Protein 9L0Q (pdb70)

Solvent-accessible surface area: 32154 Å² total; per-residue (Å²): 126,48,11,84,110,96,14,32,6,0,0,0,1,0,2,6,0,3,6,4,5,21,123,86,46,49,15,12,117,0,12,2,14,65,5,12,80,81,115,65,41,5,67,75,86,19,53,2,63,139,4,0,36,1,18,122,85,24,119,73,2,0,54,17,0,126,96,0,37,5,44,0,1,0,4,1,0,0,2,0,1,0,14,30,93,1,62,57,167,77,21,110,121,0,1,60,9,0,38,72,3,0,37,35,0,80,155,28,126,2,58,3,3,0,0,0,2,3,13,0,8,0,23,77,0,31,123,98,34,6,11,58,45,87,74,2,19,104,13,0,72,54,2,0,35,34,0,2,135,53,0,8,138,36,0,104,37,0,0,0,1,1,14,1,0,7,12,0,0,22,0,17,32,39,18,73,18,3,60,28,49,161,62,60,36,120,16,0,0,57,0,0,6,3,0,0,38,0,0,0,10,0,0,80,11,0,81,155,32,2,98,126,3,67,0,0,0,0,0,10,12,27,0,0,2,4,88,46,107,84,184,154,20,25,76,16,0,73,85,33,5,12,16,4,27,71,46,136,72,37,0,0,66,3,1,0,0,0,0,4,0,2,40,98,22,54,8,25,100,86,1,66,121,72,0,48,158,60,51,18,154,39,51,139,79,8,7,133,20,0,34,31,103,20,44,2,1,0,1,0,0,31,33,1,50,100,1,22,47,62,113,122,42,86,58,63,112,62,182,72,61,36,6,46,41,12,1,9,42,40,83,19,25,17,27,22,0,0,0,9,0,0,43,3,3,9,86,69,11,121,33,27,0,11,0,1,7,0,1,1,0,2,3,3,5,46,16,41,70,114,120,0,43,2,30,17,0,39,8,4,0,3,22,0,0,14,16,0,3,74,0,13,88,90,62,43,64,5,79,0,0,0,0,10,0,1,1,0,3,0,22,14,73,61,0,12,12,35,3,5,0,0,1,10,0,51,28,117,87,8,132,21,19,18,0,45,0,0,109,45,0,71,38,0,30,116,106,39,0,67,54,5,102,69,188,83,70,19,74,173,93,14,31,5,0,0,0,1,0,2,6,0,3,6,4,3,16,116,70,55,42,18,12,120,0,13,2,13,64,4,13,80,82,114,64,41,5,69,75,86,18,50,1,47,123,2,0,46,2,19,118,83,20,122,74,2,0,57,18,0,116,94,0,32,5,41,0,0,0,4,2,0,0,1,0,1,0,18,33,93,2,68,63,70,53,14,111,107,0,2,62,10,0,38,73,2,0,58,32,0,77,161,32,116,3,57,7,4,0,0,0,1,3,12,0,9,0,21,74,0,30,118,100,34,6,12,56,44,86,83,1,21,106,18,0,59,56,1,0,37,49,0,1,134,53,0,9,144,46,2,130,32,0,0,0,1,1,13,1,0,6,12,0,0,22,0,17,31,36,18,75,19,4,60,28,50,159,65,60,37,119,16,0,0,56,0,1,6,3,0,0,42,0,0,0,9,0,1,101,20,0,84,83,33,2,97,124,2,65,0,0,0,0,0,9,12,29,0,0,3,4,88,47,101,84,159,68,24,16,77,28,0,71,79,34,4,13,18,3,27,68,47,133,71,37,2,0,65,2,1,0,0,0,0,3,0,2,40,99,21,54,8,23,98,82,0,65,108,74,0,145,162,54,52,17,172,40,54,143,117,15,9,102,24,0,32,22,104,20,49,3,1,0,0,0,0,29,33,1,47,102,1,18,52,59,114,122,42,84,60,61,110,63,184,73,130,35,5,48,39,12,2,9,39,39,84,21,23,16,33,21,0,0,1,9,0,0,37,2,2,8,82,69,10,120,34,26,0,9,0,1,8,0,1,2,0,2,3,3,4,43,17,30,62,104,118,0,43,3,30,16,0,38,7,4,0,7,39,0,0,47,32,0,7,81,0,10,106,88,64,46,64,1,81,0,0,0,0,8,0,2,1,0,3,0,22,13,73,64,0,12,12,36,3,5,0,0,1,11,0,56,24,152,86,8,125,18,27,18,0,47,0,0,108,42,0,64,109,0,26,116,66,37,0,91,41,0,127,116

Foldseek 3Di:
DLFDPLAAEEAEDECLWAAACCPHLQQAAFLQQVQLVPPPQFAVSFGSNCWLNCLPCVLVVLVLCLVLVHQEYEYEQQCSLQVVLLDDDGRVVSLVSVVVNLVSCVVSNYAYAYEHDEQRHRVNCVVVVALLDLCNLVSLLVSLLVCLQSCLVRHAHYEYYAAVLCNLLCDACVLNAGVRYRDDLLSSQSSLLSVLLSRLSSVVSSCVSRVNHFYEHEHEAAQEDFPDPDPQSLVQSLCVQQDQDAPVDSRSRHPQQRVCLQQVQDRDPVCCVRCVVSHDDDDSVSSVSSNDDGQAYEYAYEHHFYWDADPVRDIDTDDDDPPADAAPVRHGQHLLSLQSVLVSVCVVRVHQYEHAEYWGWHPWDLDPVSATEDVVGLVSVLSNSSSNSVNVVVPRRYRYYHYYACEATQPGSHGRSTGTHQWYADSPVSDTHGHPSSNVVSVCVVVVNPPRDDVD/DFDPQAAEAAEDECLWAQACCPHLQQAAFQQQVQLVPPPQFAVSFGSNPWLNCLPVVLVVLVLCLVLVHQEYEYEQQCSLQVVLLDDDGRVSSLVSVVVNLVSCVVSNYAYAYEHDEQRHRVNCVVVVALLDLCNLVSLLVSLLVCLQSCLVRHAHYEYYAAVLCNLLCDACVLNAGVRYRDDLLSSQSSLLSSLLSRLSSVVSSCVSRVNHFYEHEHEAAQEDFPDPDPQSLVQSLCVQQDQDAPVDSRSRHPQSRVCLQQVQDRDPVCCVRCVVNHDDDDSVSSVSSNDDGQAYEYAYEHHFYWDADPVRHIDTDDDDVPADAAPVRHGQHLLSLQSVLVSCCVVRVHQYEHAEYWGWHPWDLDPVSATEDVVRVVSVLSNVVSNVVNNVVPRRYRYYHYYAQWQTQPGSHGRSTITHQWYADSVVSDTHGHPSSNVSSVCVVVVNPVSPD

Sequence (909 aa):
MKFNENFVWGVATSSYQIEGAYNEDGRGKDIWGDYCSIPGIIFDNHNGDKACEHYYRYKEDVAIMKEMGIKAYRFSIAWARIFPEGIGKINQKGVDFYHNLIDELIKNDIVPYVTLFHWDLPLELAEKGGWLNDDSVEWFKDYAEFFGKEYGHKIKYIMTFNEPQCTIGLGLQQGIHAPGVKLSPKAVLKSTHNLLKAHGAAVKVLRKVAPNTQLGIAPTCGVALPISENKKDIEIARKRYFDILDLNDAYVWSVSLFLDPIVLGDYPTKYYELYKEHLPKITQEDLKLISQPLDFLAQNIYNGYRVSEDENGNYVYPKRKAGYDHTDMGWPITPSALYWGPRFICERYNLPFYITENGLACHDVVSLDNKVHDPNRIDFLNKYLLDYSRASCEGYDIRGYFQWSLMDNFEWREGYSKRFGMVYVDFETQKRTIKDSGYWYKKVIEENGENLLEHHKFNENFVWGVATSSYQIEGAYNEDGRGKDIWGDYCSIPGIIFDNHNGDKACEHYYRYKEDVAIMKEMGIKAYRFSIAWARIFPEGIGKINQKGVDFYHNLIDELIKNDIVPYVTLFHWDLPLELAEKGGWLNDDSVEWFKDYAEFFGKEYGHKIKYIMTFNEPQCTIGLGLQQGIHAPGVKLSPKAVLKSTHNLLKAHGAAVKVLRKVAPNTQLGIAPTCGVALPISENKKDIEIARKRYFDILDLNDAYVWSVSLFLDPIVLGDYPTKYYELYKEHLPKITQEDLKLISQPLDFLAQNIYNGYRVSEDENGNYVYPKRKAGYDHTDMGWPITPSALYWGPRFICERYNLPFYITENGLACHDVVSLDNKVHDPNRIDFLNKYLLDYSRASCEGYDIRGYFQWSLMDNFEWREGYSKRFGMVYVDFETQKRTIKDSGYWYKKVIEENGENLLE

Structure (mmCIF, N/CA/C/O backbone):
data_9L0Q
#
_entry.id   9L0Q
#
_cell.length_a   94.121
_cell.length_b   83.886
_cell.length_c   145.551
_cell.angle_alpha   90.000
_cell.angle_beta   90.420
_cell.angle_gamma   90.000
#
_symmetry.space_group_name_H-M   'I 1 2 1'
#
loop_
_entity.id
_entity.type
_entity.pdbx_description
1 polymer 'Beta-glucosidase Ks5A7'
2 water water
#
loop_
_atom_site.group_PDB
_atom_site.id
_atom_site.type_symbol
_atom_site.label_atom_id
_atom_site.label_alt_id
_atom_site.label_comp_id
_atom_site.label_asym_id
_atom_site.label_entity_id
_atom_site.label_seq_id
_atom_site.pdbx_PDB_ins_code
_atom_site.Cartn_x
_atom_site.Cartn_y
_atom_site.Cartn_z
_atom_site.occupancy
_atom_site.B_iso_or_equiv
_atom_site.auth_seq_id
_atom_site.auth_comp_id
_atom_site.auth_asym_id
_atom_site.auth_atom_id
_atom_site.pdbx_PDB_model_num
ATOM 1 N N . MET A 1 1 ? -19.66802 -61.92914 -44.99569 1.000 22.84737 1 MET A N 1
ATOM 2 C CA . MET A 1 1 ? -18.88506 -60.69726 -45.04851 1.000 25.93126 1 MET A CA 1
ATOM 3 C C . MET A 1 1 ? -18.16660 -60.45496 -43.72259 1.000 29.90565 1 MET A C 1
ATOM 4 O O . MET A 1 1 ? -17.68509 -61.39724 -43.09274 1.000 32.77732 1 MET A O 1
ATOM 6 N N . LYS A 1 2 ? -18.08876 -59.19086 -43.30352 1.000 20.24705 2 LYS A N 1
ATOM 7 C CA . LYS A 1 2 ? -17.53652 -58.84287 -41.99808 1.000 23.89756 2 LYS A CA 1
ATOM 8 C C . LYS A 1 2 ? -18.60680 -58.65998 -40.93265 1.000 25.12504 2 LYS A C 1
ATOM 9 O O . LYS A 1 2 ? -18.38943 -59.02403 -39.77311 1.000 26.54818 2 LYS A O 1
ATOM 15 N N . PHE A 1 3 ? -19.75810 -58.10322 -41.29972 1.000 19.10250 3 PHE A N 1
ATOM 16 C CA . PHE A 1 3 ? -20.86199 -57.91426 -40.37308 1.000 21.96519 3 PHE A CA 1
ATOM 17 C C . PHE A 1 3 ? -22.16253 -58.26322 -41.08006 1.000 23.97935 3 PHE A C 1
ATOM 18 O O . PHE A 1 3 ? -22.22528 -58.32694 -42.30991 1.000 26.02284 3 PHE A O 1
ATOM 26 N N . ASN A 1 4 ? -23.20393 -58.49641 -40.28726 1.000 25.91417 4 ASN A N 1
ATOM 27 C CA . ASN A 1 4 ? -24.49776 -58.84549 -40.84776 1.000 22.73186 4 ASN A CA 1
ATOM 28 C C . ASN A 1 4 ? -25.16919 -57.61188 -41.44914 1.000 35.14458 4 ASN A C 1
ATOM 29 O O . ASN A 1 4 ? -24.76952 -56.46838 -41.20998 1.000 33.21356 4 ASN A O 1
ATOM 34 N N . GLU A 1 5 ? -26.21232 -57.86225 -42.24489 1.000 32.02371 5 GLU A N 1
ATOM 35 C CA . GLU A 1 5 ? -26.89818 -56.77861 -42.94131 1.000 28.36899 5 GLU A CA 1
ATOM 36 C C . GLU A 1 5 ? -27.59955 -55.83346 -41.97398 1.000 29.62770 5 GLU A C 1
ATOM 37 O O . GLU A 1 5 ? -27.74141 -54.64144 -42.26874 1.000 27.91789 5 GLU A O 1
ATOM 39 N N . ASN A 1 6 ? -28.03259 -56.33568 -40.82080 1.000 34.22157 6 ASN A N 1
ATOM 40 C CA . ASN A 1 6 ? -28.77122 -55.54187 -39.84887 1.000 35.88197 6 ASN A CA 1
ATOM 41 C C . ASN A 1 6 ? -27.86610 -54.80992 -38.86553 1.000 31.05044 6 ASN A C 1
ATOM 42 O O . ASN A 1 6 ? -28.37145 -54.20940 -37.91174 1.000 31.21609 6 ASN A O 1
ATOM 47 N N . PHE A 1 7 ? -26.55028 -54.85844 -39.06650 1.000 23.00360 7 PHE A N 1
ATOM 48 C CA . PHE A 1 7 ? -25.61467 -54.27043 -38.11502 1.000 25.14088 7 PHE A CA 1
ATOM 49 C C . PHE A 1 7 ? -25.85048 -52.77127 -37.98618 1.000 22.81752 7 PHE A C 1
ATOM 50 O O . PHE A 1 7 ? -25.83429 -52.04091 -38.98161 1.000 24.89172 7 PHE A O 1
ATOM 58 N N . VAL A 1 8 ? -26.06899 -52.31837 -36.75585 1.000 25.49660 8 VAL A N 1
ATOM 59 C CA . VAL A 1 8 ? -26.38366 -50.92272 -36.47459 1.000 25.56103 8 VAL A CA 1
ATOM 60 C C . VAL A 1 8 ? -25.08675 -50.18427 -36.15602 1.000 20.60158 8 VAL A C 1
ATOM 61 O O . VAL A 1 8 ? -24.44174 -50.45161 -35.14041 1.000 26.19154 8 VAL A O 1
ATOM 65 N N . TRP A 1 9 ? -24.70589 -49.24986 -37.02383 1.000 25.94033 9 TRP A N 1
ATOM 66 C CA . TRP A 1 9 ? -23.54913 -48.39354 -36.78949 1.000 24.67649 9 TRP A CA 1
ATOM 67 C C . TRP A 1 9 ? -24.01252 -47.08894 -36.15476 1.000 22.30281 9 TRP A C 1
ATOM 68 O O . TRP A 1 9 ? -24.95639 -46.45801 -36.64217 1.000 20.50977 9 TRP A O 1
ATOM 79 N N . GLY A 1 10 ? -23.35009 -46.68377 -35.07197 1.000 21.27534 10 GLY A N 1
ATOM 80 C CA . GLY A 1 10 ? -23.80346 -45.52291 -34.33755 1.000 20.20281 10 GLY A CA 1
ATOM 81 C C . GLY A 1 10 ? -22.68803 -44.79232 -33.62077 1.000 21.14791 10 GLY A C 1
ATOM 82 O O . GLY A 1 10 ? -21.52282 -45.19501 -33.64632 1.000 17.27064 10 GLY A O 1
ATOM 83 N N . VAL A 1 11 ? -23.07292 -43.68443 -32.98438 1.000 15.52121 11 VAL A N 1
ATOM 84 C CA . VAL A 1 11 ? -22.20111 -42.88913 -32.13238 1.000 12.99375 11 VAL A CA 1
ATOM 85 C C . VAL A 1 11 ? -22.95172 -42.59733 -30.84132 1.000 17.24781 11 VAL A C 1
ATOM 86 O O . VAL A 1 11 ? -24.17882 -42.70075 -30.77170 1.000 14.05538 11 VAL A O 1
ATOM 90 N N . ALA A 1 12 ? -22.19745 -42.22381 -29.81008 1.000 17.21722 12 ALA A N 1
ATOM 91 C CA . ALA A 1 12 ? -22.74666 -42.09427 -28.46850 1.000 17.77514 12 ALA A CA 1
ATOM 92 C C . ALA A 1 12 ? -22.28998 -40.79664 -27.82022 1.000 18.63385 12 ALA A C 1
ATOM 93 O O . ALA A 1 12 ? -21.16054 -40.35136 -28.02799 1.000 11.91924 12 ALA A O 1
ATOM 95 N N . THR A 1 13 ? -23.18555 -40.18832 -27.04483 1.000 16.23934 13 THR A N 1
ATOM 96 C CA . THR A 1 13 ? -22.88228 -39.02604 -26.22233 1.000 11.96900 13 THR A CA 1
ATOM 97 C C . THR A 1 13 ? -23.59333 -39.20057 -24.88770 1.000 16.07950 13 THR A C 1
ATOM 98 O O . THR A 1 13 ? -24.29738 -40.18959 -24.66295 1.000 17.55649 13 THR A O 1
ATOM 102 N N . SER A 1 14 ? -23.40925 -38.23177 -23.99346 1.000 11.44422 14 SER A N 1
ATOM 103 C CA . SER A 1 14 ? -24.19506 -38.15971 -22.77131 1.000 12.25702 14 SER A CA 1
ATOM 104 C C . SER A 1 14 ? -24.58310 -36.70991 -22.51870 1.000 16.19371 14 SER A C 1
ATOM 105 O O . SER A 1 14 ? -23.95218 -35.77926 -23.02633 1.000 14.68003 14 SER A O 1
ATOM 108 N N . SER A 1 15 ? -25.62626 -36.53166 -21.70553 1.000 13.20570 15 SER A N 1
ATOM 109 C CA . SER A 1 15 ? -26.23823 -35.21656 -21.54069 1.000 12.77274 15 SER A CA 1
ATOM 110 C C . SER A 1 15 ? -25.26487 -34.21902 -20.92191 1.000 18.92705 15 SER A C 1
ATOM 111 O O . SER A 1 15 ? -24.96913 -33.17287 -21.51015 1.000 13.88522 15 SER A O 1
ATOM 114 N N . TYR A 1 16 ? -24.75682 -34.52452 -19.72544 1.000 16.59908 16 TYR A N 1
ATOM 115 C CA . TYR A 1 16 ? -23.90934 -33.56168 -19.02927 1.000 13.89346 16 TYR A CA 1
ATOM 116 C C . TYR A 1 16 ? -22.63621 -33.25427 -19.80754 1.000 11.27783 16 TYR A C 1
ATOM 117 O O . TYR A 1 16 ? -22.08430 -32.15521 -19.68263 1.000 13.29112 16 TYR A O 1
ATOM 126 N N . GLN A 1 17 ? -22.15610 -34.19901 -20.61459 1.000 10.02899 17 GLN A N 1
ATOM 127 C CA . GLN A 1 17 ? -20.88450 -34.00999 -21.30015 1.000 12.21417 17 GLN A CA 1
ATOM 128 C C . GLN A 1 17 ? -20.98214 -33.10476 -22.52616 1.000 13.76575 17 GLN A C 1
ATOM 129 O O . GLN A 1 17 ? -19.97012 -32.51114 -22.91277 1.000 14.21486 17 GLN A O 1
ATOM 135 N N . ILE A 1 18 ? -22.15729 -32.97182 -23.14591 1.000 10.18993 18 ILE A N 1
ATOM 136 C CA . ILE A 1 18 ? -22.24777 -32.21703 -24.39495 1.000 16.23791 18 ILE A CA 1
ATOM 137 C C . ILE A 1 18 ? -23.24893 -31.06773 -24.31638 1.000 17.16426 18 ILE A C 1
ATOM 138 O O . ILE A 1 18 ? -23.07602 -30.04369 -24.98729 1.000 16.86450 18 ILE A O 1
ATOM 143 N N . GLU A 1 19 ? -24.29844 -31.22071 -23.50350 1.000 19.20922 19 GLU A N 1
ATOM 144 C CA . GLU A 1 19 ? -25.46247 -30.34371 -23.62762 1.000 18.55154 19 GLU A CA 1
ATOM 145 C C . GLU A 1 19 ? -25.14226 -28.90845 -23.22686 1.000 21.65413 19 GLU A C 1
ATOM 146 O O . GLU A 1 19 ? -25.50133 -27.96197 -23.93757 1.000 18.45250 19 GLU A O 1
ATOM 152 N N . GLY A 1 20 ? -24.48087 -28.72325 -22.08966 1.000 19.38929 20 GLY A N 1
ATOM 153 C CA . GLY A 1 20 ? -24.37491 -27.37309 -21.58281 1.000 11.98186 20 GLY A CA 1
ATOM 154 C C . GLY A 1 20 ? -25.72094 -26.90315 -21.05032 1.000 16.57687 20 GLY A C 1
ATOM 155 O O . GLY A 1 20 ? -26.59339 -27.69864 -20.68576 1.000 18.57104 20 GLY A O 1
ATOM 156 N N . ALA A 1 21 ? -25.88476 -25.57921 -21.02705 1.000 11.19856 21 ALA A N 1
ATOM 157 C CA . ALA A 1 21 ? -27.09327 -24.93826 -20.50630 1.000 14.52702 21 ALA A CA 1
ATOM 158 C C . ALA A 1 21 ? -27.46072 -25.50133 -19.13457 1.000 17.46615 21 ALA A C 1
ATOM 159 O O . ALA A 1 21 ? -28.59727 -25.90480 -18.87923 1.000 15.13471 21 ALA A O 1
ATOM 161 N N . TYR A 1 22 ? -26.46663 -25.53075 -18.24398 1.000 16.82228 22 TYR A N 1
ATOM 162 C CA . TYR A 1 22 ? -26.63987 -26.18066 -16.94841 1.000 13.20304 22 TYR A CA 1
ATOM 163 C C . TYR A 1 22 ? -27.60164 -25.40790 -16.05030 1.000 13.04036 22 TYR A C 1
ATOM 164 O O . TYR A 1 22 ? -28.43105 -26.01086 -15.35948 1.000 15.22327 22 TYR A O 1
ATOM 173 N N . ASN A 1 23 ? -27.51198 -24.07926 -16.04447 1.000 15.83405 23 ASN A N 1
ATOM 174 C CA . ASN A 1 23 ? -28.35955 -23.23042 -15.21186 1.000 19.50836 23 ASN A CA 1
ATOM 175 C C . ASN A 1 23 ? -29.30823 -22.39110 -16.06488 1.000 27.46975 23 ASN A C 1
ATOM 176 O O . ASN A 1 23 ? -29.51081 -21.20024 -15.81824 1.000 25.84103 23 ASN A O 1
ATOM 181 N N . GLU A 1 24 ? -29.89284 -23.01288 -17.08812 1.000 22.49987 24 GLU A N 1
ATOM 182 C CA . GLU A 1 24 ? -30.75799 -22.32900 -18.03792 1.000 26.19742 24 GLU A CA 1
ATOM 183 C C . GLU A 1 24 ? -32.00499 -23.15351 -18.32271 1.000 21.31528 24 GLU A C 1
ATOM 184 O O . GLU A 1 24 ? -31.98500 -24.38557 -18.25785 1.000 20.14891 24 GLU A O 1
ATOM 190 N N . ASP A 1 25 ? -33.08930 -22.44595 -18.64985 1.000 15.15969 25 ASP A N 1
ATOM 191 C CA . ASP A 1 25 ? -34.36397 -23.05586 -19.03702 1.000 20.59377 25 ASP A CA 1
ATOM 192 C C . ASP A 1 25 ? -34.86912 -24.03358 -17.97727 1.000 18.02392 25 ASP A C 1
ATOM 193 O O . ASP A 1 25 ? -35.39273 -25.10674 -18.28511 1.000 17.81030 25 ASP A O 1
ATOM 198 N N . GLY A 1 26 ? -34.70364 -23.65640 -16.71139 1.000 17.42760 26 GLY A N 1
ATOM 199 C CA . GLY A 1 26 ? -35.26736 -24.40024 -15.60845 1.000 15.69160 26 GLY A CA 1
ATOM 200 C C . GLY A 1 26 ? -34.54256 -25.67378 -15.23715 1.000 20.43095 26 GLY A C 1
ATOM 201 O O . GLY A 1 26 ? -35.01209 -26.39040 -14.34390 1.000 24.47491 26 GLY A O 1
ATOM 202 N N . ARG A 1 27 ? -33.42302 -25.98653 -15.88554 1.000 19.04150 27 ARG A N 1
ATOM 203 C CA . ARG A 1 27 ? -32.70512 -27.21304 -15.56569 1.000 24.81823 27 ARG A CA 1
ATOM 204 C C . ARG A 1 27 ? -32.20210 -27.17766 -14.12862 1.000 19.03242 27 ARG A C 1
ATOM 205 O O . ARG A 1 27 ? -31.50689 -26.24224 -13.72067 1.000 19.58533 27 ARG A O 1
ATOM 213 N N . GLY A 1 28 ? -32.56977 -28.19471 -13.35926 1.000 14.23108 28 GLY A N 1
ATOM 214 C CA . GLY A 1 28 ? -32.07229 -28.32341 -12.00794 1.000 16.93501 28 GLY A CA 1
ATOM 215 C C . GLY A 1 28 ? -30.61393 -28.73900 -11.96913 1.000 20.45600 28 GLY A C 1
ATOM 216 O O . GLY A 1 28 ? -30.01217 -29.14457 -12.96531 1.000 19.88772 28 GLY A O 1
ATOM 217 N N . LYS A 1 29 ? -30.03566 -28.63131 -10.77696 1.000 15.80704 29 LYS A N 1
ATOM 218 C CA . LYS A 1 29 ? -28.65579 -29.03653 -10.57216 1.000 13.80593 29 LYS A CA 1
ATOM 219 C C . LYS A 1 29 ? -28.55131 -30.55758 -10.50566 1.000 17.19537 29 LYS A C 1
ATOM 220 O O . LYS A 1 29 ? -29.52074 -31.26185 -10.21238 1.000 15.02282 29 LYS A O 1
ATOM 226 N N . ASP A 1 30 ? -27.35395 -31.06520 -10.78610 1.000 15.95167 30 ASP A N 1
ATOM 227 C CA . ASP A 1 30 ? -27.08016 -32.48796 -10.65273 1.000 13.30533 30 ASP A CA 1
ATOM 228 C C . ASP A 1 30 ? -25.82433 -32.67614 -9.80801 1.000 13.23608 30 ASP A C 1
ATOM 229 O O . ASP A 1 30 ? -25.18379 -31.71066 -9.38158 1.000 12.15274 30 ASP A O 1
ATOM 234 N N . ILE A 1 31 ? -25.47437 -33.94113 -9.55969 1.000 14.00494 31 ILE A N 1
ATOM 235 C CA . ILE A 1 31 ? -24.36385 -34.23615 -8.66380 1.000 14.64698 31 ILE A CA 1
ATOM 236 C C . ILE A 1 31 ? -23.02482 -33.85697 -9.27418 1.000 11.27375 31 ILE A C 1
ATOM 237 O O . ILE A 1 31 ? -22.06324 -33.61542 -8.53728 1.000 12.95496 31 ILE A O 1
ATOM 242 N N . TRP A 1 32 ? -22.93130 -33.78749 -10.60254 1.000 11.08195 32 TRP A N 1
ATOM 243 C CA . TRP A 1 32 ? -21.65013 -33.47144 -11.22239 1.000 12.76853 32 TRP A CA 1
ATOM 244 C C . TRP A 1 32 ? -21.38276 -31.97259 -11.22911 1.000 12.65040 32 TRP A C 1
ATOM 245 O O . TRP A 1 32 ? -20.26347 -31.54383 -10.92887 1.000 11.95519 32 TRP A O 1
ATOM 256 N N . GLY A 1 33 ? -22.38851 -31.16276 -11.56785 1.000 14.77930 33 GLY A N 1
ATOM 257 C CA . GLY A 1 33 ? -22.24201 -29.72436 -11.41152 1.000 11.63852 33 GLY A CA 1
ATOM 258 C C . GLY A 1 33 ? -21.88868 -29.33721 -9.98854 1.000 12.54608 33 GLY A C 1
ATOM 259 O O . GLY A 1 33 ? -21.09093 -28.42471 -9.76032 1.000 11.32632 33 GLY A O 1
ATOM 260 N N . ASP A 1 34 ? -22.47313 -30.03436 -9.01215 1.000 11.80846 34 ASP A N 1
ATOM 261 C CA . ASP A 1 34 ? -22.11286 -29.81400 -7.61654 1.000 11.55389 34 ASP A CA 1
ATOM 262 C C . ASP A 1 34 ? -20.69859 -30.30596 -7.33289 1.000 11.58172 34 ASP A C 1
ATOM 263 O O . ASP A 1 34 ? -19.93033 -29.63985 -6.62928 1.000 9.56182 34 ASP A O 1
ATOM 268 N N . TYR A 1 35 ? -20.34503 -31.47341 -7.87660 1.000 11.95204 35 TYR A N 1
ATOM 269 C CA . TYR A 1 35 ? -18.99561 -32.01295 -7.73416 1.000 9.85688 35 TYR A CA 1
ATOM 270 C C . TYR A 1 35 ? -17.94934 -31.05545 -8.29397 1.000 14.01528 35 TYR A C 1
ATOM 271 O O . TYR A 1 35 ? -16.89321 -30.84984 -7.68274 1.000 12.96703 35 TYR A O 1
ATOM 280 N N . CYS A 1 36 ? -18.22790 -30.45460 -9.45414 1.000 9.54717 36 CYS A N 1
ATOM 281 C CA . CYS A 1 36 ? -17.26628 -29.55816 -10.08468 1.000 8.17958 36 CYS A CA 1
ATOM 282 C C . CYS A 1 36 ? -17.05743 -28.27534 -9.29072 1.000 12.45107 36 CYS A C 1
ATOM 283 O O . CYS A 1 36 ? -16.03041 -27.61193 -9.47081 1.000 10.68452 36 CYS A O 1
ATOM 286 N N . SER A 1 37 ? -18.00010 -27.91042 -8.41857 1.000 10.75826 37 SER A N 1
ATOM 287 C CA . SER A 1 37 ? -17.84545 -26.69983 -7.62133 1.000 12.47477 37 SER A CA 1
ATOM 288 C C . SER A 1 37 ? -16.77342 -26.83896 -6.54879 1.000 15.70714 37 SER A C 1
ATOM 289 O O . SER A 1 37 ? -16.36713 -25.82594 -5.97020 1.000 16.85928 37 SER A O 1
ATOM 292 N N . ILE A 1 38 ? -16.31771 -28.05449 -6.26332 1.000 13.03473 38 ILE A N 1
ATOM 293 C CA . ILE A 1 38 ? -15.21966 -28.26572 -5.32462 1.000 17.72241 38 ILE A CA 1
ATOM 294 C C . ILE A 1 38 ? -13.91289 -27.94968 -6.04184 1.000 15.59334 38 ILE A C 1
ATOM 295 O O . ILE A 1 38 ? -13.58168 -28.60688 -7.03979 1.000 12.51046 38 ILE A O 1
ATOM 300 N N . PRO A 1 39 ? -13.15302 -26.95444 -5.58573 1.000 19.75929 39 PRO A N 1
ATOM 301 C CA . PRO A 1 39 ? -11.91179 -26.59639 -6.28314 1.000 11.67598 39 PRO A CA 1
ATOM 302 C C . PRO A 1 39 ? -10.90906 -27.74000 -6.27020 1.000 10.38241 39 PRO A C 1
ATOM 303 O O . PRO A 1 39 ? -10.74593 -28.43934 -5.26811 1.000 12.52861 39 PRO A O 1
ATOM 307 N N . GLY A 1 40 ? -10.23901 -27.92727 -7.40674 1.000 15.43160 40 GLY A N 1
ATOM 308 C CA . GLY A 1 40 ? -9.21087 -28.93679 -7.54406 1.000 10.71525 40 GLY A CA 1
ATOM 309 C C . GLY A 1 40 ? -9.70358 -30.32747 -7.87411 1.000 14.32347 40 GLY A C 1
ATOM 310 O O . GLY A 1 40 ? -8.87607 -31.22418 -8.08278 1.000 19.08063 40 GLY A O 1
ATOM 311 N N . ILE A 1 41 ? -11.01715 -30.53942 -7.94067 1.000 13.08240 41 ILE A N 1
ATOM 312 C CA . ILE A 1 41 ? -11.54245 -31.86439 -8.25110 1.000 10.33490 41 ILE A CA 1
ATOM 313 C C . ILE A 1 41 ? -11.39334 -32.17102 -9.73609 1.000 13.34443 41 ILE A C 1
ATOM 314 O O . ILE A 1 41 ? -10.92011 -33.24756 -10.11882 1.000 14.78024 41 ILE A O 1
ATOM 319 N N . ILE A 1 42 ? -11.78915 -31.23235 -10.59244 1.000 10.77876 42 ILE A N 1
ATOM 320 C CA . ILE A 1 42 ? -11.72858 -31.40755 -12.03778 1.000 9.09379 42 ILE A CA 1
ATOM 321 C C . ILE A 1 42 ? -10.44600 -30.77539 -12.55490 1.000 12.33339 42 ILE A C 1
ATOM 322 O O . ILE A 1 42 ? -9.96529 -29.76745 -12.02056 1.000 10.57599 42 ILE A O 1
ATOM 327 N N . PHE A 1 43 ? -9.87388 -31.39178 -13.58987 1.000 12.14503 43 PHE A N 1
ATOM 328 C CA . PHE A 1 43 ? -8.74013 -30.82064 -14.30803 1.000 9.54202 43 PHE A CA 1
ATOM 329 C C . PHE A 1 43 ? -8.99604 -29.36043 -14.65378 1.000 8.62657 43 PHE A C 1
ATOM 330 O O . PHE A 1 43 ? -9.95224 -29.04032 -15.36617 1.000 9.98128 43 PHE A O 1
ATOM 338 N N . ASP A 1 44 ? -8.13502 -28.47806 -14.13957 1.000 11.55912 44 ASP A N 1
ATOM 339 C CA . ASP A 1 44 ? -8.20369 -27.03695 -14.39926 1.000 12.78486 44 ASP A CA 1
ATOM 340 C C . ASP A 1 44 ? -9.56410 -26.44671 -14.03529 1.000 12.05178 44 ASP A C 1
ATOM 341 O O . ASP A 1 44 ? -9.97007 -25.42046 -14.58772 1.000 13.70267 44 ASP A O 1
ATOM 346 N N . ASN A 1 45 ? -10.27247 -27.09332 -13.10513 1.000 13.10588 45 ASN A N 1
ATOM 347 C CA . ASN A 1 45 ? -11.58315 -26.63625 -12.63656 1.000 8.83874 45 ASN A CA 1
ATOM 348 C C . ASN A 1 45 ? -12.56402 -26.45551 -13.79299 1.000 11.41770 45 ASN A C 1
ATOM 349 O O . ASN A 1 45 ? -13.36643 -25.51996 -13.80937 1.000 11.44200 45 ASN A O 1
ATOM 354 N N . HIS A 1 46 ? -12.49247 -27.35047 -14.77470 1.000 10.43439 46 HIS A N 1
ATOM 355 C CA . HIS A 1 46 ? -13.49283 -27.37559 -15.82938 1.000 10.65847 46 HIS A CA 1
ATOM 356 C C . HIS A 1 46 ? -14.82928 -27.87241 -15.28312 1.000 11.79841 46 HIS A C 1
ATOM 357 O O . HIS A 1 46 ? -14.90666 -28.49538 -14.22040 1.000 12.66194 46 HIS A O 1
ATOM 364 N N . ASN A 1 47 ? -15.89362 -27.58486 -16.02732 1.000 9.45165 47 ASN A N 1
ATOM 365 C CA . ASN A 1 47 ? -17.22291 -28.06735 -15.68244 1.000 16.36274 47 ASN A CA 1
ATOM 366 C C . ASN A 1 47 ? -18.04461 -28.19096 -16.95962 1.000 12.74315 47 ASN A C 1
ATOM 367 O O . ASN A 1 47 ? -17.55884 -27.93181 -18.06391 1.000 10.25146 47 ASN A O 1
ATOM 372 N N . GLY A 1 48 ? -19.30255 -28.59067 -16.79814 1.000 13.30661 48 GLY A N 1
ATOM 373 C CA . GLY A 1 48 ? -20.18332 -28.80297 -17.92962 1.000 14.43843 48 GLY A CA 1
ATOM 374 C C . GLY A 1 48 ? -21.23220 -27.72267 -18.10870 1.000 19.97547 48 GLY A C 1
ATOM 375 O O . GLY A 1 48 ? -22.27641 -27.97356 -18.71976 1.000 18.91637 48 GLY A O 1
ATOM 376 N N . ASP A 1 49 ? -20.97354 -26.52338 -17.57448 1.000 13.82464 49 ASP A N 1
ATOM 377 C CA . ASP A 1 49 ? -21.91327 -25.41575 -17.72961 1.000 18.14915 49 ASP A CA 1
ATOM 378 C C . ASP A 1 49 ? -22.23633 -25.17261 -19.20016 1.000 16.82240 49 ASP A C 1
ATOM 379 O O . ASP A 1 49 ? -23.40630 -25.05646 -19.57990 1.000 19.63777 49 ASP A O 1
ATOM 384 N N . LYS A 1 50 ? -21.20909 -25.10561 -20.04516 1.000 18.42659 50 LYS A N 1
ATOM 385 C CA . LYS A 1 50 ? -21.38334 -24.93071 -21.48353 1.000 15.20986 50 LYS A CA 1
ATOM 386 C C . LYS A 1 50 ? -21.07868 -26.18160 -22.28831 1.000 16.28252 50 LYS A C 1
ATOM 387 O O . LYS A 1 50 ? -21.79953 -26.47451 -23.24459 1.000 20.39153 50 LYS A O 1
ATOM 393 N N . ALA A 1 51 ? -20.03051 -26.92536 -21.92608 1.000 11.41551 51 ALA A N 1
ATOM 394 C CA . ALA A 1 51 ? -19.64615 -28.13775 -22.64186 1.000 10.29827 51 ALA A CA 1
ATOM 395 C C . ALA A 1 51 ? -19.52844 -27.88236 -24.13851 1.000 18.97419 51 ALA A C 1
ATOM 396 O O . ALA A 1 51 ? -18.68824 -27.08919 -24.57508 1.000 20.32559 51 ALA A O 1
ATOM 398 N N . CYS A 1 52 ? -20.37476 -28.54080 -24.92948 1.000 16.08016 52 CYS A N 1
ATOM 399 C CA . CYS A 1 52 ? -20.42933 -28.32131 -26.36785 1.000 15.99644 52 CYS A CA 1
ATOM 400 C C . CYS A 1 52 ? -21.65916 -27.52355 -26.77690 1.000 19.19377 52 CYS A C 1
ATOM 401 O O . CYS A 1 52 ? -21.92248 -27.38056 -27.97632 1.000 24.16661 52 CYS A O 1
ATOM 404 N N . GLU A 1 53 ? -22.40836 -26.99249 -25.80625 1.000 15.22832 53 GLU A N 1
ATOM 405 C CA . GLU A 1 53 ? -23.61396 -26.20392 -26.06741 1.000 16.82163 53 GLU A CA 1
ATOM 406 C C . GLU A 1 53 ? -24.57896 -26.94979 -26.98547 1.000 19.37145 53 GLU A C 1
ATOM 407 O O . GLU A 1 53 ? -25.31080 -26.34286 -27.77038 1.000 16.87353 53 GLU A O 1
ATOM 413 N N . HIS A 1 54 ? -24.57772 -28.28254 -26.88253 1.000 19.48482 54 HIS A N 1
ATOM 414 C CA . HIS A 1 54 ? -25.44026 -29.10956 -27.72028 1.000 17.60165 54 HIS A CA 1
ATOM 415 C C . HIS A 1 54 ? -26.91377 -28.77915 -27.51780 1.000 16.70958 54 HIS A C 1
ATOM 416 O O . HIS A 1 54 ? -27.71878 -28.95294 -28.43899 1.000 14.02600 54 HIS A O 1
ATOM 423 N N . TYR A 1 55 ? -27.28329 -28.29813 -26.32706 1.000 14.86768 55 TYR A N 1
ATOM 424 C CA . TYR A 1 55 ? -28.66519 -27.90002 -26.07531 1.000 15.28195 55 TYR A CA 1
ATOM 425 C C . TYR A 1 55 ? -29.13631 -26.83667 -27.05932 1.000 17.30264 55 TYR A C 1
ATOM 426 O O . TYR A 1 55 ? -30.32224 -26.79620 -27.40789 1.000 15.42122 55 TYR A O 1
ATOM 435 N N . TYR A 1 56 ? -28.22886 -25.97801 -27.52235 1.000 15.98572 56 TYR A N 1
ATOM 436 C CA . TYR A 1 56 ? -28.55919 -24.94642 -28.49733 1.000 18.65706 56 TYR A CA 1
ATOM 437 C C . TYR A 1 56 ? -28.17118 -25.31570 -29.91989 1.000 20.42840 56 TYR A C 1
ATOM 438 O O . TYR A 1 56 ? -28.80329 -24.83478 -30.86544 1.000 23.22890 56 TYR A O 1
ATOM 447 N N . ARG A 1 57 ? -27.15157 -26.15607 -30.09654 1.000 17.48263 57 ARG A N 1
ATOM 448 C CA . ARG A 1 57 ? -26.59897 -26.45229 -31.41124 1.000 16.28210 57 ARG A CA 1
ATOM 449 C C . ARG A 1 57 ? -26.91916 -27.87106 -31.86961 1.000 15.24811 57 ARG A C 1
ATOM 450 O O . ARG A 1 57 ? -26.24882 -28.39413 -32.76565 1.000 20.18736 57 ARG A O 1
ATOM 458 N N . TYR A 1 58 ? -27.94052 -28.49839 -31.27878 1.000 13.93063 58 TYR A N 1
ATOM 459 C CA . TYR A 1 58 ? -28.25381 -29.88608 -31.60531 1.000 18.20049 58 TYR A CA 1
ATOM 460 C C . TYR A 1 58 ? -28.61258 -30.06505 -33.07565 1.000 16.28374 58 TYR A C 1
ATOM 461 O O . TYR A 1 58 ? -28.37111 -31.13626 -33.64226 1.000 22.17881 58 TYR A O 1
ATOM 470 N N . LYS A 1 59 ? -29.18331 -29.03969 -33.71117 1.000 16.12275 59 LYS A N 1
ATOM 471 C CA . LYS A 1 59 ? -29.52136 -29.15517 -35.12677 1.000 21.36382 59 LYS A CA 1
ATOM 472 C C . LYS A 1 59 ? -28.26962 -29.30446 -35.98403 1.000 22.67784 59 LYS A C 1
ATOM 473 O O . LYS A 1 59 ? -28.25236 -30.09827 -36.93293 1.000 22.69615 59 LYS A O 1
ATOM 479 N N . GLU A 1 60 ? -27.21344 -28.54850 -35.66767 1.000 17.68372 60 GLU A N 1
ATOM 480 C CA . GLU A 1 60 ? -25.94781 -28.71225 -36.37756 1.000 19.85077 60 GLU A CA 1
ATOM 481 C C . GLU A 1 60 ? -25.34417 -30.08751 -36.12639 1.000 22.72878 60 GLU A C 1
ATOM 482 O O . GLU A 1 60 ? -24.76651 -30.69648 -37.03482 1.000 21.15669 60 GLU A O 1
ATOM 488 N N . ASP A 1 61 ? -25.46740 -30.59271 -34.89777 1.000 21.38061 61 ASP A N 1
ATOM 489 C CA . ASP A 1 61 ? -24.88702 -31.88987 -34.56933 1.000 19.24297 61 ASP A CA 1
ATOM 490 C C . ASP A 1 61 ? -25.59423 -33.01478 -35.31412 1.000 18.58837 61 ASP A C 1
ATOM 491 O O . ASP A 1 61 ? -24.95461 -33.98526 -35.73588 1.000 24.19533 61 ASP A O 1
ATOM 496 N N . VAL A 1 62 ? -26.91299 -32.90462 -35.48411 1.000 17.27373 62 VAL A N 1
ATOM 497 C CA . VAL A 1 62 ? -27.63926 -33.89379 -36.27343 1.000 21.93119 62 VAL A CA 1
ATOM 498 C C . VAL A 1 62 ? -27.21873 -33.82209 -37.73692 1.000 24.39785 62 VAL A C 1
ATOM 499 O O . VAL A 1 62 ? -27.03506 -34.85370 -38.39497 1.000 26.52590 62 VAL A O 1
ATOM 503 N N . ALA A 1 63 ? -27.04854 -32.60765 -38.26792 1.000 20.79414 63 ALA A N 1
ATOM 504 C CA . ALA A 1 63 ? -26.60772 -32.46209 -39.65212 1.000 21.24873 63 ALA A CA 1
ATOM 505 C C . ALA A 1 63 ? -25.19982 -33.00989 -39.84239 1.000 21.50188 63 ALA A C 1
ATOM 506 O O . ALA A 1 63 ? -24.87940 -33.56981 -40.89754 1.000 23.25148 63 ALA A O 1
ATOM 508 N N . ILE A 1 64 ? -24.34257 -32.85056 -38.83253 1.000 21.74870 64 ILE A N 1
ATOM 509 C CA . ILE A 1 64 ? -23.00523 -33.43118 -38.89485 1.000 21.36072 64 ILE A CA 1
ATOM 510 C C . ILE A 1 64 ? -23.09443 -34.95051 -38.92349 1.000 23.86014 64 ILE A C 1
ATOM 511 O O . ILE A 1 64 ? -22.33202 -35.62239 -39.63059 1.000 25.27689 64 ILE A O 1
ATOM 516 N N . MET A 1 65 ? -24.03812 -35.51664 -38.16860 1.000 16.70026 65 MET A N 1
ATOM 517 C CA . MET A 1 65 ? -24.22594 -36.96061 -38.19575 1.000 22.83113 65 MET A CA 1
ATOM 518 C C . MET A 1 65 ? -24.80219 -37.41277 -39.53072 1.000 26.55407 65 MET A C 1
ATOM 519 O O . MET A 1 65 ? -24.47083 -38.50224 -40.01125 1.000 32.62180 65 MET A O 1
ATOM 524 N N . LYS A 1 66 ? -25.65707 -36.58970 -40.14391 1.000 27.22105 66 LYS A N 1
ATOM 525 C CA . LYS A 1 66 ? -26.18572 -36.91862 -41.46310 1.000 24.57413 66 LYS A CA 1
ATOM 526 C C . LYS A 1 66 ? -25.09122 -36.87321 -42.52079 1.000 25.17441 66 LYS A C 1
ATOM 527 O O . LYS A 1 66 ? -25.09116 -37.68069 -43.45758 1.000 29.56169 66 LYS A O 1
ATOM 533 N N . GLU A 1 67 ? -24.14021 -35.94641 -42.38026 1.000 23.80355 67 GLU A N 1
ATOM 534 C CA . GLU A 1 67 ? -23.03100 -35.87417 -43.32264 1.000 25.99468 67 GLU A CA 1
ATOM 535 C C . GLU A 1 67 ? -22.12075 -37.09319 -43.24353 1.000 28.70592 67 GLU A C 1
ATOM 536 O O . GLU A 1 67 ? -21.42030 -37.38948 -44.21677 1.000 33.14215 67 GLU A O 1
ATOM 542 N N . MET A 1 68 ? -22.11466 -37.80778 -42.11955 1.000 28.06934 68 MET A N 1
ATOM 543 C CA . MET A 1 68 ? -21.31231 -39.01446 -41.97637 1.000 30.37299 68 MET A CA 1
ATOM 544 C C . MET A 1 68 ? -22.11919 -40.28995 -42.18900 1.000 23.84381 68 MET A C 1
ATOM 545 O O . MET A 1 68 ? -21.58846 -41.38526 -41.98273 1.000 30.78963 68 MET A O 1
ATOM 550 N N . GLY A 1 69 ? -23.38313 -40.17614 -42.59307 1.000 25.05684 69 GLY A N 1
ATOM 551 C CA . GLY A 1 69 ? -24.19916 -41.35254 -42.81985 1.000 27.67307 69 GLY A CA 1
ATOM 552 C C . GLY A 1 69 ? -24.54279 -42.12949 -41.57257 1.000 31.34206 69 GLY A C 1
ATOM 553 O O . GLY A 1 69 ? -24.88600 -43.31061 -41.66310 1.000 33.57578 69 GLY A O 1
ATOM 554 N N . ILE A 1 70 ? -24.45759 -41.49715 -40.40368 1.000 21.45165 70 ILE A N 1
ATOM 555 C CA . ILE A 1 70 ? -24.71458 -42.18882 -39.14852 1.000 24.56815 70 ILE A CA 1
ATOM 556 C C . ILE A 1 70 ? -26.19946 -42.50771 -39.04160 1.000 26.35426 70 ILE A C 1
ATOM 557 O O . ILE A 1 70 ? -27.05447 -41.62138 -39.17011 1.000 24.69827 70 ILE A O 1
ATOM 562 N N . LYS A 1 71 ? -26.51267 -43.78312 -38.80884 1.000 25.95791 71 LYS A N 1
ATOM 563 C CA . LYS A 1 71 ? -27.88703 -44.26408 -38.79435 1.000 29.24791 71 LYS A CA 1
ATOM 564 C C . LYS A 1 71 ? -28.46574 -44.40715 -37.39360 1.000 29.20131 71 LYS A C 1
ATOM 565 O O . LYS A 1 71 ? -29.68258 -44.57677 -37.26009 1.000 23.51880 71 LYS A O 1
ATOM 567 N N . ALA A 1 72 ? -27.63815 -44.34116 -36.35371 1.000 28.59464 72 ALA A N 1
ATOM 568 C CA . ALA A 1 72 ? -28.12837 -44.44623 -34.98807 1.000 23.34774 72 ALA A CA 1
ATOM 569 C C . ALA A 1 72 ? -27.29345 -43.54965 -34.08947 1.000 20.17602 72 ALA A C 1
ATOM 570 O O . ALA A 1 72 ? -26.08298 -43.41928 -34.28139 1.000 23.23568 72 ALA A O 1
ATOM 572 N N . TYR A 1 73 ? -27.94901 -42.93600 -33.10959 1.000 19.80722 73 TYR A N 1
ATOM 573 C CA . TYR A 1 73 ? -27.30754 -41.98943 -32.20755 1.000 22.10066 73 TYR A CA 1
ATOM 574 C C . TYR A 1 73 ? -27.70270 -42.33240 -30.78164 1.000 24.08215 73 TYR A C 1
ATOM 575 O O . TYR A 1 73 ? -28.88343 -42.25007 -30.42631 1.000 23.64758 73 TYR A O 1
ATOM 584 N N . ARG A 1 74 ? -26.72450 -42.72618 -29.97176 1.000 19.93774 74 ARG A N 1
ATOM 585 C CA . ARG A 1 74 ? -26.96758 -43.01837 -28.56737 1.000 18.92285 74 ARG A CA 1
ATOM 586 C C . ARG A 1 74 ? -26.71092 -41.76468 -27.74285 1.000 15.32605 74 ARG A C 1
ATOM 587 O O . ARG A 1 74 ? -25.63799 -41.16018 -27.83341 1.000 10.71032 74 ARG A O 1
ATOM 595 N N . PHE A 1 75 ? -27.70452 -41.36939 -26.95389 1.000 12.96051 75 PHE A N 1
ATOM 596 C CA . PHE A 1 75 ? -27.59320 -40.18354 -26.12076 1.000 13.21087 75 PHE A CA 1
ATOM 597 C C . PHE A 1 75 ? -28.35948 -40.43179 -24.83160 1.000 15.13692 75 PHE A C 1
ATOM 598 O O . PHE A 1 75 ? -29.07929 -41.42401 -24.69297 1.000 13.35183 75 PHE A O 1
ATOM 606 N N . SER A 1 76 ? -28.19316 -39.51790 -23.88171 1.000 13.99860 76 SER A N 1
ATOM 607 C CA . SER A 1 76 ? -28.77937 -39.66257 -22.56128 1.000 13.02921 76 SER A CA 1
ATOM 608 C C . SER A 1 76 ? -29.65318 -38.46038 -22.23223 1.000 13.85463 76 SER A C 1
ATOM 609 O O . SER A 1 76 ? -29.50788 -37.37754 -22.80644 1.000 14.01839 76 SER A O 1
ATOM 612 N N . ILE A 1 77 ? -30.56665 -38.66957 -21.28993 1.000 12.80693 77 ILE A N 1
ATOM 613 C CA . ILE A 1 77 ? -31.54314 -37.66440 -20.89469 1.000 16.10608 77 ILE A CA 1
ATOM 614 C C . ILE A 1 77 ? -31.10337 -37.05617 -19.57276 1.000 19.59305 77 ILE A C 1
ATOM 615 O O . ILE A 1 77 ? -30.88707 -37.77770 -18.59061 1.000 17.91425 77 ILE A O 1
ATOM 620 N N . ALA A 1 78 ? -30.97168 -35.73233 -19.54273 1.000 18.23789 78 ALA A N 1
ATOM 621 C CA . ALA A 1 78 ? -30.69689 -35.02251 -18.29697 1.000 10.89487 78 ALA A CA 1
ATOM 622 C C . ALA A 1 78 ? -31.93287 -35.11682 -17.41445 1.000 14.30673 78 ALA A C 1
ATOM 623 O O . ALA A 1 78 ? -32.92963 -34.42744 -17.63991 1.000 18.45083 78 ALA A O 1
ATOM 625 N N . TRP A 1 79 ? -31.86561 -35.98751 -16.40561 1.000 18.55543 79 TRP A N 1
ATOM 626 C CA . TRP A 1 79 ? -32.98430 -36.17221 -15.48730 1.000 15.85573 79 TRP A CA 1
ATOM 627 C C . TRP A 1 79 ? -33.36986 -34.85466 -14.82335 1.000 19.87907 79 TRP A C 1
ATOM 628 O O . TRP A 1 79 ? -34.55900 -34.55434 -14.66382 1.000 15.65087 79 TRP A O 1
ATOM 639 N N . ALA A 1 80 ? -32.37844 -34.03787 -14.46325 1.000 17.52968 80 ALA A N 1
ATOM 640 C CA . ALA A 1 80 ? -32.65279 -32.75418 -13.83127 1.000 16.27643 80 ALA A CA 1
ATOM 641 C C . ALA A 1 80 ? -33.18898 -31.71206 -14.80427 1.000 15.04841 80 ALA A C 1
ATOM 642 O O . ALA A 1 80 ? -33.64043 -30.65328 -14.35753 1.000 18.59223 80 ALA A O 1
ATOM 644 N N . ARG A 1 81 ? -33.15244 -31.97254 -16.11079 1.000 20.90945 81 ARG A N 1
ATOM 645 C CA . ARG A 1 81 ? -33.74506 -31.04799 -17.06868 1.000 25.76423 81 ARG A CA 1
ATOM 646 C C . ARG A 1 81 ? -35.23341 -31.28875 -17.27083 1.000 22.89111 81 ARG A C 1
ATOM 647 O O . ARG A 1 81 ? -35.95375 -30.35747 -17.64896 1.000 25.49996 81 ARG A O 1
ATOM 655 N N . ILE A 1 82 ? -35.70577 -32.50749 -17.02662 1.000 23.28983 82 ILE A N 1
ATOM 656 C CA . ILE A 1 82 ? -37.13366 -32.79929 -17.07565 1.000 21.72686 82 ILE A CA 1
ATOM 657 C C . ILE A 1 82 ? -37.76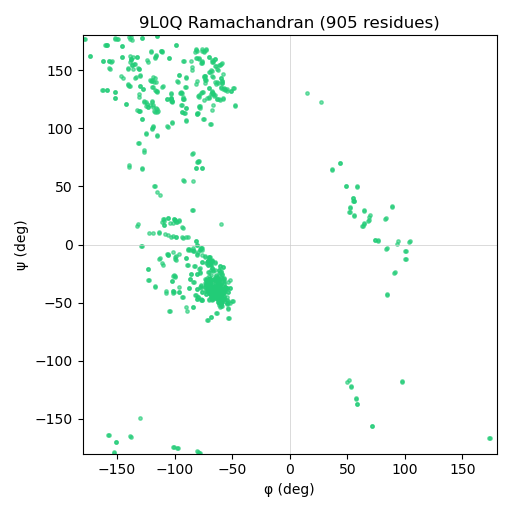145 -32.67620 -15.69400 1.000 24.97899 82 ILE A C 1
ATOM 658 O O . ILE A 1 82 ? -38.82706 -32.07414 -15.53929 1.000 21.75572 82 ILE A O 1
ATOM 663 N N . PHE A 1 83 ? -37.10374 -33.22794 -14.67359 1.000 20.48586 83 PHE A N 1
ATOM 664 C CA . PHE A 1 83 ? -37.50492 -33.06658 -13.27754 1.000 20.81272 83 PHE A CA 1
ATOM 665 C C . PHE A 1 83 ? -36.39700 -32.29406 -12.57495 1.000 24.60676 83 PHE A C 1
ATOM 666 O O . PHE A 1 83 ? -35.41847 -32.89258 -12.09808 1.000 26.20080 83 PHE A O 1
ATOM 674 N N . PRO A 1 84 ? -36.50372 -30.96568 -12.48704 1.000 21.88630 84 PRO A N 1
ATOM 675 C CA . PRO A 1 84 ? -35.44107 -30.18688 -11.82884 1.000 21.44395 84 PRO A CA 1
ATOM 676 C C . PRO A 1 84 ? -35.23584 -30.56033 -10.37557 1.000 23.89698 84 PRO A C 1
ATOM 677 O O . PRO A 1 84 ? -34.17296 -30.26522 -9.81459 1.000 26.20168 84 PRO A O 1
ATOM 681 N N . GLU A 1 85 ? -36.21164 -31.21981 -9.75787 1.000 25.76251 85 GLU A N 1
ATOM 682 C CA . GLU A 1 85 ? -36.12858 -31.65857 -8.37445 1.000 21.49382 85 GLU A CA 1
ATOM 683 C C . GLU A 1 85 ? -36.08924 -33.17374 -8.26013 1.000 20.06895 85 GLU A C 1
ATOM 684 O O . GLU A 1 85 ? -36.23868 -33.71027 -7.15723 1.000 18.74963 85 GLU A O 1
ATOM 690 N N . GLY A 1 86 ? -35.91567 -33.87266 -9.37914 1.000 15.92127 86 GLY A N 1
ATOM 691 C CA . GLY A 1 86 ? -35.87316 -35.32007 -9.39176 1.000 20.40077 86 GLY A CA 1
ATOM 692 C C . GLY A 1 86 ? -37.25448 -35.93506 -9.44454 1.000 18.18052 86 GLY A C 1
ATOM 693 O O . GLY A 1 86 ? -37.49875 -36.88606 -10.19402 1.000 19.16042 86 GLY A O 1
ATOM 694 N N . ILE A 1 87 ? -38.16975 -35.38539 -8.64657 1.000 19.82843 87 ILE A N 1
ATOM 695 C CA . ILE A 1 87 ? -39.55214 -35.83249 -8.58809 1.000 22.38905 87 ILE A CA 1
ATOM 696 C C . ILE A 1 87 ? -40.45619 -34.60828 -8.58637 1.000 26.58481 87 ILE A C 1
ATOM 697 O O . ILE A 1 87 ? -40.05924 -33.51250 -8.18584 1.000 24.70779 87 ILE A O 1
ATOM 702 N N . GLY A 1 88 ? -41.68695 -34.80963 -9.04677 1.000 26.58748 88 GLY A N 1
ATOM 703 C CA . GLY A 1 88 ? -42.69206 -33.77036 -8.95554 1.000 26.97833 88 GLY A CA 1
ATOM 704 C C . GLY A 1 88 ? -42.88710 -32.94450 -10.20903 1.000 27.83701 88 GLY A C 1
ATOM 705 O O . GLY A 1 88 ? -43.25636 -33.47652 -11.26023 1.000 33.50409 88 GLY A O 1
ATOM 706 N N . LYS A 1 89 ? -42.63244 -31.64142 -10.10922 1.000 23.24759 89 LYS A N 1
ATOM 707 C CA . LYS A 1 89 ? -42.95559 -30.72522 -11.19540 1.000 29.39825 89 LYS A CA 1
ATOM 708 C C . LYS A 1 89 ? -42.07997 -30.99035 -12.41372 1.000 27.37955 89 LYS A C 1
ATOM 709 O O . LYS A 1 89 ? -40.85882 -31.13319 -12.29976 1.000 26.59218 89 LYS A O 1
ATOM 715 N N . ILE A 1 90 ? -42.71671 -31.07214 -13.57818 1.000 21.99658 90 ILE A N 1
ATOM 716 C CA . ILE A 1 90 ? -42.01483 -31.23317 -14.84455 1.000 18.24184 90 ILE A CA 1
ATOM 717 C C . ILE A 1 90 ? -41.58421 -29.86798 -15.36894 1.000 27.80328 90 ILE A C 1
ATOM 718 O O . ILE A 1 90 ? -42.22926 -28.84476 -15.11227 1.000 28.92381 90 ILE A O 1
ATOM 723 N N . ASN A 1 91 ? -40.48034 -29.85069 -16.11455 1.000 27.06096 91 ASN A N 1
ATOM 724 C CA . ASN A 1 91 ? -39.92448 -28.63850 -16.71055 1.000 20.94087 91 ASN A CA 1
ATOM 725 C C . ASN A 1 91 ? -40.21903 -28.70323 -18.20517 1.000 22.20648 91 ASN A C 1
ATOM 726 O O . ASN A 1 91 ? -39.54342 -29.42069 -18.94969 1.000 20.77890 91 ASN A O 1
ATOM 731 N N . GLN A 1 92 ? -41.24056 -27.95694 -18.63472 1.000 25.30967 92 GLN A N 1
ATOM 732 C CA . GLN A 1 92 ? -41.75310 -28.10939 -19.99231 1.000 21.23895 92 GLN A CA 1
ATOM 733 C C . GLN A 1 92 ? -40.68897 -27.79687 -21.04133 1.000 23.46581 92 GLN A C 1
ATOM 734 O O . GLN A 1 92 ? -40.61135 -28.48175 -22.06667 1.000 22.45749 92 GLN A O 1
ATOM 740 N N . LYS A 1 93 ? -39.86218 -26.76833 -20.81846 1.000 22.36973 93 LYS A N 1
ATOM 741 C CA . LYS A 1 93 ? -38.77981 -26.50642 -21.76802 1.000 28.41538 93 LYS A CA 1
ATOM 742 C C . LYS A 1 93 ? -37.83679 -27.70344 -21.87977 1.000 25.15621 93 LYS A C 1
ATOM 743 O O . LYS A 1 93 ? -37.27556 -27.96106 -22.95179 1.000 22.37042 93 LYS A O 1
ATOM 749 N N . GLY A 1 94 ? -37.62601 -28.43158 -20.78200 1.000 17.38453 94 GLY A N 1
ATOM 750 C CA . GLY A 1 94 ? -36.79317 -29.62287 -20.86180 1.000 21.43839 94 GLY A CA 1
ATOM 751 C C . GLY A 1 94 ? -37.43283 -30.70664 -21.71096 1.000 17.51006 94 GLY A C 1
ATOM 752 O O . GLY A 1 94 ? -36.77987 -31.31268 -22.56594 1.000 16.88357 94 GLY A O 1
ATOM 753 N N . VAL A 1 95 ? -38.72154 -30.96834 -21.47951 1.000 22.87869 95 VAL A N 1
ATOM 754 C CA . VAL A 1 95 ? -39.45886 -31.91855 -22.30843 1.000 16.78952 95 VAL A CA 1
ATOM 755 C C . VAL A 1 95 ? -39.47033 -31.46315 -23.76145 1.000 21.25178 95 VAL A C 1
ATOM 756 O O . VAL A 1 95 ? -39.34401 -32.27743 -24.68542 1.000 19.40581 95 VAL A O 1
ATOM 760 N N . ASP A 1 96 ? -39.61174 -30.15363 -23.98619 1.000 17.30577 96 ASP A N 1
ATOM 761 C CA . ASP A 1 96 ? -39.64585 -29.63376 -25.34920 1.000 24.35766 96 ASP A CA 1
ATOM 762 C C . ASP A 1 96 ? -38.32316 -29.87204 -26.06506 1.000 25.87643 96 ASP A C 1
ATOM 763 O O . ASP A 1 96 ? -38.30624 -30.20292 -27.25691 1.000 26.37326 96 ASP A O 1
ATOM 768 N N . PHE A 1 97 ? -37.20272 -29.69865 -25.35690 1.000 21.83528 97 PHE A N 1
ATOM 769 C CA . PHE A 1 97 ? -35.89791 -29.88889 -25.98178 1.000 14.31195 97 PHE A CA 1
ATOM 770 C C . PHE A 1 97 ? -35.72092 -31.31611 -26.48139 1.000 17.13955 97 PHE A C 1
ATOM 771 O O . PHE A 1 97 ? -35.23316 -31.53480 -27.59618 1.000 21.10206 97 PHE A O 1
ATOM 779 N N . TYR A 1 98 ? -36.10546 -32.30327 -25.67067 1.000 14.86325 98 TYR A N 1
ATOM 780 C CA . TYR A 1 98 ? -35.89696 -33.68781 -26.07501 1.000 18.14213 98 TYR A CA 1
ATOM 781 C C . TYR A 1 98 ? -36.86626 -34.10379 -27.17258 1.000 21.60184 98 TYR A C 1
ATOM 782 O O . TYR A 1 98 ? -36.50189 -34.90468 -28.04029 1.000 20.75069 98 TYR A O 1
ATOM 791 N N . HIS A 1 99 ? -38.09066 -33.56988 -27.16327 1.000 19.20463 99 HIS A N 1
ATOM 792 C CA . HIS A 1 99 ? -38.95247 -33.69164 -28.33529 1.000 19.93600 99 HIS A CA 1
ATOM 793 C C . HIS A 1 99 ? -38.24976 -33.15681 -29.57806 1.000 22.05775 99 HIS A C 1
ATOM 794 O O . HIS A 1 99 ? -38.17290 -33.83818 -30.60653 1.000 21.42289 99 HIS A O 1
ATOM 801 N N . ASN A 1 100 ? -37.70975 -31.93752 -29.48863 1.000 16.82543 100 ASN A N 1
ATOM 802 C CA . ASN A 1 100 ? -37.05959 -31.32258 -30.64268 1.000 20.89453 100 ASN A CA 1
ATOM 803 C C . ASN A 1 100 ? -35.83615 -32.11538 -31.08510 1.000 22.23913 100 ASN A C 1
ATOM 804 O O . ASN A 1 100 ? -35.60009 -32.28487 -32.28730 1.000 26.52687 100 ASN A O 1
ATOM 809 N N . LEU A 1 101 ? -35.04352 -32.60796 -30.13101 1.000 22.83993 101 LEU A N 1
ATOM 810 C CA . LEU A 1 101 ? -33.86592 -33.39254 -30.48734 1.000 19.83513 101 LEU A CA 1
ATOM 811 C C . LEU A 1 101 ? -34.26316 -34.73189 -31.09701 1.000 20.12204 101 LEU A C 1
ATOM 812 O O . LEU A 1 101 ? -33.70602 -35.14850 -32.11915 1.000 20.49455 101 LEU A O 1
ATOM 817 N N . ILE A 1 102 ? -35.23037 -35.42028 -30.48412 1.000 18.98317 102 ILE A N 1
ATOM 818 C CA . ILE A 1 102 ? -35.67293 -36.70870 -31.01219 1.000 20.70152 102 ILE A CA 1
ATOM 819 C C . ILE A 1 102 ? -36.29006 -36.53072 -32.39455 1.000 25.75202 102 ILE A C 1
ATOM 820 O O . ILE A 1 102 ? -35.96838 -37.26543 -33.33621 1.000 21.96050 102 ILE A O 1
ATOM 825 N N . ASP A 1 103 ? -37.18081 -35.54367 -32.53888 1.000 26.74249 103 ASP A N 1
ATOM 826 C CA . ASP A 1 103 ? -37.79177 -35.28485 -33.84040 1.000 27.02691 103 ASP A CA 1
ATOM 827 C C . ASP A 1 103 ? -36.73860 -34.94447 -34.88647 1.000 21.68112 103 ASP A C 1
ATOM 828 O O . ASP A 1 103 ? -36.85087 -35.35540 -36.04742 1.000 28.95278 103 ASP A O 1
ATOM 833 N N . GLU A 1 104 ? -35.69959 -34.20505 -34.49212 1.000 25.01879 104 GLU A N 1
ATOM 834 C CA . GLU A 1 104 ? -34.63971 -33.87168 -35.43714 1.000 25.24606 104 GLU A CA 1
ATOM 835 C C . GLU A 1 104 ? -33.89627 -35.12155 -35.89349 1.000 26.69505 104 GLU A C 1
ATOM 836 O O . GLU A 1 104 ? -33.50855 -35.22571 -37.06294 1.000 31.54273 104 GLU A O 1
ATOM 842 N N . LEU A 1 105 ? -33.67756 -36.07614 -34.98352 1.000 26.11999 105 LEU A N 1
ATOM 843 C CA . LEU A 1 105 ? -33.01652 -37.32130 -35.36517 1.000 26.27387 105 LEU A CA 1
ATOM 844 C C . LEU A 1 105 ? -33.90992 -38.16117 -36.26814 1.000 29.22155 105 LEU A C 1
ATOM 845 O O . LEU A 1 105 ? -33.44339 -38.71994 -37.26855 1.000 26.01643 105 LEU A O 1
ATOM 850 N N . ILE A 1 106 ? -35.19950 -38.25127 -35.93221 1.000 31.60136 106 ILE A N 1
ATOM 851 C CA . ILE A 1 106 ? -36.13974 -39.01363 -36.74755 1.000 27.73613 106 ILE A CA 1
ATOM 852 C C . ILE A 1 106 ? -36.24157 -38.40475 -38.13642 1.000 37.12297 106 ILE A C 1
ATOM 853 O O . ILE A 1 106 ? -36.29777 -39.11952 -39.14488 1.000 33.76921 106 ILE A O 1
ATOM 858 N N . LYS A 1 107 ? -36.27236 -37.07185 -38.20923 1.000 28.84718 107 LYS A N 1
ATOM 859 C CA . LYS A 1 107 ? -36.40694 -36.38741 -39.48853 1.000 31.90125 107 LYS A CA 1
ATOM 860 C C . LYS A 1 107 ? -35.17392 -36.54580 -40.36841 1.000 27.88315 107 LYS A C 1
ATOM 861 O O . LYS A 1 107 ? -35.27015 -36.34763 -41.58376 1.000 28.74357 107 LYS A O 1
ATOM 867 N N . ASN A 1 108 ? -34.01657 -36.85397 -39.78221 1.000 29.04045 108 ASN A N 1
ATOM 868 C CA . ASN A 1 108 ? -32.78055 -37.05306 -40.52593 1.000 26.79790 108 ASN A CA 1
ATOM 869 C C . ASN A 1 108 ? -32.41547 -38.52848 -40.65586 1.000 26.33448 108 ASN A C 1
ATOM 870 O O . ASN A 1 108 ? -31.25605 -38.84917 -40.93910 1.000 29.02785 108 ASN A O 1
ATOM 875 N N . ASP A 1 109 ? -33.38512 -39.42456 -40.45366 1.000 30.29860 109 ASP A N 1
ATOM 876 C CA . ASP A 1 109 ? -33.18896 -40.86763 -40.59334 1.000 33.50608 109 ASP A CA 1
ATOM 877 C C . ASP A 1 109 ? -32.09385 -41.37569 -39.65651 1.000 28.16299 109 ASP A C 1
ATOM 878 O O . ASP A 1 109 ? -31.17365 -42.08466 -40.06743 1.000 21.67331 109 ASP A O 1
ATOM 883 N N . ILE A 1 110 ? -32.19978 -41.00392 -38.38310 1.000 33.24815 110 ILE A N 1
ATOM 884 C CA . ILE A 1 110 ? -31.27747 -41.44993 -37.34370 1.000 28.95723 110 ILE A CA 1
ATOM 885 C C . ILE A 1 110 ? -32.08943 -42.09489 -36.22927 1.000 26.06688 110 ILE A C 1
ATOM 886 O O . ILE A 1 110 ? -32.97674 -41.45475 -35.65101 1.000 27.90074 110 ILE A O 1
ATOM 891 N N . VAL A 1 111 ? -31.78705 -43.35459 -35.92980 1.000 20.11668 111 VAL A N 1
ATOM 892 C CA . VAL A 1 111 ? -32.49885 -44.10622 -34.89913 1.000 18.07771 111 VAL A CA 1
ATOM 893 C C . VAL A 1 111 ? -31.99712 -43.67379 -33.52616 1.000 19.75338 111 VAL A C 1
ATOM 894 O O . VAL A 1 111 ? -30.80376 -43.82296 -33.22607 1.000 22.21671 111 VAL A O 1
ATOM 898 N N . PRO A 1 112 ? -32.85929 -43.12870 -32.66751 1.000 20.49480 112 PRO A N 1
ATOM 899 C CA . PRO A 1 112 ? -32.42359 -42.74473 -31.31647 1.000 17.04037 112 PRO A CA 1
ATOM 900 C C . PRO A 1 112 ? -32.27205 -43.96206 -30.41126 1.000 24.11342 112 PRO A C 1
ATOM 901 O O . PRO A 1 112 ? -33.15879 -44.81698 -30.34323 1.000 27.60471 112 PRO A O 1
ATOM 905 N N . TYR A 1 113 ? -31.13571 -44.03621 -29.71783 1.000 25.36442 113 TYR A N 1
ATOM 906 C CA . TYR A 1 113 ? -30.92009 -44.98607 -28.62865 1.000 17.84272 113 TYR A CA 1
ATOM 907 C C . TYR A 1 113 ? -30.75175 -44.17487 -27.35162 1.000 15.21332 113 TYR A C 1
ATOM 908 O O . TYR A 1 113 ? -29.76941 -43.44073 -27.20497 1.000 17.93255 113 TYR A O 1
ATOM 917 N N . VAL A 1 114 ? -31.69565 -44.31157 -26.42583 1.000 16.45684 114 VAL A N 1
ATOM 918 C CA . VAL A 1 114 ? -31.81058 -43.40887 -25.28547 1.000 20.96816 114 VAL A CA 1
ATOM 919 C C . VAL A 1 114 ? -31.26314 -44.08175 -24.03423 1.000 23.05716 114 VAL A C 1
ATOM 920 O O . VAL A 1 114 ? -31.61909 -45.22583 -23.72474 1.000 24.41931 114 VAL A O 1
ATOM 924 N N . THR A 1 115 ? -30.39514 -43.36946 -23.31776 1.000 23.28818 115 THR A N 1
ATOM 925 C CA . THR A 1 115 ? -29.95494 -43.75592 -21.98289 1.000 16.23964 115 THR A CA 1
ATOM 926 C C . THR A 1 115 ? -30.70849 -42.90343 -20.96803 1.000 17.24786 115 THR A C 1
ATOM 927 O O . THR A 1 115 ? -30.65335 -41.67080 -21.02658 1.000 19.64491 115 THR A O 1
ATOM 931 N N . LEU A 1 116 ? -31.41490 -43.55509 -20.04333 1.000 14.93645 116 LEU A N 1
ATOM 932 C CA . LEU A 1 116 ? -32.20447 -42.80234 -19.07349 1.000 15.26106 116 LEU A CA 1
ATOM 933 C C . LEU A 1 116 ? -31.31978 -42.11659 -18.03786 1.000 21.39261 116 LEU A C 1
ATOM 934 O O . LEU A 1 116 ? -31.55323 -40.95225 -17.69246 1.000 23.51806 116 LEU A O 1
ATOM 939 N N . PHE A 1 117 ? -30.29927 -42.80992 -17.53348 1.000 14.76745 117 PHE A N 1
ATOM 940 C CA . PHE A 1 117 ? -29.45218 -42.28055 -16.46623 1.000 15.72906 117 PHE A CA 1
ATOM 941 C C . PHE A 1 117 ? -27.98832 -42.40170 -16.86572 1.000 13.90515 117 PHE A C 1
ATOM 942 O O . PHE A 1 117 ? -27.42956 -43.50356 -16.86319 1.000 14.59325 117 PHE A O 1
ATOM 950 N N . HIS A 1 118 ? -27.36419 -41.26744 -17.18378 1.000 14.57111 118 HIS A N 1
ATOM 951 C CA . HIS A 1 118 ? -25.93664 -41.23735 -17.46984 1.000 12.52802 118 HIS A CA 1
ATOM 952 C C . HIS A 1 118 ? -25.21274 -40.36371 -16.45037 1.000 12.72191 118 HIS A C 1
ATOM 953 O O . HIS A 1 118 ? -24.49849 -39.42650 -16.82301 1.000 10.97501 118 HIS A O 1
ATOM 960 N N . TRP A 1 119 ? -25.47300 -40.62950 -15.16520 1.000 11.66476 119 TRP A N 1
ATOM 961 C CA . TRP A 1 119 ? -24.69581 -40.18265 -14.00726 1.000 14.51497 119 TRP A CA 1
ATOM 962 C C . TRP A 1 119 ? -25.16059 -38.85058 -13.42703 1.000 14.66683 119 TRP A C 1
ATOM 963 O O . TRP A 1 119 ? -24.92929 -38.58841 -12.24174 1.000 16.74462 119 TRP A O 1
ATOM 974 N N . ASP A 1 120 ? -25.81273 -38.00065 -14.22387 1.000 16.68802 120 ASP A N 1
ATOM 975 C CA . ASP A 1 120 ? -26.20399 -36.67321 -13.74047 1.000 13.23309 120 ASP A CA 1
ATOM 976 C C . ASP A 1 120 ? -27.46984 -36.78785 -12.88695 1.000 14.30362 120 ASP A C 1
ATOM 977 O O . ASP A 1 120 ? -28.56871 -36.37424 -13.26353 1.000 23.10828 120 ASP A O 1
ATOM 982 N N . LEU A 1 121 ? -27.28540 -37.36182 -11.70261 1.000 15.08544 121 LEU A N 1
ATOM 983 C CA . LEU A 1 121 ? -28.37495 -37.49510 -10.73895 1.000 18.56139 121 LEU A CA 1
ATOM 984 C C . LEU A 1 121 ? -28.82436 -36.12275 -10.24834 1.000 14.80446 121 LEU A C 1
ATOM 985 O O . LEU A 1 121 ? -27.98641 -35.32170 -9.82278 1.000 13.35569 121 LEU A O 1
ATOM 990 N N . PRO A 1 122 ? -30.11933 -35.81095 -10.30248 1.000 20.16624 122 PRO A N 1
ATOM 991 C CA . PRO A 1 122 ? -30.60588 -34.53828 -9.75037 1.000 13.55813 122 PRO A CA 1
ATOM 992 C C . PRO A 1 122 ? -30.12770 -34.31301 -8.32212 1.000 13.32646 122 PRO A C 1
ATOM 993 O O . PRO A 1 122 ? -30.22675 -35.19462 -7.46447 1.000 11.24323 122 PRO A O 1
ATOM 997 N N . LEU A 1 123 ? -29.60109 -33.11112 -8.07234 1.000 14.65244 123 LEU A N 1
ATOM 998 C CA . LEU A 1 123 ? -28.97708 -32.82181 -6.78510 1.000 18.20797 123 LEU A CA 1
ATOM 999 C C . LEU A 1 123 ? -29.96921 -32.92658 -5.63386 1.000 19.23870 123 LEU A C 1
ATOM 1000 O O . LEU A 1 123 ? -29.58731 -33.31377 -4.52269 1.000 18.42576 123 LEU A O 1
ATOM 1005 N N . GLU A 1 124 ? -31.23966 -32.58785 -5.87513 1.000 16.10704 124 GLU A N 1
ATOM 1006 C CA . GLU A 1 124 ? -32.24511 -32.68932 -4.82147 1.000 18.45383 124 GLU A CA 1
ATOM 1007 C C . GLU A 1 124 ? -32.38233 -34.12312 -4.32682 1.000 15.92229 124 GLU A C 1
ATOM 1008 O O . GLU A 1 124 ? -32.56618 -34.35905 -3.12697 1.000 16.66774 124 GLU A O 1
ATOM 1014 N N . LEU A 1 125 ? -32.29066 -35.09532 -5.23670 1.000 13.32841 125 LEU A N 1
ATOM 1015 C CA . LEU A 1 125 ? -32.34924 -36.49379 -4.82551 1.000 18.33150 125 LEU A CA 1
ATOM 1016 C C . LEU A 1 125 ? -31.06031 -36.91287 -4.13154 1.000 16.94179 125 LEU A C 1
ATOM 1017 O O . LEU A 1 125 ? -31.08922 -37.70004 -3.17826 1.000 15.51946 125 LEU A O 1
ATOM 1022 N N . ALA A 1 126 ? -29.92006 -36.39890 -4.60086 1.000 16.89850 126 ALA A N 1
ATOM 1023 C CA . ALA A 1 126 ? -28.64598 -36.69469 -3.95430 1.000 12.76801 126 ALA A CA 1
ATOM 1024 C C . ALA A 1 126 ? -28.63607 -36.22466 -2.50683 1.000 15.65835 126 ALA A C 1
ATOM 1025 O O . ALA A 1 126 ? -28.10858 -36.91457 -1.62675 1.000 12.23689 126 ALA A O 1
ATOM 1027 N N . GLU A 1 127 ? -29.20740 -35.05102 -2.23871 1.000 13.81519 127 GLU A N 1
ATOM 1028 C CA . GLU A 1 127 ? -29.26471 -34.54444 -0.87399 1.000 14.94633 127 GLU A CA 1
ATOM 1029 C C . GLU A 1 127 ? -30.35969 -35.20909 -0.05359 1.000 15.71159 127 GLU A C 1
ATOM 1030 O O . GLU A 1 127 ? -30.46271 -34.94286 1.14894 1.000 15.92253 127 GLU A O 1
ATOM 1036 N N . LYS A 1 128 ? -31.16476 -36.07246 -0.67193 1.000 16.63543 128 LYS A N 1
ATOM 1037 C CA . LYS A 1 128 ? -32.03602 -36.99462 0.03931 1.000 16.72313 128 LYS A CA 1
ATOM 1038 C C . LYS A 1 128 ? -31.41880 -38.38163 0.15012 1.000 16.38687 128 LYS A C 1
ATOM 1039 O O . LYS A 1 128 ? -32.13528 -39.35957 0.38722 1.000 17.40084 128 LYS A O 1
ATOM 1045 N N . GLY A 1 129 ? -30.10430 -38.48387 -0.02246 1.000 13.85806 129 GLY A N 1
ATOM 1046 C CA . GLY A 1 129 ? -29.39174 -39.73381 0.11144 1.000 16.58442 129 GLY A CA 1
ATOM 1047 C C . GLY A 1 129 ? -29.06609 -40.41932 -1.19645 1.000 14.20825 129 GLY A C 1
ATOM 1048 O O . GLY A 1 129 ? -28.25220 -41.35131 -1.19927 1.000 14.21050 129 GLY A O 1
ATOM 1049 N N . GLY A 1 130 ? -29.65752 -39.97711 -2.30378 1.000 17.37956 130 GLY A N 1
ATOM 1050 C CA . GLY A 1 130 ? -29.40994 -40.63408 -3.57416 1.000 10.63681 130 GLY A CA 1
ATOM 1051 C C . GLY A 1 130 ? -29.79193 -42.09721 -3.51554 1.000 10.31036 130 GLY A C 1
ATOM 1052 O O . GLY A 1 130 ? -30.82624 -42.47581 -2.95546 1.000 13.93055 130 GLY A O 1
ATOM 1053 N N . TRP A 1 131 ? -28.93161 -42.94184 -4.08417 1.000 11.18359 131 TRP A N 1
ATOM 1054 C CA . TRP A 1 131 ? -29.19705 -44.37420 -4.13218 1.000 14.85485 131 TRP A CA 1
ATOM 1055 C C . TRP A 1 131 ? -29.16991 -45.03458 -2.75879 1.000 12.15839 131 TRP A C 1
ATOM 1056 O O . TRP A 1 131 ? -29.61199 -46.18145 -2.63805 1.000 14.55784 131 TRP A O 1
ATOM 1067 N N . LEU A 1 132 ? -28.65500 -44.35390 -1.73118 1.000 16.73033 132 LEU A N 1
ATOM 1068 C CA . LEU A 1 132 ? -28.78731 -44.86168 -0.36895 1.000 13.74073 132 LEU A CA 1
ATOM 1069 C C . LEU A 1 132 ? -30.24287 -44.88216 0.08538 1.000 16.04309 132 LEU A C 1
ATOM 1070 O O . LEU A 1 132 ? -30.62399 -45.72421 0.90675 1.000 10.30973 132 LEU A O 1
ATOM 1075 N N . ASN A 1 133 ? -31.06014 -43.96127 -0.42130 1.000 15.56189 133 ASN A N 1
ATOM 1076 C CA . ASN A 1 133 ? -32.45823 -43.87025 -0.02328 1.000 15.85545 133 ASN A CA 1
ATOM 1077 C C . ASN A 1 133 ? -33.28058 -44.92138 -0.75810 1.000 16.65033 133 ASN A C 1
ATOM 1078 O O . ASN A 1 133 ? -33.23254 -45.00908 -1.98919 1.000 11.80370 133 ASN A O 1
ATOM 1083 N N . ASP A 1 134 ? -34.03960 -45.71699 0.00350 1.000 13.02402 134 ASP A N 1
ATOM 1084 C CA . ASP A 1 134 ? -34.88864 -46.73930 -0.60225 1.000 15.44713 134 ASP A CA 1
ATOM 1085 C C . ASP A 1 134 ? -35.90075 -46.13564 -1.56771 1.000 20.68742 134 ASP A C 1
ATOM 1086 O O . ASP A 1 134 ? -36.35916 -46.81932 -2.49056 1.000 20.33520 134 ASP A O 1
ATOM 1091 N N . ASP A 1 135 ? -36.26323 -44.86360 -1.37304 1.000 15.27523 135 ASP A N 1
ATOM 1092 C CA . ASP A 1 135 ? -37.19175 -44.19892 -2.28023 1.000 15.92210 135 ASP A CA 1
ATOM 1093 C C . ASP A 1 135 ? -36.60588 -43.98606 -3.67111 1.000 19.86342 135 ASP A C 1
ATOM 1094 O O . ASP A 1 135 ? -37.35858 -43.66255 -4.59635 1.000 19.54830 135 ASP A O 1
ATOM 1099 N N . SER A 1 136 ? -35.28397 -44.13048 -3.83301 1.000 21.16048 136 SER A N 1
ATOM 1100 C CA . SER A 1 136 ? -34.66577 -43.99851 -5.15157 1.000 20.02051 136 SER A CA 1
ATOM 1101 C C . SER A 1 136 ? -35.31902 -44.90706 -6.18424 1.000 17.63736 136 SER A C 1
ATOM 1102 O O . SER A 1 136 ? -35.37054 -44.56048 -7.37034 1.000 17.16168 136 SER A O 1
ATOM 1105 N N . VAL A 1 137 ? -35.80043 -46.07966 -5.76065 1.000 16.28491 137 VAL A N 1
ATOM 1106 C CA . VAL A 1 137 ? -36.46966 -46.98785 -6.68775 1.000 19.23310 137 VAL A CA 1
ATOM 1107 C C . VAL A 1 137 ? -37.72707 -46.33723 -7.24636 1.000 16.18054 137 VAL A C 1
ATOM 1108 O O . VAL A 1 137 ? -38.02058 -46.44413 -8.44265 1.000 18.04678 137 VAL A O 1
ATOM 1112 N N . GLU A 1 138 ? -38.48087 -45.64012 -6.39125 1.000 17.10696 138 GLU A N 1
ATOM 1113 C CA . GLU A 1 138 ? -39.66444 -44.92448 -6.85635 1.000 21.07063 138 GLU A CA 1
ATOM 1114 C C . GLU A 1 138 ? -39.28222 -43.72312 -7.70931 1.000 20.61351 138 GLU A C 1
ATOM 1115 O O . GLU A 1 138 ? -39.92899 -43.44841 -8.72712 1.000 23.66292 138 GLU A O 1
ATOM 1121 N N . TRP A 1 139 ? -38.24965 -42.98326 -7.29196 1.000 19.50262 139 TRP A N 1
ATOM 1122 C CA . TRP A 1 139 ? -37.81096 -41.80791 -8.03956 1.000 15.18231 139 TRP A CA 1
ATOM 1123 C C . TRP A 1 139 ? -37.48859 -42.16358 -9.48353 1.000 15.41223 139 TRP A C 1
ATOM 1124 O O . TRP A 1 139 ? -37.95490 -41.50361 -10.41915 1.000 20.70892 139 TRP A O 1
ATOM 1135 N N . PHE A 1 140 ? -36.68466 -43.20768 -9.68401 1.000 17.93770 140 PHE A N 1
ATOM 1136 C CA . PHE A 1 140 ? -36.30372 -43.58718 -11.03803 1.000 20.04880 140 PHE A CA 1
ATOM 1137 C C . PHE A 1 140 ? -37.47704 -44.19923 -11.79104 1.000 20.42482 140 PHE A C 1
ATOM 1138 O O . PHE A 1 140 ? -37.59848 -44.00943 -13.00661 1.000 17.35350 140 PHE A O 1
ATOM 1146 N N . LYS A 1 141 ? -38.34748 -44.92583 -11.08557 1.000 23.22773 141 LYS A N 1
ATOM 1147 C CA . LYS A 1 141 ? -39.52938 -45.50835 -11.71358 1.000 25.07672 141 LYS A CA 1
ATOM 1148 C C . LYS A 1 141 ? -40.41445 -44.43203 -12.33112 1.000 26.61143 141 LYS A C 1
ATOM 1149 O O . LYS A 1 141 ? -40.77289 -44.50918 -13.51219 1.000 19.39959 141 LYS A O 1
ATOM 1155 N N . ASP A 1 142 ? -40.77844 -43.41728 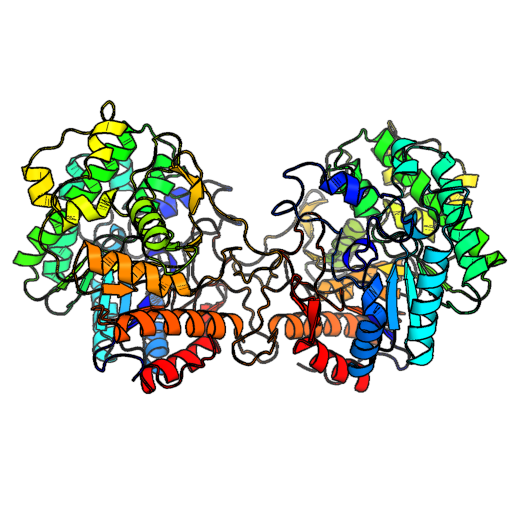-11.54222 1.000 20.44433 142 ASP A N 1
ATOM 1156 C CA . ASP A 1 142 ? -41.61426 -42.33816 -12.05941 1.000 21.31104 142 ASP A CA 1
ATOM 1157 C C . ASP A 1 142 ? -40.91110 -41.58154 -13.17833 1.000 21.89643 142 ASP A C 1
ATOM 1158 O O . ASP A 1 142 ? -41.55103 -41.14888 -14.14452 1.000 26.28638 142 ASP A O 1
ATOM 1163 N N . TYR A 1 143 ? -39.59294 -41.41041 -13.06210 1.000 18.92346 143 TYR A N 1
ATOM 1164 C CA . TYR A 1 143 ? -38.82339 -40.76368 -14.12003 1.000 17.45606 143 TYR A CA 1
ATOM 1165 C C . TYR A 1 143 ? -38.88149 -41.57035 -15.41262 1.000 18.51820 143 TYR A C 1
ATOM 1166 O O . TYR A 1 143 ? -39.09576 -41.01476 -16.49656 1.000 19.74860 143 TYR A O 1
ATOM 1175 N N . ALA A 1 144 ? -38.70371 -42.89020 -15.31457 1.000 16.86988 144 ALA A N 1
ATOM 1176 C CA . ALA A 1 144 ? -38.82235 -43.74193 -16.49413 1.000 22.17242 144 ALA A CA 1
ATOM 1177 C C . ALA A 1 144 ? -40.25032 -43.76337 -17.02522 1.000 18.84866 144 ALA A C 1
ATOM 1178 O O . ALA A 1 144 ? -40.46375 -43.74010 -18.24313 1.000 19.60086 144 ALA A O 1
ATOM 1180 N N . GLU A 1 145 ? -41.23950 -43.81540 -16.12787 1.000 21.69264 145 GLU A N 1
ATOM 1181 C CA . GLU A 1 145 ? -42.63199 -43.88516 -16.56035 1.000 22.33008 145 GLU A CA 1
ATOM 1182 C C . GLU A 1 145 ? -43.02008 -42.66605 -17.38573 1.000 26.10197 145 GLU A C 1
ATOM 1183 O O . GLU A 1 145 ? -43.70426 -42.79329 -18.40868 1.000 26.04205 145 GLU A O 1
ATOM 1189 N N . PHE A 1 146 ? -42.59418 -41.47447 -16.95989 1.000 23.52653 146 PHE A N 1
ATOM 1190 C CA . PHE A 1 146 ? -42.90922 -40.27260 -17.72412 1.000 23.09566 146 PHE A CA 1
ATOM 1191 C C . PHE A 1 146 ? -42.25886 -40.30993 -19.10017 1.000 24.52978 146 PHE A C 1
ATOM 1192 O O . PHE A 1 146 ? -42.89472 -39.97869 -20.10758 1.000 27.49194 146 PHE A O 1
ATOM 1200 N N . PHE A 1 147 ? -40.98055 -40.69257 -19.16135 1.000 17.14999 147 PHE A N 1
ATOM 1201 C CA . PHE A 1 147 ? -40.28638 -40.69935 -20.44439 1.000 18.49182 147 PHE A CA 1
ATOM 1202 C C . PHE A 1 147 ? -40.92727 -41.68782 -21.40982 1.000 21.74285 147 PHE A C 1
ATOM 1203 O O . PHE A 1 147 ? -41.01423 -41.42296 -22.61540 1.000 25.66560 147 PHE A O 1
ATOM 1211 N N . GLY A 1 148 ? -41.37213 -42.83764 -20.90070 1.000 16.44470 148 GLY A N 1
ATOM 1212 C CA . GLY A 1 148 ? -42.08922 -43.77758 -21.74663 1.000 22.61635 148 GLY A CA 1
ATOM 1213 C C . GLY A 1 148 ? -43.42469 -43.22940 -22.21317 1.000 21.34744 148 GLY A C 1
ATOM 1214 O O . GLY A 1 148 ? -43.78811 -43.35584 -23.38543 1.000 26.01583 148 GLY A O 1
ATOM 1215 N N . LYS A 1 149 ? -44.18134 -42.62625 -21.29411 1.000 22.16705 149 LYS A N 1
ATOM 1216 C CA . LYS A 1 149 ? -45.45109 -42.01172 -21.66550 1.000 22.31495 149 LYS A CA 1
ATOM 1217 C C . LYS A 1 149 ? -45.25102 -40.89386 -22.68163 1.000 25.79776 149 LYS A C 1
ATOM 1218 O O . LYS A 1 149 ? -46.03392 -40.75726 -23.62946 1.000 26.05717 149 LYS A O 1
ATOM 1224 N N . GLU A 1 150 ? -44.19862 -40.09150 -22.50686 1.000 26.88724 150 GLU A N 1
ATOM 1225 C CA . GLU A 1 150 ? -44.03257 -38.88385 -23.30663 1.000 17.76787 150 GLU A CA 1
ATOM 1226 C C . GLU A 1 150 ? -43.37584 -39.15680 -24.65398 1.000 22.21475 150 GLU A C 1
ATOM 1227 O O . GLU A 1 150 ? -43.68695 -38.47131 -25.63483 1.000 28.63962 150 GLU A O 1
ATOM 1233 N N . TYR A 1 151 ? -42.47553 -40.14052 -24.73233 1.000 17.72728 151 TYR A N 1
ATOM 1234 C CA . TYR A 1 151 ? -41.72792 -40.38313 -25.95841 1.000 23.56893 151 TYR A CA 1
ATOM 1235 C C . TYR A 1 151 ? -41.76980 -41.82700 -26.43949 1.000 22.94095 151 TYR A C 1
ATOM 1236 O O . TYR A 1 151 ? -41.17174 -42.12514 -27.47954 1.000 24.12486 151 TYR A O 1
ATOM 1245 N N . GLY A 1 152 ? -42.44270 -42.72836 -25.71799 1.000 17.64354 152 GLY A N 1
ATOM 1246 C CA . GLY A 1 152 ? -42.40712 -44.13908 -26.07544 1.000 25.43189 152 GLY A CA 1
ATOM 1247 C C . GLY A 1 152 ? -42.86521 -44.43053 -27.49134 1.000 29.80507 152 GLY A C 1
ATOM 1248 O O . GLY A 1 152 ? -42.41549 -45.40249 -28.10433 1.000 26.95903 152 GLY A O 1
ATOM 1249 N N . HIS A 1 153 ? -43.75909 -43.60094 -28.03236 1.000 23.38249 153 HIS A N 1
ATOM 1250 C CA . HIS A 1 153 ? -44.28963 -43.84551 -29.36763 1.000 27.79053 153 HIS A CA 1
ATOM 1251 C C . HIS A 1 153 ? -43.26583 -43.61198 -30.47266 1.000 30.83850 153 HIS A C 1
ATOM 1252 O O . HIS A 1 153 ? -43.50231 -44.04385 -31.60589 1.000 33.55582 153 HIS A O 1
ATOM 1259 N N . LYS A 1 154 ? -42.13950 -42.95135 -30.18181 1.000 29.62840 154 LYS A N 1
ATOM 1260 C CA . LYS A 1 154 ? -41.12394 -42.69635 -31.19807 1.000 31.83845 154 LYS A CA 1
ATOM 1261 C C . LYS A 1 154 ? -39.72113 -43.04938 -30.71423 1.000 30.52297 154 LYS A C 1
ATOM 1262 O O . LYS A 1 154 ? -38.73713 -42.63035 -31.33315 1.000 28.17017 154 LYS A O 1
ATOM 1268 N N . ILE A 1 155 ? -39.60600 -43.81255 -29.62960 1.000 28.45579 155 ILE A N 1
ATOM 1269 C CA . ILE A 1 155 ? -38.32398 -44.31237 -29.14388 1.000 22.21407 155 ILE A CA 1
ATOM 1270 C C . ILE A 1 155 ? -38.41413 -45.82626 -29.08322 1.000 27.22119 155 ILE A C 1
ATOM 1271 O O . ILE A 1 155 ? -39.24909 -46.38098 -28.35584 1.000 22.84279 155 ILE A O 1
ATOM 1276 N N . LYS A 1 156 ? -37.56506 -46.48958 -29.85918 1.000 21.21236 156 LYS A N 1
ATOM 1277 C CA . LYS A 1 156 ? -37.59230 -47.93716 -29.97606 1.000 28.55912 156 LYS A CA 1
ATOM 1278 C C . LYS A 1 156 ? -36.51960 -48.63747 -29.15609 1.000 30.22893 156 LYS A C 1
ATOM 1279 O O . LYS A 1 156 ? -36.53744 -49.86928 -29.06499 1.000 29.35272 156 LYS A O 1
ATOM 1285 N N . TYR A 1 157 ? -35.60816 -47.88571 -28.54593 1.000 25.51170 157 TYR A N 1
ATOM 1286 C CA . TYR A 1 157 ? -34.51520 -48.44705 -27.76271 1.000 25.03966 157 TYR A CA 1
ATOM 1287 C C . TYR A 1 157 ? -34.28179 -47.55643 -26.55567 1.000 23.57029 157 TYR A C 1
ATOM 1288 O O . TYR A 1 157 ? -33.99223 -46.36623 -26.70846 1.000 28.85351 157 TYR A O 1
ATOM 1297 N N . ILE A 1 158 ? -34.41622 -48.13055 -25.36474 1.000 23.75470 158 ILE A N 1
ATOM 1298 C CA . ILE A 1 158 ? -34.11138 -47.45066 -24.11544 1.000 19.80938 158 ILE A CA 1
ATOM 1299 C C . ILE A 1 158 ? -33.23101 -48.37752 -23.29339 1.000 24.96841 158 ILE A C 1
ATOM 1300 O O . ILE A 1 158 ? -33.58966 -49.53846 -23.06736 1.000 22.50484 158 ILE A O 1
ATOM 1305 N N . MET A 1 159 ? -32.08618 -47.86985 -22.84920 1.000 22.18242 159 MET A N 1
ATOM 1306 C CA . MET A 1 159 ? -31.25834 -48.54436 -21.86070 1.000 14.96676 159 MET A CA 1
ATOM 1307 C C . MET A 1 159 ? -31.31756 -47.73473 -20.57352 1.000 15.14245 159 MET A C 1
ATOM 1308 O O . MET A 1 159 ? -31.22070 -46.50316 -20.60483 1.000 18.23717 159 MET A O 1
ATOM 1313 N N . THR A 1 160 ? -31.48667 -48.42766 -19.44650 1.000 15.72413 160 THR A N 1
ATOM 1314 C CA . THR A 1 160 ? -31.76165 -47.74530 -18.18510 1.000 17.48733 160 THR A CA 1
ATOM 1315 C C . THR A 1 160 ? -30.53933 -46.99016 -17.67287 1.000 17.04534 160 THR A C 1
ATOM 1316 O O . THR A 1 160 ? -30.54932 -45.75695 -17.58596 1.000 13.76265 160 THR A O 1
ATOM 1320 N N . PHE A 1 161 ? -29.47495 -47.71087 -17.32768 1.000 15.62383 161 PHE A N 1
ATOM 1321 C CA . PHE A 1 161 ? -28.31091 -47.12229 -16.68034 1.000 17.34139 161 PHE A CA 1
ATOM 1322 C C . PHE A 1 161 ? -27.07670 -47.26819 -17.55656 1.000 13.06320 161 PHE A C 1
ATOM 1323 O O . PHE A 1 161 ? -26.89895 -48.28393 -18.23772 1.000 11.76221 161 PHE A O 1
ATOM 1331 N N . ASN A 1 162 ? -26.22562 -46.24619 -17.53007 1.000 12.60144 162 ASN A N 1
ATOM 1332 C CA . ASN A 1 162 ? -24.90672 -46.30828 -18.14412 1.000 13.29110 162 ASN A CA 1
ATOM 1333 C C . ASN A 1 162 ? -23.86305 -46.51926 -17.05569 1.000 14.65335 162 ASN A C 1
ATOM 1334 O O . ASN A 1 162 ? -23.77356 -45.72192 -16.11496 1.000 11.53182 162 ASN A O 1
ATOM 1339 N N . GLU A 1 163 ? -23.07916 -47.58807 -17.19469 1.000 9.16023 163 GLU A N 1
ATOM 1340 C CA . GLU A 1 163 ? -21.93722 -47.91084 -16.34663 1.000 11.59357 163 GLU A CA 1
ATOM 1341 C C . GLU A 1 163 ? -22.22363 -47.70784 -14.86267 1.000 12.72122 163 GLU A C 1
ATOM 1342 O O . GLU A 1 163 ? -21.67351 -46.78188 -14.25054 1.000 12.60299 163 GLU A O 1
ATOM 1348 N N . PRO A 1 164 ? -23.06418 -48.54243 -14.24476 1.000 11.01342 164 PRO A N 1
ATOM 1349 C CA . PRO A 1 164 ? -23.24602 -48.43973 -12.78760 1.000 11.76516 164 PRO A CA 1
ATOM 1350 C C . PRO A 1 164 ? -21.96494 -48.68160 -12.01043 1.000 10.18513 164 PRO A C 1
ATOM 1351 O O . PRO A 1 164 ? -21.86658 -48.24665 -10.85659 1.000 12.21417 164 PRO A O 1
ATOM 1355 N N . GLN A 1 165 ? -20.98537 -49.36605 -12.60767 1.000 7.58944 165 GLN A N 1
ATOM 1356 C CA . GLN A 1 165 ? -19.66946 -49.49783 -11.99117 1.000 8.35514 165 GLN A CA 1
ATOM 1357 C C . GLN A 1 165 ? -19.07389 -48.13760 -11.63998 1.000 12.62443 165 GLN A C 1
ATOM 1358 O O . GLN A 1 165 ? -18.40605 -47.99236 -10.61011 1.000 11.56707 165 GLN A O 1
ATOM 1364 N N . CYS A 1 166 ? -19.29918 -47.12783 -12.48582 1.000 10.87414 166 CYS A N 1
ATOM 1365 C CA . CYS A 1 166 ? -18.76834 -45.79545 -12.20830 1.000 9.00450 166 CYS A CA 1
ATOM 1366 C C . CYS A 1 166 ? -19.63176 -45.04587 -11.19991 1.000 10.21467 166 CYS A C 1
ATOM 1367 O O . CYS A 1 166 ? -19.10865 -44.41546 -10.27445 1.000 10.27684 166 CYS A O 1
ATOM 1370 N N . THR A 1 167 ? -20.95554 -45.08976 -11.37455 1.000 9.01654 167 THR A N 1
ATOM 1371 C CA . THR A 1 167 ? -21.85379 -44.41154 -10.44359 1.000 8.67834 167 THR A CA 1
ATOM 1372 C C . THR A 1 167 ? -21.68749 -44.95269 -9.02858 1.000 11.35636 167 THR A C 1
ATOM 1373 O O . THR A 1 167 ? -21.57431 -44.18556 -8.06534 1.000 9.50771 167 THR A O 1
ATOM 1377 N N . ILE A 1 168 ? -21.66574 -46.27755 -8.88502 1.000 8.67398 168 ILE A N 1
ATOM 1378 C CA . ILE A 1 168 ? -21.57361 -46.88134 -7.56060 1.000 9.06443 168 ILE A CA 1
ATOM 1379 C C . ILE A 1 168 ? -20.12313 -46.96005 -7.10243 1.000 11.48469 168 ILE A C 1
ATOM 1380 O O . ILE A 1 168 ? -19.77240 -46.49251 -6.01275 1.000 10.60135 168 ILE A O 1
ATOM 1385 N N . GLY A 1 169 ? -19.26262 -47.55883 -7.92314 1.000 9.63446 169 GLY A N 1
ATOM 1386 C CA . GLY A 1 169 ? -17.88577 -47.79693 -7.53973 1.000 11.56008 169 GLY A CA 1
ATOM 1387 C C . GLY A 1 169 ? -17.05134 -46.54225 -7.41943 1.000 8.95230 169 GLY A C 1
ATOM 1388 O O . GLY A 1 169 ? -16.56379 -46.21904 -6.33286 1.000 11.17414 169 GLY A O 1
ATOM 1389 N N . LEU A 1 170 ? -16.88276 -45.82158 -8.52942 1.000 7.79231 170 LEU A N 1
ATOM 1390 C CA . LEU A 1 170 ? -16.09126 -44.59814 -8.49147 1.000 9.52090 170 LEU A CA 1
ATOM 1391 C C . LEU A 1 170 ? -16.78841 -43.50456 -7.69593 1.000 10.79347 170 LEU A C 1
ATOM 1392 O O . LEU A 1 170 ? -16.11996 -42.66757 -7.07898 1.000 13.57208 170 LEU A O 1
ATOM 1397 N N . GLY A 1 171 ? -18.11843 -43.50385 -7.68215 1.000 11.59469 171 GLY A N 1
ATOM 1398 C CA . GLY A 1 171 ? -18.86552 -42.44563 -7.03368 1.000 11.10366 171 GLY A CA 1
ATOM 1399 C C . GLY A 1 171 ? -18.98622 -42.58516 -5.53036 1.000 12.61285 171 GLY A C 1
ATOM 1400 O O . GLY A 1 171 ? -18.92670 -41.58700 -4.80475 1.000 8.81994 171 GLY A O 1
ATOM 1401 N N . LEU A 1 172 ? -19.15202 -43.81727 -5.04415 1.000 13.01308 172 LEU A N 1
ATOM 1402 C CA . LEU A 1 172 ? -19.44155 -44.04951 -3.63719 1.000 11.12763 172 LEU A CA 1
ATOM 1403 C C . LEU A 1 172 ? -18.44580 -44.95295 -2.92589 1.000 10.61541 172 LEU A C 1
ATOM 1404 O O . LEU A 1 172 ? -18.36362 -44.89122 -1.69417 1.000 9.88610 172 LEU A O 1
ATOM 1409 N N . GLN A 1 173 ? -17.69449 -45.78245 -3.64737 1.000 12.13962 173 GLN A N 1
ATOM 1410 C CA . GLN A 1 173 ? -16.72949 -46.68184 -3.02540 1.000 10.87017 173 GLN A CA 1
ATOM 1411 C C . GLN A 1 173 ? -15.29324 -46.18716 -3.13037 1.000 12.08066 173 GLN A C 1
ATOM 1412 O O . GLN A 1 173 ? -14.52979 -46.31706 -2.16889 1.000 10.57297 173 GLN A O 1
ATOM 1418 N N . GLN A 1 174 ? -14.90450 -45.62029 -4.27351 1.000 12.79149 174 GLN A N 1
ATOM 1419 C CA . GLN A 1 174 ? -13.52594 -45.21549 -4.50533 1.000 14.04898 174 GLN A CA 1
ATOM 1420 C C . GLN A 1 174 ? -13.30883 -43.71024 -4.45412 1.000 12.37706 174 GLN A C 1
ATOM 1421 O O . GLN A 1 174 ? -12.15421 -43.27191 -4.48518 1.000 17.18250 174 GLN A O 1
ATOM 1427 N N . GLY A 1 175 ? -14.37191 -42.91229 -4.38378 1.000 12.00512 175 GLY A N 1
ATOM 1428 C CA . GLY A 1 175 ? -14.21568 -41.46939 -4.30010 1.000 8.76896 175 GLY A CA 1
ATOM 1429 C C . GLY A 1 175 ? -13.58490 -40.83376 -5.51803 1.000 11.99854 175 GLY A C 1
ATOM 1430 O O . GLY A 1 175 ? -12.93015 -39.79310 -5.39508 1.000 14.84010 175 GLY A O 1
ATOM 1431 N N . ILE A 1 176 ? -13.76744 -41.42737 -6.69776 1.000 10.77198 176 ILE A N 1
ATOM 1432 C CA . ILE A 1 176 ? -13.12151 -40.94147 -7.91249 1.000 10.22674 176 ILE A CA 1
ATOM 1433 C C . ILE A 1 176 ? -14.12102 -40.15362 -8.75355 1.000 12.57243 176 ILE A C 1
ATOM 1434 O O . ILE A 1 176 ? -13.74919 -39.19767 -9.44220 1.000 12.51812 176 ILE A O 1
ATOM 1439 N N . HIS A 1 177 ? -15.39662 -40.52596 -8.68729 1.000 11.65838 177 HIS A N 1
ATOM 1440 C CA . HIS A 1 177 ? -16.45088 -39.83514 -9.41586 1.000 12.02298 177 HIS A CA 1
ATOM 1441 C C . HIS A 1 177 ? -17.43393 -39.20085 -8.43965 1.000 12.86366 177 HIS A C 1
ATOM 1442 O O . HIS A 1 177 ? -17.47376 -39.54815 -7.25677 1.000 10.50557 177 HIS A O 1
ATOM 1449 N N . ALA A 1 178 ? -18.21102 -38.24733 -8.95392 1.000 11.80744 178 ALA A N 1
ATOM 1450 C CA . ALA A 1 178 ? -19.24454 -37.58389 -8.17059 1.000 12.99603 178 ALA A CA 1
ATOM 1451 C C . ALA A 1 178 ? -20.11547 -38.61528 -7.45185 1.000 10.37162 178 ALA A C 1
ATOM 1452 O O . ALA A 1 178 ? -20.53753 -39.60097 -8.07223 1.000 10.65400 178 ALA A O 1
ATOM 1454 N N . PRO A 1 179 ? -20.42215 -38.41798 -6.16259 1.000 11.20408 179 PRO A N 1
ATOM 1455 C CA . PRO A 1 179 ? -20.07471 -37.26299 -5.31860 1.000 9.06725 179 PRO A CA 1
ATOM 1456 C C . PRO A 1 179 ? -18.65410 -37.29912 -4.75291 1.000 9.77980 179 PRO A C 1
ATOM 1457 O O . PRO A 1 179 ? -18.26385 -36.38257 -4.03532 1.000 10.27512 179 PRO A O 1
ATOM 1461 N N . GLY A 1 180 ? -17.86122 -38.33085 -5.03303 1.000 8.17111 180 GLY A N 1
ATOM 1462 C CA . GLY A 1 180 ? -16.47466 -38.34150 -4.61128 1.000 9.13765 180 GLY A CA 1
ATOM 1463 C C . GLY A 1 180 ? -16.20983 -38.92279 -3.24319 1.000 12.86598 180 GLY A C 1
ATOM 1464 O O . GLY A 1 180 ? -15.28190 -38.47157 -2.56168 1.000 11.66918 180 GLY A O 1
ATOM 1465 N N . VAL A 1 181 ? -16.98554 -39.91747 -2.81703 1.000 10.43031 181 VAL A N 1
ATOM 1466 C CA . VAL A 1 181 ? -16.93001 -40.40859 -1.44861 1.000 14.55835 181 VAL A CA 1
ATOM 1467 C C . VAL A 1 181 ? -16.48163 -41.86651 -1.43877 1.000 16.06611 181 VAL A C 1
ATOM 1468 O O . VAL A 1 181 ? -16.53683 -42.57365 -2.44912 1.000 9.11524 181 VAL A O 1
ATOM 1472 N N . LYS A 1 182 ? -16.01927 -42.30575 -0.26813 1.000 17.15460 182 LYS A N 1
ATOM 1473 C CA . LYS A 1 182 ? -15.61405 -43.68942 -0.01909 1.000 15.06611 182 LYS A CA 1
ATOM 1474 C C . LYS A 1 182 ? -16.40965 -44.18458 1.18505 1.000 15.29908 182 LYS A C 1
ATOM 1475 O O . LYS A 1 182 ? -16.00830 -43.96676 2.33237 1.000 12.91345 182 LYS A O 1
ATOM 1481 N N . LEU A 1 183 ? -17.52774 -44.85567 0.92708 1.000 11.08038 183 LEU A N 1
ATOM 1482 C CA . LEU A 1 183 ? -18.46785 -45.23644 1.97085 1.000 11.07941 183 LEU A CA 1
ATOM 1483 C C . LEU A 1 183 ? -18.27248 -46.68820 2.40185 1.000 13.25611 183 LEU A C 1
ATOM 1484 O O . LEU A 1 183 ? -17.51112 -47.45406 1.80637 1.000 11.51436 183 LEU A O 1
ATOM 1489 N N . SER A 1 184 ? -18.98040 -47.05290 3.47312 1.000 11.80451 184 SER A N 1
ATOM 1490 C CA . SER A 1 184 ? -18.93023 -48.40226 4.00673 1.000 13.37848 184 SER A CA 1
ATOM 1491 C C . SER A 1 184 ? -19.39060 -49.41567 2.96045 1.000 16.82295 184 SER A C 1
ATOM 1492 O O . SER A 1 184 ? -20.13401 -49.07727 2.03581 1.000 14.56950 184 SER A O 1
ATOM 1495 N N . PRO A 1 185 ? -18.94508 -50.67010 3.08612 1.000 15.50787 185 PRO A N 1
ATOM 1496 C CA . PRO A 1 185 ? -19.49371 -51.72102 2.21224 1.000 14.83354 185 PRO A CA 1
ATOM 1497 C C . PRO A 1 185 ? -21.00601 -51.83560 2.29443 1.000 15.11957 185 PRO A C 1
ATOM 1498 O O . PRO A 1 185 ? -21.65757 -52.09419 1.27497 1.000 14.48695 185 PRO A O 1
ATOM 1502 N N . LYS A 1 186 ? -21.58559 -51.64724 3.48322 1.000 14.58651 186 LYS A N 1
ATOM 1503 C CA . LYS A 1 186 ? -23.04027 -51.65159 3.60832 1.000 16.39314 186 LYS A CA 1
ATOM 1504 C C . LYS A 1 186 ? -23.66836 -50.57473 2.73225 1.000 14.88273 186 LYS A C 1
ATOM 1505 O O . LYS A 1 186 ? -24.61444 -50.84132 1.98179 1.000 13.97356 186 LYS A O 1
ATOM 1511 N N . ALA A 1 187 ? -23.15271 -49.34517 2.81980 1.000 10.54756 187 ALA A N 1
ATOM 1512 C CA . ALA A 1 187 ? -23.68193 -48.25517 2.00671 1.000 12.33709 187 ALA A CA 1
ATOM 1513 C C . ALA A 1 187 ? -23.56148 -48.56038 0.51948 1.000 13.15372 187 ALA A C 1
ATOM 1514 O O . ALA A 1 187 ? -24.49780 -48.31663 -0.24989 1.000 17.88510 187 ALA A O 1
ATOM 1516 N N . VAL A 1 188 ? -22.41683 -49.09825 0.09800 1.000 12.75122 188 VAL A N 1
ATOM 1517 C CA . VAL A 1 188 ? -22.19296 -49.36657 -1.31851 1.000 12.43154 188 VAL A CA 1
ATOM 1518 C C . VAL A 1 188 ? -23.10649 -50.48440 -1.81127 1.000 17.06223 188 VAL A C 1
ATOM 1519 O O . VAL A 1 188 ? -23.63799 -50.42345 -2.92729 1.000 15.16080 188 VAL A O 1
ATOM 1523 N N . LEU A 1 189 ? -23.31429 -51.51617 -0.99047 1.000 14.97482 189 LEU A N 1
ATOM 1524 C CA . LEU A 1 189 ? -24.14046 -52.63771 -1.42288 1.000 15.89866 189 LEU A CA 1
ATOM 1525 C C . LEU A 1 189 ? -25.62533 -52.29786 -1.36085 1.000 17.37725 189 LEU A C 1
ATOM 1526 O O . LEU A 1 189 ? -26.40097 -52.75359 -2.20835 1.000 17.72414 189 LEU A O 1
ATOM 1531 N N . LYS A 1 190 ? -26.04393 -51.50669 -0.36879 1.000 18.26539 190 LYS A N 1
ATOM 1532 C CA . LYS A 1 190 ? -27.40984 -50.99283 -0.38010 1.000 16.86621 190 LYS A CA 1
ATOM 1533 C C . LYS A 1 190 ? -27.63955 -50.11158 -1.59792 1.000 18.05057 190 LYS A C 1
ATOM 1534 O O . LYS A 1 190 ? -28.67623 -50.20995 -2.26521 1.000 15.26476 190 LYS A O 1
ATOM 1540 N N . SER A 1 191 ? -26.66535 -49.25689 -1.90959 1.000 20.87457 191 SER A N 1
ATOM 1541 C CA . SER A 1 191 ? -26.74507 -48.41605 -3.09671 1.000 15.63406 191 SER A CA 1
ATOM 1542 C C . SER A 1 191 ? -26.80107 -49.26182 -4.36531 1.000 15.51544 191 SER A C 1
ATOM 1543 O O . SER A 1 191 ? -27.63910 -49.02652 -5.24314 1.000 12.82614 191 SER A O 1
ATOM 1546 N N . THR A 1 192 ? -25.88990 -50.23219 -4.49211 1.000 17.66203 192 THR A N 1
ATOM 1547 C CA . THR A 1 192 ? -25.95616 -51.19765 -5.58860 1.000 10.15420 192 THR A CA 1
ATOM 1548 C C . THR A 1 192 ? -27.34309 -51.82105 -5.70154 1.000 16.97312 192 THR A C 1
ATOM 1549 O O . THR A 1 192 ? -27.92026 -51.89136 -6.79300 1.000 14.28970 192 THR A O 1
ATOM 1553 N N . HIS A 1 193 ? -27.88996 -52.28688 -4.57434 1.000 14.60059 193 HIS A N 1
ATOM 1554 C CA . HIS A 1 193 ? -29.18249 -52.96502 -4.59613 1.000 16.04139 193 HIS A CA 1
ATOM 1555 C C . HIS A 1 193 ? -30.30075 -52.01832 -5.01772 1.000 16.60254 193 HIS A C 1
ATOM 1556 O O . HIS A 1 193 ? -31.18325 -52.40093 -5.79451 1.000 13.72631 193 HIS A O 1
ATOM 1563 N N . ASN A 1 194 ? -30.28492 -50.78013 -4.51513 1.000 16.39501 194 ASN A N 1
ATOM 1564 C CA . ASN A 1 194 ? -31.32230 -49.82426 -4.88863 1.000 11.12132 194 ASN A CA 1
ATOM 1565 C C . ASN A 1 194 ? -31.23519 -49.44042 -6.35977 1.000 17.83597 194 ASN A C 1
ATOM 1566 O O . ASN A 1 194 ? -32.26822 -49.20330 -6.99589 1.000 14.75240 194 ASN A O 1
ATOM 1571 N N . LEU A 1 195 ? -30.02347 -49.37185 -6.91739 1.000 12.97127 195 LEU A N 1
ATOM 1572 C CA . LEU A 1 195 ? -29.89213 -49.10325 -8.34549 1.000 11.32283 195 LEU A CA 1
ATOM 1573 C C . LEU A 1 195 ? -30.45552 -50.25310 -9.17278 1.000 14.40928 195 LEU A C 1
ATOM 1574 O O . LEU A 1 195 ? -31.16289 -50.02510 -10.16121 1.000 11.71802 195 LEU A O 1
ATOM 1579 N N . LEU A 1 196 ? -30.15090 -51.49492 -8.78413 1.000 14.84764 196 LEU A N 1
ATOM 1580 C CA . LEU A 1 196 ? -30.67784 -52.64961 -9.50444 1.000 14.31154 196 LEU A CA 1
ATOM 1581 C C . LEU A 1 196 ? -32.19768 -52.71065 -9.41009 1.000 15.62136 196 LEU A C 1
ATOM 1582 O O . LEU A 1 196 ? -32.87692 -53.01953 -10.39632 1.000 10.06190 196 LEU A O 1
ATOM 1587 N N . LYS A 1 197 ? -32.74837 -52.43280 -8.22569 1.000 12.33118 197 LYS A N 1
ATOM 1588 C CA . LYS A 1 197 ? -34.19849 -52.35530 -8.08585 1.000 13.02584 197 LYS A CA 1
ATOM 1589 C C . LYS A 1 197 ? -34.77378 -51.23223 -8.93840 1.000 17.74061 197 LYS A C 1
ATOM 1590 O O . LYS A 1 197 ? -35.82127 -51.40061 -9.57508 1.000 16.81037 197 LYS A O 1
ATOM 1596 N N . ALA A 1 198 ? -34.10345 -50.07593 -8.95990 1.000 17.72730 198 ALA A N 1
ATOM 1597 C CA . ALA A 1 198 ? -34.55126 -48.97258 -9.80376 1.000 16.09563 198 ALA A CA 1
ATOM 1598 C C . ALA A 1 198 ? -34.55090 -49.36949 -11.27377 1.000 16.55462 198 ALA A C 1
ATOM 1599 O O . ALA A 1 198 ? -35.44549 -48.97578 -12.03164 1.000 22.10488 198 ALA A O 1
ATOM 1601 N N . HIS A 1 199 ? -33.54940 -50.14384 -11.69641 1.000 14.05060 199 HIS A N 1
ATOM 1602 C CA . HIS A 1 199 ? -33.52926 -50.64853 -13.06501 1.000 15.01452 199 HIS A CA 1
ATOM 1603 C C . HIS A 1 199 ? -34.74451 -51.52286 -13.34051 1.000 17.41104 199 HIS A C 1
ATOM 1604 O O . HIS A 1 199 ? -35.43349 -51.35070 -14.35234 1.000 16.97976 199 HIS A O 1
ATOM 1611 N N . GLY A 1 200 ? -35.02467 -52.46776 -12.44152 1.000 18.60574 200 GLY A N 1
ATOM 1612 C CA . GLY A 1 200 ? -36.14413 -53.36852 -12.65431 1.000 20.67406 200 GLY A CA 1
ATOM 1613 C C . GLY A 1 200 ? -37.48359 -52.66085 -12.60896 1.000 24.75166 200 GLY A C 1
ATOM 1614 O O . GLY A 1 200 ? -38.36476 -52.92908 -13.43154 1.000 24.64986 200 GLY A O 1
ATOM 1615 N N . ALA A 1 201 ? -37.66119 -51.75660 -11.64237 1.000 20.05610 201 ALA A N 1
ATOM 1616 C CA . ALA A 1 201 ? -38.88399 -50.96249 -11.59095 1.000 22.70752 201 ALA A CA 1
ATOM 1617 C C . ALA A 1 201 ? -39.08653 -50.18121 -12.88334 1.000 24.68395 201 ALA A C 1
ATOM 1618 O O . ALA A 1 201 ? -40.21224 -50.07596 -13.38505 1.000 33.43294 201 ALA A O 1
ATOM 1620 N N . ALA A 1 202 ? -38.00386 -49.63446 -13.44211 1.000 20.85320 202 ALA A N 1
ATOM 1621 C CA . ALA A 1 202 ? -38.11025 -48.87952 -14.68586 1.000 19.38829 202 ALA A CA 1
ATOM 1622 C C . ALA A 1 202 ? -38.49521 -49.78021 -15.85231 1.000 25.36986 202 ALA A C 1
ATOM 1623 O O . ALA A 1 202 ? -39.34889 -49.41392 -16.66867 1.000 22.92883 202 ALA A O 1
ATOM 1625 N N . VAL A 1 203 ? -37.86693 -50.95514 -15.95286 1.000 25.44050 203 VAL A N 1
ATOM 1626 C CA . VAL A 1 203 ? -38.19181 -51.89229 -17.02662 1.000 24.39771 203 VAL A CA 1
ATOM 1627 C C . VAL A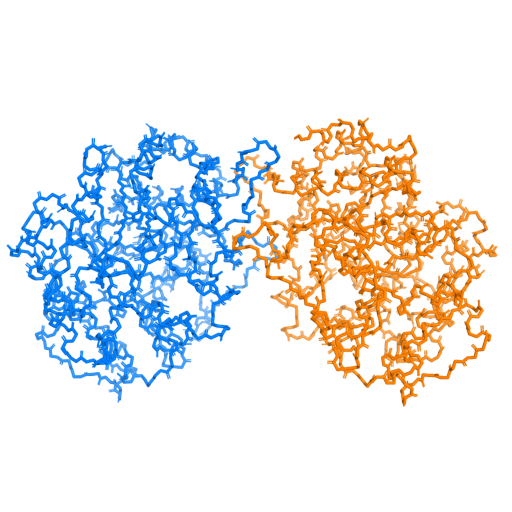 1 203 ? -39.66001 -52.29415 -16.95560 1.000 25.02212 203 VAL A C 1
ATOM 1628 O O . VAL A 1 203 ? -40.36346 -52.32695 -17.97293 1.000 22.98968 203 VAL A O 1
ATOM 1632 N N . LYS A 1 204 ? -40.14165 -52.60921 -15.75062 1.000 20.20796 204 LYS A N 1
ATOM 1633 C CA . LYS A 1 204 ? -41.51800 -53.06978 -15.59133 1.000 23.32479 204 LYS A CA 1
ATOM 1634 C C . LYS A 1 204 ? -42.51488 -52.02195 -16.07456 1.000 29.15445 204 LYS A C 1
ATOM 1635 O O . LYS A 1 204 ? -43.42041 -52.32799 -16.85935 1.000 31.85897 204 LYS A O 1
ATOM 1641 N N . VAL A 1 205 ? -42.36933 -50.77789 -15.60974 1.000 25.64914 205 VAL A N 1
ATOM 1642 C CA . VAL A 1 205 ? -43.31837 -49.73616 -15.99294 1.000 23.17480 205 VAL A CA 1
ATOM 1643 C C . VAL A 1 205 ? -43.17050 -49.37021 -17.46723 1.000 26.40625 205 VAL A C 1
ATOM 1644 O O . VAL A 1 205 ? -44.15449 -49.00066 -18.12035 1.000 32.79100 205 VAL A O 1
ATOM 1648 N N . LEU A 1 206 ? -41.95624 -49.46003 -18.02029 1.000 22.60596 206 LEU A N 1
ATOM 1649 C CA . LEU A 1 206 ? -41.76447 -49.13850 -19.43078 1.000 26.06544 206 LEU A CA 1
ATOM 1650 C C . LEU A 1 206 ? -42.41950 -50.15529 -20.35705 1.000 27.69871 206 LEU A C 1
ATOM 1651 O O . LEU A 1 206 ? -42.62734 -49.85418 -21.53635 1.000 28.92595 206 LEU A O 1
ATOM 1656 N N . ARG A 1 207 ? -42.75079 -51.34621 -19.85787 1.000 18.56988 207 ARG A N 1
ATOM 1657 C CA . ARG A 1 207 ? -43.45472 -52.31656 -20.68665 1.000 32.50156 207 ARG A CA 1
ATOM 1658 C C . ARG A 1 207 ? -44.94622 -52.01903 -20.75349 1.000 32.01251 207 ARG A C 1
ATOM 1659 O O . ARG A 1 207 ? -45.61167 -52.41269 -21.71754 1.000 31.33778 207 ARG A O 1
ATOM 1667 N N . LYS A 1 208 ? -45.48355 -51.33735 -19.74214 1.000 24.34168 208 LYS A N 1
ATOM 1668 C CA . LYS A 1 208 ? -46.86722 -50.88155 -19.78869 1.000 32.36452 208 LYS A CA 1
ATOM 1669 C C . LYS A 1 208 ? -47.00302 -49.60094 -20.60693 1.000 35.34751 208 LYS A C 1
ATOM 1670 O O . LYS A 1 208 ? -47.89630 -49.48955 -21.45425 1.000 40.33513 208 LYS A O 1
ATOM 1676 N N . VAL A 1 209 ? -46.12377 -48.62434 -20.36862 1.000 31.94108 209 VAL A N 1
ATOM 1677 C CA . VAL A 1 209 ? -46.26728 -47.31230 -20.99345 1.000 26.93384 209 VAL A CA 1
ATOM 1678 C C . VAL A 1 209 ? -45.57459 -47.20037 -22.34976 1.000 22.75335 209 VAL A C 1
ATOM 1679 O O . VAL A 1 209 ? -45.88597 -46.27794 -23.11692 1.000 34.68006 209 VAL A O 1
ATOM 1683 N N . ALA A 1 210 ? -44.64662 -48.10128 -22.66772 1.000 28.28793 210 ALA A N 1
ATOM 1684 C CA . ALA A 1 210 ? -43.93144 -48.08334 -23.94600 1.000 28.55174 210 ALA A CA 1
ATOM 1685 C C . ALA A 1 210 ? -43.77934 -49.51455 -24.44795 1.000 33.14238 210 ALA A C 1
ATOM 1686 O O . ALA A 1 210 ? -42.67154 -50.05537 -24.51275 1.000 30.79392 210 ALA A O 1
ATOM 1688 N N . PRO A 1 211 ? -44.89255 -50.15199 -24.82997 1.000 34.10870 211 PRO A N 1
ATOM 1689 C CA . PRO A 1 211 ? -44.85573 -51.59960 -25.10528 1.000 32.10645 211 PRO A CA 1
ATOM 1690 C C . PRO A 1 211 ? -44.10151 -51.98221 -26.36799 1.000 30.51528 211 PRO A C 1
ATOM 1691 O O . PRO A 1 211 ? -43.83290 -53.17563 -26.55937 1.000 37.12624 211 PRO A O 1
ATOM 1695 N N . ASN A 1 212 ? -43.74823 -51.02876 -27.22989 1.000 27.02874 212 ASN A N 1
ATOM 1696 C CA . ASN A 1 212 ? -42.97824 -51.32108 -28.43216 1.000 25.24566 212 ASN A CA 1
ATOM 1697 C C . ASN A 1 212 ? -41.55192 -50.78971 -28.35423 1.000 30.64388 212 ASN A C 1
ATOM 1698 O O . ASN A 1 212 ? -40.87904 -50.67801 -29.38363 1.000 32.79764 212 ASN A O 1
ATOM 1703 N N . THR A 1 213 ? -41.07526 -50.46549 -27.15754 1.000 26.05414 213 THR A N 1
ATOM 1704 C CA . THR A 1 213 ? -39.71259 -49.99305 -26.95989 1.000 25.38984 213 THR A CA 1
ATOM 1705 C C . THR A 1 213 ? -38.86792 -51.12805 -26.39287 1.000 20.32824 213 THR A C 1
ATOM 1706 O O . THR A 1 213 ? -39.23920 -51.73389 -25.38301 1.000 24.79349 213 THR A O 1
ATOM 1710 N N . GLN A 1 214 ? -37.74669 -51.42848 -27.04620 1.000 19.27298 214 GLN A N 1
ATOM 1711 C CA . GLN A 1 214 ? -36.85614 -52.46866 -26.54497 1.000 27.07593 214 GLN A CA 1
ATOM 1712 C C . GLN A 1 214 ? -35.98530 -51.92534 -25.42138 1.000 25.88383 214 GLN A C 1
ATOM 1713 O O . GLN A 1 214 ? -35.52309 -50.78020 -25.46329 1.000 26.39882 214 GLN A O 1
ATOM 1719 N N . LEU A 1 215 ? -35.77445 -52.75900 -24.40867 1.000 15.99075 215 LEU A N 1
ATOM 1720 C CA . LEU A 1 215 ? -35.17981 -52.34284 -23.15024 1.000 21.38162 215 LEU A CA 1
ATOM 1721 C C . LEU A 1 215 ? -33.88720 -53.10485 -22.89196 1.000 22.60526 215 LEU A C 1
ATOM 1722 O O . LEU A 1 215 ? -33.79239 -54.30660 -23.16603 1.000 17.92954 215 LEU A O 1
ATOM 1727 N N . GLY A 1 216 ? -32.90216 -52.39601 -22.36264 1.000 20.10945 216 GLY A N 1
ATOM 1728 C CA . GLY A 1 216 ? -31.62770 -52.98503 -22.03034 1.000 21.37538 216 GLY A CA 1
ATOM 1729 C C . GLY A 1 216 ? -30.89442 -52.17102 -20.98678 1.000 20.97884 216 GLY A C 1
ATOM 1730 O O . GLY A 1 216 ? -31.47811 -51.32441 -20.30855 1.000 20.74623 216 GLY A O 1
ATOM 1731 N N . ILE A 1 217 ? -29.59456 -52.44144 -20.86669 1.000 15.33578 217 ILE A N 1
ATOM 1732 C CA . ILE A 1 217 ? -28.73374 -51.73408 -19.92548 1.000 15.68583 217 ILE A CA 1
ATOM 1733 C C . ILE A 1 217 ? -27.30769 -51.84209 -20.44443 1.000 12.56831 217 ILE A C 1
ATOM 1734 O O . ILE A 1 217 ? -26.95451 -52.80720 -21.12674 1.000 18.52221 217 ILE A O 1
ATOM 1739 N N . ALA A 1 218 ? -26.48567 -50.83984 -20.12958 1.000 13.55054 218 ALA A N 1
ATOM 1740 C CA . ALA A 1 218 ? -25.12284 -50.73942 -20.65693 1.000 17.98046 218 ALA A CA 1
ATOM 1741 C C . ALA A 1 218 ? -24.11759 -50.58227 -19.52187 1.000 14.75497 218 ALA A C 1
ATOM 1742 O O . ALA A 1 218 ? -23.64974 -49.47043 -19.23905 1.000 15.40283 218 ALA A O 1
ATOM 1744 N N . PRO A 1 219 ? -23.75085 -51.67352 -18.86060 1.000 12.92968 219 PRO A N 1
ATOM 1745 C CA . PRO A 1 219 ? -22.68414 -51.62488 -17.85587 1.000 14.42492 219 PRO A CA 1
ATOM 1746 C C . PRO A 1 219 ? -21.31609 -51.61141 -18.53274 1.000 14.31493 219 PRO A C 1
ATOM 1747 O O . PRO A 1 219 ? -21.19760 -51.62317 -19.75661 1.000 10.71184 219 PRO A O 1
ATOM 1751 N N . THR A 1 220 ? -20.27014 -51.58888 -17.70890 1.000 10.41954 220 THR A N 1
ATOM 1752 C CA . THR A 1 220 ? -18.91198 -51.59731 -18.23052 1.000 12.87357 220 THR A CA 1
ATOM 1753 C C . THR A 1 220 ? -18.00966 -52.37838 -17.28870 1.000 13.54460 220 THR A C 1
ATOM 1754 O O . THR A 1 220 ? -18.34096 -52.60674 -16.12236 1.000 14.23899 220 THR A O 1
ATOM 1758 N N . CYS A 1 221 ? -16.86619 -52.79641 -17.82482 1.000 11.62780 221 CYS A N 1
ATOM 1759 C CA . CYS A 1 221 ? -15.78100 -53.39464 -17.05863 1.000 9.64581 221 CYS A CA 1
ATOM 1760 C C . CYS A 1 221 ? -14.59975 -53.59393 -17.99358 1.000 12.64931 221 CYS A C 1
ATOM 1761 O O . CYS A 1 221 ? -14.74874 -53.58494 -19.21899 1.000 10.95362 221 CYS A O 1
ATOM 1764 N N . GLY A 1 222 ? -13.42464 -53.77582 -17.39992 1.000 13.27043 222 GLY A N 1
ATOM 1765 C CA . GLY A 1 222 ? -12.31332 -54.32742 -18.14466 1.000 9.14950 222 GLY A CA 1
ATOM 1766 C C . GLY A 1 222 ? -12.56923 -55.77726 -18.51048 1.000 10.69926 222 GLY A C 1
ATOM 1767 O O . GLY A 1 222 ? -13.20199 -56.52988 -17.76949 1.000 12.75513 222 GLY A O 1
ATOM 1768 N N . VAL A 1 223 ? -12.08492 -56.17227 -19.68129 1.000 8.49203 223 VAL A N 1
ATOM 1769 C CA . VAL A 1 223 ? -12.31095 -57.52123 -20.18694 1.000 13.29159 223 VAL A CA 1
ATOM 1770 C C . VAL A 1 223 ? -11.13049 -58.39920 -19.79325 1.000 13.64508 223 VAL A C 1
ATOM 1771 O O . VAL A 1 223 ? -9.98752 -58.12642 -20.17300 1.000 10.27092 223 VAL A O 1
ATOM 1775 N N . ALA A 1 224 ? -11.40406 -59.45211 -19.02807 1.000 15.44630 224 ALA A N 1
ATOM 1776 C CA . ALA A 1 224 ? -10.38446 -60.45530 -18.76141 1.000 15.67713 224 ALA A CA 1
ATOM 1777 C C . ALA A 1 224 ? -10.05107 -61.19333 -20.05191 1.000 18.42945 224 ALA A C 1
ATOM 1778 O O . ALA A 1 224 ? -10.94628 -61.67204 -20.75519 1.000 18.48347 224 ALA A O 1
ATOM 1780 N N . LEU A 1 225 ? -8.76146 -61.29294 -20.35957 1.000 14.28114 225 LEU A N 1
ATOM 1781 C CA . LEU A 1 225 ? -8.30694 -61.86807 -21.61080 1.000 15.54506 225 LEU A CA 1
ATOM 1782 C C . LEU A 1 225 ? -7.49467 -63.12678 -21.34156 1.000 19.70641 225 LEU A C 1
ATOM 1783 O O . LEU A 1 225 ? -6.59676 -63.10863 -20.48744 1.000 22.30593 225 LEU A O 1
ATOM 1788 N N . PRO A 1 226 ? -7.76626 -64.22609 -22.03812 1.000 21.49949 226 PRO A N 1
ATOM 1789 C CA . PRO A 1 226 ? -6.96020 -65.43377 -21.84060 1.000 19.11862 226 PRO A CA 1
ATOM 1790 C C . PRO A 1 226 ? -5.58282 -65.28615 -22.46490 1.000 21.97369 226 PRO A C 1
ATOM 1791 O O . PRO A 1 226 ? -5.40842 -64.64677 -23.50553 1.000 28.91401 226 PRO A O 1
ATOM 1795 N N . ILE A 1 227 ? -4.59088 -65.88900 -21.80507 1.000 17.98926 227 ILE A N 1
ATOM 1796 C CA . ILE A 1 227 ? -3.22680 -65.87411 -22.32096 1.000 18.40393 227 ILE A CA 1
ATOM 1797 C C . ILE A 1 227 ? -3.05614 -66.77032 -23.53625 1.000 15.91544 227 ILE A C 1
ATOM 1798 O O . ILE A 1 227 ? -2.05313 -66.65293 -24.24885 1.000 18.74611 227 ILE A O 1
ATOM 1803 N N . SER A 1 228 ? -4.01257 -67.65782 -23.78922 1.000 17.10447 228 SER A N 1
ATOM 1804 C CA . SER A 1 228 ? -4.02212 -68.49456 -24.98059 1.000 20.98859 228 SER A CA 1
ATOM 1805 C C . SER A 1 228 ? -5.44710 -68.98618 -25.18056 1.000 17.76159 228 SER A C 1
ATOM 1806 O O . SER A 1 228 ? -6.31168 -68.80592 -24.32012 1.000 21.27629 228 SER A O 1
ATOM 1809 N N . GLU A 1 229 ? -5.68375 -69.62395 -26.32427 1.000 17.18428 229 GLU A N 1
ATOM 1810 C CA . GLU A 1 229 ? -7.02854 -70.04187 -26.69066 1.000 23.41260 229 GLU A CA 1
ATOM 1811 C C . GLU A 1 229 ? -7.27841 -71.52068 -26.42182 1.000 21.93609 229 GLU A C 1
ATOM 1812 O O . GLU A 1 229 ? -8.18596 -72.11034 -27.01981 1.000 27.31529 229 GLU A O 1
ATOM 1818 N N . ASN A 1 230 ? -6.50189 -72.12995 -25.52981 1.000 20.96840 230 ASN A N 1
ATOM 1819 C CA . ASN A 1 230 ? -6.82963 -73.47081 -25.07420 1.000 27.72616 230 ASN A CA 1
ATOM 1820 C C . ASN A 1 230 ? -7.88534 -73.40699 -23.96760 1.000 29.13462 230 ASN A C 1
ATOM 1821 O O . ASN A 1 230 ? -8.15760 -72.35137 -23.38906 1.000 29.46349 230 ASN A O 1
ATOM 1826 N N . LYS A 1 231 ? -8.47715 -74.56714 -23.67108 1.000 29.32491 231 LYS A N 1
ATOM 1827 C CA . LYS A 1 231 ? -9.67497 -74.60670 -22.83594 1.000 30.60782 231 LYS A CA 1
ATOM 1828 C C . LYS A 1 231 ? -9.42148 -74.08021 -21.42832 1.000 29.33693 231 LYS A C 1
ATOM 1829 O O . LYS A 1 231 ? -10.30237 -73.44269 -20.84054 1.000 28.90804 231 LYS A O 1
ATOM 1835 N N . LYS A 1 232 ? -8.22952 -74.31210 -20.87911 1.000 28.16540 232 LYS A N 1
ATOM 1836 C CA . LYS A 1 232 ? -7.98161 -73.95115 -19.48755 1.000 26.30603 232 LYS A CA 1
ATOM 1837 C C . LYS A 1 232 ? -7.76824 -72.45245 -19.31643 1.000 24.95154 232 LYS A C 1
ATOM 1838 O O . LYS A 1 232 ? -8.27753 -71.85676 -18.36074 1.000 22.44904 232 LYS A O 1
ATOM 1844 N N . ASP A 1 233 ? -7.03322 -71.82576 -20.23516 1.000 22.28900 233 ASP A N 1
ATOM 1845 C CA . ASP A 1 233 ? -6.77513 -70.39477 -20.12136 1.000 18.23547 233 ASP A CA 1
ATOM 1846 C C . ASP A 1 233 ? -8.03651 -69.58107 -20.39009 1.000 21.76045 233 ASP A C 1
ATOM 1847 O O . ASP A 1 233 ? -8.25655 -68.54166 -19.75705 1.000 19.54796 233 ASP A O 1
ATOM 1852 N N . ILE A 1 234 ? -8.87376 -70.03541 -21.32643 1.000 22.05310 234 ILE A N 1
ATOM 1853 C CA . ILE A 1 234 ? -10.15165 -69.36954 -21.57253 1.000 20.15571 234 ILE A CA 1
ATOM 1854 C C . ILE A 1 234 ? -11.01700 -69.39807 -20.31956 1.000 17.74311 234 ILE A C 1
ATOM 1855 O O . ILE A 1 234 ? -11.67827 -68.40799 -19.97929 1.000 18.06602 234 ILE A O 1
ATOM 1860 N N . GLU A 1 235 ? -11.02060 -70.52909 -19.60873 1.000 19.30191 235 GLU A N 1
ATOM 1861 C CA . GLU A 1 235 ? -11.83768 -70.65040 -18.40506 1.000 19.72309 235 GLU A CA 1
ATOM 1862 C C . GLU A 1 235 ? -11.34308 -69.72116 -17.30256 1.000 17.43083 235 GLU A C 1
ATOM 1863 O O . GLU A 1 235 ? -12.14728 -69.16550 -16.54440 1.000 13.83190 235 GLU A O 1
ATOM 1869 N N . ILE A 1 236 ? -10.02425 -69.53921 -17.19811 1.000 19.54580 236 ILE A N 1
ATOM 1870 C CA . ILE A 1 236 ? -9.47789 -68.60722 -16.21458 1.000 18.14750 236 ILE A CA 1
ATOM 1871 C C . ILE A 1 236 ? -9.98766 -67.19767 -16.48628 1.000 14.87776 236 ILE A C 1
ATOM 1872 O O . ILE A 1 236 ? -10.48663 -66.51317 -15.58525 1.000 17.60677 236 ILE A O 1
ATOM 1877 N N . ALA A 1 237 ? -9.86734 -66.74447 -17.73753 1.000 13.69167 237 ALA A N 1
ATOM 1878 C CA . ALA A 1 237 ? -10.37153 -65.42450 -18.10457 1.000 12.73726 237 ALA A CA 1
ATOM 1879 C C . ALA A 1 237 ? -11.87196 -65.31471 -17.86223 1.000 13.47826 237 ALA A C 1
ATOM 1880 O O . ALA A 1 237 ? -12.35032 -64.29503 -17.35115 1.000 14.04435 237 ALA A O 1
ATOM 1882 N N . ARG A 1 238 ? -12.63162 -66.35053 -18.23179 1.000 15.84731 238 ARG A N 1
ATOM 1883 C CA . ARG A 1 238 ? -14.07603 -66.33263 -18.01209 1.000 17.66136 238 ARG A CA 1
ATOM 1884 C C . ARG A 1 238 ? -14.40435 -66.20297 -16.52935 1.000 14.04350 238 ARG A C 1
ATOM 1885 O O . ARG A 1 238 ? -15.20919 -65.35246 -16.13182 1.000 10.52623 238 ARG A O 1
ATOM 1893 N N . LYS A 1 239 ? -13.79743 -67.05563 -15.69764 1.000 18.43873 239 LYS A N 1
ATOM 1894 C CA . LYS A 1 239 ? -14.02598 -66.98786 -14.25714 1.000 13.83851 239 LYS A CA 1
ATOM 1895 C C . LYS A 1 239 ? -13.67531 -65.61255 -13.70401 1.000 15.63018 239 LYS A C 1
ATOM 1896 O O . LYS A 1 239 ? -14.41993 -65.05522 -12.88907 1.000 12.55773 239 LYS A O 1
ATOM 1902 N N . ARG A 1 240 ? -12.53552 -65.05698 -14.12216 1.000 15.63407 240 ARG A N 1
ATOM 1903 C CA . ARG A 1 240 ? -12.14891 -63.72778 -13.66037 1.000 14.02749 240 ARG A CA 1
ATOM 1904 C C . ARG A 1 240 ? -13.12583 -62.66553 -14.14951 1.000 12.99160 240 ARG A C 1
ATOM 1905 O O . ARG A 1 240 ? -13.46966 -61.73934 -13.40553 1.000 14.78880 240 ARG A O 1
ATOM 1913 N N . TYR A 1 241 ? -13.58915 -62.78797 -15.39683 1.000 11.96904 241 TYR A N 1
ATOM 1914 C CA . TYR A 1 241 ? -14.45825 -61.76579 -15.97427 1.000 14.08419 241 TYR A CA 1
ATOM 1915 C C . TYR A 1 241 ? -15.75119 -61.61202 -15.18123 1.000 16.31491 241 TYR A C 1
ATOM 1916 O O . TYR A 1 241 ? -16.27969 -60.50091 -15.05327 1.000 16.63756 241 TYR A O 1
ATOM 1925 N N . PHE A 1 242 ? -16.27479 -62.71182 -14.63673 1.000 11.66292 242 PHE A N 1
ATOM 1926 C CA . PHE A 1 242 ? -17.52905 -62.69351 -13.89375 1.000 12.49947 242 PHE A CA 1
ATOM 1927 C C . PHE A 1 242 ? -17.32962 -62.92610 -12.39941 1.000 14.34505 242 PHE A C 1
ATOM 1928 O O . PHE A 1 242 ? -18.27061 -63.32718 -11.70786 1.000 15.12147 242 PHE A O 1
ATOM 1936 N N . ASP A 1 243 ? -16.12992 -62.67130 -11.88610 1.000 16.51246 243 ASP A N 1
ATOM 1937 C CA . ASP A 1 243 ? -15.82660 -62.94005 -10.49011 1.000 12.87721 243 ASP A CA 1
ATOM 1938 C C . ASP A 1 243 ? -16.39696 -61.84851 -9.58541 1.000 15.74259 243 ASP A C 1
ATOM 1939 O O . ASP A 1 243 ? -16.70086 -60.73297 -10.01829 1.000 12.53207 243 ASP A O 1
ATOM 1944 N N . ILE A 1 244 ? -16.54411 -62.19386 -8.30914 1.000 15.78412 244 ILE A N 1
ATOM 1945 C CA . ILE A 1 244 ? -16.92459 -61.25685 -7.25875 1.000 14.35395 244 ILE A CA 1
ATOM 1946 C C . ILE A 1 244 ? -15.68631 -60.98781 -6.41439 1.000 16.62395 244 ILE A C 1
ATOM 1947 O O . ILE A 1 244 ? -15.06136 -61.92468 -5.90297 1.000 17.06756 244 ILE A O 1
ATOM 1952 N N . LEU A 1 245 ? -15.33202 -59.71512 -6.27153 1.000 17.78417 245 LEU A N 1
ATOM 1953 C CA . LEU A 1 245 ? -14.04592 -59.32804 -5.71087 1.000 19.90503 245 LEU A CA 1
ATOM 1954 C C . LEU A 1 245 ? -14.13587 -59.10595 -4.20428 1.000 20.09127 245 LEU A C 1
ATOM 1955 O O . LEU A 1 245 ? -15.20759 -58.85686 -3.64744 1.000 15.93229 245 LEU A O 1
ATOM 1960 N N . ASP A 1 246 ? -12.98010 -59.20071 -3.54849 1.000 20.81771 246 ASP A N 1
ATOM 1961 C CA . ASP A 1 246 ? -12.90406 -59.00056 -2.10896 1.000 20.29161 246 ASP A CA 1
ATOM 1962 C C . ASP A 1 246 ? -13.22783 -57.55471 -1.74180 1.000 17.26028 246 ASP A C 1
ATOM 1963 O O . ASP A 1 246 ? -13.09736 -56.63050 -2.54855 1.000 16.19997 246 ASP A O 1
ATOM 1968 N N . LEU A 1 247 ? -13.65398 -57.36956 -0.49127 1.000 14.41966 247 LEU A N 1
ATOM 1969 C CA . LEU A 1 247 ? -14.07970 -56.05536 -0.02892 1.000 15.39340 247 LEU A CA 1
ATOM 1970 C C . LEU A 1 247 ? -12.92621 -55.06823 0.09627 1.000 22.20482 247 LEU A C 1
ATOM 1971 O O . LEU A 1 247 ? -13.17315 -53.86071 0.18875 1.000 17.94667 247 LEU A O 1
ATOM 1976 N N . ASN A 1 248 ? -11.68174 -55.54125 0.10942 1.000 17.73595 248 ASN A N 1
ATOM 1977 C CA . ASN A 1 248 ? -10.53487 -54.64572 0.17481 1.000 15.98366 248 ASN A CA 1
ATOM 1978 C C . ASN A 1 248 ? -10.05079 -54.20083 -1.20074 1.000 16.75878 248 ASN A C 1
ATOM 1979 O O . ASN A 1 248 ? -9.14560 -53.36372 -1.28108 1.000 19.50930 248 ASN A O 1
ATOM 1984 N N . ASP A 1 249 ? -10.62931 -54.72921 -2.27602 1.000 14.16537 249 ASP A N 1
ATOM 1985 C CA . ASP A 1 249 ? -10.35141 -54.26712 -3.62444 1.000 17.63712 249 ASP A CA 1
ATOM 1986 C C . ASP A 1 249 ? -11.43690 -53.28557 -4.05832 1.000 16.19087 249 ASP A C 1
ATOM 1987 O O . ASP A 1 249 ? -12.32557 -52.92176 -3.28176 1.000 15.16149 249 ASP A O 1
ATOM 1992 N N . ALA A 1 250 ? -11.37382 -52.85445 -5.31891 1.000 14.61956 250 ALA A N 1
ATOM 1993 C CA . ALA A 1 250 ? -12.44016 -52.05509 -5.92206 1.000 16.44633 250 ALA A CA 1
ATOM 1994 C C . ALA A 1 250 ? -13.50704 -53.02550 -6.42011 1.000 13.07319 250 ALA A C 1
ATOM 1995 O O . ALA A 1 250 ? -13.61150 -53.34150 -7.60765 1.000 14.85235 250 ALA A O 1
ATOM 1997 N N . TYR A 1 251 ? -14.31675 -53.50803 -5.47489 1.000 12.79408 251 TYR A N 1
ATOM 1998 C CA . TYR A 1 251 ? -15.16434 -54.66889 -5.71720 1.000 12.24266 251 TYR A CA 1
ATOM 1999 C C . TYR A 1 251 ? -16.39735 -54.35792 -6.55438 1.000 13.28302 251 TYR A C 1
ATOM 2000 O O . TYR A 1 251 ? -17.03238 -55.29158 -7.05557 1.000 15.19939 251 TYR A O 1
ATOM 2009 N N . VAL A 1 252 ? -16.75913 -53.08240 -6.71465 1.000 11.86739 252 VAL A N 1
ATOM 2010 C CA . VAL A 1 252 ? -17.90740 -52.75149 -7.55087 1.000 13.28484 252 VAL A CA 1
ATOM 2011 C C . VAL A 1 252 ? -17.60038 -52.97062 -9.02764 1.000 14.85393 252 VAL A C 1
ATOM 2012 O O . VAL A 1 252 ? -18.52377 -53.08306 -9.84293 1.000 13.73044 252 VAL A O 1
ATOM 2016 N N . TRP A 1 253 ? -16.32234 -53.06514 -9.39652 1.000 10.86393 253 TRP 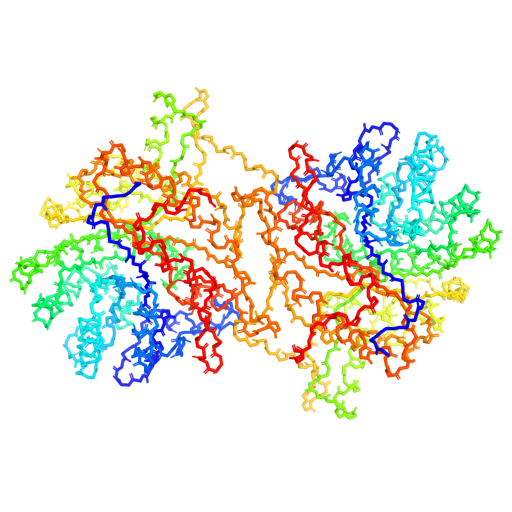A N 1
ATOM 2017 C CA . TRP A 1 253 ? -15.93774 -53.30305 -10.78772 1.000 16.37813 253 TRP A CA 1
ATOM 2018 C C . TRP A 1 253 ? -16.05070 -54.79673 -11.09644 1.000 10.41983 253 TRP A C 1
ATOM 2019 O O . TRP A 1 253 ? -15.07450 -55.49960 -11.36723 1.000 12.45431 253 TRP A O 1
ATOM 2030 N N . SER A 1 254 ? -17.29265 -55.27352 -11.05380 1.000 8.91541 254 SER A N 1
ATOM 2031 C CA . SER A 1 254 ? -17.63081 -56.65784 -11.34134 1.000 11.75780 254 SER A CA 1
ATOM 2032 C C . SER A 1 254 ? -18.77204 -56.69579 -12.34639 1.000 15.04974 254 SER A C 1
ATOM 2033 O O . SER A 1 254 ? -19.73879 -55.93571 -12.23150 1.000 12.20340 254 SER A O 1
ATOM 2036 N N . VAL A 1 255 ? -18.64840 -57.57749 -13.33878 1.000 15.13605 255 VAL A N 1
ATOM 2037 C CA . VAL A 1 255 ? -19.72814 -57.76717 -14.30253 1.000 15.02451 255 VAL A CA 1
ATOM 2038 C C . VAL A 1 255 ? -20.91356 -58.45764 -13.63956 1.000 19.81273 255 VAL A C 1
ATOM 2039 O O . VAL A 1 255 ? -22.06496 -58.02810 -13.78172 1.000 15.47467 255 VAL A O 1
ATOM 2043 N N . SER A 1 256 ? -20.64535 -59.53566 -12.89721 1.000 15.91653 256 SER A N 1
ATOM 2044 C CA . SER A 1 256 ? -21.72028 -60.35049 -12.34182 1.000 16.39783 256 SER A CA 1
ATOM 2045 C C . SER A 1 256 ? -22.48634 -59.62378 -11.24459 1.000 13.32833 256 SER A C 1
ATOM 2046 O O . SER A 1 256 ? -23.67930 -59.88502 -11.05633 1.000 14.01391 256 SER A O 1
ATOM 2049 N N . LEU A 1 257 ? -21.82234 -58.72694 -10.50738 1.000 13.12897 257 LEU A N 1
ATOM 2050 C CA . LEU A 1 257 ? -22.47482 -58.02861 -9.40069 1.000 13.46644 257 LEU A CA 1
ATOM 2051 C C . LEU A 1 257 ? -23.78685 -57.38285 -9.83267 1.000 10.02908 257 LEU A C 1
ATOM 2052 O O . LEU A 1 257 ? -24.76362 -57.37345 -9.07467 1.000 14.65063 257 LEU A O 1
ATOM 2057 N N . PHE A 1 258 ? -23.83485 -56.85402 -11.05291 1.000 11.17176 258 PHE A N 1
ATOM 2058 C CA . PHE A 1 258 ? -25.03340 -56.21358 -11.57924 1.000 11.16724 258 PHE A CA 1
ATOM 2059 C C . PHE A 1 258 ? -25.82036 -57.10698 -12.52934 1.000 15.00905 258 PHE A C 1
ATOM 2060 O O . PHE A 1 258 ? -27.05334 -57.13639 -12.46356 1.000 18.82690 258 PHE A O 1
ATOM 2068 N N . LEU A 1 259 ? -25.13983 -57.84560 -13.40685 1.000 13.31965 259 LEU A N 1
ATOM 2069 C CA . LEU A 1 259 ? -25.81895 -58.54476 -14.49192 1.000 17.46047 259 LEU A CA 1
ATOM 2070 C C . LEU A 1 259 ? -26.33105 -59.92622 -14.10070 1.000 17.28417 259 LEU A C 1
ATOM 2071 O O . LEU A 1 259 ? -27.32879 -60.38399 -14.66962 1.000 17.72346 259 LEU A O 1
ATOM 2076 N N . ASP A 1 260 ? -25.67826 -60.61171 -13.16080 1.000 14.89805 260 ASP A N 1
ATOM 2077 C CA . ASP A 1 260 ? -26.24796 -61.85852 -12.65229 1.000 17.66530 260 ASP A CA 1
ATOM 2078 C C . ASP A 1 260 ? -27.61438 -61.64774 -12.01109 1.000 18.63963 260 ASP A C 1
ATOM 2079 O O . ASP A 1 260 ? -28.53830 -62.41953 -12.32011 1.000 16.69453 260 ASP A O 1
ATOM 2084 N N . PRO A 1 261 ? -27.82801 -60.65584 -11.13611 1.000 18.13707 261 PRO A N 1
ATOM 2085 C CA . PRO A 1 261 ? -29.20373 -60.41055 -10.67010 1.000 15.29190 261 PRO A CA 1
ATOM 2086 C C . PRO A 1 261 ? -30.15735 -60.04455 -11.79410 1.000 19.03243 261 PRO A C 1
ATOM 2087 O O . PRO A 1 261 ? -31.28882 -60.54482 -11.83269 1.000 15.33801 261 PRO A O 1
ATOM 2091 N N . ILE A 1 262 ? -29.72246 -59.18576 -12.71885 1.000 15.74237 262 ILE A N 1
ATOM 2092 C CA . ILE A 1 262 ? -30.61399 -58.69238 -13.76405 1.000 15.33182 262 ILE A CA 1
ATOM 2093 C C . ILE A 1 262 ? -31.00728 -59.81124 -14.72189 1.000 15.95039 262 ILE A C 1
ATOM 2094 O O . ILE A 1 262 ? -32.18214 -59.95066 -15.08315 1.000 22.14219 262 ILE A O 1
ATOM 2099 N N . VAL A 1 263 ? -30.04665 -60.62362 -15.14850 1.000 12.78045 263 VAL A N 1
ATOM 2100 C CA . VAL A 1 263 ? -30.28675 -61.62259 -16.18016 1.000 15.44684 263 VAL A CA 1
ATOM 2101 C C . VAL A 1 263 ? -30.58273 -62.99479 -15.58809 1.000 16.29988 263 VAL A C 1
ATOM 2102 O O . VAL A 1 263 ? -31.46494 -63.70175 -16.07535 1.000 18.99785 263 VAL A O 1
ATOM 2106 N N . LEU A 1 264 ? -29.86553 -63.38973 -14.53615 1.000 12.07502 264 LEU A N 1
ATOM 2107 C CA . LEU A 1 264 ? -29.98353 -64.73763 -13.99674 1.000 16.18695 264 LEU A CA 1
ATOM 2108 C C . LEU A 1 264 ? -30.89101 -64.82136 -12.77630 1.000 20.64072 264 LEU A C 1
ATOM 2109 O O . LEU A 1 264 ? -31.21890 -65.93233 -12.34513 1.000 22.67943 264 LEU A O 1
ATOM 2114 N N . GLY A 1 265 ? -31.30204 -63.68727 -12.21177 1.000 19.58589 265 GLY A N 1
ATOM 2115 C CA . GLY A 1 265 ? -32.30760 -63.66195 -11.17317 1.000 13.89814 265 GLY A CA 1
ATOM 2116 C C . GLY A 1 265 ? -31.78959 -63.52411 -9.75723 1.000 20.24222 265 GLY A C 1
ATOM 2117 O O . GLY A 1 265 ? -32.60490 -63.39532 -8.83517 1.000 24.86947 265 GLY A O 1
ATOM 2118 N N . ASP A 1 266 ? -30.47430 -63.54787 -9.54887 1.000 15.55293 266 ASP A N 1
ATOM 2119 C CA . ASP A 1 266 ? -29.93655 -63.44216 -8.19879 1.000 16.82450 266 ASP A CA 1
ATOM 2120 C C . ASP A 1 266 ? -28.46549 -63.06085 -8.26959 1.000 16.65891 266 ASP A C 1
ATOM 2121 O O . ASP A 1 266 ? -27.79990 -63.25965 -9.28927 1.000 19.90860 266 ASP A O 1
ATOM 2126 N N . TYR A 1 267 ? -27.97258 -62.50098 -7.16682 1.000 18.59290 267 TYR A N 1
ATOM 2127 C CA . TYR A 1 267 ? -26.54437 -62.29119 -7.00640 1.000 17.84154 267 TYR A CA 1
ATOM 2128 C C . TYR A 1 267 ? -25.81812 -63.63644 -7.04578 1.000 18.45999 267 TYR A C 1
ATOM 2129 O O . TYR A 1 267 ? -26.40446 -64.67676 -6.72875 1.000 12.45931 267 TYR A O 1
ATOM 2138 N N . PRO A 1 268 ? -24.54066 -63.65087 -7.42583 1.000 16.61967 268 PRO A N 1
ATOM 2139 C CA . PRO A 1 268 ? -23.77827 -64.90203 -7.36666 1.000 16.74995 268 PRO A CA 1
ATOM 2140 C C . PRO A 1 268 ? -23.61984 -65.37775 -5.92902 1.000 19.69857 268 PRO A C 1
ATOM 2141 O O . PRO A 1 268 ? -23.75901 -64.61323 -4.97122 1.000 16.27085 268 PRO A O 1
ATOM 2145 N N . THR A 1 269 ? -23.33965 -66.67666 -5.78951 1.000 20.88151 269 THR A N 1
ATOM 2146 C CA . THR A 1 269 ? -23.15487 -67.26430 -4.46459 1.000 14.84089 269 THR A CA 1
ATOM 2147 C C . THR A 1 269 ? -22.01987 -66.58356 -3.70781 1.000 19.78900 269 THR A C 1
ATOM 2148 O O . THR A 1 269 ? -22.13334 -66.32358 -2.50360 1.000 16.89518 269 THR A O 1
ATOM 2152 N N . LYS A 1 270 ? -20.91387 -66.29488 -4.39960 1.000 16.61641 270 LYS A N 1
ATOM 2153 C CA . LYS A 1 270 ? -19.77639 -65.63141 -3.76875 1.000 17.83307 270 LYS A CA 1
ATOM 2154 C C . LYS A 1 270 ? -20.17305 -64.29682 -3.14495 1.000 19.28730 270 LYS A C 1
ATOM 2155 O O . LYS A 1 270 ? -19.61028 -63.90097 -2.11704 1.000 21.22209 270 LYS A O 1
ATOM 2161 N N . TYR A 1 271 ? -21.12731 -63.58925 -3.75657 1.000 15.61053 271 TYR A N 1
ATOM 2162 C CA . TYR A 1 271 ? -21.61711 -62.33281 -3.19461 1.000 13.62021 271 TYR A CA 1
ATOM 2163 C C . TYR A 1 271 ? -22.15464 -62.53729 -1.78292 1.000 19.07150 271 TYR A C 1
ATOM 2164 O O . TYR A 1 271 ? -21.82481 -61.77941 -0.86327 1.000 20.47159 271 TYR A O 1
ATOM 2173 N N . TYR A 1 272 ? -22.97807 -63.57049 -1.59022 1.000 21.21490 272 TYR A N 1
ATOM 2174 C CA . TYR A 1 272 ? -23.57524 -63.80926 -0.28046 1.000 17.11846 272 TYR A CA 1
ATOM 2175 C C . TYR A 1 272 ? -22.54318 -64.26883 0.74169 1.000 16.23501 272 TYR A C 1
ATOM 2176 O O . TYR A 1 272 ? -22.66657 -63.94607 1.92883 1.000 22.71812 272 TYR A O 1
ATOM 2185 N N . GLU A 1 273 ? -21.52347 -65.01318 0.30974 1.000 17.36228 273 GLU A N 1
ATOM 2186 C CA . GLU A 1 273 ? -20.53197 -65.52167 1.25225 1.000 23.02867 273 GLU A CA 1
ATOM 2187 C C . GLU A 1 273 ? -19.54268 -64.43843 1.66620 1.000 17.71173 273 GLU A C 1
ATOM 2188 O O . GLU A 1 273 ? -19.26179 -64.26940 2.85781 1.000 23.21152 273 GLU A O 1
ATOM 2194 N N . LEU A 1 274 ? -19.01189 -63.68719 0.69911 1.000 16.23584 274 LEU A N 1
ATOM 2195 C CA . LEU A 1 274 ? -17.95760 -62.72826 1.01191 1.000 18.29298 274 LEU A CA 1
ATOM 2196 C C . LEU A 1 274 ? -18.50823 -61.46755 1.66586 1.000 16.23488 274 LEU A C 1
ATOM 2197 O O . LEU A 1 274 ? -17.88125 -60.91384 2.57555 1.000 21.42061 274 LEU A O 1
ATOM 2202 N N . TYR A 1 275 ? -19.67625 -61.00389 1.22776 1.000 16.28681 275 TYR A N 1
ATOM 2203 C CA . TYR A 1 275 ? -20.24652 -59.75160 1.70386 1.000 16.63686 275 TYR A CA 1
ATOM 2204 C C . TYR A 1 275 ? -21.26139 -59.96021 2.82310 1.000 17.30670 275 TYR A C 1
ATOM 2205 O O . TYR A 1 275 ? -22.08057 -59.07060 3.07478 1.000 18.23511 275 TYR A O 1
ATOM 2214 N N . LYS A 1 276 ? -21.19791 -61.10009 3.52026 1.000 23.19981 276 LYS A N 1
ATOM 2215 C CA . LYS A 1 276 ? -22.32126 -61.54155 4.34592 1.000 24.37133 276 LYS A CA 1
ATOM 2216 C C . LYS A 1 276 ? -22.67619 -60.53179 5.43219 1.000 21.93407 276 LYS A C 1
ATOM 2217 O O . LYS A 1 276 ? -23.85935 -60.27299 5.68122 1.000 22.63762 276 LYS A O 1
ATOM 2219 N N . GLU A 1 277 ? -21.67607 -59.95519 6.09452 1.000 17.56254 277 GLU A N 1
ATOM 2220 C CA . GLU A 1 277 ? -21.95967 -59.05207 7.20324 1.000 18.04060 277 GLU A CA 1
ATOM 2221 C C . GLU A 1 277 ? -22.35283 -57.64788 6.75763 1.000 20.14895 277 GLU A C 1
ATOM 2222 O O . GLU A 1 277 ? -22.73250 -56.83305 7.60522 1.000 18.10028 277 GLU A O 1
ATOM 2228 N N . HIS A 1 278 ? -22.27463 -57.34256 5.46209 1.000 21.01028 278 HIS A N 1
ATOM 2229 C CA . HIS A 1 278 ? -22.63787 -56.02677 4.94738 1.000 19.85393 278 HIS A CA 1
ATOM 2230 C C . HIS A 1 278 ? -23.78498 -56.10667 3.95219 1.000 19.65233 278 HIS A C 1
ATOM 2231 O O . HIS A 1 278 ? -24.09295 -55.10763 3.29098 1.000 20.58351 278 HIS A O 1
ATOM 2238 N N . LEU A 1 279 ? -24.41823 -57.26745 3.83330 1.000 20.53010 279 LEU A N 1
ATOM 2239 C CA . LEU A 1 279 ? -25.47852 -57.45327 2.85779 1.000 19.29409 279 LEU A CA 1
ATOM 2240 C C . LEU A 1 279 ? -26.67028 -56.55931 3.18896 1.000 21.98088 279 LEU A C 1
ATOM 2241 O O . LEU A 1 279 ? -27.03204 -56.41560 4.36312 1.000 16.88943 279 LEU A O 1
ATOM 2246 N N . PRO A 1 280 ? -27.30229 -55.95027 2.19326 1.000 18.81557 280 PRO A N 1
ATOM 2247 C CA . PRO A 1 280 ? -28.59368 -55.30059 2.42313 1.000 18.63112 280 PRO A CA 1
ATOM 2248 C C . PRO A 1 280 ? -29.69384 -56.35021 2.52455 1.000 20.68502 280 PRO A C 1
ATOM 2249 O O . PRO A 1 280 ? -29.51206 -57.51629 2.17489 1.000 21.48188 280 PRO A O 1
ATOM 2253 N N . LYS A 1 281 ? -30.85373 -55.91383 3.00682 1.000 25.04029 281 LYS A N 1
ATOM 2254 C CA . LYS A 1 281 ? -32.01217 -56.79677 3.07429 1.000 31.07333 281 LYS A CA 1
ATOM 2255 C C . LYS A 1 281 ? -32.45421 -57.14064 1.65437 1.000 27.59348 281 LYS A C 1
ATOM 2256 O O . LYS A 1 281 ? -32.78565 -56.24518 0.86865 1.000 29.22755 281 LYS A O 1
ATOM 2262 N N . ILE A 1 282 ? -32.44186 -58.42646 1.31407 1.000 25.76697 282 ILE A N 1
ATOM 2263 C CA . ILE A 1 282 ? -32.76585 -58.88257 -0.03254 1.000 21.22936 282 ILE A CA 1
ATOM 2264 C C . ILE A 1 282 ? -33.97845 -59.79718 0.04869 1.000 20.53913 282 ILE A C 1
ATOM 2265 O O . ILE A 1 282 ? -33.93755 -60.83182 0.72458 1.000 26.04773 282 ILE A O 1
ATOM 2270 N N . THR A 1 283 ? -35.05140 -59.41439 -0.63459 1.000 26.83554 283 THR A N 1
ATOM 2271 C CA . THR A 1 283 ? -36.23827 -60.24440 -0.76850 1.000 24.73634 283 THR A CA 1
ATOM 2272 C C . THR A 1 283 ? -36.28723 -60.84798 -2.16583 1.000 30.31813 283 THR A C 1
ATOM 2273 O O . THR A 1 283 ? -35.63690 -60.37210 -3.09976 1.000 29.47590 283 THR A O 1
ATOM 2277 N N . GLN A 1 284 ? -37.07039 -61.91857 -2.29970 1.000 28.05690 284 GLN A N 1
ATOM 2278 C CA . GLN A 1 284 ? -37.20918 -62.54529 -3.60814 1.000 29.13647 284 GLN A CA 1
ATOM 2279 C C . GLN A 1 284 ? -37.99393 -61.66927 -4.57693 1.000 22.99702 284 GLN A C 1
ATOM 2280 O O . GLN A 1 284 ? -37.79584 -61.77226 -5.79253 1.000 31.63460 284 GLN A O 1
ATOM 2286 N N . GLU A 1 285 ? -38.88390 -60.80848 -4.07258 1.000 22.94473 285 GLU A N 1
ATOM 2287 C CA . GLU A 1 285 ? -39.47335 -59.79137 -4.94018 1.000 30.59586 285 GLU A CA 1
ATOM 2288 C C . GLU A 1 285 ? -38.42029 -58.82655 -5.46033 1.000 33.26972 285 GLU A C 1
ATOM 2289 O O . GLU A 1 285 ? -38.45179 -58.44344 -6.63667 1.000 29.12259 285 GLU A O 1
ATOM 2295 N N . ASP A 1 286 ? -37.49310 -58.40414 -4.59558 1.000 28.04198 286 ASP A N 1
ATOM 2296 C CA . ASP A 1 286 ? -36.37118 -57.59686 -5.06151 1.000 24.85051 286 ASP A CA 1
ATOM 2297 C C . ASP A 1 286 ? -35.68666 -58.28166 -6.23492 1.000 24.40283 286 ASP A C 1
ATOM 2298 O O . ASP A 1 286 ? -35.48254 -57.67853 -7.29383 1.000 26.41534 286 ASP A O 1
ATOM 2303 N N . LEU A 1 287 ? -35.36161 -59.56478 -6.07184 1.000 18.44350 287 LEU A N 1
ATOM 2304 C CA . LEU A 1 287 ? -34.71536 -60.30536 -7.14745 1.000 24.29955 287 LEU A CA 1
ATOM 2305 C C . LEU A 1 287 ? -35.65814 -60.49246 -8.32982 1.000 23.80125 287 LEU A C 1
ATOM 2306 O O . LEU A 1 287 ? -35.22570 -60.45475 -9.48734 1.000 25.66233 287 LEU A O 1
ATOM 2311 N N . LYS A 1 288 ? -36.94991 -60.69761 -8.06353 1.000 24.46842 288 LYS A N 1
ATOM 2312 C CA . LYS A 1 288 ? -37.90208 -60.80752 -9.16237 1.000 24.76199 288 LYS A CA 1
ATOM 2313 C C . LYS A 1 288 ? -38.12865 -59.45679 -9.83168 1.000 23.71875 288 LYS A C 1
ATOM 2314 O O . LYS A 1 288 ? -38.37382 -59.39907 -11.04141 1.000 24.61425 288 LYS A O 1
ATOM 2320 N N . LEU A 1 289 ? -38.01632 -58.36248 -9.07702 1.000 25.11695 289 LEU A N 1
ATOM 2321 C CA . LEU A 1 289 ? -38.13970 -57.04052 -9.68176 1.000 24.55281 289 LEU A CA 1
ATOM 2322 C C . LEU A 1 289 ? -36.90746 -56.69768 -10.51125 1.000 26.00538 289 LEU A C 1
ATOM 2323 O O . LEU A 1 289 ? -37.02609 -56.12458 -11.59905 1.000 25.95647 289 LEU A O 1
ATOM 2328 N N . ILE A 1 290 ? -35.71741 -57.05656 -10.02419 1.000 20.55964 290 ILE A N 1
ATOM 2329 C CA . ILE A 1 290 ? -34.49042 -56.74684 -10.75388 1.000 22.99681 290 ILE A CA 1
ATOM 2330 C C . ILE A 1 290 ? -34.39079 -57.58161 -12.02595 1.000 20.14275 290 ILE A C 1
ATOM 2331 O O . ILE A 1 290 ? -33.95682 -57.09075 -13.07538 1.000 20.57037 290 ILE A O 1
ATOM 2336 N N . SER A 1 291 ? -34.81571 -58.84177 -11.96306 1.000 21.47140 291 SER A N 1
ATOM 2337 C CA . SER A 1 291 ? -34.64025 -59.77911 -13.06583 1.000 19.12520 291 SER A CA 1
ATOM 2338 C C . SER A 1 291 ? -35.73545 -59.68937 -14.12616 1.000 25.26028 291 SER A C 1
ATOM 2339 O O . SER A 1 291 ? -36.07059 -60.70032 -14.75421 1.000 27.50284 291 SER A O 1
ATOM 2342 N N . GLN A 1 292 ? -36.31419 -58.50439 -14.31349 1.000 22.49787 292 GLN A N 1
ATOM 2343 C CA . GLN A 1 292 ? -37.25893 -58.29017 -15.40101 1.000 23.02907 292 GLN A CA 1
ATOM 2344 C C . GLN A 1 292 ? -36.62495 -58.69601 -16.73420 1.000 23.44791 292 GLN A C 1
ATOM 2345 O O . GLN A 1 292 ? -35.46480 -58.34674 -16.99320 1.000 23.43459 292 GLN A O 1
ATOM 2351 N N . PRO A 1 293 ? -37.33078 -59.44793 -17.57766 1.000 23.31876 293 PRO A N 1
ATOM 2352 C CA . PRO A 1 293 ? -36.76701 -59.82845 -18.88000 1.000 21.60980 293 PRO A CA 1
ATOM 2353 C C . PRO A 1 293 ? -36.40564 -58.61286 -19.72318 1.000 25.01716 293 PRO A C 1
ATOM 2354 O O . PRO A 1 293 ? -37.13863 -57.62261 -19.76997 1.000 22.72837 293 PRO A O 1
ATOM 2358 N N . LEU A 1 294 ? -35.26236 -58.70030 -20.39535 1.000 22.41407 294 LEU A N 1
ATOM 2359 C CA . LEU A 1 294 ? -34.75742 -57.63504 -21.24796 1.000 19.80669 294 LEU A CA 1
ATOM 2360 C C . LEU A 1 294 ? -34.81259 -58.05777 -22.71027 1.000 23.27560 294 LEU A C 1
ATOM 2361 O O . LEU A 1 294 ? -34.97994 -59.23395 -23.04156 1.000 26.43011 294 LEU A O 1
ATOM 2366 N N . ASP A 1 295 ? -34.65249 -57.07225 -23.59120 1.000 20.47148 295 ASP A N 1
ATOM 2367 C CA . ASP A 1 295 ? -34.62147 -57.31458 -25.02743 1.000 21.48587 295 ASP A CA 1
ATOM 2368 C C . ASP A 1 295 ? -33.21208 -57.33786 -25.59196 1.000 22.33809 295 ASP A C 1
ATOM 2369 O O . ASP A 1 295 ? -32.97461 -57.98926 -26.61389 1.000 27.52195 295 ASP A O 1
ATOM 2374 N N . PHE A 1 296 ? -32.27562 -56.64825 -24.94775 1.000 18.56232 296 PHE A N 1
ATOM 2375 C CA . PHE A 1 296 ? -30.88888 -56.64891 -25.37919 1.000 19.42850 296 PHE A CA 1
ATOM 2376 C C . PHE A 1 296 ? -30.00029 -56.33996 -24.18601 1.000 21.42201 296 PHE A C 1
ATOM 2377 O O . PHE A 1 296 ? -30.44088 -55.76320 -23.18735 1.000 20.84578 296 PHE A O 1
ATOM 2385 N N . LEU A 1 297 ? -28.74138 -56.74845 -24.29933 1.000 18.21695 297 LEU A N 1
ATOM 2386 C CA . LEU A 1 297 ? -27.70522 -56.39013 -23.34502 1.000 17.07654 297 LEU A CA 1
ATOM 2387 C C . LEU A 1 297 ? -26.64841 -55.56091 -24.05515 1.000 18.33957 297 LEU A C 1
ATOM 2388 O O . LEU A 1 297 ? -26.28322 -55.84989 -25.19845 1.000 18.31661 297 LEU A O 1
ATOM 2393 N N . ALA A 1 298 ? -26.16368 -54.53079 -23.37632 1.000 16.32423 298 ALA A N 1
ATOM 2394 C CA . ALA A 1 298 ? -25.15701 -53.64037 -23.92406 1.000 16.00636 298 ALA A CA 1
ATOM 2395 C C . ALA A 1 298 ? -23.92746 -53.66241 -23.02785 1.000 14.81386 298 ALA A C 1
ATOM 2396 O O . ALA A 1 298 ? -23.96137 -54.15139 -21.89595 1.000 13.58190 298 ALA A O 1
ATOM 2398 N N . GLN A 1 299 ? -22.82550 -53.13218 -23.55087 1.000 16.73840 299 GLN A N 1
ATOM 2399 C CA . GLN A 1 299 ? -21.59255 -53.06948 -22.77906 1.000 15.61739 299 GLN A CA 1
ATOM 2400 C C . GLN A 1 299 ? -20.69311 -51.99629 -23.36794 1.000 9.98764 299 GLN A C 1
ATOM 2401 O O . GLN A 1 299 ? -20.52190 -51.93065 -24.58875 1.000 15.76902 299 GLN A O 1
ATOM 2407 N N . ASN A 1 300 ? -20.14034 -51.15202 -22.50326 1.000 12.03827 300 ASN A N 1
ATOM 2408 C CA . ASN A 1 300 ? -19.07680 -50.23422 -22.88538 1.000 11.04891 300 ASN A CA 1
ATOM 2409 C C . ASN A 1 300 ? -17.74068 -50.92820 -22.65488 1.000 9.17742 300 ASN A C 1
ATOM 2410 O O . ASN A 1 300 ? -17.40681 -51.27783 -21.51750 1.000 12.36659 300 ASN A O 1
ATOM 2415 N N . ILE A 1 301 ? -16.98356 -51.13459 -23.72858 1.000 8.83466 301 ILE A N 1
ATOM 2416 C CA . ILE A 1 301 ? -15.71827 -51.85792 -23.67018 1.000 12.39935 301 ILE A CA 1
ATOM 2417 C C . ILE A 1 301 ? -14.63916 -50.98766 -24.29624 1.000 12.75051 301 ILE A C 1
ATOM 2418 O O . ILE A 1 301 ? -14.76988 -50.56563 -25.45178 1.000 9.88775 301 ILE A O 1
ATOM 2423 N N . TYR A 1 302 ? -13.58455 -50.71149 -23.53574 1.000 12.02567 302 TYR A N 1
ATOM 2424 C CA . TYR A 1 302 ? -12.46117 -49.92220 -24.02470 1.000 11.76272 302 TYR A CA 1
ATOM 2425 C C . TYR A 1 302 ? -11.15223 -50.69253 -24.06430 1.000 9.24164 302 TYR A C 1
ATOM 2426 O O . TYR A 1 302 ? -10.35445 -50.49033 -24.98300 1.000 13.21612 302 TYR A O 1
ATOM 2435 N N . ASN A 1 303 ? -10.90658 -51.57638 -23.10161 1.000 8.60762 303 ASN A N 1
ATOM 2436 C CA . ASN A 1 303 ? -9.65199 -52.31591 -23.06827 1.000 16.33172 303 ASN A CA 1
ATOM 2437 C C . ASN A 1 303 ? -9.82432 -53.57632 -22.23177 1.000 13.42661 303 ASN A C 1
ATOM 2438 O O . ASN A 1 303 ? -10.84488 -53.77914 -21.56897 1.000 9.56269 303 ASN A O 1
ATOM 2443 N N . GLY A 1 304 ? -8.79678 -54.42506 -22.27523 1.000 14.30834 304 GLY A N 1
ATOM 2444 C CA . GLY A 1 304 ? -8.78057 -55.65855 -21.51899 1.000 14.02605 304 GLY A CA 1
ATOM 2445 C C . GLY A 1 304 ? -7.42316 -55.88345 -20.88241 1.000 13.37752 304 GLY A C 1
ATOM 2446 O O . GLY A 1 304 ? -6.48445 -55.11206 -21.08945 1.000 19.19002 304 GLY A O 1
ATOM 2447 N N . TYR A 1 305 ? -7.33671 -56.95802 -20.10096 1.000 12.17608 305 TYR A N 1
ATOM 2448 C CA . TYR A 1 305 ? -6.11725 -57.29620 -19.38196 1.000 14.54111 305 TYR A CA 1
ATOM 2449 C C . TYR A 1 305 ? -5.89491 -58.80089 -19.42138 1.000 12.64915 305 TYR A C 1
ATOM 2450 O O . TYR A 1 305 ? -6.83763 -59.58133 -19.26026 1.000 15.24882 305 TYR A O 1
ATOM 2459 N N . ARG A 1 306 ? -4.64517 -59.20014 -19.64239 1.000 14.80657 306 ARG A N 1
ATOM 2460 C CA . ARG A 1 306 ? -4.27982 -60.60839 -19.56260 1.000 15.00463 306 ARG A CA 1
ATOM 2461 C C . ARG A 1 306 ? -4.33747 -61.08029 -18.11479 1.000 16.72411 306 ARG A C 1
ATOM 2462 O O . ARG A 1 306 ? -3.84404 -60.39966 -17.21025 1.000 15.75617 306 ARG A O 1
ATOM 2470 N N . VAL A 1 307 ? -4.93506 -62.24891 -17.89503 1.000 12.96182 307 VAL A N 1
ATOM 2471 C CA . VAL A 1 307 ? -5.06423 -62.82466 -16.56124 1.000 13.17380 307 VAL A CA 1
ATOM 2472 C C . VAL A 1 307 ? -4.78624 -64.32022 -16.64300 1.000 17.39278 307 VAL A C 1
ATOM 2473 O O . VAL A 1 307 ? -5.25252 -65.00233 -17.56216 1.000 14.28797 307 VAL A O 1
ATOM 2477 N N . SER A 1 308 ? -4.00643 -64.82483 -15.68872 1.000 20.33998 308 SER A N 1
ATOM 2478 C CA . SER A 1 308 ? -3.75272 -66.25466 -15.55687 1.000 19.81794 308 SER A CA 1
ATOM 2479 C C . SER A 1 308 ? -3.80443 -66.60758 -14.07333 1.000 22.57543 308 SER A C 1
ATOM 2480 O O . SER A 1 308 ? -4.28635 -65.82607 -13.24774 1.000 21.47286 308 SER A O 1
ATOM 2483 N N . GLU A 1 309 ? -3.31114 -67.79637 -13.72848 1.000 22.86649 309 GLU A N 1
ATOM 2484 C CA . GLU A 1 309 ? -3.28393 -68.24125 -12.34250 1.000 26.76925 309 GLU A CA 1
ATOM 2485 C C . GLU A 1 309 ? -1.96354 -68.93989 -12.04876 1.000 28.43684 309 GLU A C 1
ATOM 2486 O O . GLU A 1 309 ? -1.29480 -69.45517 -12.94776 1.000 28.22748 309 GLU A O 1
ATOM 2492 N N . ASP A 1 310 ? -1.60186 -68.96405 -10.76770 1.000 30.38615 310 ASP A N 1
ATOM 2493 C CA . ASP A 1 310 ? -0.37582 -69.59894 -10.31391 1.000 35.72160 310 ASP A CA 1
ATOM 2494 C C . ASP A 1 310 ? -0.69215 -70.96576 -9.70613 1.000 32.93155 310 ASP A C 1
ATOM 2495 O O . ASP A 1 310 ? -1.83246 -71.43901 -9.74167 1.000 30.68015 310 ASP A O 1
ATOM 2500 N N . GLU A 1 311 ? 0.33162 -71.60654 -9.13284 1.000 36.74822 311 GLU A N 1
ATOM 2501 C CA . GLU A 1 311 ? 0.16603 -72.92586 -8.53015 1.000 40.37716 311 GLU A CA 1
ATOM 2502 C C . GLU A 1 311 ? -0.85583 -72.93316 -7.39965 1.000 36.97215 311 GLU A C 1
ATOM 2503 O O . GLU A 1 311 ? -1.40147 -73.99517 -7.08148 1.000 36.65217 311 GLU A O 1
ATOM 2505 N N . ASN A 1 312 ? -1.12265 -71.78449 -6.78394 1.000 38.76217 312 ASN A N 1
ATOM 2506 C CA . ASN A 1 312 ? -2.09772 -71.68712 -5.70627 1.000 36.31473 312 ASN A CA 1
ATOM 2507 C C . ASN A 1 312 ? -3.48986 -71.31447 -6.19841 1.000 40.75687 312 ASN A C 1
ATOM 2508 O O . ASN A 1 312 ? -4.38770 -71.10502 -5.37530 1.000 40.73398 312 ASN A O 1
ATOM 2513 N N . GLY A 1 313 ? -3.69129 -71.22874 -7.51096 1.000 34.69678 313 GLY A N 1
ATOM 2514 C CA . GLY A 1 313 ? -4.96378 -70.78408 -8.04006 1.000 30.43348 313 GLY A CA 1
ATOM 2515 C C . GLY A 1 313 ? -5.27401 -69.32762 -7.78772 1.000 33.23471 313 GLY A C 1
ATOM 2516 O O . GLY A 1 313 ? -6.44705 -68.94629 -7.77424 1.000 28.72859 313 GLY A O 1
ATOM 2517 N N . ASN A 1 314 ? -4.25400 -68.50029 -7.58315 1.000 29.82385 314 ASN A N 1
ATOM 2518 C CA . ASN A 1 314 ? -4.42423 -67.06432 -7.42184 1.000 29.36666 314 ASN A CA 1
ATOM 2519 C C . ASN A 1 314 ? -4.14797 -66.36072 -8.74260 1.000 26.17289 314 ASN A C 1
ATOM 2520 O O . ASN A 1 314 ? -3.23643 -66.74143 -9.48347 1.000 24.80112 314 ASN A O 1
ATOM 2525 N N . TYR A 1 315 ? -4.94754 -65.33713 -9.03000 1.000 19.09463 315 TYR A N 1
ATOM 2526 C CA . TYR A 1 315 ? -4.83272 -64.61693 -10.29011 1.000 21.38397 315 TYR A CA 1
ATOM 2527 C C . TYR A 1 315 ? -3.44597 -64.00685 -10.45558 1.000 19.31381 315 TYR A C 1
ATOM 2528 O O . TYR A 1 315 ? -2.88888 -63.41780 -9.52487 1.000 16.79666 315 TYR A O 1
ATOM 2537 N N . VAL A 1 316 ? -2.89018 -64.16065 -11.65493 1.000 16.77890 316 VAL A N 1
ATOM 2538 C CA . VAL A 1 316 ? -1.63460 -63.53613 -12.04802 1.000 17.94357 316 VAL A CA 1
ATOM 2539 C C . VAL A 1 316 ? -1.91880 -62.61674 -13.22736 1.000 16.87577 316 VAL A C 1
ATOM 2540 O O . VAL A 1 316 ? -2.63773 -62.99339 -14.15991 1.000 18.51261 316 VAL A O 1
ATOM 2544 N N . TYR A 1 317 ? -1.36257 -61.40978 -13.18158 1.000 19.00018 317 TYR A N 1
ATOM 2545 C CA . TYR A 1 317 ? -1.57861 -60.40834 -14.22570 1.000 16.15641 317 TYR A CA 1
ATOM 2546 C C . TYR A 1 317 ? -0.24877 -60.06492 -14.87828 1.000 16.35927 317 TYR A C 1
ATOM 2547 O O . TYR A 1 317 ? 0.55006 -59.30225 -14.30467 1.000 16.77628 317 TYR A O 1
ATOM 2556 N N . PRO A 1 318 ? 0.03957 -60.60355 -16.06286 1.000 16.62506 318 PRO A N 1
ATOM 2557 C CA . PRO A 1 318 ? 1.33950 -60.34800 -16.69326 1.000 17.03553 318 PRO A CA 1
ATOM 2558 C C . PRO A 1 318 ? 1.51710 -58.87767 -17.04186 1.000 23.86190 318 PRO A C 1
ATOM 2559 O O . PRO A 1 318 ? 0.54995 -58.14050 -17.24958 1.000 14.33234 318 PRO A O 1
ATOM 2563 N N . LYS A 1 319 ? 2.77789 -58.45528 -17.09168 1.000 21.35142 319 LYS A N 1
ATOM 2564 C CA . LYS A 1 319 ? 3.10152 -57.08925 -17.46649 1.000 19.83097 319 LYS A CA 1
ATOM 2565 C C . LYS A 1 319 ? 2.75262 -56.84246 -18.93086 1.000 18.06471 319 LYS A C 1
ATOM 2566 O O . LYS A 1 319 ? 2.62791 -57.76965 -19.73557 1.000 19.86887 319 LYS A O 1
ATOM 2572 N N . ARG A 1 320 ? 2.58225 -55.57024 -19.27031 1.000 14.66080 320 ARG A N 1
ATOM 2573 C CA . ARG A 1 320 ? 2.44474 -55.16836 -20.66066 1.000 14.91597 320 ARG A CA 1
ATOM 2574 C C . ARG A 1 320 ? 3.82161 -54.86441 -21.23668 1.000 15.71766 320 ARG A C 1
ATOM 2575 O O . ARG A 1 320 ? 4.69240 -54.32791 -20.54477 1.000 19.35969 320 ARG A O 1
ATOM 2583 N N . LYS A 1 321 ? 4.01214 -55.21644 -22.50665 1.000 14.34244 321 LYS A N 1
ATOM 2584 C CA . LYS A 1 321 ? 5.30915 -55.04117 -23.14649 1.000 21.31596 321 LYS A CA 1
ATOM 2585 C C . LYS A 1 321 ? 5.72725 -53.57614 -23.13098 1.000 18.90362 321 LYS A C 1
ATOM 2586 O O . LYS A 1 321 ? 4.89610 -52.67364 -23.26601 1.000 11.78354 321 LYS A O 1
ATOM 2588 N N . ALA A 1 322 ? 7.02871 -53.34815 -22.95574 1.000 14.82288 322 ALA A N 1
ATOM 2589 C CA . ALA A 1 322 ? 7.56710 -51.99407 -22.94803 1.000 17.19961 322 ALA A CA 1
ATOM 2590 C C . ALA A 1 322 ? 7.23706 -51.27880 -24.25098 1.000 13.60307 322 ALA A C 1
ATOM 2591 O O . ALA A 1 322 ? 7.52013 -51.78405 -25.34116 1.000 14.82082 322 ALA A O 1
ATOM 2593 N N . GLY A 1 323 ? 6.62057 -50.10529 -24.13409 1.000 10.70624 323 GLY A N 1
ATOM 2594 C CA . GLY A 1 323 ? 6.24364 -49.34280 -25.30635 1.000 10.80152 323 GLY A CA 1
ATOM 2595 C C . GLY A 1 323 ? 4.93962 -49.75735 -25.94355 1.000 12.16537 323 GLY A C 1
ATOM 2596 O O . GLY A 1 323 ? 4.73227 -49.48247 -27.12985 1.000 13.26410 323 GLY A O 1
ATOM 2597 N N . TYR A 1 324 ? 4.05363 -50.41311 -25.19379 1.000 9.97766 324 TYR A N 1
ATOM 2598 C CA . TYR A 1 324 ? 2.81901 -50.93462 -25.76502 1.000 10.83319 324 TYR A CA 1
ATOM 2599 C C . TYR A 1 324 ? 1.93867 -49.80655 -26.29202 1.000 11.99132 324 TYR A C 1
ATOM 2600 O O . TYR A 1 324 ? 1.97626 -48.67501 -25.80107 1.000 9.54892 324 TYR A O 1
ATOM 2609 N N . ASP A 1 325 ? 1.14277 -50.13264 -27.31027 1.000 12.40472 325 ASP A N 1
ATOM 2610 C CA . ASP A 1 325 ? 0.20272 -49.17616 -27.88090 1.000 11.05837 325 ASP A CA 1
ATOM 2611 C C . ASP A 1 325 ? -0.74796 -48.66427 -26.80643 1.000 14.73806 325 ASP A C 1
ATOM 2612 O O . ASP A 1 325 ? -1.28302 -49.44349 -26.01256 1.000 9.82458 325 ASP A O 1
ATOM 2617 N N . HIS A 1 326 ? -0.96555 -47.35142 -26.78427 1.000 13.16350 326 HIS A N 1
ATOM 2618 C CA . HIS A 1 326 ? -1.77926 -46.74319 -25.74214 1.000 13.99271 326 HIS A CA 1
ATOM 2619 C C . HIS A 1 326 ? -2.47774 -45.51035 -26.30362 1.000 11.00473 326 HIS A C 1
ATOM 2620 O O . HIS A 1 326 ? -2.27185 -45.12226 -27.45651 1.000 9.38563 326 HIS A O 1
ATOM 2627 N N . THR A 1 327 ? -3.31291 -44.89659 -25.47144 1.000 12.65182 327 THR A N 1
ATOM 2628 C CA . THR A 1 327 ? -4.12987 -43.74917 -25.84130 1.000 9.30866 327 THR A CA 1
ATOM 2629 C C . THR A 1 327 ? -3.69066 -42.53278 -25.03241 1.000 10.58485 327 THR A C 1
ATOM 2630 O O . THR A 1 327 ? -2.78198 -42.60611 -24.20149 1.000 11.30343 327 THR A O 1
ATOM 2634 N N . ASP A 1 328 ? -4.35512 -41.40060 -25.27699 1.000 9.63129 328 ASP A N 1
ATOM 2635 C CA . ASP A 1 328 ? -4.04208 -40.18428 -24.53558 1.000 10.46694 328 ASP A CA 1
ATOM 2636 C C . ASP A 1 328 ? -4.46809 -40.26484 -23.07377 1.000 12.12258 328 ASP A C 1
ATOM 2637 O O . ASP A 1 328 ? -4.09301 -39.38678 -22.29019 1.000 9.65961 328 ASP A O 1
ATOM 2642 N N . MET A 1 329 ? -5.24792 -41.28104 -22.69424 1.000 10.93421 329 MET A N 1
ATOM 2643 C CA . MET A 1 329 ? -5.51415 -41.57807 -21.29199 1.000 11.17978 329 MET A CA 1
ATOM 2644 C C . MET A 1 329 ? -4.42728 -42.42919 -20.65546 1.000 11.99795 329 MET A C 1
ATOM 2645 O O . MET A 1 329 ? -4.48142 -42.67011 -19.44514 1.000 10.25755 329 MET A O 1
ATOM 2650 N N . GLY A 1 330 ? -3.45273 -42.89245 -21.43246 1.000 12.64349 330 GLY A N 1
ATOM 2651 C CA . GLY A 1 330 ? -2.56650 -43.93543 -20.97108 1.000 10.69812 330 GLY A CA 1
ATOM 2652 C C . GLY A 1 330 ? -3.18839 -45.31180 -20.92444 1.000 13.10940 330 GLY A C 1
ATOM 2653 O O . GLY A 1 330 ? -2.53132 -46.25295 -20.46504 1.000 18.25087 330 GLY A O 1
ATOM 2654 N N . TRP A 1 331 ? -4.43324 -45.45847 -21.37800 1.000 14.61855 331 TRP A N 1
ATOM 2655 C CA . TRP A 1 331 ? -5.06855 -46.76297 -21.44012 1.000 10.95442 331 TRP A CA 1
ATOM 2656 C C . TRP A 1 331 ? -4.40810 -47.61369 -22.52137 1.000 12.68084 331 TRP A C 1
ATOM 2657 O O . TRP A 1 331 ? -3.94262 -47.08804 -23.53478 1.000 13.09411 331 TRP A O 1
ATOM 2668 N N . PRO A 1 332 ? -4.36594 -48.92924 -22.33903 1.000 14.40527 332 PRO A N 1
ATOM 2669 C CA . PRO A 1 332 ? -3.79762 -49.80020 -23.36953 1.000 11.16103 332 PRO A CA 1
ATOM 2670 C C . PRO A 1 332 ? -4.75695 -49.98840 -24.53635 1.000 11.37976 332 PRO A C 1
ATOM 2671 O O . PRO A 1 332 ? -5.97327 -49.83129 -24.41584 1.000 13.33204 332 PRO A O 1
ATOM 2675 N N . ILE A 1 333 ? -4.18084 -50.32544 -25.68531 1.000 14.70126 333 ILE A N 1
ATOM 2676 C CA . ILE A 1 333 ? -4.94351 -50.60288 -26.89725 1.000 14.28247 333 ILE A CA 1
ATOM 2677 C C . ILE A 1 333 ? -4.98197 -52.11918 -27.05397 1.000 11.91753 333 ILE A C 1
ATOM 2678 O O . ILE A 1 333 ? -3.98693 -52.74633 -27.43009 1.000 11.40043 333 ILE A O 1
ATOM 2683 N N . THR A 1 334 ? -6.13665 -52.71300 -26.75116 1.000 7.57287 334 THR A N 1
ATOM 2684 C CA . THR A 1 334 ? -6.31186 -54.16604 -26.72827 1.000 13.43206 334 THR A CA 1
ATOM 2685 C C . THR A 1 334 ? -7.56046 -54.52100 -27.52065 1.000 10.82782 334 THR A C 1
ATOM 2686 O O . THR A 1 334 ? -8.65942 -54.63637 -26.95670 1.000 8.52452 334 THR A O 1
ATOM 2690 N N . PRO A 1 335 ? -7.43404 -54.70960 -28.83763 1.000 13.24657 335 PRO A N 1
ATOM 2691 C CA . PRO A 1 335 ? -8.62649 -54.96726 -29.66105 1.000 17.55620 335 PRO A CA 1
ATOM 2692 C C . PRO A 1 335 ? -9.32415 -56.27898 -29.34236 1.000 13.19682 335 PRO A C 1
ATOM 2693 O O . PRO A 1 335 ? -10.54301 -56.37435 -29.53317 1.000 11.44097 335 PRO A O 1
ATOM 2697 N N . SER A 1 336 ? -8.59324 -57.29385 -28.87087 1.000 12.56629 336 SER A N 1
ATOM 2698 C CA . SER A 1 336 ? -9.21620 -58.56970 -28.52799 1.000 17.34163 336 SER A CA 1
ATOM 2699 C C . SER A 1 336 ? -10.30430 -58.42167 -27.47200 1.000 16.48379 336 SER A C 1
ATOM 2700 O O . SER A 1 336 ? -11.14627 -59.31733 -27.33837 1.000 18.55103 336 SER A O 1
ATOM 2703 N N . ALA A 1 337 ? -10.30181 -57.31971 -26.71469 1.000 14.39608 337 ALA A N 1
ATOM 2704 C CA . ALA A 1 337 ? -11.35605 -57.09542 -25.73194 1.000 10.65113 337 ALA A CA 1
ATOM 2705 C C . ALA A 1 337 ? -12.72597 -57.01009 -26.38896 1.000 14.02344 337 ALA A C 1
ATOM 2706 O O . ALA A 1 337 ? -13.72959 -57.39474 -25.77884 1.000 20.27800 337 ALA A O 1
ATOM 2708 N N . LEU A 1 338 ? -12.79268 -56.52268 -27.62784 1.000 15.79686 338 LEU A N 1
ATOM 2709 C CA . LEU A 1 338 ? -14.06425 -56.45592 -28.33604 1.000 17.63080 338 LEU A CA 1
ATOM 2710 C C . LEU A 1 338 ? -14.45010 -57.78379 -28.97255 1.000 17.68390 338 LEU A C 1
ATOM 2711 O O . LEU A 1 338 ? -15.47344 -57.85002 -29.66178 1.000 17.19506 338 LEU A O 1
ATOM 2716 N N . TYR A 1 339 ? -13.65203 -58.83186 -28.77360 1.000 16.63014 339 TYR A N 1
ATOM 2717 C CA . TYR A 1 339 ? -14.06402 -60.19604 -29.08166 1.000 16.30162 339 TYR A CA 1
ATOM 2718 C C . TYR A 1 339 ? -14.40570 -60.97430 -27.81645 1.000 14.74641 339 TYR A C 1
ATOM 2719 O O . TYR A 1 339 ? -15.52205 -61.48234 -27.67816 1.000 14.56733 339 TYR A O 1
ATOM 2728 N N . TRP A 1 340 ? -13.45331 -61.06764 -26.88376 1.000 16.24052 340 TRP A N 1
ATOM 2729 C CA . TRP A 1 340 ? -13.65284 -61.87465 -25.68398 1.000 14.14670 340 TRP A CA 1
ATOM 2730 C C . TRP A 1 340 ? -14.77794 -61.31754 -24.82170 1.000 12.76544 340 TRP A C 1
ATOM 2731 O O . TRP A 1 340 ? -15.59758 -62.07686 -24.29109 1.000 8.61540 340 TRP A O 1
ATOM 2742 N N . GLY A 1 341 ? -14.83495 -59.99563 -24.67535 1.000 11.85370 341 GLY A N 1
ATOM 2743 C CA . GLY A 1 341 ? -15.89488 -59.34337 -23.94326 1.000 14.85728 341 GLY A CA 1
ATOM 2744 C C . GLY A 1 341 ? -17.27126 -59.74647 -24.43025 1.000 10.71759 341 GLY A C 1
ATOM 2745 O O . GLY A 1 341 ? -18.06372 -60.34269 -23.69395 1.000 14.44998 341 GLY A O 1
ATOM 2746 N N . PRO A 1 342 ? -17.58332 -59.42319 -25.68992 1.000 12.38252 342 PRO A N 1
ATOM 2747 C CA . PRO A 1 342 ? -18.88346 -59.83864 -26.24376 1.000 11.93399 342 PRO A CA 1
ATOM 2748 C C . PRO A 1 342 ? -19.11201 -61.33945 -26.19723 1.000 12.75404 342 PRO A C 1
ATOM 2749 O O . PRO A 1 342 ? -20.22631 -61.77942 -25.88642 1.000 13.09669 342 PRO A O 1
ATOM 2753 N N . ARG A 1 343 ? -18.08480 -62.13970 -26.49445 1.000 12.39906 343 ARG A N 1
ATOM 2754 C CA . ARG A 1 343 ? -18.23445 -63.59160 -26.44925 1.000 13.75253 343 ARG A CA 1
ATOM 2755 C C . ARG A 1 343 ? -18.63394 -64.06258 -25.05593 1.000 16.75608 343 ARG A C 1
ATOM 2756 O O . ARG A 1 343 ? -19.61749 -64.79432 -24.89499 1.000 18.42431 343 ARG A O 1
ATOM 2764 N N . PHE A 1 344 ? -17.87185 -63.65643 -24.03530 1.000 14.56875 344 PHE A N 1
ATOM 2765 C CA . PHE A 1 344 ? -18.17285 -64.06411 -22.66536 1.000 14.87021 344 PHE A CA 1
ATOM 2766 C C . PHE A 1 344 ? -19.56822 -63.62225 -22.24220 1.000 14.54735 344 PHE A C 1
ATOM 2767 O O . PHE A 1 344 ? -20.27003 -64.35300 -21.53314 1.000 17.43490 344 PHE A O 1
ATOM 2775 N N . ILE A 1 345 ? -19.98484 -62.42527 -22.65903 1.000 12.76337 345 ILE A N 1
ATOM 2776 C CA . ILE A 1 345 ? -21.28045 -61.90465 -22.23484 1.000 18.03404 345 ILE A CA 1
ATOM 2777 C C . ILE A 1 345 ? -22.41696 -62.67396 -22.90115 1.000 17.28019 345 ILE A C 1
ATOM 2778 O O . ILE A 1 345 ? -23.43321 -62.98035 -22.26525 1.000 18.61577 345 ILE A O 1
ATOM 2783 N N . CYS A 1 346 ? -22.26033 -63.02030 -24.18078 1.000 17.71965 346 CYS A N 1
ATOM 2784 C CA . CYS A 1 346 ? -23.32220 -63.74730 -24.87021 1.000 23.81875 346 CYS A CA 1
ATOM 2785 C C . CYS A 1 346 ? -23.43608 -65.17682 -24.35937 1.000 18.60381 346 CYS A C 1
ATOM 2786 O O . CYS A 1 346 ? -24.54392 -65.71177 -24.23993 1.000 21.96714 346 CYS A O 1
ATOM 2789 N N . GLU A 1 347 ? -22.30536 -65.80402 -24.02905 1.000 16.96698 347 GLU A N 1
ATOM 2790 C CA . GLU A 1 347 ? -22.34431 -67.18633 -23.56563 1.000 16.03667 347 GLU A CA 1
ATOM 2791 C C . GLU A 1 347 ? -22.98215 -67.30386 -22.18782 1.000 17.90981 347 GLU A C 1
ATOM 2792 O O . GLU A 1 347 ? -23.58517 -68.33577 -21.87364 1.000 18.24208 347 GLU A O 1
ATOM 2798 N N . ARG A 1 348 ? -22.86992 -66.26743 -21.35852 1.000 21.51204 348 ARG A N 1
ATOM 2799 C CA . ARG A 1 348 ? -23.43750 -66.31842 -20.01720 1.000 18.91901 348 ARG A CA 1
ATOM 2800 C C . ARG A 1 348 ? -24.89393 -65.86996 -19.97732 1.000 17.25302 348 ARG A C 1
ATOM 2801 O O . ARG A 1 348 ? -25.69357 -66.44134 -19.22907 1.000 18.32523 348 ARG A O 1
ATOM 2809 N N . TYR A 1 349 ? -25.26259 -64.85788 -20.76330 1.000 19.14435 349 TYR A N 1
ATOM 2810 C CA . TYR A 1 349 ? -26.57889 -64.24714 -20.64370 1.000 19.65145 349 TYR A CA 1
ATOM 2811 C C . TYR A 1 349 ? -27.48254 -64.45588 -21.85385 1.000 22.47587 349 TYR A C 1
ATOM 2812 O O . TYR A 1 349 ? -28.68981 -64.21059 -21.74484 1.000 26.02615 349 TYR A O 1
ATOM 2821 N N . ASN A 1 350 ? -26.94341 -64.93550 -22.97197 1.000 23.57790 350 ASN A N 1
ATOM 2822 C CA . ASN A 1 350 ? -27.67612 -65.17634 -24.22134 1.000 26.31299 350 ASN A CA 1
ATOM 2823 C C . ASN A 1 350 ? -28.74772 -64.11737 -24.49009 1.000 21.33329 350 ASN A C 1
ATOM 2824 O O . ASN A 1 350 ? -29.95054 -64.38577 -24.50493 1.000 21.70721 350 ASN A O 1
ATOM 2829 N N . LEU A 1 351 ? -28.27909 -62.89184 -24.70080 1.000 23.23639 351 LEU A N 1
ATOM 2830 C CA . LEU A 1 351 ? -29.13053 -61.77537 -25.06760 1.000 17.81857 351 LEU A CA 1
ATOM 2831 C C . LEU A 1 351 ? -28.52369 -61.06418 -26.27032 1.000 19.57553 351 LEU A C 1
ATOM 2832 O O . LEU A 1 351 ? -27.30605 -61.10061 -26.45975 1.000 18.35826 351 LEU A O 1
ATOM 2837 N N . PRO A 1 352 ? -29.35243 -60.44552 -27.10720 1.000 20.67909 352 PRO A N 1
ATOM 2838 C CA . PRO A 1 352 ? -28.80641 -59.64192 -28.21008 1.000 19.42936 352 PRO A CA 1
ATOM 2839 C C . PRO A 1 352 ? -27.86802 -58.57476 -27.66747 1.000 22.07947 352 PRO A C 1
ATOM 2840 O O . PRO A 1 352 ? -28.18016 -57.88373 -26.69555 1.000 17.92150 352 PRO A O 1
ATOM 2844 N N . PHE A 1 353 ? -26.70240 -58.45296 -28.29426 1.000 16.28276 353 PHE A N 1
ATOM 2845 C CA . PHE A 1 353 ? -25.58641 -57.71537 -27.71979 1.000 21.60856 353 PHE A CA 1
ATOM 2846 C C . PHE A 1 353 ? -25.25872 -56.48866 -28.55879 1.000 16.77267 353 PHE A C 1
ATOM 2847 O O . PHE A 1 353 ? -25.10765 -56.58631 -29.78123 1.000 14.72244 353 PHE A O 1
ATOM 2855 N N . TYR A 1 354 ? -25.12773 -55.34533 -27.88941 1.000 17.32032 354 TYR A N 1
ATOM 2856 C CA . TYR A 1 354 ? -24.67855 -54.09955 -28.49092 1.000 17.08100 354 TYR A CA 1
ATOM 2857 C C . TYR A 1 354 ? -23.41628 -53.62091 -27.79047 1.000 18.66036 354 TYR A C 1
ATOM 2858 O O . TYR A 1 354 ? -23.29478 -53.73210 -26.56607 1.000 16.25874 354 TYR A O 1
ATOM 2867 N N . ILE A 1 355 ? -22.48246 -53.08510 -28.56861 1.000 17.71289 355 ILE A N 1
ATOM 2868 C CA . ILE A 1 355 ? -21.40305 -52.26657 -28.03087 1.000 14.60489 355 ILE A CA 1
ATOM 2869 C C . ILE A 1 355 ? -21.90033 -50.82573 -28.04062 1.000 15.48712 355 ILE A C 1
ATOM 2870 O O . ILE A 1 355 ? -22.02060 -50.20733 -29.10145 1.000 17.05646 355 ILE A O 1
ATOM 2875 N N . THR A 1 356 ? -22.21780 -50.29556 -26.86237 1.000 17.64808 356 THR A N 1
ATOM 2876 C CA . THR A 1 356 ? -22.75034 -48.94366 -26.76980 1.000 16.13949 356 THR A CA 1
ATOM 2877 C C . THR A 1 356 ? -21.66999 -47.88332 -26.60291 1.000 14.19889 356 THR A C 1
ATOM 2878 O O . THR A 1 356 ? -21.96895 -46.69314 -26.75035 1.000 15.54257 356 THR A O 1
ATOM 2882 N N . GLU A 1 357 ? -20.43035 -48.27991 -26.31784 1.000 15.41091 357 GLU A N 1
ATOM 2883 C CA . GLU A 1 357 ? -19.31498 -47.34344 -26.25323 1.000 17.11879 357 GLU A CA 1
ATOM 2884 C C . GLU A 1 357 ? -18.02693 -48.06974 -26.60052 1.000 12.32972 357 GLU A C 1
ATOM 2885 O O . GLU A 1 357 ? -17.74871 -49.14250 -26.05635 1.000 14.14317 357 GLU A O 1
ATOM 2891 N N . ASN A 1 358 ? -17.25030 -47.47646 -27.50316 1.000 9.34902 358 ASN A N 1
ATOM 2892 C CA . ASN A 1 358 ? -15.88399 -47.91020 -27.75987 1.000 10.49319 358 ASN A CA 1
ATOM 2893 C C . ASN A 1 358 ? -15.15750 -46.79078 -28.48476 1.000 13.69451 358 ASN A C 1
ATOM 2894 O O . ASN A 1 358 ? -15.68698 -46.22470 -29.44471 1.000 16.70270 358 ASN A O 1
ATOM 2899 N N . GLY A 1 359 ? -13.95252 -46.47954 -28.02583 1.000 12.12464 359 GLY A N 1
ATOM 2900 C CA . GLY A 1 359 ? -13.20098 -45.38024 -28.58900 1.000 10.39705 359 GLY A CA 1
ATOM 2901 C C . GLY A 1 359 ? -11.94118 -45.14442 -27.78268 1.000 14.09304 359 GLY A C 1
ATOM 2902 O O . GLY A 1 359 ? -11.54282 -45.97289 -26.96027 1.000 15.08901 359 GLY A O 1
ATOM 2903 N N . LEU A 1 360 ? -11.32449 -43.99437 -28.03238 1.000 10.53188 360 LEU A N 1
ATOM 2904 C CA . LEU A 1 360 ? -10.08401 -43.65762 -27.35194 1.000 13.55060 360 LEU A CA 1
ATOM 2905 C C . LEU A 1 360 ? -9.90432 -42.14871 -27.36526 1.000 17.01798 360 LEU A C 1
ATOM 2906 O O . LEU A 1 360 ? -10.48824 -41.43805 -28.18895 1.000 14.63219 360 LEU A O 1
ATOM 2911 N N . ALA A 1 361 ? -9.09560 -41.67128 -26.42686 1.000 15.61058 361 ALA A N 1
ATOM 2912 C CA . ALA A 1 361 ? -8.68395 -40.27876 -26.40486 1.000 14.77404 361 ALA A CA 1
ATOM 2913 C C . ALA A 1 361 ? -7.39847 -40.11229 -27.20278 1.000 14.50553 361 ALA A C 1
ATOM 2914 O O . ALA A 1 361 ? -6.47109 -40.91934 -27.08829 1.000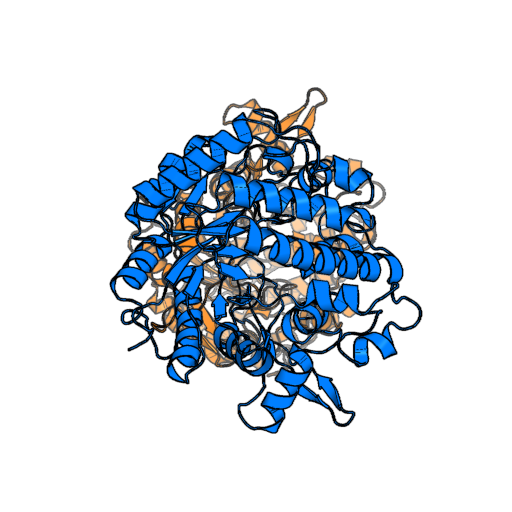 13.17382 361 ALA A O 1
ATOM 2916 N N . CYS A 1 362 ? -7.35573 -39.06513 -28.02033 1.000 10.11448 362 CYS A N 1
ATOM 2917 C CA . CYS A 1 362 ? -6.17571 -38.71955 -28.79590 1.000 13.73095 362 CYS A CA 1
ATOM 2918 C C . CYS A 1 362 ? -5.86660 -37.24751 -28.58115 1.000 12.41633 362 CYS A C 1
ATOM 2919 O O . CYS A 1 362 ? -6.77511 -36.42648 -28.42953 1.000 10.87681 362 CYS A O 1
ATOM 2922 N N . HIS A 1 363 ? -4.57409 -36.91477 -28.56633 1.000 13.86925 363 HIS A N 1
ATOM 2923 C CA . HIS A 1 363 ? -4.15022 -35.52137 -28.42770 1.000 11.57106 363 HIS A CA 1
ATOM 2924 C C . HIS A 1 363 ? -4.35558 -34.81246 -29.76745 1.000 14.54659 363 HIS A C 1
ATOM 2925 O O . HIS A 1 363 ? -3.41948 -34.38723 -30.44805 1.000 13.95019 363 HIS A O 1
ATOM 2932 N N . ASP A 1 364 ? -5.62695 -34.68982 -30.13735 1.000 9.20281 364 ASP A N 1
ATOM 2933 C CA . ASP A 1 364 ? -5.98678 -34.12129 -31.42611 1.000 12.53827 364 ASP A CA 1
ATOM 2934 C C . ASP A 1 364 ? -5.79242 -32.61319 -31.42776 1.000 11.63338 364 ASP A C 1
ATOM 2935 O O . ASP A 1 364 ? -6.00845 -31.93658 -30.41807 1.000 9.81288 364 ASP A O 1
ATOM 2940 N N . VAL A 1 365 ? -5.37314 -32.09063 -32.57651 1.000 10.68164 365 VAL A N 1
ATOM 2941 C CA . VAL A 1 365 ? -5.23306 -30.65753 -32.78489 1.000 13.98951 365 VAL A CA 1
ATOM 2942 C C . VAL A 1 365 ? -5.78553 -30.31773 -34.15996 1.000 23.52544 365 VAL A C 1
ATOM 2943 O O . VAL A 1 365 ? -5.81872 -31.15759 -35.06506 1.000 15.05168 365 VAL A O 1
ATOM 2947 N N . VAL A 1 366 ? -6.22530 -29.07228 -34.31191 1.000 20.77277 366 VAL A N 1
ATOM 2948 C CA . VAL A 1 366 ? -6.48301 -28.52145 -35.63582 1.000 15.48239 366 VAL A CA 1
ATOM 2949 C C . VAL A 1 366 ? -5.13010 -28.12149 -36.20846 1.000 15.36771 366 VAL A C 1
ATOM 2950 O O . VAL A 1 366 ? -4.47257 -27.21236 -35.69687 1.000 15.27652 366 VAL A O 1
ATOM 2954 N N . SER A 1 367 ? -4.70354 -28.81060 -37.26004 1.000 12.42225 367 SER A N 1
ATOM 2955 C CA . SER A 1 367 ? -3.38389 -28.56386 -37.80990 1.000 16.27859 367 SER A CA 1
ATOM 2956 C C . SER A 1 367 ? -3.41833 -27.31855 -38.69103 1.000 15.00958 367 SER A C 1
ATOM 2957 O O . SER A 1 367 ? -4.45081 -26.66179 -38.84906 1.000 14.70062 367 SER A O 1
ATOM 2960 N N . LEU A 1 368 ? -2.26996 -26.98884 -39.28066 1.000 18.24851 368 LEU A N 1
ATOM 2961 C CA . LEU A 1 368 ? -2.16259 -25.75835 -40.05380 1.000 21.87973 368 LEU A CA 1
ATOM 2962 C C . LEU A 1 368 ? -3.04177 -25.76341 -41.29879 1.000 23.66703 368 LEU A C 1
ATOM 2963 O O . LEU A 1 368 ? -3.27596 -24.69683 -41.87621 1.000 25.62845 368 LEU A O 1
ATOM 2968 N N . ASP A 1 369 ? -3.53878 -26.92618 -41.71748 1.000 20.15584 369 ASP A N 1
ATOM 2969 C CA . ASP A 1 369 ? -4.43408 -27.03069 -42.86134 1.000 18.96744 369 ASP A CA 1
ATOM 2970 C C . ASP A 1 369 ? -5.90460 -26.98530 -42.46351 1.000 18.57479 369 ASP A C 1
ATOM 2971 O O . ASP A 1 369 ? -6.76261 -27.35609 -43.27096 1.000 20.58203 369 ASP A O 1
ATOM 2976 N N . ASN A 1 370 ? -6.20522 -26.55980 -41.23506 1.000 18.19766 370 ASN A N 1
ATOM 2977 C CA . ASN A 1 370 ? -7.56529 -26.45247 -40.70450 1.000 20.14638 370 ASN A CA 1
ATOM 2978 C C . ASN A 1 370 ? -8.27765 -27.79848 -40.61853 1.000 15.54599 370 ASN A C 1
ATOM 2979 O O . ASN A 1 370 ? -9.50268 -27.84366 -40.46729 1.000 19.56834 370 ASN A O 1
ATOM 2984 N N . LYS A 1 371 ? -7.54356 -28.90143 -40.70514 1.000 14.35421 371 LYS A N 1
ATOM 2985 C CA . LYS A 1 371 ? -8.11589 -30.23138 -40.55869 1.000 18.24470 371 LYS A CA 1
ATOM 2986 C C . LYS A 1 371 ? -7.61709 -30.87375 -39.27045 1.000 17.16084 371 LYS A C 1
ATOM 2987 O O . LYS A 1 371 ? -6.66976 -30.40211 -38.63515 1.000 16.03641 371 LYS A O 1
ATOM 2993 N N . VAL A 1 372 ? -8.27921 -31.96074 -38.88237 1.000 19.91224 372 VAL A N 1
ATOM 2994 C CA . VAL A 1 372 ? -7.94015 -32.70822 -37.67488 1.000 16.69649 372 VAL A CA 1
ATOM 2995 C C . VAL A 1 372 ? -7.58058 -34.12206 -38.10963 1.000 17.06604 372 VAL A C 1
ATOM 2996 O O . VAL A 1 372 ? -8.46303 -34.95517 -38.34967 1.000 15.71715 372 VAL A O 1
ATOM 3000 N N . HIS A 1 373 ? -6.28428 -34.40045 -38.20312 1.000 15.20266 373 HIS A N 1
ATOM 3001 C CA . HIS A 1 373 ? -5.78959 -35.70330 -38.63317 1.000 17.65641 373 HIS A CA 1
ATOM 3002 C C . HIS A 1 373 ? -5.59814 -36.58599 -37.40525 1.000 17.97500 373 HIS A C 1
ATOM 3003 O O . HIS A 1 373 ? -4.73783 -36.30940 -36.56212 1.000 14.41747 373 HIS A O 1
ATOM 3010 N N . ASP A 1 374 ? -6.40008 -37.64483 -37.29940 1.000 13.07879 374 ASP A N 1
ATOM 3011 C CA . ASP A 1 374 ? -6.32378 -38.58942 -36.18436 1.000 12.17231 374 ASP A CA 1
ATOM 3012 C C . ASP A 1 374 ? -6.22571 -40.01700 -36.71346 1.000 17.17977 374 ASP A C 1
ATOM 3013 O O . ASP A 1 374 ? -7.12583 -40.83859 -36.49675 1.000 15.31031 374 ASP A O 1
ATOM 3018 N N . PRO A 1 375 ? -5.13030 -40.35484 -37.40165 1.000 16.50947 375 PRO A N 1
ATOM 3019 C CA . PRO A 1 375 ? -4.98827 -41.73239 -37.89938 1.000 16.69809 375 PRO A CA 1
ATOM 3020 C C . PRO A 1 375 ? -4.90164 -42.76673 -36.79201 1.000 15.39832 375 PRO A C 1
ATOM 3021 O O . PRO A 1 375 ? -5.25936 -43.93018 -37.01780 1.000 15.55287 375 PRO A O 1
ATOM 3025 N N . ASN A 1 376 ? -4.42598 -42.38152 -35.60332 1.000 11.50315 376 ASN A N 1
ATOM 3026 C CA . ASN A 1 376 ? -4.36669 -43.32354 -34.48944 1.000 13.02331 376 ASN A CA 1
ATOM 3027 C C . ASN A 1 376 ? -5.75858 -43.80199 -34.09787 1.000 13.61336 376 ASN A C 1
ATOM 3028 O O . ASN A 1 376 ? -5.93997 -44.96637 -33.72292 1.000 13.12331 376 ASN A O 1
ATOM 3033 N N . ARG A 1 377 ? -6.75224 -42.91238 -34.16488 1.000 10.27402 377 ARG A N 1
ATOM 3034 C CA . ARG A 1 377 ? -8.12409 -43.31665 -33.87711 1.000 12.19858 377 ARG A CA 1
ATOM 3035 C C . ARG A 1 377 ? -8.63370 -44.31275 -34.91177 1.000 15.23896 377 ARG A C 1
ATOM 3036 O O . ARG A 1 377 ? -9.25999 -45.31813 -34.55680 1.000 17.69772 377 ARG A O 1
ATOM 3044 N N . ILE A 1 378 ? -8.37788 -44.04803 -36.19602 1.000 13.20638 378 ILE A N 1
ATOM 3045 C CA . ILE A 1 378 ? -8.82030 -44.95470 -37.25500 1.000 18.88565 378 ILE A CA 1
ATOM 3046 C C . ILE A 1 378 ? -8.23402 -46.34571 -37.04481 1.000 15.57436 378 ILE A C 1
ATOM 3047 O O . ILE A 1 378 ? -8.93825 -47.35817 -37.14122 1.000 15.45595 378 ILE A O 1
ATOM 3052 N N . ASP A 1 379 ? -6.93238 -46.41368 -36.75478 1.000 11.33620 379 ASP A N 1
ATOM 3053 C CA . ASP A 1 379 ? -6.28707 -47.70151 -36.52155 1.000 16.39593 379 ASP A CA 1
ATOM 3054 C C . ASP A 1 379 ? -6.87363 -48.39701 -35.29944 1.000 18.83567 379 ASP A C 1
ATOM 3055 O O . ASP A 1 379 ? -7.13544 -49.60642 -35.32857 1.000 12.07646 379 ASP A O 1
ATOM 3060 N N . PHE A 1 380 ? -7.07260 -47.64696 -34.21285 1.000 16.30621 380 PHE A N 1
ATOM 3061 C CA . PHE A 1 380 ? -7.72404 -48.18623 -33.02356 1.000 12.01313 380 PHE A CA 1
ATOM 3062 C C . PHE A 1 380 ? -9.06742 -48.81393 -33.37526 1.000 16.14076 380 PHE A C 1
ATOM 3063 O O . PHE A 1 380 ? -9.32129 -49.98485 -33.06873 1.000 13.29300 380 PHE A O 1
ATOM 3071 N N . LEU A 1 381 ? -9.94105 -48.04328 -34.02913 1.000 11.55097 381 LEU A N 1
ATOM 3072 C CA . LEU A 1 381 ? -11.27940 -48.53526 -34.33947 1.000 13.89849 381 LEU A CA 1
ATOM 3073 C C . LEU A 1 381 ? -11.23293 -49.70837 -35.31112 1.000 17.60584 381 LEU A C 1
ATOM 3074 O O . LEU A 1 381 ? -11.97574 -50.68331 -35.14839 1.000 15.07783 381 LEU A O 1
ATOM 3079 N N . ASN A 1 382 ? -10.36503 -49.63313 -36.32254 1.000 13.68793 382 ASN A N 1
ATOM 3080 C CA . ASN A 1 382 ? -10.24299 -50.72043 -37.28965 1.000 17.92831 382 ASN A CA 1
ATOM 3081 C C . ASN A 1 382 ? -9.86996 -52.02901 -36.60028 1.000 15.99673 382 ASN A C 1
ATOM 3082 O O . ASN A 1 382 ? -10.47928 -53.07510 -36.85419 1.000 17.84596 382 ASN A O 1
ATOM 3087 N N . LYS A 1 383 ? -8.86115 -51.98805 -35.72732 1.000 15.12837 383 LYS A N 1
ATOM 3088 C CA . LYS A 1 383 ? -8.41851 -53.19961 -35.04312 1.000 14.63755 383 LYS A CA 1
ATOM 3089 C C . LYS A 1 383 ? -9.49471 -53.73961 -34.11054 1.000 15.56146 383 LYS A C 1
ATOM 3090 O O . LYS A 1 383 ? -9.70486 -54.95566 -34.03563 1.000 16.06284 383 LYS A O 1
ATOM 3096 N N . TYR A 1 384 ? -10.18991 -52.85418 -33.39776 1.000 14.87945 384 TYR A N 1
ATOM 3097 C CA . TYR A 1 384 ? -11.23660 -53.29992 -32.48502 1.000 14.13757 384 TYR A CA 1
ATOM 3098 C C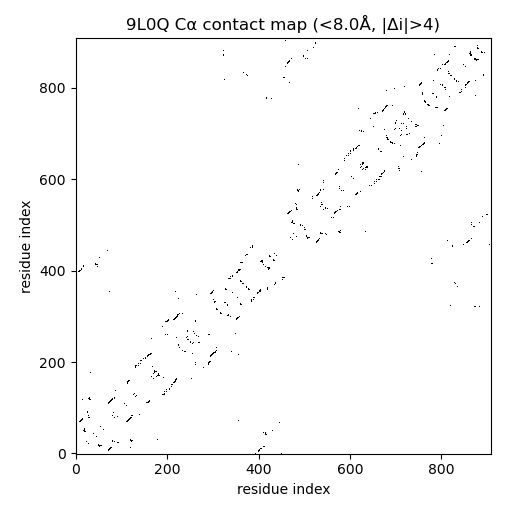 . TYR A 1 384 ? -12.41936 -53.89815 -33.23958 1.000 20.36287 384 TYR A C 1
ATOM 3099 O O . TYR A 1 384 ? -13.00431 -54.89423 -32.79690 1.000 14.05365 384 TYR A O 1
ATOM 3108 N N . LEU A 1 385 ? -12.79914 -53.29552 -34.37039 1.000 17.52418 385 LEU A N 1
ATOM 3109 C CA . LEU A 1 385 ? -13.92316 -53.81966 -35.14036 1.000 17.22478 385 LEU A CA 1
ATOM 3110 C C . LEU A 1 385 ? -13.59996 -55.16545 -35.77788 1.000 14.06398 385 LEU A C 1
ATOM 3111 O O . LEU A 1 385 ? -14.50317 -55.98985 -35.96249 1.000 16.95180 385 LEU A O 1
ATOM 3116 N N . LEU A 1 386 ? -12.33118 -55.40575 -36.12286 1.000 10.93782 386 LEU A N 1
ATOM 3117 C CA . LEU A 1 386 ? -11.94773 -56.70608 -36.66672 1.000 16.67521 386 LEU A CA 1
ATOM 3118 C C . LEU A 1 386 ? -12.23415 -57.82876 -35.67681 1.000 18.37495 386 LEU A C 1
ATOM 3119 O O . LEU A 1 386 ? -12.74506 -58.88809 -36.05896 1.000 18.06682 386 LEU A O 1
ATOM 3124 N N . ASP A 1 387 ? -11.90766 -57.61900 -34.39850 1.000 17.55769 387 ASP A N 1
ATOM 3125 C CA . ASP A 1 387 ? -12.20987 -58.63314 -33.39468 1.000 19.96103 387 ASP A CA 1
ATOM 3126 C C . ASP A 1 387 ? -13.70115 -58.69881 -33.10582 1.000 18.43435 387 ASP A C 1
ATOM 3127 O O . ASP A 1 387 ? -14.22436 -59.77629 -32.79742 1.000 13.01637 387 ASP A O 1
ATOM 3132 N N . TYR A 1 388 ? -14.39566 -57.56192 -33.19395 1.000 17.02214 388 TYR A N 1
ATOM 3133 C CA . TYR A 1 388 ? -15.85094 -57.57619 -33.10718 1.000 14.50961 388 TYR A CA 1
ATOM 3134 C C . TYR A 1 388 ? -16.45050 -58.39613 -34.24171 1.000 20.34721 388 TYR A C 1
ATOM 3135 O O . TYR A 1 388 ? -17.39315 -59.16881 -34.03120 1.000 18.84620 388 TYR A O 1
ATOM 3144 N N . SER A 1 389 ? -15.92159 -58.22744 -35.45765 1.000 17.22500 389 SER A N 1
ATOM 3145 C CA . SER A 1 389 ? -16.37017 -59.03213 -36.58933 1.000 21.17750 389 SER A CA 1
ATOM 3146 C C . SER A 1 389 ? -16.12822 -60.51623 -36.34414 1.000 27.24716 389 SER A C 1
ATOM 3147 O O . SER A 1 389 ? -16.96019 -61.35648 -36.70643 1.000 24.54918 389 SER A O 1
ATOM 3150 N N . ARG A 1 390 ? -14.97729 -60.85726 -35.75623 1.000 17.63280 390 ARG A N 1
ATOM 3151 C CA . ARG A 1 390 ? -14.68787 -62.24687 -35.41013 1.000 17.20770 390 ARG A CA 1
ATOM 3152 C C . ARG A 1 390 ? -15.79995 -62.85472 -34.55476 1.000 17.19766 390 ARG A C 1
ATOM 3153 O O . ARG A 1 390 ? -16.18961 -64.01040 -34.76045 1.000 18.81175 390 ARG A O 1
ATOM 3161 N N . ALA A 1 391 ? -16.33373 -62.08649 -33.59743 1.000 17.06061 391 ALA A N 1
ATOM 3162 C CA . ALA A 1 391 ? -17.40516 -62.60227 -32.74763 1.000 17.24685 391 ALA A CA 1
ATOM 3163 C C . ALA A 1 391 ? -18.68818 -62.82361 -33.53900 1.000 18.39538 391 ALA A C 1
ATOM 3164 O O . ALA A 1 391 ? -19.41284 -63.79531 -33.29420 1.000 19.94012 391 ALA A O 1
ATOM 3166 N N . SER A 1 392 ? -18.98913 -61.93593 -34.49060 1.000 17.43838 392 SER A N 1
ATOM 3167 C CA . SER A 1 392 ? -20.20565 -62.10005 -35.28031 1.000 23.65053 392 SER A CA 1
ATOM 3168 C C . SER A 1 392 ? -20.09786 -63.27104 -36.24846 1.000 21.53943 392 SER A C 1
ATOM 3169 O O . SER A 1 392 ? -21.08742 -63.97559 -36.47630 1.000 22.22964 392 SER A O 1
ATOM 3172 N N . CYS A 1 393 ? -18.90929 -63.51224 -36.80604 1.000 20.68920 393 CYS A N 1
ATOM 3173 C CA . CYS A 1 393 ? -18.75456 -64.62086 -37.74062 1.000 24.46200 393 CYS A CA 1
ATOM 3174 C C . CYS A 1 393 ? -18.80665 -65.96109 -37.02170 1.000 27.62888 393 CYS A C 1
ATOM 3175 O O . CYS A 1 393 ? -19.22584 -66.96415 -37.61049 1.000 25.89144 393 CYS A O 1
ATOM 3178 N N . GLU A 1 394 ? -18.38969 -65.99958 -35.75823 1.000 25.29694 394 GLU A N 1
ATOM 3179 C CA . GLU A 1 394 ? -18.48319 -67.21403 -34.96124 1.000 21.36153 394 GLU A CA 1
ATOM 3180 C C . GLU A 1 394 ? -19.89509 -67.47473 -34.45188 1.000 21.27740 394 GLU A C 1
ATOM 3181 O O . GLU A 1 394 ? -20.12324 -68.50459 -33.80802 1.000 23.94005 394 GLU A O 1
ATOM 3187 N N . GLY A 1 395 ? -20.84144 -66.57563 -34.72321 1.000 20.18520 395 GLY A N 1
ATOM 3188 C CA . GLY A 1 395 ? -22.23858 -66.80880 -34.42746 1.000 11.48624 395 GLY A CA 1
ATOM 3189 C C . GLY A 1 395 ? -22.79579 -66.08262 -33.22433 1.000 16.28930 395 GLY A C 1
ATOM 3190 O O . GLY A 1 395 ? -23.97082 -66.28503 -32.89594 1.000 19.17433 395 GLY A O 1
ATOM 3191 N N . TYR A 1 396 ? -22.00721 -65.24522 -32.55891 1.000 18.36533 396 TYR A N 1
ATOM 3192 C CA . TYR A 1 396 ? -22.52519 -64.51495 -31.41196 1.000 15.70666 396 TYR A CA 1
ATOM 3193 C C . TYR A 1 396 ? -23.46841 -63.40926 -31.87245 1.000 16.53498 396 TYR A C 1
ATOM 3194 O O . TYR A 1 396 ? -23.21404 -62.72497 -32.86752 1.000 19.20794 396 TYR A O 1
ATOM 3203 N N . ASP A 1 397 ? -24.57083 -63.24402 -31.13798 1.000 12.50682 397 ASP A N 1
ATOM 3204 C CA . ASP A 1 397 ? -25.68034 -62.38453 -31.55537 1.000 15.89674 397 ASP A CA 1
ATOM 3205 C C . ASP A 1 397 ? -25.36902 -60.91905 -31.24112 1.000 21.31517 397 ASP A C 1
ATOM 3206 O O . ASP A 1 397 ? -25.96842 -60.28518 -30.36963 1.000 19.34900 397 ASP A O 1
ATOM 3211 N N . ILE A 1 398 ? -24.43137 -60.36762 -32.00433 1.000 18.81075 398 ILE A N 1
ATOM 3212 C CA . ILE A 1 398 ? -24.06715 -58.96090 -31.88405 1.000 24.41779 398 ILE A CA 1
ATOM 3213 C C . ILE A 1 398 ? -24.87816 -58.15940 -32.89670 1.000 25.36510 398 ILE A C 1
ATOM 3214 O O . ILE A 1 398 ? -25.00021 -58.54680 -34.06566 1.000 28.80417 398 ILE A O 1
ATOM 3219 N N . ARG A 1 399 ? -25.50496 -57.07901 -32.42513 1.000 24.88124 399 ARG A N 1
ATOM 3220 C CA . ARG A 1 399 ? -26.46782 -56.34125 -33.22868 1.000 20.13918 399 ARG A CA 1
ATOM 3221 C C . ARG A 1 399 ? -26.00676 -54.95545 -33.65488 1.000 24.15776 399 ARG A C 1
ATOM 3222 O O . ARG A 1 399 ? -26.60911 -54.38434 -34.56938 1.000 27.32886 399 ARG A O 1
ATOM 3230 N N . GLY A 1 400 ? -24.97067 -54.40198 -33.03611 1.000 26.12911 400 GLY A N 1
ATOM 3231 C CA . GLY A 1 400 ? -24.57773 -53.04621 -33.37488 1.000 26.43093 400 GLY A CA 1
ATOM 3232 C C . GLY A 1 400 ? -23.35572 -52.60546 -32.60053 1.000 27.83481 400 GLY A C 1
ATOM 3233 O O . GLY A 1 400 ? -22.83477 -53.32460 -31.74094 1.000 19.82771 400 GLY A O 1
ATOM 3234 N N . TYR A 1 401 ? -22.90993 -51.39089 -32.92178 1.000 24.62056 401 TYR A N 1
ATOM 3235 C CA . TYR A 1 401 ? -21.67579 -50.83623 -32.38301 1.000 18.57634 401 TYR A CA 1
ATOM 3236 C C . TYR A 1 401 ? -21.79170 -49.32003 -32.35324 1.000 21.68275 401 TYR A C 1
ATOM 3237 O O . TYR A 1 401 ? -22.08211 -48.69857 -33.38009 1.000 25.09545 401 TYR A O 1
ATOM 3246 N N . PHE A 1 402 ? -21.56076 -48.73013 -31.18325 1.000 20.03492 402 PHE A N 1
ATOM 3247 C CA . PHE A 1 402 ? -21.57790 -47.28191 -31.01880 1.000 20.32463 402 PHE A CA 1
ATOM 3248 C C . PHE A 1 402 ? -20.18541 -46.81162 -30.62448 1.000 17.82979 402 PHE A C 1
ATOM 3249 O O . PHE A 1 402 ? -19.67248 -47.19499 -29.56777 1.000 17.53085 402 PHE A O 1
ATOM 3257 N N . GLN A 1 403 ? -19.57635 -45.99062 -31.47624 1.000 14.78551 403 GLN A N 1
ATOM 3258 C CA . GLN A 1 403 ? -18.24526 -45.46583 -31.21051 1.000 17.71307 403 GLN A CA 1
ATOM 3259 C C . GLN A 1 403 ? -18.36782 -44.31995 -30.21703 1.000 20.57481 403 GLN A C 1
ATOM 3260 O O . GLN A 1 403 ? -19.15772 -43.39390 -30.42824 1.000 17.28559 403 GLN A O 1
ATOM 3266 N N . TRP A 1 404 ? -17.59022 -44.36837 -29.13848 1.000 19.14653 404 TRP A N 1
ATOM 3267 C CA . TRP A 1 404 ? -17.79457 -43.37236 -28.09944 1.000 16.71476 404 TRP A CA 1
ATOM 3268 C C . TRP A 1 404 ? -17.38745 -41.97860 -28.56174 1.000 26.88410 404 TRP A C 1
ATOM 3269 O O . TRP A 1 404 ? -16.43706 -41.79388 -29.32390 1.000 26.09728 404 TRP A O 1
ATOM 3280 N N . SER A 1 405 ? -18.07941 -40.99643 -27.99286 1.000 33.47012 405 SER A N 1
ATOM 3281 C CA . SER A 1 405 ? -18.29968 -39.63874 -28.46803 1.000 16.28617 405 SER A CA 1
ATOM 3282 C C . SER A 1 405 ? -18.25903 -39.41552 -29.97293 1.000 23.86994 405 SER A C 1
ATOM 3283 O O . SER A 1 405 ? -17.26186 -39.68093 -30.65223 1.000 12.17874 405 SER A O 1
ATOM 3286 N N . LEU A 1 406 ? -19.36862 -38.88173 -30.47621 1.000 21.01063 406 LEU A N 1
ATOM 3287 C CA . LEU A 1 406 ? -19.38559 -38.24397 -31.78102 1.000 16.66733 406 LEU A CA 1
ATOM 3288 C C . LEU A 1 406 ? -18.48272 -37.01717 -31.80030 1.000 13.81286 406 LEU A C 1
ATOM 3289 O O . LEU A 1 406 ? -17.87212 -36.70947 -32.83003 1.000 15.94537 406 LEU A O 1
ATOM 3294 N N . MET A 1 407 ? -18.37099 -36.32309 -30.66875 1.000 12.15060 407 MET A N 1
ATOM 3295 C CA . MET A 1 407 ? -17.63138 -35.07429 -30.56933 1.000 11.76344 407 MET A CA 1
ATOM 3296 C C . MET A 1 407 ? -16.87689 -35.02879 -29.24797 1.000 14.71260 407 MET A C 1
ATOM 3297 O O . MET A 1 407 ? -17.29527 -35.63322 -28.25785 1.000 12.61533 407 MET A O 1
ATOM 3302 N N . ASP A 1 408 ? -15.75756 -34.30769 -29.23911 1.000 9.78430 408 ASP A N 1
ATOM 3303 C CA . ASP A 1 408 ? -15.03377 -34.09129 -27.99426 1.000 10.57789 408 ASP A CA 1
ATOM 3304 C C . ASP A 1 408 ? -15.94311 -33.40777 -26.98070 1.000 11.25162 408 ASP A C 1
ATOM 3305 O O . ASP A 1 408 ? -16.74228 -32.53670 -27.33288 1.000 16.10526 408 ASP A O 1
ATOM 3310 N N . ASN A 1 409 ? -15.83318 -33.81386 -25.71854 1.000 10.09878 409 ASN A N 1
ATOM 3311 C CA . ASN A 1 409 ? -16.75994 -33.34244 -24.69612 1.000 11.36012 409 ASN A CA 1
ATOM 3312 C C . ASN A 1 409 ? -16.05531 -33.33614 -23.34203 1.000 11.98723 409 ASN A C 1
ATOM 3313 O O . ASN A 1 409 ? -14.83664 -33.51435 -23.25235 1.000 13.28904 409 ASN A O 1
ATOM 3318 N N . PHE A 1 410 ? -16.83896 -33.12305 -22.28474 1.000 13.41138 410 PHE A N 1
ATOM 3319 C CA . PHE A 1 410 ? -16.34039 -33.06300 -20.91303 1.000 13.62604 410 PHE A CA 1
ATOM 3320 C C . PHE A 1 410 ? -16.02741 -34.47330 -20.42405 1.000 12.65449 410 PHE A C 1
ATOM 3321 O O . PHE A 1 410 ? -16.93998 -35.26296 -20.16292 1.000 14.57368 410 PHE A O 1
ATOM 3329 N N . GLU A 1 411 ? -14.74036 -34.79165 -20.28957 1.000 14.28406 411 GLU A N 1
ATOM 3330 C CA . GLU A 1 411 ? -14.30825 -36.12916 -19.87690 1.000 13.58321 411 GLU A CA 1
ATOM 3331 C C . GLU A 1 411 ? -14.12792 -36.19652 -18.35516 1.000 14.76995 411 GLU A C 1
ATOM 3332 O O . GLU A 1 411 ? -13.07058 -36.53036 -17.82672 1.000 17.81457 411 GLU A O 1
ATOM 3338 N N . TRP A 1 412 ? -15.20708 -35.84203 -17.65444 1.000 14.92626 412 TRP A N 1
ATOM 3339 C CA . TRP A 1 412 ? -15.34449 -36.02194 -16.21216 1.000 11.81982 412 TRP A CA 1
ATOM 3340 C C . TRP A 1 412 ? -14.17545 -35.39868 -15.45627 1.000 15.33717 412 TRP A C 1
ATOM 3341 O O . TRP A 1 412 ? -13.92515 -34.19358 -15.58977 1.000 11.74164 412 TRP A O 1
ATOM 3352 N N . ARG A 1 413 ? -13.46756 -36.20319 -14.65210 1.000 15.23668 413 ARG A N 1
ATOM 3353 C CA . ARG A 1 413 ? -12.36098 -35.68258 -13.85198 1.000 14.65437 413 ARG A CA 1
ATOM 3354 C C . ARG A 1 413 ? -11.25371 -35.08628 -14.71889 1.000 14.66474 413 ARG A C 1
ATOM 3355 O O . ARG A 1 413 ? -10.50114 -34.22561 -14.24683 1.000 14.60948 413 ARG A O 1
ATOM 3363 N N . GLU A 1 414 ? -11.13884 -35.51388 -15.97313 1.000 9.47027 414 GLU A N 1
ATOM 3364 C CA . GLU A 1 414 ? -10.15351 -34.95684 -16.88845 1.000 15.41319 414 GLU A CA 1
ATOM 3365 C C . GLU A 1 414 ? -10.63172 -33.67740 -17.56108 1.000 13.23075 414 GLU A C 1
ATOM 3366 O O . GLU A 1 414 ? -9.84849 -33.03940 -18.27271 1.000 10.61344 414 GLU A O 1
ATOM 3372 N N . GLY A 1 415 ? -11.87811 -33.27568 -17.32559 1.000 13.48409 415 GLY A N 1
ATOM 3373 C CA . GLY A 1 415 ? -12.40558 -32.08152 -17.96298 1.000 10.19301 415 GLY A CA 1
ATOM 3374 C C . GLY A 1 415 ? -12.31884 -32.19210 -19.46869 1.000 12.40381 415 GLY A C 1
ATOM 3375 O O . GLY A 1 415 ? -12.69434 -33.20760 -20.06602 1.000 15.01937 415 GLY A O 1
ATOM 3376 N N . TYR A 1 416 ? -11.81033 -31.13478 -20.09806 1.000 11.15860 416 TYR A N 1
ATOM 3377 C CA . TYR A 1 416 ? -11.64809 -31.09378 -21.54266 1.000 9.74984 416 TYR A CA 1
ATOM 3378 C C . TYR A 1 416 ? -10.21686 -31.38562 -21.97457 1.000 14.36921 416 TYR A C 1
ATOM 3379 O O . TYR A 1 416 ? -9.82912 -31.03385 -23.09338 1.000 13.55230 416 TYR A O 1
ATOM 3388 N N . SER A 1 417 ? -9.42817 -32.03198 -21.11505 1.000 13.24292 417 SER A N 1
ATOM 3389 C CA . SER A 1 417 ? -8.06187 -32.39486 -21.46566 1.000 14.06263 417 SER A CA 1
ATOM 3390 C C . SER A 1 417 ? -7.98232 -33.65603 -22.31477 1.000 13.37419 417 SER A C 1
ATOM 3391 O O . SER A 1 417 ? -6.90011 -33.97273 -22.81957 1.000 13.80046 417 SER A O 1
ATOM 3394 N N . LYS A 1 418 ? -9.08867 -34.37828 -22.48490 1.000 11.13860 418 LYS A N 1
ATOM 3395 C CA . LYS A 1 418 ? -9.10877 -35.61743 -23.25083 1.000 12.98949 418 LYS A CA 1
ATOM 3396 C C . LYS A 1 418 ? -10.21357 -35.53923 -24.29203 1.000 13.31193 418 LYS A C 1
ATOM 3397 O O . LYS A 1 418 ? -11.33945 -35.13896 -23.97888 1.000 14.45604 418 LYS A O 1
ATOM 3403 N N . ARG A 1 419 ? -9.89153 -35.92512 -25.52390 1.000 12.57071 419 ARG A N 1
ATOM 3404 C CA . ARG A 1 419 ? -10.79348 -35.78175 -26.66217 1.000 10.74487 419 ARG A CA 1
ATOM 3405 C C . ARG A 1 419 ? -11.11882 -37.16423 -27.21295 1.000 11.72174 419 ARG A C 1
ATOM 3406 O O . ARG A 1 419 ? -10.23686 -37.85169 -27.73873 1.000 11.53140 419 ARG A O 1
ATOM 3414 N N . PHE A 1 420 ? -12.38828 -37.56044 -27.10581 1.000 10.83755 420 PHE A N 1
ATOM 3415 C CA . PHE A 1 420 ? -12.84442 -38.87136 -27.54607 1.000 14.54858 420 PHE A CA 1
ATOM 3416 C C . PHE A 1 420 ? -13.64408 -38.83996 -28.84028 1.000 12.98524 420 PHE A C 1
ATOM 3417 O O . PHE A 1 420 ? -13.94462 -39.90684 -29.38584 1.000 10.69515 420 PHE A O 1
ATOM 3425 N N . GLY A 1 421 ? -13.99478 -37.66205 -29.34588 1.000 12.31343 421 GLY A N 1
ATOM 3426 C CA . GLY A 1 421 ? -14.93431 -37.58703 -30.44125 1.000 15.28610 421 GLY A CA 1
ATOM 3427 C C . GLY A 1 421 ? -14.30864 -37.85650 -31.79585 1.000 13.93040 421 GLY A C 1
ATOM 3428 O O . GLY A 1 421 ? -13.09580 -37.77848 -31.98813 1.000 15.15658 421 GLY A O 1
ATOM 3429 N N . MET A 1 422 ? -15.16897 -38.20050 -32.75033 1.000 12.69725 422 MET A N 1
ATOM 3430 C CA . MET A 1 422 ? -14.80580 -38.15684 -34.15794 1.000 14.44026 422 MET A CA 1
ATOM 3431 C C . MET A 1 422 ? -15.03700 -36.78423 -34.76950 1.000 12.42827 422 MET A C 1
ATOM 3432 O O . MET A 1 422 ? -14.70882 -36.58328 -35.94377 1.000 14.71546 422 MET A O 1
ATOM 3437 N N . VAL A 1 423 ? -15.60460 -35.84898 -34.00996 1.000 13.19350 423 VAL A N 1
ATOM 3438 C CA . VAL A 1 423 ? -15.73056 -34.45578 -34.41772 1.000 13.14184 423 VAL A CA 1
ATOM 3439 C C . VAL A 1 423 ? -14.97124 -33.60765 -33.40805 1.000 16.95925 423 VAL A C 1
ATOM 3440 O O . VAL A 1 423 ? -15.25008 -33.66741 -32.20391 1.000 15.25861 423 VAL A O 1
ATOM 3444 N N . TYR A 1 424 ? -14.01153 -32.82725 -33.89388 1.000 15.27664 424 TYR A N 1
ATOM 3445 C CA . TYR A 1 424 ? -13.27006 -31.93215 -33.01909 1.000 12.56426 424 TYR A CA 1
ATOM 3446 C C . TYR A 1 424 ? -14.15266 -30.75596 -32.62350 1.000 16.45927 424 TYR A C 1
ATOM 3447 O O . TYR A 1 424 ? -14.94367 -30.25585 -33.42776 1.000 15.89337 424 TYR A O 1
ATOM 3456 N N . VAL A 1 425 ? -14.02851 -30.32383 -31.37090 1.000 10.14343 425 VAL A N 1
ATOM 3457 C CA . VAL A 1 425 ? -14.82486 -29.22472 -30.83765 1.000 9.93643 425 VAL A CA 1
ATOM 3458 C C . VAL A 1 425 ? -13.88647 -28.24028 -30.15656 1.000 16.45544 425 VAL A C 1
ATOM 3459 O O . VAL A 1 425 ? -13.25814 -28.57552 -29.14508 1.000 14.30657 425 VAL A O 1
ATOM 3463 N N . ASP A 1 426 ? -13.79569 -27.03040 -30.70378 1.000 19.57494 426 ASP A N 1
ATOM 3464 C CA . ASP A 1 426 ? -13.11301 -25.92715 -30.03581 1.000 14.30449 426 ASP A CA 1
ATOM 3465 C C . ASP A 1 426 ? -14.06504 -25.34286 -29.00038 1.000 15.07382 426 ASP A C 1
ATOM 3466 O O . ASP A 1 426 ? -15.08629 -24.75019 -29.35443 1.000 18.71165 426 ASP A O 1
ATOM 3471 N N . PHE A 1 427 ? -13.73577 -25.49838 -27.72149 1.000 12.98517 427 PHE A N 1
ATOM 3472 C CA . PHE A 1 427 ? -14.68015 -25.16237 -26.66352 1.000 14.72957 427 PHE A CA 1
ATOM 3473 C C . PHE A 1 427 ? -14.80547 -23.66301 -26.41836 1.000 17.28536 427 PHE A C 1
ATOM 3474 O O . PHE A 1 427 ? -15.62410 -23.25791 -25.58605 1.000 15.06690 427 PHE A O 1
ATOM 3482 N N . GLU A 1 428 ? -14.02603 -22.83420 -27.11407 1.000 18.47785 428 GLU A N 1
ATOM 3483 C CA . GLU A 1 428 ? -14.25186 -21.39156 -27.11222 1.000 21.20494 428 GLU A CA 1
ATOM 3484 C C . GLU A 1 428 ? -15.20577 -20.97231 -28.22657 1.000 19.84770 428 GLU A C 1
ATOM 3485 O O . GLU A 1 428 ? -16.24762 -20.36108 -27.96815 1.000 21.23044 428 GLU A O 1
ATOM 3491 N N . THR A 1 429 ? -14.86046 -21.30442 -29.47104 1.000 16.38719 429 THR A N 1
ATOM 3492 C CA . THR A 1 429 ? -15.66693 -20.90368 -30.61566 1.000 16.15459 429 THR A CA 1
ATOM 3493 C C . THR A 1 429 ? -16.84146 -21.83483 -30.86696 1.000 15.83173 429 THR A C 1
ATOM 3494 O O . THR A 1 429 ? -17.78020 -21.44363 -31.56961 1.000 16.53218 429 THR A O 1
ATOM 3498 N N . GLN A 1 430 ? -16.80219 -23.04943 -30.31727 1.000 17.07406 430 GLN A N 1
ATOM 3499 C CA . GLN A 1 430 ? -17.80398 -24.08891 -30.54648 1.000 18.13625 430 GLN A CA 1
ATOM 3500 C C . GLN A 1 430 ? -17.82811 -24.54137 -32.00171 1.000 20.38043 430 GLN A C 1
ATOM 3501 O O . GLN A 1 430 ? -18.80248 -25.15400 -32.45089 1.000 20.94623 430 GLN A O 1
ATOM 3507 N N . LYS A 1 431 ? -16.75412 -24.26277 -32.73950 1.000 15.85120 431 LYS A N 1
ATOM 3508 C CA . LYS A 1 431 ? -16.65494 -24.70843 -34.12178 1.000 17.32077 431 LYS A CA 1
ATOM 3509 C C . LYS A 1 431 ? -16.44528 -26.21367 -34.17199 1.000 22.62489 431 LYS A C 1
ATOM 3510 O O . LYS A 1 431 ? -15.52008 -26.74563 -33.55232 1.000 17.53450 431 LYS A O 1
ATOM 3516 N N . ARG A 1 432 ? -17.30646 -26.89372 -34.91971 1.000 16.49226 432 ARG A N 1
ATOM 3517 C CA . ARG A 1 432 ? -17.23955 -28.33802 -35.08536 1.000 15.79676 432 ARG A CA 1
ATOM 3518 C C . ARG A 1 432 ? -16.39376 -28.65052 -36.31507 1.000 18.48383 432 ARG A C 1
ATOM 3519 O O . ARG A 1 432 ? -16.66818 -28.13445 -37.40389 1.000 24.37162 432 ARG A O 1
ATOM 3527 N N . THR A 1 433 ? -15.36083 -29.47278 -36.14781 1.000 19.40760 433 THR A N 1
ATOM 3528 C CA . THR A 1 433 ? -14.56159 -29.95440 -37.26991 1.000 13.81246 433 THR A CA 1
ATOM 3529 C C . THR A 1 433 ? -14.56795 -31.47679 -37.27452 1.000 17.98457 433 THR A C 1
ATOM 3530 O O . THR A 1 433 ? -14.10605 -32.10555 -36.31642 1.000 19.20426 433 THR A O 1
ATOM 3534 N N . ILE A 1 434 ? -15.09045 -32.06531 -38.35016 1.000 18.30861 434 ILE A N 1
ATOM 3535 C CA . ILE A 1 434 ? -15.07379 -33.51588 -38.49003 1.000 16.31127 434 ILE A CA 1
ATOM 3536 C C . ILE A 1 434 ? -13.63705 -33.98371 -38.67583 1.000 17.80702 434 ILE A C 1
ATOM 3537 O O . ILE A 1 434 ? -12.89836 -33.45601 -39.51798 1.000 16.21828 434 ILE A O 1
ATOM 3542 N N . LYS A 1 435 ? -13.23088 -34.97234 -37.88335 1.000 14.72268 435 LYS A N 1
ATOM 3543 C CA . LYS A 1 435 ? -11.89087 -35.52642 -37.98530 1.000 17.86309 435 LYS A CA 1
ATOM 3544 C C . LYS A 1 435 ? -11.81216 -36.53588 -39.12875 1.000 23.31286 435 LYS A C 1
ATOM 3545 O O . LYS A 1 435 ? -12.82462 -36.96039 -39.69371 1.000 17.22292 435 LYS A O 1
ATOM 3551 N N . ASP A 1 436 ? -10.57692 -36.91702 -39.47001 1.000 15.27416 436 ASP A N 1
ATOM 3552 C CA . ASP A 1 436 ? -10.36976 -37.93567 -40.49500 1.000 18.00789 436 ASP A CA 1
ATOM 3553 C C . ASP A 1 436 ? -11.10122 -39.22524 -40.14852 1.000 23.57488 436 ASP A C 1
ATOM 3554 O O . ASP A 1 436 ? -11.63139 -39.90420 -41.03592 1.000 25.45891 436 ASP A O 1
ATOM 3559 N N . SER A 1 437 ? -11.13696 -39.57960 -38.86108 1.000 22.69617 437 SER A N 1
ATOM 3560 C CA . SER A 1 437 ? -11.84303 -40.78470 -38.43994 1.000 20.53581 437 SER A CA 1
ATOM 3561 C C . SER A 1 437 ? -13.32847 -40.71087 -38.76021 1.000 17.53105 437 SER A C 1
ATOM 3562 O O . SER A 1 437 ? -13.95599 -41.74260 -39.02495 1.000 22.16234 437 SER A O 1
ATOM 3565 N N . GLY A 1 438 ? -13.90869 -39.51004 -38.73332 1.000 13.79248 438 GLY A N 1
ATOM 3566 C CA . GLY A 1 438 ? -15.31961 -39.37667 -39.05570 1.000 18.44042 438 GLY A CA 1
ATOM 3567 C C . GLY A 1 438 ? -15.62114 -39.68686 -40.50898 1.000 21.23282 438 GLY A C 1
ATOM 3568 O O . GLY A 1 438 ? -16.61319 -40.35374 -40.81674 1.000 25.03883 438 GLY A O 1
ATOM 3569 N N . TYR A 1 439 ? -14.76374 -39.22324 -41.42161 1.000 16.29768 439 TYR A N 1
ATOM 3570 C CA . TYR A 1 439 ? -14.95588 -39.53605 -42.83360 1.000 19.91445 439 TYR A CA 1
ATOM 3571 C C . TYR A 1 439 ? -14.64749 -40.99979 -43.11112 1.000 21.16725 439 TYR A C 1
ATOM 3572 O O . TYR A 1 439 ? -15.29951 -41.62974 -43.95195 1.000 24.09295 439 TYR A O 1
ATOM 3581 N N . TRP A 1 440 ? -13.65397 -41.55462 -42.41321 1.000 19.43898 440 TRP A N 1
ATOM 3582 C CA . TRP A 1 440 ? -13.39463 -42.98745 -42.49687 1.000 18.91353 440 TRP A CA 1
ATOM 3583 C C . TRP A 1 440 ? -14.58393 -43.79069 -41.98489 1.000 19.14218 440 TRP A C 1
ATOM 3584 O O . TRP A 1 440 ? -14.98163 -44.78684 -42.60015 1.000 26.35774 440 TRP A O 1
ATOM 3595 N N . TYR A 1 441 ? -15.16833 -43.36592 -40.86124 1.000 20.43337 441 TYR A N 1
ATOM 3596 C CA . TYR A 1 441 ? -16.31948 -44.06876 -40.30117 1.000 19.87688 441 TYR A CA 1
ATOM 3597 C C . TYR A 1 441 ? -17.50731 -44.03020 -41.25396 1.000 18.72516 441 TYR A C 1
ATOM 3598 O O . TYR A 1 441 ? -18.28529 -44.98888 -41.32923 1.000 20.06453 441 TYR A O 1
ATOM 3607 N N . LYS A 1 442 ? -17.67622 -42.91559 -41.96950 1.000 23.88854 442 LYS A N 1
ATOM 3608 C CA . LYS A 1 442 ? -18.75344 -42.80546 -42.94823 1.000 24.73524 442 LYS A CA 1
ATOM 3609 C C . LYS A 1 442 ? -18.66239 -43.90831 -43.99500 1.000 27.37445 442 LYS A C 1
ATOM 3610 O O . LYS A 1 442 ? -19.68197 -44.48144 -44.39778 1.000 27.28200 442 LYS A O 1
ATOM 3616 N N . LYS A 1 443 ? -17.44550 -44.21807 -44.44743 1.000 19.17763 443 LYS A N 1
ATOM 3617 C CA . LYS A 1 443 ? -17.26531 -45.30211 -45.40461 1.000 24.75096 443 LYS A CA 1
ATOM 3618 C C . LYS A 1 443 ? -17.46315 -46.66363 -44.75047 1.000 27.43958 443 LYS A C 1
ATOM 3619 O O . LYS A 1 443 ? -17.91277 -47.60726 -45.41160 1.000 23.40226 443 LYS A O 1
ATOM 3621 N N . VAL A 1 444 ? -17.14391 -46.78191 -43.45867 1.000 27.25296 444 VAL A N 1
ATOM 3622 C CA . VAL A 1 444 ? -17.39052 -48.02982 -42.74122 1.000 25.73238 444 VAL A CA 1
ATOM 3623 C C . VAL A 1 444 ? -18.87672 -48.35803 -42.74641 1.000 23.52107 444 VAL A C 1
ATOM 3624 O O . VAL A 1 444 ? -19.27512 -49.50378 -42.99141 1.000 23.21507 444 VAL A O 1
ATOM 3628 N N . ILE A 1 445 ? -19.71986 -47.35852 -42.48045 1.000 19.11124 445 ILE A N 1
ATOM 3629 C CA . ILE A 1 445 ? -21.16341 -47.57192 -42.50570 1.000 25.09048 445 ILE A CA 1
ATOM 3630 C C . ILE A 1 445 ? -21.63362 -47.88561 -43.92001 1.000 27.67545 445 ILE A C 1
ATOM 3631 O O . ILE A 1 445 ? -22.46223 -48.78060 -44.12918 1.000 29.13616 445 ILE A O 1
ATOM 3636 N N . GLU A 1 446 ? -21.12279 -47.14517 -44.90887 1.000 28.42330 446 GLU A N 1
ATOM 3637 C CA . GLU A 1 446 ? -21.55513 -47.33390 -46.29015 1.000 30.71784 446 GLU A CA 1
ATOM 3638 C C . GLU A 1 446 ? -21.24467 -48.73951 -46.79313 1.000 30.10676 446 GLU A C 1
ATOM 3639 O O . GLU A 1 446 ? -22.03008 -49.31922 -47.55184 1.000 27.70503 446 GLU A O 1
ATOM 3645 N N . GLU A 1 447 ? -20.10973 -49.30650 -46.38283 1.000 25.20839 447 GLU A N 1
ATOM 3646 C CA . GLU A 1 447 ? -19.69849 -50.63376 -46.82334 1.000 26.25619 447 GLU A CA 1
ATOM 3647 C C . GLU A 1 447 ? -19.92341 -51.71299 -45.76792 1.000 26.16633 447 GLU A C 1
ATOM 3648 O O . GLU A 1 447 ? -19.52106 -52.86146 -45.98057 1.000 26.21062 447 GLU A O 1
ATOM 3654 N N . ASN A 1 448 ? -20.56554 -51.37284 -44.64655 1.000 26.07099 448 ASN A N 1
ATOM 3655 C CA . ASN A 1 448 ? -20.86229 -52.31879 -43.56145 1.000 25.07441 448 ASN A CA 1
ATOM 3656 C C . ASN A 1 448 ? -19.62973 -53.09662 -43.09925 1.000 25.41229 448 ASN A C 1
ATOM 3657 O O . ASN A 1 448 ? -19.73779 -54.22646 -42.61974 1.000 30.14657 448 ASN A O 1
ATOM 3662 N N . GLY A 1 449 ? -18.44726 -52.50645 -43.24088 1.000 25.17831 449 GLY A N 1
ATOM 3663 C CA . GLY A 1 449 ? -17.24155 -53.07520 -42.67790 1.000 26.54300 449 GLY A CA 1
ATOM 3664 C C . GLY A 1 449 ? -16.42955 -53.96617 -43.59198 1.000 38.66297 449 GLY A C 1
ATOM 3665 O O . GLY A 1 449 ? -15.39120 -54.48170 -43.15726 1.000 43.32871 449 GLY A O 1
ATOM 3666 N N . GLU A 1 450 ? -16.85014 -54.16111 -44.84269 1.000 40.24994 450 GLU A N 1
ATOM 3667 C CA . GLU A 1 450 ? -16.00312 -54.88323 -45.78342 1.000 38.56704 450 GLU A CA 1
ATOM 3668 C C . GLU A 1 450 ? -14.78705 -54.06701 -46.19462 1.000 31.59273 450 GLU A C 1
ATOM 3669 O O . GLU A 1 450 ? -13.84580 -54.62562 -46.76826 1.000 48.05047 450 GLU A O 1
ATOM 3671 N N . ASN A 1 451 ? -14.79899 -52.76460 -45.90845 1.000 33.56613 451 ASN A N 1
ATOM 3672 C CA . ASN A 1 451 ? -13.68972 -51.85704 -46.16870 1.000 46.02756 451 ASN A CA 1
ATOM 3673 C C . ASN A 1 451 ? -12.55420 -51.96683 -45.15475 1.000 46.63103 451 ASN A C 1
ATOM 3674 O O . ASN A 1 451 ? -11.43903 -51.52603 -45.45620 1.000 36.76009 451 ASN A O 1
ATOM 3679 N N . LEU A 1 452 ? -12.81188 -52.51628 -43.96631 1.000 44.12707 452 LEU A N 1
ATOM 3680 C CA . LEU A 1 452 ? -11.81636 -52.53633 -42.89570 1.000 39.28818 452 LEU A CA 1
ATOM 3681 C C . LEU A 1 452 ? -10.52820 -53.23780 -43.32870 1.000 31.80895 452 LEU A C 1
ATOM 3682 O O . LEU A 1 452 ? -10.54467 -54.16426 -44.14240 1.000 31.68495 452 LEU A O 1
ATOM 3687 N N . LEU A 1 453 ? -9.39914 -52.76265 -42.79480 1.000 27.99988 453 LEU A N 1
ATOM 3688 C CA . LEU A 1 453 ? -8.08505 -53.31048 -43.10485 1.000 36.71000 453 LEU A CA 1
ATOM 3689 C C . LEU A 1 453 ? -7.78490 -54.49190 -42.18802 1.000 42.10556 453 LEU A C 1
ATOM 3690 O O . LEU A 1 453 ? -8.35872 -54.61815 -41.10554 1.000 41.43495 453 LEU A O 1
ATOM 3695 N N . GLU A 1 454 ? -6.86719 -55.36176 -42.62707 1.000 43.09900 454 GLU A N 1
ATOM 3696 C CA . GLU A 1 454 ? -6.63905 -56.59779 -41.88293 1.000 44.52008 454 GLU A CA 1
ATOM 3697 C C . GLU A 1 454 ? -5.16677 -56.85452 -41.57940 1.000 43.59522 454 GLU A C 1
ATOM 3698 O O . GLU A 1 454 ? -4.37436 -55.91644 -41.42902 1.000 43.39033 454 GLU A O 1
ATOM 3704 N N . HIS A 1 455 ? -4.80098 -58.13923 -41.50585 1.000 56.86453 455 HIS A N 1
ATOM 3705 C CA . HIS A 1 455 ? -3.53094 -58.56943 -40.91666 1.000 56.22464 455 HIS A CA 1
ATOM 3706 C C . HIS A 1 455 ? -3.41752 -58.02961 -39.49318 1.000 64.10723 455 HIS A C 1
ATOM 3707 O O . HIS A 1 455 ? -2.34143 -57.64148 -39.03342 1.000 72.00214 455 HIS A O 1
ATOM 3714 N N . HIS A 1 456 ? -4.56018 -58.01765 -38.80051 1.000 55.76490 456 HIS A N 1
ATOM 3715 C CA . HIS A 1 456 ? -4.76435 -57.45489 -37.45470 1.000 47.29944 456 HIS A CA 1
ATOM 3716 C C . HIS A 1 456 ? -3.51021 -57.01322 -36.70297 1.000 45.11579 456 HIS A C 1
ATOM 3717 O O . HIS A 1 456 ? -3.52677 -56.00349 -36.00026 1.000 51.66579 456 HIS A O 1
ATOM 3724 N N . LYS B 1 2 ? 13.28894 -18.37383 -44.91272 1.000 28.52210 2 LYS B N 1
ATOM 3725 C CA . LYS B 1 2 ? 12.81525 -18.62237 -43.55605 1.000 30.57790 2 LYS B CA 1
ATOM 3726 C C . LYS B 1 2 ? 13.98703 -18.85341 -42.60880 1.000 31.57169 2 LYS B C 1
ATOM 3727 O O . LYS B 1 2 ? 13.93352 -18.48542 -41.43432 1.000 27.49321 2 LYS B O 1
ATOM 3733 N N . PHE B 1 3 ? 15.04710 -19.46802 -43.12643 1.000 28.48648 3 PHE B N 1
ATOM 3734 C CA . PHE B 1 3 ? 16.24921 -19.71597 -42.34719 1.000 30.68068 3 PHE B CA 1
ATOM 3735 C C . PHE B 1 3 ? 17.46691 -19.36934 -43.19091 1.000 30.91642 3 PHE B C 1
ATOM 3736 O O . PHE B 1 3 ? 17.39527 -19.28051 -44.41919 1.000 27.51101 3 PHE B O 1
ATOM 3744 N N . ASN B 1 4 ? 18.59358 -19.17641 -42.51176 1.000 27.37969 4 ASN B N 1
ATOM 3745 C CA . ASN B 1 4 ? 19.81987 -18.79149 -43.18934 1.000 30.98547 4 ASN B CA 1
ATOM 3746 C C . ASN B 1 4 ? 20.42058 -19.98083 -43.93682 1.000 34.07107 4 ASN B C 1
ATOM 3747 O O . ASN B 1 4 ? 20.03316 -21.13816 -43.74872 1.000 35.96947 4 ASN B O 1
ATOM 3752 N N . GLU B 1 5 ? 21.38584 -19.67075 -44.80574 1.000 34.93480 5 GLU B N 1
ATOM 3753 C CA . GLU B 1 5 ? 22.00237 -20.69547 -45.64115 1.000 35.84808 5 GLU B CA 1
ATOM 3754 C C . GLU B 1 5 ? 22.77111 -21.71570 -44.80991 1.000 36.62047 5 GLU B C 1
ATOM 3755 O O . GLU B 1 5 ? 22.83285 -22.89584 -45.17507 1.000 35.50302 5 GLU B O 1
ATOM 3761 N N . ASN B 1 6 ? 23.33036 -21.29394 -43.67955 1.000 30.95852 6 ASN B N 1
ATOM 3762 C CA . ASN B 1 6 ? 24.13746 -22.15876 -42.83104 1.000 33.45437 6 ASN B CA 1
ATOM 3763 C C . ASN B 1 6 ? 23.32393 -22.89952 -41.77467 1.000 31.18963 6 ASN B C 1
ATOM 3764 O O . ASN B 1 6 ? 23.91551 -23.55937 -40.91422 1.000 30.88877 6 ASN B O 1
ATOM 3769 N N . PHE B 1 7 ? 21.99506 -22.80338 -41.81228 1.000 28.12457 7 PHE B N 1
ATOM 3770 C CA . PHE B 1 7 ? 21.17212 -23.38905 -40.75925 1.000 27.20218 7 PHE B CA 1
ATOM 3771 C C . PHE B 1 7 ? 21.39101 -24.89392 -40.67552 1.000 26.57540 7 PHE B C 1
ATOM 3772 O O . PHE B 1 7 ? 21.23665 -25.61525 -41.66661 1.000 26.12385 7 PHE B O 1
ATOM 3780 N N . VAL B 1 8 ? 21.75515 -25.35834 -39.48573 1.000 21.52365 8 VAL B N 1
ATOM 3781 C CA . VAL B 1 8 ? 22.08737 -26.75747 -39.25129 1.000 22.62790 8 VAL B CA 1
ATOM 3782 C C . VAL B 1 8 ? 20.83605 -27.48524 -38.76632 1.000 23.36867 8 VAL B C 1
ATOM 3783 O O . VAL B 1 8 ? 20.33558 -27.21790 -37.67128 1.000 20.81790 8 VAL B O 1
ATOM 3787 N N . TRP B 1 9 ? 20.33350 -28.41312 -39.57919 1.000 19.03371 9 TRP B N 1
ATOM 3788 C CA . TRP B 1 9 ? 19.20441 -29.25354 -39.19964 1.000 21.50303 9 TRP B CA 1
ATOM 3789 C C . TRP B 1 9 ? 19.72304 -30.56529 -38.62677 1.000 21.06155 9 TRP B C 1
ATOM 3790 O O . TRP B 1 9 ? 20.57335 -31.22050 -39.23766 1.000 23.00691 9 TRP B O 1
ATOM 3801 N N . GLY B 1 10 ? 19.20382 -30.95574 -37.46466 1.000 23.04364 10 GLY B N 1
ATOM 3802 C CA . GLY B 1 10 ? 19.72434 -32.12660 -36.79401 1.000 19.69095 10 GLY B CA 1
ATOM 3803 C C . GLY B 1 10 ? 18.69473 -32.81781 -35.92694 1.000 15.02083 10 GLY B C 1
ATOM 3804 O O . GLY B 1 10 ? 17.55011 -32.37810 -35.80204 1.000 22.04543 10 GLY B O 1
ATOM 3805 N N . VAL B 1 11 ? 19.12720 -33.93214 -35.33341 1.000 16.06444 11 VAL B N 1
ATOM 3806 C CA . VAL B 1 11 ? 18.36028 -34.69124 -34.35612 1.000 14.12199 11 VAL B CA 1
ATOM 3807 C C . VAL B 1 11 ? 19.27947 -34.98624 -33.17879 1.000 13.47384 11 VAL B C 1
ATOM 3808 O O . VAL B 1 11 ? 20.50497 -34.90597 -33.28449 1.000 14.80322 11 VAL B O 1
ATOM 3812 N N . ALA B 1 12 ? 18.67344 -35.33121 -32.04412 1.000 16.51606 12 ALA B N 1
ATOM 3813 C CA . ALA B 1 12 ? 19.40209 -35.44027 -30.78723 1.000 15.08928 12 ALA B CA 1
ATOM 3814 C C . ALA B 1 12 ? 19.03889 -36.72471 -30.05850 1.000 15.65829 12 ALA B C 1
ATOM 3815 O O . ALA B 1 12 ? 17.89256 -37.16643 -30.10062 1.000 10.90340 12 ALA B O 1
ATOM 3817 N N . THR B 1 13 ? 20.02403 -37.32001 -29.38786 1.000 13.75226 13 THR B N 1
ATOM 3818 C CA . THR B 1 13 ? 19.81603 -38.48368 -28.53607 1.000 11.63286 13 THR B CA 1
ATOM 3819 C C . THR B 1 13 ? 20.63584 -38.29943 -27.26551 1.000 13.88347 13 THR B C 1
ATOM 3820 O O . THR B 1 13 ? 21.34804 -37.30375 -27.10198 1.000 16.48350 13 THR B O 1
ATOM 3824 N N . SER B 1 14 ? 20.53768 -39.26863 -26.35613 1.000 14.47721 14 SER B N 1
ATOM 3825 C CA . SER B 1 14 ? 21.42309 -39.32541 -25.20104 1.000 17.97843 14 SER B CA 1
ATOM 3826 C C . SER B 1 14 ? 21.85876 -40.76684 -24.98047 1.000 17.29781 14 SER B C 1
ATOM 3827 O O . SER B 1 14 ? 21.21267 -41.71079 -25.44166 1.000 19.35542 14 SER B O 1
ATOM 3830 N N . SER B 1 15 ? 22.96655 -40.92262 -24.25347 1.000 13.63534 15 SER B N 1
ATOM 3831 C CA . SER B 1 15 ? 23.61190 -42.22645 -24.13449 1.000 15.25687 15 SER B CA 1
ATOM 3832 C C . SER B 1 15 ? 22.71171 -43.23590 -23.42868 1.000 19.34739 15 SER B C 1
ATOM 3833 O O . SER B 1 15 ? 22.37132 -44.28264 -23.99088 1.000 15.28616 15 SER B O 1
ATOM 3836 N N . TYR B 1 16 ? 22.31126 -42.93721 -22.18988 1.000 14.26729 16 TYR B N 1
ATOM 3837 C CA . TYR B 1 16 ? 21.53277 -43.90583 -21.42313 1.000 16.89515 16 TYR B CA 1
ATOM 3838 C C . TYR B 1 16 ? 20.19049 -44.21284 -22.07692 1.000 18.40764 16 TYR B C 1
ATOM 3839 O O . TYR B 1 16 ? 19.65521 -45.31337 -21.90292 1.000 20.83282 16 TYR B O 1
ATOM 3848 N N . GLN B 1 17 ? 19.62887 -43.26523 -22.82634 1.000 16.73815 17 GLN B N 1
ATOM 3849 C CA . GLN B 1 17 ? 18.29440 -43.46154 -23.37584 1.000 19.03204 17 GLN B CA 1
ATOM 3850 C C . GLN B 1 17 ? 18.26838 -44.36851 -24.60242 1.000 19.27239 17 GLN B C 1
ATOM 3851 O O . GLN B 1 17 ? 17.23446 -44.99280 -24.86213 1.000 19.75534 17 GLN B O 1
ATOM 3857 N N . ILE B 1 18 ? 19.36815 -44.48659 -25.34841 1.000 15.91163 18 ILE B N 1
ATOM 3858 C CA . ILE B 1 18 ? 19.31846 -45.24028 -26.59916 1.000 19.04202 18 ILE B CA 1
ATOM 3859 C C . ILE B 1 18 ? 20.32689 -46.38431 -26.62440 1.000 20.16382 18 ILE B C 1
ATOM 3860 O O . ILE B 1 18 ? 20.08718 -47.41164 -27.26885 1.000 21.25577 18 ILE B O 1
ATOM 3865 N N . GLU B 1 19 ? 21.45745 -46.22392 -25.93018 1.000 21.68247 19 GLU B N 1
ATOM 3866 C CA . GLU B 1 19 ? 22.59775 -47.10723 -26.16902 1.000 20.89974 19 GLU B CA 1
ATOM 3867 C C . GLU B 1 19 ? 22.31038 -48.53650 -25.72657 1.000 20.58993 19 GLU B C 1
ATOM 3868 O O . GLU B 1 19 ? 22.56421 -49.48930 -26.47273 1.000 20.22927 19 GLU B O 1
ATOM 3874 N N . GLY B 1 20 ? 21.77803 -48.70854 -24.52300 1.000 21.29847 20 GLY B N 1
ATOM 3875 C CA . GLY B 1 20 ? 21.71975 -50.05528 -24.00360 1.000 16.57312 20 GLY B CA 1
ATOM 3876 C C . GLY B 1 20 ? 23.11972 -50.51802 -23.63204 1.000 21.26685 20 GLY B C 1
ATOM 3877 O O . GLY B 1 20 ? 24.02887 -49.71655 -23.39232 1.000 21.49233 20 GLY B O 1
ATOM 3878 N N . ALA B 1 21 ? 23.29088 -51.84043 -23.61506 1.000 16.22316 21 ALA B N 1
ATOM 3879 C CA . ALA B 1 21 ? 24.55649 -52.46179 -23.22828 1.000 22.96681 21 ALA B CA 1
ATOM 3880 C C . ALA B 1 21 ? 25.06368 -51.87037 -21.91521 1.000 20.10537 21 ALA B C 1
ATOM 3881 O O . ALA B 1 21 ? 26.21619 -51.45002 -21.79185 1.000 21.32303 21 ALA B O 1
ATOM 3883 N N . TYR B 1 22 ? 24.17043 -51.83930 -20.92264 1.000 24.44052 22 TYR B N 1
ATOM 3884 C CA . TYR B 1 22 ? 24.47065 -51.16833 -19.66212 1.000 17.80507 22 TYR B CA 1
ATOM 3885 C C . TYR B 1 22 ? 25.55869 -51.89809 -18.88672 1.000 17.99781 22 TYR B C 1
ATOM 3886 O O . TYR B 1 22 ? 26.44640 -51.26257 -18.30667 1.000 22.33136 22 TYR B O 1
ATOM 3895 N N . ASN B 1 23 ? 25.50247 -53.22727 -18.85150 1.000 26.43624 23 ASN B N 1
ATOM 3896 C CA . ASN B 1 23 ? 26.52093 -54.00060 -18.15351 1.000 30.75087 23 ASN B CA 1
ATOM 3897 C C . ASN B 1 23 ? 27.31392 -54.85697 -19.13256 1.000 34.76607 23 ASN B C 1
ATOM 3898 O O . ASN B 1 23 ? 27.55352 -56.04055 -18.87297 1.000 41.83635 23 ASN B O 1
ATOM 3903 N N . GLU B 1 24 ? 27.72434 -54.27961 -20.25933 1.000 30.69745 24 GLU B N 1
ATOM 3904 C CA . GLU B 1 24 ? 28.43219 -55.03205 -21.28078 1.000 25.73760 24 GLU B CA 1
ATOM 3905 C C . GLU B 1 24 ? 29.67037 -54.25182 -21.69706 1.000 27.05284 24 GLU B C 1
ATOM 3906 O O . GLU B 1 24 ? 29.70202 -53.02110 -21.60910 1.000 25.78951 24 GLU B O 1
ATOM 3912 N N . ASP B 1 25 ? 30.69515 -54.98342 -22.13845 1.000 22.10893 25 ASP B N 1
ATOM 3913 C CA . ASP B 1 25 ? 31.93517 -54.38998 -22.64586 1.000 27.04594 25 ASP B CA 1
ATOM 3914 C C . ASP B 1 25 ? 32.56248 -53.43635 -21.63038 1.000 27.21743 25 ASP B C 1
ATOM 3915 O O . ASP B 1 25 ? 33.07213 -52.36825 -21.97764 1.000 25.81407 25 ASP B O 1
ATOM 3920 N N . GLY B 1 26 ? 32.51664 -53.82266 -20.35753 1.000 28.25060 26 GLY B N 1
ATOM 3921 C CA . GLY B 1 26 ? 33.21507 -53.09394 -19.32190 1.000 21.48639 26 GLY B CA 1
ATOM 3922 C C . GLY B 1 26 ? 32.56989 -51.80263 -18.86839 1.000 24.43078 26 GLY B C 1
ATOM 3923 O O . GLY B 1 26 ? 33.16998 -51.09073 -18.05301 1.000 19.78056 26 GLY B O 1
ATOM 3924 N N . ARG B 1 27 ? 31.38545 -51.46185 -19.37512 1.000 22.56792 27 ARG B N 1
ATOM 3925 C CA . ARG B 1 27 ? 30.73532 -50.22079 -18.97190 1.000 24.54929 27 ARG B CA 1
ATOM 3926 C C . ARG B 1 27 ? 30.40612 -50.25072 -17.48441 1.000 21.79530 27 ARG B C 1
ATOM 3927 O O . ARG B 1 27 ? 29.74751 -51.17590 -16.99978 1.000 18.33607 27 ARG B O 1
ATOM 3935 N N . GLY B 1 28 ? 30.87925 -49.24185 -16.75784 1.000 17.83982 28 GLY B N 1
ATOM 3936 C CA . GLY B 1 28 ? 30.53831 -49.11703 -15.35739 1.000 21.88855 28 GLY B CA 1
ATOM 3937 C C . GLY B 1 28 ? 29.09704 -48.68552 -15.15991 1.000 27.57990 28 GLY B C 1
ATOM 3938 O O . GLY B 1 28 ? 28.40182 -48.26122 -16.08429 1.000 17.60784 28 GLY B O 1
ATOM 3939 N N . LYS B 1 29 ? 28.64091 -48.79701 -13.91565 1.000 19.04044 29 LYS B N 1
ATOM 3940 C CA . LYS B 1 29 ? 27.29087 -48.37580 -13.57945 1.000 16.82347 29 LYS B CA 1
ATOM 3941 C C . LYS B 1 29 ? 27.20762 -46.85360 -13.49336 1.000 19.30110 29 LYS B C 1
ATOM 3942 O O . LYS B 1 29 ? 28.20620 -46.15861 -13.28196 1.000 16.46802 29 LYS B O 1
ATOM 3948 N N . ASP B 1 30 ? 25.98971 -46.33869 -13.65836 1.000 16.69067 30 ASP B N 1
ATOM 3949 C CA . ASP B 1 30 ? 25.70418 -44.91775 -13.50828 1.000 18.47646 30 ASP B CA 1
ATOM 3950 C C . ASP B 1 30 ? 24.52872 -44.74374 -12.55112 1.000 16.35189 30 ASP B C 1
ATOM 3951 O O . ASP B 1 30 ? 23.94350 -45.71692 -12.06574 1.000 16.29820 30 ASP B O 1
ATOM 3956 N N . ILE B 1 31 ? 24.18311 -43.48230 -12.27882 1.000 13.54905 31 ILE B N 1
ATOM 3957 C CA . ILE B 1 31 ? 23.16902 -43.18407 -11.27466 1.000 11.65704 31 ILE B CA 1
ATOM 3958 C C . ILE B 1 31 ? 21.76913 -43.57100 -11.72735 1.000 14.38613 31 ILE B C 1
ATOM 3959 O O . ILE B 1 31 ? 20.89208 -43.78135 -10.88375 1.000 12.64167 31 ILE B O 1
ATOM 3964 N N . TRP B 1 32 ? 21.52485 -43.65990 -13.03596 1.000 17.13185 32 TRP B N 1
ATOM 3965 C CA . TRP B 1 32 ? 20.18376 -43.98978 -13.50659 1.000 12.55123 32 TRP B CA 1
ATOM 3966 C C . TRP B 1 32 ? 19.92459 -45.49004 -13.47862 1.000 15.40202 32 TRP B C 1
ATOM 3967 O O . TRP B 1 32 ? 18.84310 -45.92254 -13.06415 1.000 14.70949 32 TRP B O 1
ATOM 3978 N N . GLY B 1 33 ? 20.88909 -46.29769 -13.92469 1.000 16.00375 33 GLY B N 1
ATOM 3979 C CA . GLY B 1 33 ? 20.76743 -47.73459 -13.73892 1.000 13.15438 33 GLY B CA 1
ATOM 3980 C C . GLY B 1 33 ? 20.59007 -48.10734 -12.27955 1.000 13.66297 33 GLY B C 1
ATOM 3981 O O . GLY B 1 33 ? 19.81434 -49.00662 -11.94576 1.000 19.18687 33 GLY B O 1
ATOM 3982 N N . ASP B 1 34 ? 21.29566 -47.40537 -11.38890 1.000 14.17069 34 ASP B N 1
ATOM 3983 C CA . ASP B 1 34 ? 21.11199 -47.60677 -9.95573 1.000 13.47481 34 ASP B CA 1
ATOM 3984 C C . ASP B 1 34 ? 19.74790 -47.09710 -9.50079 1.000 15.33340 34 ASP B C 1
ATOM 3985 O O . ASP B 1 34 ? 19.06744 -47.75222 -8.70204 1.000 13.19985 34 ASP B O 1
ATOM 3990 N N . TYR B 1 35 ? 19.33858 -45.92678 -10.00185 1.000 13.49674 35 TYR B N 1
ATOM 3991 C CA . TYR B 1 35 ? 18.01758 -45.38029 -9.69747 1.000 13.75267 35 TYR B CA 1
ATOM 3992 C C . TYR B 1 35 ? 16.91051 -46.33779 -10.12335 1.000 19.06339 35 TYR B C 1
ATOM 3993 O O . TYR B 1 35 ? 15.93520 -46.53883 -9.38947 1.000 16.10969 35 TYR B O 1
ATOM 4002 N N . CYS B 1 36 ? 17.04647 -46.94342 -11.30634 1.000 15.10301 36 CYS B N 1
ATOM 4003 C CA . CYS B 1 36 ? 16.01704 -47.84760 -11.80578 1.000 12.99596 36 CYS B CA 1
ATOM 4004 C C . CYS B 1 36 ? 15.91516 -49.12274 -10.97972 1.000 13.09241 36 CYS B C 1
ATOM 4005 O O . CYS B 1 36 ? 14.87843 -49.79259 -11.02475 1.000 8.69725 36 CYS B O 1
ATOM 4008 N N . SER B 1 37 ? 16.95805 -49.46892 -10.22147 1.000 15.68291 37 SER B N 1
ATOM 4009 C CA . SER B 1 37 ? 16.91905 -50.67552 -9.40531 1.000 15.49873 37 SER B CA 1
ATOM 4010 C C . SER B 1 37 ? 15.96918 -50.55332 -8.22158 1.000 15.23941 37 SER B C 1
ATOM 4011 O O . SER B 1 37 ? 15.63757 -51.57417 -7.61017 1.000 21.28135 37 SER B O 1
ATOM 4014 N N . ILE B 1 38 ? 15.52603 -49.34605 -7.88632 1.000 16.38610 38 ILE B N 1
ATOM 4015 C CA . ILE B 1 38 ? 14.52377 -49.15761 -6.84228 1.000 12.67748 38 ILE B CA 1
ATOM 4016 C C . ILE B 1 38 ? 13.16338 -49.49581 -7.43988 1.000 15.44450 38 ILE B C 1
ATOM 4017 O O . ILE B 1 38 ? 12.73375 -48.84253 -8.40216 1.000 14.28644 38 ILE B O 1
ATOM 4022 N N . PRO B 1 39 ? 12.46669 -50.50934 -6.92726 1.000 17.53346 39 PRO B N 1
ATOM 4023 C CA . PRO B 1 39 ? 11.16940 -50.87962 -7.50773 1.000 15.95217 39 PRO B CA 1
ATOM 4024 C C . PRO B 1 39 ? 10.15718 -49.75125 -7.37829 1.000 16.14576 39 PRO B C 1
ATOM 4025 O O . PRO B 1 39 ? 10.09320 -49.06139 -6.35853 1.000 16.20002 39 PRO B O 1
ATOM 4029 N N . GLY B 1 40 ? 9.36666 -49.56293 -8.43355 1.000 16.42043 40 GLY B N 1
ATOM 4030 C CA . GLY B 1 40 ? 8.32204 -48.56117 -8.43441 1.000 13.16681 40 GLY B CA 1
ATOM 4031 C C . GLY B 1 40 ? 8.75984 -47.16163 -8.80524 1.000 12.97504 40 GLY B C 1
ATOM 4032 O O . GLY B 1 40 ? 7.91005 -46.26399 -8.86810 1.000 18.60115 40 GLY B O 1
ATOM 4033 N N . ILE B 1 41 ? 10.05236 -46.93797 -9.04008 1.000 13.99762 41 ILE B N 1
ATOM 4034 C CA . ILE B 1 41 ? 10.52567 -45.60760 -9.40995 1.000 12.51075 41 ILE B CA 1
ATOM 4035 C C . ILE B 1 41 ? 10.20213 -45.30287 -10.86853 1.000 11.71463 41 ILE B C 1
ATOM 4036 O O . ILE B 1 41 ? 9.68392 -44.22840 -11.19364 1.000 18.09074 41 ILE B O 1
ATOM 4041 N N . ILE B 1 42 ? 10.49857 -46.24048 -11.76729 1.000 11.84248 42 ILE B N 1
ATOM 4042 C CA . ILE B 1 42 ? 10.27060 -46.06584 -13.19749 1.000 10.77348 42 ILE B CA 1
ATOM 4043 C C . ILE B 1 42 ? 8.93671 -46.69869 -13.56367 1.000 10.22753 42 ILE B C 1
ATOM 4044 O O . ILE B 1 42 ? 8.52814 -47.71276 -12.98446 1.000 10.26186 42 ILE B O 1
ATOM 4049 N N . PHE B 1 43 ? 8.24601 -46.08310 -14.52596 1.000 10.13605 43 PHE B N 1
ATOM 4050 C CA . PHE B 1 43 ? 7.02946 -46.64833 -15.10235 1.000 11.31741 43 PHE B CA 1
ATOM 4051 C C . PHE B 1 43 ? 7.23157 -48.11303 -15.46669 1.000 11.59416 43 PHE B C 1
ATOM 4052 O O . PHE B 1 43 ? 8.10664 -48.44786 -16.27080 1.000 11.82691 43 PHE B O 1
ATOM 4060 N N . ASP B 1 44 ? 6.42234 -48.98416 -14.86000 1.000 12.19527 44 ASP B N 1
ATOM 4061 C CA . ASP B 1 44 ? 6.45475 -50.42823 -15.09405 1.000 12.36952 44 ASP B CA 1
ATOM 4062 C C . ASP B 1 44 ? 7.83648 -51.02486 -14.85299 1.000 12.69334 44 ASP B C 1
ATOM 4063 O O . ASP B 1 44 ? 8.16343 -52.08006 -15.40767 1.000 12.06403 44 ASP B O 1
ATOM 4068 N N . ASN B 1 45 ? 8.64499 -50.36334 -14.02093 1.000 14.56778 45 ASN B N 1
ATOM 4069 C CA . ASN B 1 45 ? 9.99266 -50.82141 -13.67800 1.000 15.10382 45 ASN B CA 1
ATOM 4070 C C . ASN B 1 45 ? 10.85109 -51.03380 -14.92388 1.000 13.62360 45 ASN B C 1
ATOM 4071 O O . ASN B 1 45 ? 11.64724 -51.97112 -14.99954 1.000 15.68587 45 ASN B O 1
ATOM 4076 N N . HIS B 1 46 ? 10.68429 -50.15696 -15.91110 1.000 16.62458 46 HIS B N 1
ATOM 4077 C CA . HIS B 1 46 ? 11.56687 -50.14904 -17.06682 1.000 13.28731 46 HIS B CA 1
ATOM 4078 C C . HIS B 1 46 ? 12.95362 -49.64981 -16.66711 1.000 17.43879 46 HIS B C 1
ATOM 4079 O O . HIS B 1 46 ? 13.13852 -49.01205 -15.62681 1.000 14.15088 46 HIS B O 1
ATOM 4086 N N . ASN B 1 47 ? 13.93845 -49.94418 -17.51222 1.000 16.38666 47 ASN B N 1
ATOM 4087 C CA . ASN B 1 47 ? 15.29052 -49.44685 -17.30270 1.000 16.09421 47 ASN B CA 1
ATOM 4088 C C . ASN B 1 47 ? 15.98490 -49.33229 -18.65333 1.000 19.26864 47 ASN B C 1
ATOM 4089 O O . ASN B 1 47 ? 15.40453 -49.62654 -19.70185 1.000 17.42259 47 ASN B O 1
ATOM 4094 N N . GLY B 1 48 ? 17.24325 -48.90552 -18.61905 1.000 17.06630 48 GLY B N 1
ATOM 4095 C CA . GLY B 1 48 ? 17.99071 -48.67880 -19.83880 1.000 20.33546 48 GLY B CA 1
ATOM 4096 C C . GLY B 1 48 ? 19.03060 -49.73859 -20.13413 1.000 22.79021 48 GLY B C 1
ATOM 4097 O O . GLY B 1 48 ? 19.99680 -49.47592 -20.85763 1.000 24.34050 48 GLY B O 1
ATOM 4098 N N . ASP B 1 49 ? 18.85258 -50.93436 -19.56562 1.000 16.97080 49 ASP B N 1
ATOM 4099 C CA . ASP B 1 49 ? 19.76464 -52.03844 -19.84702 1.000 22.13797 49 ASP B CA 1
ATOM 4100 C C . ASP B 1 49 ? 19.87770 -52.28751 -21.34505 1.000 23.59212 49 ASP B C 1
ATOM 4101 O O . ASP B 1 49 ? 20.97872 -52.46518 -21.87894 1.000 21.45144 49 ASP B O 1
ATOM 4106 N N . LYS B 1 50 ? 18.74185 -52.30667 -22.03714 1.000 21.14186 50 LYS B N 1
ATOM 4107 C CA . LYS B 1 50 ? 18.68559 -52.57831 -23.46744 1.000 16.46865 50 LYS B CA 1
ATOM 4108 C C . LYS B 1 50 ? 18.38148 -51.34851 -24.30616 1.000 21.33049 50 LYS B C 1
ATOM 4109 O O . LYS B 1 50 ? 18.99049 -51.16563 -25.36432 1.000 21.64460 50 LYS B O 1
ATOM 4115 N N . ALA B 1 51 ? 17.45272 -50.50386 -23.85096 1.000 15.63928 51 ALA B N 1
ATOM 4116 C CA . ALA B 1 51 ? 17.05688 -49.28596 -24.54925 1.000 16.74989 51 ALA B CA 1
ATOM 4117 C C . ALA B 1 51 ? 16.73347 -49.56492 -26.01114 1.000 18.27229 51 ALA B C 1
ATOM 4118 O O . ALA B 1 51 ? 15.80673 -50.32226 -26.31763 1.000 20.13323 51 ALA B O 1
ATOM 4120 N N . CYS B 1 52 ? 17.49253 -48.95346 -26.91815 1.000 18.24169 52 CYS B N 1
ATOM 4121 C CA . CYS B 1 52 ? 17.36843 -49.20772 -28.34607 1.000 18.29307 52 CYS B CA 1
ATOM 4122 C C . CYS B 1 52 ? 18.54647 -50.00059 -28.89573 1.000 23.78715 52 CYS B C 1
ATOM 4123 O O . CYS B 1 52 ? 18.65942 -50.15431 -30.11705 1.000 24.08983 52 CYS B O 1
ATOM 4126 N N . GLU B 1 53 ? 19.42134 -50.50965 -28.02366 1.000 17.44429 53 GLU B N 1
ATOM 4127 C CA . GLU B 1 53 ? 20.60804 -51.26051 -28.43780 1.000 19.94589 53 GLU B CA 1
ATOM 4128 C C . GLU B 1 53 ? 21.42332 -50.48987 -29.47156 1.000 23.53072 53 GLU B C 1
ATOM 4129 O O . GLU B 1 53 ? 22.04950 -51.08004 -30.35495 1.000 18.33703 53 GLU B O 1
ATOM 4135 N N . HIS B 1 54 ? 21.40862 -49.15737 -29.36687 1.000 22.01974 54 HIS B N 1
ATOM 4136 C CA . HIS B 1 54 ? 22.15881 -48.32665 -30.30232 1.000 19.87941 54 HIS B CA 1
ATOM 4137 C C . HIS B 1 54 ? 23.64408 -48.65722 -30.27091 1.000 17.74144 54 HIS B C 1
ATOM 4138 O O . HIS B 1 54 ? 24.33627 -48.50300 -31.28309 1.000 17.43197 54 HIS B O 1
ATOM 4145 N N . TYR B 1 55 ? 24.14538 -49.12161 -29.12321 1.000 15.26249 55 TYR B N 1
ATOM 4146 C CA . TYR B 1 55 ? 25.54074 -49.53497 -29.02299 1.000 21.12910 55 TYR B CA 1
ATOM 4147 C C . TYR B 1 55 ? 25.87216 -50.63005 -30.02973 1.000 21.48160 55 TYR B C 1
ATOM 4148 O O . TYR B 1 55 ? 27.01096 -50.71742 -30.50202 1.000 18.30351 55 TYR B O 1
ATOM 4157 N N . TYR B 1 56 ? 24.89477 -51.46740 -30.37099 1.000 21.61334 56 TYR B N 1
ATOM 4158 C CA . TYR B 1 56 ? 25.08080 -52.53090 -31.34791 1.000 19.44743 56 TYR B CA 1
ATOM 4159 C C . TYR B 1 56 ? 24.54986 -52.18546 -32.72833 1.000 19.41233 56 TYR B C 1
ATOM 4160 O O . TYR B 1 56 ? 25.07097 -52.69720 -33.72455 1.000 25.95770 56 TYR B O 1
ATOM 4169 N N . ARG B 1 57 ? 23.53520 -51.32613 -32.81070 1.000 14.87209 57 ARG B N 1
ATOM 4170 C CA . ARG B 1 57 ? 22.83420 -51.04931 -34.05644 1.000 16.96627 57 ARG B CA 1
ATOM 4171 C C . ARG B 1 57 ? 23.09436 -49.64125 -34.57919 1.000 16.56168 57 ARG B C 1
ATOM 4172 O O . ARG B 1 57 ? 22.30670 -49.13584 -35.38590 1.000 20.96760 57 ARG B O 1
ATOM 4180 N N . TYR B 1 58 ? 24.17402 -48.98944 -34.12914 1.000 16.55205 58 TYR B N 1
ATOM 4181 C CA . TYR B 1 58 ? 24.39442 -47.59528 -34.50908 1.000 18.02791 58 TYR B CA 1
ATOM 4182 C C . TYR B 1 58 ? 24.57920 -47.44391 -36.01320 1.000 21.94685 58 TYR B C 1
ATOM 4183 O O . TYR B 1 58 ? 24.24116 -46.39544 -36.57479 1.000 22.38641 58 TYR B O 1
ATOM 4192 N N . LYS B 1 59 ? 25.11544 -48.47161 -36.68059 1.000 22.40851 59 LYS B N 1
ATOM 4193 C CA . LYS B 1 59 ? 25.31900 -48.38479 -38.12370 1.000 19.64062 59 LYS B CA 1
ATOM 4194 C C . LYS B 1 59 ? 23.99455 -48.24793 -38.85973 1.000 16.62262 59 LYS B C 1
ATOM 4195 O O . LYS B 1 59 ? 23.88521 -47.46819 -39.81352 1.000 17.61067 59 LYS B O 1
ATOM 4201 N N . GLU B 1 60 ? 22.97583 -48.99938 -38.43644 1.000 19.90753 60 GLU B N 1
ATOM 4202 C CA . GLU B 1 60 ? 21.65059 -48.81652 -39.01629 1.000 18.94197 60 GLU B CA 1
ATOM 4203 C C . GLU B 1 60 ? 21.10307 -47.43421 -38.68642 1.000 18.15644 60 GLU B C 1
ATOM 4204 O O . GLU B 1 60 ? 20.45409 -46.79845 -39.52499 1.000 20.55655 60 GLU B O 1
ATOM 4210 N N . ASP B 1 61 ? 21.37273 -46.94611 -37.47180 1.000 16.56515 61 ASP B N 1
ATOM 4211 C CA . ASP B 1 61 ? 20.86014 -45.64253 -37.06071 1.000 21.09623 61 ASP B CA 1
ATOM 4212 C C . ASP B 1 61 ? 21.49938 -44.51830 -37.86509 1.000 17.08275 61 ASP B C 1
ATOM 4213 O O . ASP B 1 61 ? 20.83195 -43.53411 -38.20477 1.000 18.27099 61 ASP B O 1
ATOM 4218 N N . VAL B 1 62 ? 22.79154 -44.64072 -38.17285 1.000 18.41023 62 VAL B N 1
ATOM 4219 C CA . VAL B 1 62 ? 23.43700 -43.65928 -39.03808 1.000 18.16029 62 VAL B CA 1
ATOM 4220 C C . VAL B 1 62 ? 22.86586 -43.74043 -40.44846 1.000 18.69575 62 VAL B C 1
ATOM 4221 O O . VAL B 1 62 ? 22.61966 -42.71387 -41.09348 1.000 22.96885 62 VAL B O 1
ATOM 4225 N N . ALA B 1 63 ? 22.63687 -44.95913 -40.94674 1.000 17.18993 63 ALA B N 1
ATOM 4226 C CA . ALA B 1 63 ? 22.04883 -45.11951 -42.27392 1.000 17.73633 63 ALA B CA 1
ATOM 4227 C C . ALA B 1 63 ? 20.62410 -44.58127 -42.31756 1.000 20.33864 63 ALA B C 1
ATOM 4228 O O . ALA B 1 63 ? 20.19516 -44.02465 -43.33533 1.000 23.60962 63 ALA B O 1
ATOM 4230 N N . ILE B 1 64 ? 19.87437 -44.74334 -41.22510 1.000 18.94795 64 ILE B N 1
ATOM 4231 C CA . ILE B 1 64 ? 18.53449 -44.16842 -41.14915 1.000 18.86975 64 ILE B CA 1
ATOM 4232 C C . ILE B 1 64 ? 18.61092 -42.64786 -41.18269 1.000 21.34908 64 ILE B C 1
ATOM 4233 O O . ILE B 1 64 ? 17.77305 -41.97923 -41.80151 1.000 24.24224 64 ILE B O 1
ATOM 4238 N N . MET B 1 65 ? 19.62928 -42.07960 -40.53367 1.000 20.10961 65 MET B N 1
ATOM 4239 C CA . MET B 1 65 ? 19.79060 -40.62991 -40.52816 1.000 25.90330 65 MET B CA 1
ATOM 4240 C C . MET B 1 65 ? 20.19296 -40.10733 -41.90130 1.000 25.81280 65 MET B C 1
ATOM 4241 O O . MET B 1 65 ? 19.77044 -39.01712 -42.30321 1.000 28.41370 65 MET B O 1
ATOM 4246 N N . LYS B 1 66 ? 21.01275 -40.86412 -42.63428 1.000 30.02413 66 LYS B N 1
ATOM 4247 C CA . LYS B 1 66 ? 21.37198 -40.44788 -43.98522 1.000 24.11925 66 LYS B CA 1
ATOM 4248 C C . LYS B 1 66 ? 20.18466 -40.55348 -44.93322 1.000 24.21999 66 LYS B C 1
ATOM 4249 O O . LYS B 1 66 ? 20.06219 -39.74703 -45.86227 1.000 31.40338 66 LYS B O 1
ATOM 4255 N N . GLU B 1 67 ? 19.30061 -41.53139 -44.71565 1.000 23.94671 67 GLU B N 1
ATOM 4256 C CA . GLU B 1 67 ? 18.10251 -41.64433 -45.53968 1.000 20.95743 67 GLU B CA 1
ATOM 4257 C C . GLU B 1 67 ? 17.16928 -40.45309 -45.36954 1.000 28.84006 67 GLU B C 1
ATOM 4258 O O . GLU B 1 67 ? 16.35156 -40.19005 -46.25770 1.000 37.07111 67 GLU B O 1
ATOM 4264 N N . MET B 1 68 ? 17.26664 -39.73103 -44.25506 1.000 29.28714 68 MET B N 1
ATOM 4265 C CA . MET B 1 68 ? 16.45117 -38.54876 -44.01685 1.000 32.83757 68 MET B CA 1
ATOM 4266 C C . MET B 1 68 ? 17.18512 -37.25141 -44.32271 1.000 29.31430 68 MET B C 1
ATOM 4267 O O . MET B 1 68 ? 16.65116 -36.17227 -44.04756 1.000 32.40415 68 MET B O 1
ATOM 4272 N N . GLY B 1 69 ? 18.39219 -37.32748 -44.87851 1.000 30.92391 69 GLY B N 1
ATOM 4273 C CA . GLY B 1 69 ? 19.13490 -36.12072 -45.18211 1.000 27.91033 69 GLY B CA 1
ATOM 4274 C C . GLY B 1 69 ? 19.61610 -35.35622 -43.97163 1.000 32.19925 69 GLY B C 1
ATOM 4275 O O . GLY B 1 69 ? 19.89334 -34.15889 -44.07459 1.000 37.34412 69 GLY B O 1
ATOM 4276 N N . ILE B 1 70 ? 19.71379 -36.01614 -42.81856 1.000 27.67793 70 ILE B N 1
ATOM 4277 C CA . ILE B 1 70 ? 20.12506 -35.34565 -41.59227 1.000 26.20279 70 ILE B CA 1
ATOM 4278 C C . ILE B 1 70 ? 21.59875 -34.97495 -41.68422 1.000 22.27355 70 ILE B C 1
ATOM 4279 O O . ILE B 1 70 ? 22.45599 -35.82442 -41.96154 1.000 26.28748 70 ILE B O 1
ATOM 4284 N N . LYS B 1 71 ? 21.90116 -33.69713 -41.45118 1.000 19.40945 71 LYS B N 1
ATOM 4285 C CA . LYS B 1 71 ? 23.25233 -33.17502 -41.60468 1.000 23.74777 71 LYS B CA 1
ATOM 4286 C C . LYS B 1 71 ? 24.01338 -33.06046 -40.29014 1.000 25.67855 71 LYS B C 1
ATOM 4287 O O . LYS B 1 71 ? 25.23220 -32.85800 -40.31707 1.000 29.90173 71 LYS B O 1
ATOM 4289 N N . ALA B 1 72 ? 23.33676 -33.17734 -39.14984 1.000 23.84929 72 ALA B N 1
ATOM 4290 C CA . ALA B 1 72 ? 24.00276 -33.10584 -37.85793 1.000 19.12988 72 ALA B CA 1
ATOM 4291 C C . ALA B 1 72 ? 23.29481 -34.02012 -36.87217 1.000 19.72923 72 ALA B C 1
ATOM 4292 O O . ALA B 1 72 ? 22.07055 -34.15875 -36.91152 1.000 18.22819 72 ALA B O 1
ATOM 4294 N N . TYR B 1 73 ? 24.07082 -34.63121 -35.98266 1.000 17.74595 73 TYR B N 1
ATOM 4295 C CA . TYR B 1 73 ? 23.54681 -35.58168 -35.01191 1.000 17.77028 73 TYR B CA 1
ATOM 4296 C C . TYR B 1 73 ? 24.08097 -35.21293 -33.63933 1.000 16.90123 73 TYR B C 1
ATOM 4297 O O . TYR B 1 73 ? 25.29203 -35.27273 -33.40570 1.000 19.62561 73 TYR B O 1
ATOM 4306 N N . ARG B 1 74 ? 23.18148 -34.82231 -32.74202 1.000 15.87352 74 ARG B N 1
ATOM 4307 C CA . ARG B 1 74 ? 23.54993 -34.50667 -31.37143 1.000 19.64650 74 ARG B CA 1
ATOM 4308 C C . ARG B 1 74 ? 23.39065 -35.75235 -30.51318 1.000 16.47132 74 ARG B C 1
ATOM 4309 O O . ARG B 1 74 ? 22.31950 -36.36427 -30.48831 1.000 18.64235 74 ARG B O 1
ATOM 4317 N N . PHE B 1 75 ? 24.45844 -36.12985 -29.81989 1.000 18.44743 75 PHE B N 1
ATOM 4318 C CA . PHE B 1 75 ? 24.43064 -37.31108 -28.97314 1.000 16.65758 75 PHE B CA 1
ATOM 4319 C C . PHE B 1 75 ? 25.31719 -37.05661 -27.76561 1.000 16.11168 75 PHE B C 1
ATOM 4320 O O . PHE B 1 75 ? 26.04690 -36.06400 -27.70088 1.000 15.75457 75 PHE B O 1
ATOM 4328 N N . SER B 1 76 ? 25.25015 -37.97003 -26.80512 1.000 15.64612 76 SER B N 1
ATOM 4329 C CA . SER B 1 76 ? 25.97519 -37.82116 -25.55734 1.000 16.91416 76 SER B CA 1
ATOM 4330 C C . SER B 1 76 ? 26.88577 -39.01982 -25.32900 1.000 14.05440 76 SER B C 1
ATOM 4331 O O . SER B 1 76 ? 26.66855 -40.11090 -25.86439 1.000 16.79404 76 SER B O 1
ATOM 4334 N N . ILE B 1 77 ? 27.90921 -38.79877 -24.51118 1.000 14.88215 77 ILE B N 1
ATOM 4335 C CA . ILE B 1 77 ? 28.93307 -39.79523 -24.22843 1.000 16.44180 77 ILE B CA 1
ATOM 4336 C C . ILE B 1 77 ? 28.65892 -40.39388 -22.85954 1.000 15.93064 77 ILE B C 1
ATOM 4337 O O . ILE B 1 77 ? 28.54970 -39.66547 -21.86514 1.000 15.86807 77 ILE B O 1
ATOM 4342 N N . ALA B 1 78 ? 28.54484 -41.71677 -22.80618 1.000 15.78257 78 ALA B N 1
ATOM 4343 C CA . ALA B 1 78 ? 28.43167 -42.41967 -21.53316 1.000 11.46448 78 ALA B CA 1
ATOM 4344 C C . ALA B 1 78 ? 29.76473 -42.30712 -20.80714 1.000 17.29234 78 ALA B C 1
ATOM 4345 O O . ALA B 1 78 ? 30.73831 -42.97799 -21.15731 1.000 18.16263 78 ALA B O 1
ATOM 4347 N N . TRP B 1 79 ? 29.81227 -41.43159 -19.80060 1.000 17.66245 79 TRP B N 1
ATOM 4348 C CA . TRP B 1 79 ? 31.02991 -41.24827 -19.01820 1.000 15.92111 79 TRP B CA 1
ATOM 4349 C C . TRP B 1 79 ? 31.47626 -42.56371 -18.38963 1.000 17.13494 79 TRP B C 1
ATOM 4350 O O . TRP B 1 79 ? 32.67328 -42.87496 -18.36299 1.000 17.12494 79 TRP B O 1
ATOM 4361 N N . ALA B 1 80 ? 30.52399 -43.36737 -17.91238 1.000 15.32286 80 ALA B N 1
ATOM 4362 C CA . ALA B 1 80 ? 30.85424 -44.64440 -17.29203 1.000 15.19758 80 ALA B CA 1
ATOM 4363 C C . ALA B 1 80 ? 31.28349 -45.70502 -18.29796 1.000 16.83019 80 ALA B C 1
ATOM 4364 O O . ALA B 1 80 ? 31.75296 -46.76935 -17.88117 1.000 23.14114 80 ALA B O 1
ATOM 4366 N N . ARG B 1 81 ? 31.12693 -45.45807 -19.59883 1.000 16.17307 81 ARG B N 1
ATOM 4367 C CA . ARG B 1 81 ? 31.62284 -46.39359 -20.59937 1.000 18.68628 81 ARG B CA 1
ATOM 4368 C C . ARG B 1 81 ? 33.08439 -46.15921 -20.94982 1.000 20.32389 81 ARG B C 1
ATOM 4369 O O . ARG B 1 81 ? 33.76395 -47.09919 -21.37920 1.000 21.77213 81 ARG B O 1
ATOM 4377 N N . ILE B 1 82 ? 33.58021 -44.93898 -20.76622 1.000 18.56035 82 ILE B N 1
ATOM 4378 C CA . ILE B 1 82 ? 34.99142 -44.63975 -20.98249 1.000 20.55313 82 ILE B CA 1
ATOM 4379 C C . ILE B 1 82 ? 35.78515 -44.77363 -19.68970 1.000 23.52770 82 ILE B C 1
ATOM 4380 O O . ILE B 1 82 ? 36.86272 -45.37280 -19.67463 1.000 23.75834 82 ILE B O 1
ATOM 4385 N N . PHE B 1 83 ? 35.26158 -44.23305 -18.58905 1.000 21.39332 83 PHE B N 1
ATOM 4386 C CA . PHE B 1 83 ? 35.83201 -44.40921 -17.25424 1.000 19.08351 83 PHE B CA 1
ATOM 4387 C C . PHE B 1 83 ? 34.82228 -45.18295 -16.41646 1.000 24.82775 83 PHE B C 1
ATOM 4388 O O . PHE B 1 83 ? 33.90518 -44.58718 -15.82874 1.000 23.94376 83 PHE B O 1
ATOM 4396 N N . PRO B 1 84 ? 34.94403 -46.51125 -16.33920 1.000 22.80042 84 PRO B N 1
ATOM 4397 C CA . PRO B 1 84 ? 33.97546 -47.29284 -15.55133 1.000 17.48167 84 PRO B CA 1
ATOM 4398 C C . PRO B 1 84 ? 33.94399 -46.92360 -14.08155 1.000 18.06813 84 PRO B C 1
ATOM 4399 O O . PRO B 1 84 ? 32.96762 -47.25206 -13.39756 1.000 23.36477 84 PRO B O 1
ATOM 4403 N N . GLU B 1 85 ? 34.97616 -46.25419 -13.57295 1.000 18.45764 85 GLU B N 1
ATOM 4404 C CA . GLU B 1 85 ? 35.01978 -45.80918 -12.18772 1.000 16.34121 85 GLU B CA 1
ATOM 4405 C C . GLU B 1 85 ? 34.98912 -44.29080 -12.07595 1.000 13.94061 85 GLU B C 1
ATOM 4406 O O . GLU B 1 85 ? 35.19813 -43.75229 -10.98221 1.000 15.34205 85 GLU B O 1
ATOM 4412 N N . GLY B 1 86 ? 34.73445 -43.59176 -13.17663 1.000 16.51744 86 GLY B N 1
ATOM 4413 C CA . GLY B 1 86 ? 34.69698 -42.14152 -13.20372 1.000 23.01566 86 GLY B CA 1
ATOM 4414 C C . GLY B 1 86 ? 36.06432 -41.52114 -13.38743 1.000 23.97383 86 GLY B C 1
ATOM 4415 O O . GLY B 1 86 ? 36.22440 -40.56995 -14.15601 1.000 21.00277 86 GLY B O 1
ATOM 4416 N N . ILE B 1 87 ? 37.06237 -42.05392 -12.68597 1.000 23.75634 87 ILE B N 1
ATOM 4417 C CA . ILE B 1 87 ? 38.43738 -41.58606 -12.77946 1.000 26.19595 87 ILE B CA 1
ATOM 4418 C C . ILE B 1 87 ? 39.34721 -42.80056 -12.88774 1.000 30.62682 87 ILE B C 1
ATOM 4419 O O . ILE B 1 87 ? 38.99508 -43.90339 -12.45876 1.000 26.94328 87 ILE B O 1
ATOM 4424 N N . GLY B 1 88 ? 40.52075 -42.59433 -13.48052 1.000 32.68208 88 GLY B N 1
ATOM 4425 C CA . GLY B 1 88 ? 41.53085 -43.63277 -13.51706 1.000 25.48155 88 GLY B CA 1
ATOM 4426 C C . GLY B 1 88 ? 41.55713 -44.43756 -14.79934 1.000 28.34093 88 GLY B C 1
ATOM 4427 O O . GLY B 1 88 ? 41.80351 -43.89456 -15.88110 1.000 26.77531 88 GLY B O 1
ATOM 4428 N N . LYS B 1 89 ? 41.29995 -45.73899 -14.68312 1.000 27.78158 89 LYS B N 1
ATOM 4429 C CA . LYS B 1 89 ? 41.45207 -46.64918 -15.81098 1.000 30.77311 89 LYS B CA 1
ATOM 4430 C C . LYS B 1 89 ? 40.41801 -46.36286 -16.89287 1.000 25.86963 89 LYS B C 1
ATOM 4431 O O . LYS B 1 89 ? 39.22158 -46.24054 -16.61141 1.000 25.49109 89 LYS B O 1
ATOM 4433 N N . ILE B 1 90 ? 40.88659 -46.25748 -18.13327 1.000 31.60758 90 ILE B N 1
ATOM 4434 C CA . ILE B 1 90 ? 40.00373 -46.10165 -19.28207 1.000 22.70130 90 ILE B CA 1
ATOM 4435 C C . ILE B 1 90 ? 39.52994 -47.47428 -19.74244 1.000 25.94205 90 ILE B C 1
ATOM 4436 O O . ILE B 1 90 ? 40.20945 -48.48923 -19.55159 1.000 38.38916 90 ILE B O 1
ATOM 4438 N N . ASN B 1 91 ? 38.35067 -47.50956 -20.35580 1.000 29.51762 91 ASN B N 1
ATOM 4439 C CA . ASN B 1 91 ? 37.75487 -48.73973 -20.87145 1.000 19.16949 91 ASN B CA 1
ATOM 4440 C C . ASN B 1 91 ? 37.89935 -48.69779 -22.38823 1.000 24.92615 91 ASN B C 1
ATOM 4441 O O . ASN B 1 91 ? 37.12628 -48.02397 -23.07552 1.000 31.55630 91 ASN B O 1
ATOM 4446 N N . GLN B 1 92 ? 38.89659 -49.42395 -22.90179 1.000 26.91090 92 GLN B N 1
ATOM 4447 C CA . GLN B 1 92 ? 39.27819 -49.29214 -24.30551 1.000 21.64560 92 GLN B CA 1
ATOM 4448 C C . GLN B 1 92 ? 38.13143 -49.65211 -25.24037 1.000 21.94669 92 GLN B C 1
ATOM 4449 O O . GLN B 1 92 ? 37.96043 -49.02334 -26.29140 1.000 29.43174 92 GLN B O 1
ATOM 4455 N N . LYS B 1 93 ? 37.34441 -50.66960 -24.88500 1.000 28.40833 93 LYS B N 1
ATOM 4456 C CA . LYS B 1 93 ? 36.17380 -51.01007 -25.68639 1.000 27.01920 93 LYS B CA 1
ATOM 4457 C C . LYS B 1 93 ? 35.23148 -49.82240 -25.80432 1.000 26.79572 93 LYS B C 1
ATOM 4458 O O . LYS B 1 93 ? 34.63022 -49.59240 -26.86095 1.000 27.78213 93 LYS B O 1
ATOM 4464 N N . GLY B 1 94 ? 35.09205 -49.05813 -24.72026 1.000 24.10427 94 GLY B N 1
ATOM 4465 C CA . GLY B 1 94 ? 34.23764 -47.88468 -24.75528 1.000 24.91085 94 GLY B CA 1
ATOM 4466 C C . GLY B 1 94 ? 34.79109 -46.79802 -25.65378 1.000 25.38954 94 GLY B C 1
ATOM 4467 O O . GLY B 1 94 ? 34.06135 -46.20452 -26.45333 1.000 22.19996 94 GLY B O 1
ATOM 4468 N N . VAL B 1 95 ? 36.09053 -46.51793 -25.52795 1.000 24.78547 95 VAL B N 1
ATOM 4469 C CA . VAL B 1 95 ? 36.73258 -45.54107 -26.40252 1.000 22.19875 95 VAL B CA 1
ATOM 4470 C C . VAL B 1 95 ? 36.59899 -45.96394 -27.86035 1.000 22.73102 95 VAL B C 1
ATOM 4471 O O . VAL B 1 95 ? 36.35390 -45.13338 -28.74432 1.000 23.48808 95 VAL B O 1
ATOM 4475 N N . ASP B 1 96 ? 36.73666 -47.26490 -28.12998 1.000 26.20768 96 ASP B N 1
ATOM 4476 C CA . ASP B 1 96 ? 36.64230 -47.75548 -29.50208 1.000 25.41262 96 ASP B CA 1
ATOM 4477 C C . ASP B 1 96 ? 35.24703 -47.54161 -30.07843 1.000 28.22280 96 ASP B C 1
ATOM 4478 O O . ASP B 1 96 ? 35.10223 -47.20164 -31.25937 1.000 30.62671 96 ASP B O 1
ATOM 4483 N N . PHE B 1 97 ? 34.20709 -47.74600 -29.26430 1.000 25.46575 97 PHE B N 1
ATOM 4484 C CA . PHE B 1 97 ? 32.84181 -47.59346 -29.75819 1.000 18.84671 97 PHE B CA 1
ATOM 4485 C C . PHE B 1 97 ? 32.58412 -46.17881 -30.25864 1.000 20.76349 97 PHE B C 1
ATOM 4486 O O . PHE B 1 97 ? 31.98168 -45.98992 -31.32153 1.000 21.41651 97 PHE B O 1
ATOM 4494 N N . TYR B 1 98 ? 33.02989 -45.17015 -29.50752 1.000 22.41862 98 TYR B N 1
ATOM 4495 C CA . TYR B 1 98 ? 32.75899 -43.79427 -29.90752 1.000 22.80479 98 TYR B CA 1
ATOM 4496 C C . TYR B 1 98 ? 33.60694 -43.38056 -31.10231 1.000 22.91469 98 TYR B C 1
ATOM 4497 O O . TYR B 1 98 ? 33.15464 -42.58040 -31.92843 1.000 23.06215 98 TYR B O 1
ATOM 4506 N N . HIS B 1 99 ? 34.82980 -43.90566 -31.21282 1.000 21.12331 99 HIS B N 1
ATOM 4507 C CA . HIS B 1 99 ? 35.56958 -43.78965 -32.46576 1.000 19.74141 99 HIS B CA 1
ATOM 4508 C C . HIS B 1 99 ? 34.74762 -44.33702 -33.62665 1.000 21.95521 99 HIS B C 1
ATOM 4509 O O . HIS B 1 99 ? 34.57127 -43.66984 -34.65176 1.000 18.49567 99 HIS B O 1
ATOM 4516 N N . ASN B 1 100 ? 34.22322 -45.55525 -33.47059 1.000 20.66354 100 ASN B N 1
ATOM 4517 C CA . ASN B 1 100 ? 33.45162 -46.17990 -34.54058 1.000 22.53055 100 ASN B CA 1
ATOM 4518 C C . ASN B 1 100 ? 32.18696 -45.38797 -34.85309 1.000 20.76518 100 ASN B C 1
ATOM 4519 O O . ASN B 1 100 ? 31.81077 -45.24058 -36.02214 1.000 21.12964 100 ASN B O 1
ATOM 4524 N N . LEU B 1 101 ? 31.51380 -44.87467 -33.82088 1.000 20.54967 101 LEU B N 1
ATOM 4525 C CA . LEU B 1 101 ? 30.30109 -44.09262 -34.04057 1.000 18.22822 101 LEU B CA 1
ATOM 4526 C C . LEU B 1 101 ? 30.61653 -42.76121 -34.71320 1.000 17.04264 101 LEU B C 1
ATOM 4527 O O . LEU B 1 101 ? 29.93031 -42.35314 -35.65789 1.000 20.71794 101 LEU B O 1
ATOM 4532 N N . ILE B 1 102 ? 31.64997 -42.06586 -34.23384 1.000 17.28373 102 ILE B N 1
ATOM 4533 C CA . ILE B 1 102 ? 32.02630 -40.78308 -34.82402 1.000 19.22931 102 ILE B CA 1
ATOM 4534 C C . ILE B 1 102 ? 32.47751 -40.97272 -36.26763 1.000 26.23025 102 ILE B C 1
ATOM 4535 O O . ILE B 1 102 ? 32.06881 -40.22854 -37.16753 1.000 26.00779 102 ILE B O 1
ATOM 4540 N N . ASP B 1 103 ? 33.33356 -41.97038 -36.50830 1.000 22.94571 103 ASP B N 1
ATOM 4541 C CA . ASP B 1 103 ? 33.79344 -42.24167 -37.86849 1.000 26.10948 103 ASP B CA 1
ATOM 4542 C C . ASP B 1 103 ? 32.62780 -42.57083 -38.79402 1.000 19.80889 103 ASP B C 1
ATOM 4543 O O . ASP B 1 103 ? 32.63545 -42.19260 -39.97179 1.000 19.82016 103 ASP B O 1
ATOM 4548 N N . GLU B 1 104 ? 31.61998 -43.28259 -38.28116 1.000 23.77839 104 GLU B N 1
ATOM 4549 C CA . GLU B 1 104 ? 30.45310 -43.61077 -39.09490 1.000 19.16761 104 GLU B CA 1
ATOM 4550 C C . GLU B 1 104 ? 29.67861 -42.35850 -39.48578 1.000 26.21075 104 GLU B C 1
ATOM 4551 O O . GLU B 1 104 ? 29.19706 -42.24523 -40.61962 1.000 30.32685 104 GLU B O 1
ATOM 4557 N N . LEU B 1 105 ? 29.55209 -41.40299 -38.56198 1.000 24.54668 105 LEU B N 1
ATOM 4558 C CA . LEU B 1 105 ? 28.84406 -40.16734 -38.87674 1.000 24.72047 105 LEU B CA 1
ATOM 4559 C C . LEU B 1 105 ? 29.61934 -39.32725 -39.88291 1.000 22.96300 105 LEU B C 1
ATOM 4560 O O . LEU B 1 105 ? 29.02926 -38.75916 -40.80868 1.000 22.69582 105 LEU B O 1
ATOM 4565 N N . ILE B 1 106 ? 30.94165 -39.23776 -39.71891 1.000 25.49728 106 ILE B N 1
ATOM 4566 C CA . ILE B 1 106 ? 31.74846 -38.42324 -40.62373 1.000 24.07930 106 ILE B CA 1
ATOM 4567 C C . ILE B 1 106 ? 31.70335 -38.97702 -42.04492 1.000 30.48910 106 ILE B C 1
ATOM 4568 O O . ILE B 1 106 ? 31.58348 -38.21638 -43.01344 1.000 28.73755 106 ILE B O 1
ATOM 4573 N N . LYS B 1 107 ? 31.77598 -40.30326 -42.20125 1.000 26.22615 107 LYS B N 1
ATOM 4574 C CA . LYS B 1 107 ? 31.72700 -40.85988 -43.55121 1.000 29.16797 107 LYS B CA 1
ATOM 4575 C C . LYS B 1 107 ? 30.37550 -40.65806 -44.21779 1.000 27.57186 107 LYS B C 1
ATOM 4576 O O . LYS B 1 107 ? 30.30043 -40.68254 -45.45060 1.000 34.72471 107 LYS B O 1
ATOM 4582 N N . ASN B 1 108 ? 29.31213 -40.44442 -43.44448 1.000 29.36542 108 ASN B N 1
ATOM 4583 C CA . ASN B 1 108 ? 27.98363 -40.24431 -44.00519 1.000 30.52455 108 ASN B CA 1
ATOM 4584 C C . ASN B 1 108 ? 27.57617 -38.77594 -44.02742 1.000 27.92258 108 ASN B C 1
ATOM 4585 O O . ASN B 1 108 ? 26.38455 -38.47018 -44.15377 1.000 34.43068 108 ASN B O 1
ATOM 4590 N N . ASP B 1 109 ? 28.54561 -37.86455 -43.90934 1.000 30.91990 109 ASP B N 1
ATOM 4591 C CA . ASP B 1 109 ? 28.30392 -36.41933 -43.98081 1.000 36.87283 109 ASP B CA 1
ATOM 4592 C C . ASP B 1 109 ? 27.30391 -35.96556 -42.91700 1.000 31.15947 109 ASP B C 1
ATOM 4593 O O . ASP B 1 109 ? 26.33769 -35.25220 -43.19504 1.000 31.21765 109 ASP B O 1
ATOM 4598 N N . ILE B 1 110 ? 27.54922 -36.38917 -41.68120 1.000 29.28339 110 ILE B N 1
ATOM 4599 C CA . ILE B 1 110 ? 26.75563 -35.98423 -40.52821 1.000 25.23269 110 ILE B CA 1
ATOM 4600 C C . ILE B 1 110 ? 27.71075 -35.37178 -39.51366 1.000 24.25281 110 ILE B C 1
ATOM 4601 O O . ILE B 1 110 ? 28.64640 -36.03772 -39.05175 1.000 22.36355 110 ILE B O 1
ATOM 4606 N N . VAL B 1 111 ? 27.47477 -34.11116 -39.16621 1.000 23.50394 111 VAL B N 1
ATOM 4607 C CA . VAL B 1 111 ? 28.33547 -33.39191 -38.23088 1.000 26.01818 111 VAL B CA 1
ATOM 4608 C C . VAL B 1 111 ? 27.99285 -33.81286 -36.80758 1.000 21.52629 111 VAL B C 1
ATOM 4609 O O . VAL B 1 111 ? 26.85205 -33.62219 -36.36289 1.000 21.67860 111 VAL B O 1
ATOM 4613 N N . PRO B 1 112 ? 28.93511 -34.38686 -36.06138 1.000 24.59310 112 PRO B N 1
ATOM 4614 C CA . PRO B 1 112 ? 28.64570 -34.75612 -34.67046 1.000 21.23099 112 PRO B CA 1
ATOM 4615 C C . PRO B 1 112 ? 28.61967 -33.52810 -33.76986 1.000 26.47344 112 PRO B C 1
ATOM 4616 O O . PRO B 1 112 ? 29.52143 -32.68813 -33.80970 1.000 23.65047 112 PRO B O 1
ATOM 4620 N N . TYR B 1 113 ? 27.56706 -33.42995 -32.96243 1.000 20.63260 113 TYR B N 1
ATOM 4621 C CA . TYR B 1 113 ? 27.47787 -32.46818 -31.86864 1.000 24.27321 113 TYR B CA 1
ATOM 4622 C C . TYR B 1 113 ? 27.44621 -33.27380 -30.57642 1.000 18.61205 113 TYR B C 1
ATOM 4623 O O . TYR B 1 113 ? 26.49875 -34.02820 -30.33217 1.000 23.07010 113 TYR B O 1
ATOM 4632 N N . VAL B 1 114 ? 28.48198 -33.12301 -29.75698 1.000 15.42821 114 VAL B N 1
ATOM 4633 C CA . VAL B 1 114 ? 28.72785 -34.01944 -28.63431 1.000 17.62291 114 VAL B CA 1
ATOM 4634 C C . VAL B 1 114 ? 28.30104 -33.34853 -27.33713 1.000 18.01070 114 VAL B C 1
ATOM 4635 O O . VAL B 1 114 ? 28.69191 -32.20829 -27.05582 1.000 20.97378 114 VAL B O 1
ATOM 4639 N N . THR B 1 115 ? 27.50623 -34.06274 -26.54417 1.000 19.68524 115 THR B N 1
ATOM 4640 C CA . THR B 1 115 ? 27.20559 -33.68781 -25.16903 1.000 19.53910 115 THR B CA 1
ATOM 4641 C C . THR B 1 115 ? 28.05739 -34.55820 -24.25421 1.000 18.80486 115 THR B C 1
ATOM 4642 O O . THR B 1 115 ? 27.99176 -35.78909 -24.33055 1.000 15.42515 115 THR B O 1
ATOM 4646 N N . LEU B 1 116 ? 28.86434 -33.92354 -23.40195 1.000 17.62665 116 LEU B N 1
ATOM 4647 C CA . LEU B 1 116 ? 29.73877 -34.69379 -22.52329 1.000 13.40419 116 LEU B CA 1
ATOM 4648 C C . LEU B 1 116 ? 28.95406 -35.37117 -21.40606 1.000 15.15474 116 LEU B C 1
ATOM 4649 O O . LEU B 1 116 ? 29.20467 -36.53856 -21.08617 1.000 18.69631 116 LEU B O 1
ATOM 4654 N N . PHE B 1 117 ? 28.00096 -34.66386 -20.80207 1.000 17.34233 117 PHE B N 1
ATOM 4655 C CA . PHE B 1 117 ? 27.26706 -35.17329 -19.64679 1.000 19.50232 117 PHE B CA 1
ATOM 4656 C C . PHE B 1 117 ? 25.77032 -35.03939 -19.89025 1.000 20.59100 117 PHE B C 1
ATOM 4657 O O . PHE B 1 117 ? 25.22952 -33.92807 -19.87356 1.000 17.41922 117 PHE B O 1
ATOM 4665 N N . HIS B 1 118 ? 25.10640 -36.17162 -20.11667 1.000 16.71369 118 HIS B N 1
ATOM 4666 C CA . HIS B 1 118 ? 23.65461 -36.19835 -20.22365 1.000 17.13987 118 HIS B CA 1
ATOM 4667 C C . HIS B 1 118 ? 23.07533 -37.06012 -19.10820 1.000 14.54439 118 HIS B C 1
ATOM 4668 O O . HIS B 1 118 ? 22.30791 -37.99196 -19.37233 1.000 13.51655 118 HIS B O 1
ATOM 4675 N N . TRP B 1 119 ? 23.50866 -36.78171 -17.87198 1.000 13.20112 119 TRP B N 1
ATOM 4676 C CA . TRP B 1 119 ? 22.90187 -37.22127 -16.61322 1.000 17.83393 119 TRP B CA 1
ATOM 4677 C C . TRP B 1 119 ? 23.45989 -38.54100 -16.08623 1.000 17.55510 119 TRP B C 1
ATOM 4678 O O . TRP B 1 119 ? 23.37898 -38.79994 -14.88100 1.000 14.50447 119 TRP B O 1
ATOM 4689 N N . ASP B 1 120 ? 24.02247 -39.38740 -16.95147 1.000 17.58401 120 ASP B N 1
ATOM 4690 C CA . ASP B 1 120 ? 24.49120 -40.70464 -16.51063 1.000 13.35824 120 ASP B CA 1
ATOM 4691 C C . ASP B 1 120 ? 25.84407 -40.56418 -15.80822 1.000 14.70703 120 ASP B C 1
ATOM 4692 O O . ASP B 1 120 ? 26.89896 -40.95438 -16.31284 1.000 21.12186 120 ASP B O 1
ATOM 4697 N N . LEU B 1 121 ? 25.78914 -39.99312 -14.60909 1.000 12.14609 121 LEU B N 1
ATOM 4698 C CA . LEU B 1 121 ? 26.98051 -39.85316 -13.77528 1.000 14.45399 121 LEU B CA 1
ATOM 4699 C C . LEU B 1 121 ? 27.49164 -41.22916 -13.35964 1.000 15.47190 121 LEU B C 1
ATOM 4700 O O . LEU B 1 121 ? 26.70889 -42.04588 -12.86286 1.000 20.69337 121 LEU B O 1
ATOM 4705 N N . PRO B 1 122 ? 28.77348 -41.53014 -13.56226 1.000 19.46354 122 PRO B N 1
ATOM 4706 C CA . PRO B 1 122 ? 29.32026 -42.81228 -13.09460 1.000 15.42390 122 PRO B CA 1
ATOM 4707 C C . PRO B 1 122 ? 28.99603 -43.06761 -11.62895 1.000 16.35458 122 PRO B C 1
ATOM 4708 O O . PRO B 1 122 ? 29.18617 -42.20245 -10.77003 1.000 14.03641 122 PRO B O 1
ATOM 4712 N N . LEU B 1 123 ? 28.50003 -44.27706 -11.34879 1.000 14.21850 123 LEU B N 1
ATOM 4713 C CA . LEU B 1 123 ? 28.01027 -44.59481 -10.01097 1.000 15.09143 123 LEU B CA 1
ATOM 4714 C C . LEU B 1 123 ? 29.11085 -44.50395 -8.96345 1.000 15.89057 123 LEU B C 1
ATOM 4715 O O . LEU B 1 123 ? 28.84000 -44.14665 -7.81144 1.000 16.27475 123 LEU B O 1
ATOM 4720 N N . GLU B 1 124 ? 30.35064 -44.82559 -9.33682 1.000 15.39460 124 GLU B N 1
ATOM 4721 C CA . GLU B 1 124 ? 31.45234 -44.73991 -8.38470 1.000 19.72026 124 GLU B CA 1
ATOM 4722 C C . GLU B 1 124 ? 31.63167 -43.31308 -7.87717 1.000 17.76425 124 GLU B C 1
ATOM 4723 O O . GLU B 1 124 ? 31.93277 -43.09847 -6.69680 1.000 14.57244 124 GLU B O 1
ATOM 4729 N N . LEU B 1 125 ? 31.44137 -42.32289 -8.75398 1.000 14.02216 125 LEU B N 1
ATOM 4730 C CA . LEU B 1 125 ? 31.55176 -40.92866 -8.33388 1.000 16.08418 125 LEU B CA 1
ATOM 4731 C C . LEU B 1 125 ? 30.35155 -40.50030 -7.50009 1.000 16.48916 125 LEU B C 1
ATOM 4732 O O . LEU B 1 125 ? 30.49495 -39.71187 -6.55810 1.000 20.20475 125 LEU B O 1
ATOM 4737 N N . ALA B 1 126 ? 29.15841 -40.99487 -7.84061 1.000 13.65708 126 ALA B N 1
ATOM 4738 C CA . ALA B 1 126 ? 27.97307 -40.67798 -7.05054 1.000 16.04395 126 ALA B CA 1
ATOM 4739 C 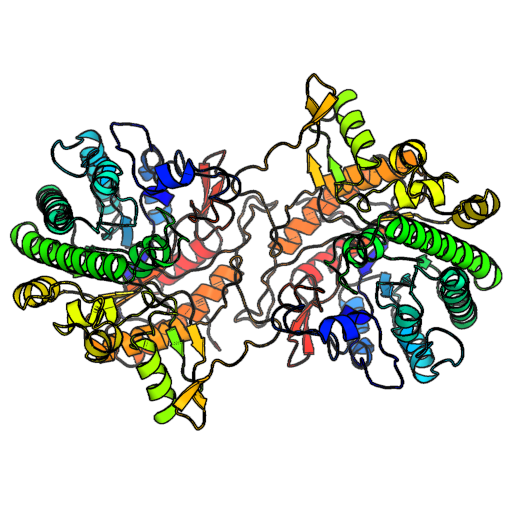C . ALA B 1 126 ? 28.12741 -41.14658 -5.61127 1.000 17.67230 126 ALA B C 1
ATOM 4740 O O . ALA B 1 126 ? 27.73243 -40.44323 -4.67341 1.000 18.70764 126 ALA B O 1
ATOM 4742 N N . GLU B 1 127 ? 28.70453 -42.32816 -5.41457 1.000 13.97354 127 GLU B N 1
ATOM 4743 C CA . GLU B 1 127 ? 28.89675 -42.84658 -4.06963 1.000 16.99397 127 GLU B CA 1
ATOM 4744 C C . GLU B 1 127 ? 30.08312 -42.20550 -3.36701 1.000 18.66160 127 GLU B C 1
ATOM 4745 O O . GLU B 1 127 ? 30.32027 -42.49461 -2.18919 1.000 13.35828 127 GLU B O 1
ATOM 4751 N N . LYS B 1 128 ? 30.82556 -41.34529 -4.06381 1.000 16.21507 128 LYS B N 1
ATOM 4752 C CA . LYS B 1 128 ? 31.78207 -40.43495 -3.45368 1.000 15.01837 128 LYS B CA 1
ATOM 4753 C C . LYS B 1 128 ? 31.20642 -39.03145 -3.28496 1.000 18.54186 128 LYS B C 1
ATOM 4754 O O . LYS B 1 128 ? 31.96496 -38.06655 -3.13932 1.000 18.20496 128 LYS B O 1
ATOM 4760 N N . GLY B 1 129 ? 29.87942 -38.90066 -3.30780 1.000 16.53947 129 GLY B N 1
ATOM 4761 C CA . GLY B 1 129 ? 29.20965 -37.63638 -3.09317 1.000 13.28306 129 GLY B CA 1
ATOM 4762 C C . GLY B 1 129 ? 28.73729 -36.93885 -4.35039 1.000 15.30634 129 GLY B C 1
ATOM 4763 O O . GLY B 1 129 ? 27.95525 -35.98504 -4.24974 1.000 11.79246 129 GLY B O 1
ATOM 4764 N N . GLY B 1 130 ? 29.17418 -37.38857 -5.52378 1.000 15.66119 130 GLY B N 1
ATOM 4765 C CA . GLY B 1 130 ? 28.78069 -36.72708 -6.75509 1.000 18.44208 130 GLY B CA 1
ATOM 4766 C C . GLY B 1 130 ? 29.18493 -35.26763 -6.75882 1.000 16.74006 130 GLY B C 1
ATOM 4767 O O . GLY B 1 130 ? 30.28534 -34.89666 -6.33372 1.000 17.51079 130 GLY B O 1
ATOM 4768 N N . TRP B 1 131 ? 28.27319 -34.41772 -7.23405 1.000 11.28057 131 TRP B N 1
ATOM 4769 C CA . TRP B 1 131 ? 28.54781 -32.98938 -7.32441 1.000 14.11005 131 TRP B CA 1
ATOM 4770 C C . TRP B 1 131 ? 28.66760 -32.32104 -5.96107 1.000 16.21561 131 TRP B C 1
ATOM 4771 O O . TRP B 1 131 ? 29.15358 -31.18784 -5.89122 1.000 22.31157 131 TRP B O 1
ATOM 4782 N N . LEU B 1 132 ? 28.24152 -32.98757 -4.88409 1.000 14.51527 132 LEU B N 1
ATOM 4783 C CA . LEU B 1 132 ? 28.49869 -32.47109 -3.54338 1.000 15.02366 132 LEU B CA 1
ATOM 4784 C C . LEU B 1 132 ? 29.98967 -32.44813 -3.23249 1.000 17.77330 132 LEU B C 1
ATOM 4785 O O . LEU B 1 132 ? 30.45388 -31.59363 -2.46928 1.000 10.98723 132 LEU B O 1
ATOM 4790 N N . ASN B 1 133 ? 30.74992 -33.37183 -3.81410 1.000 17.32662 133 ASN B N 1
ATOM 4791 C CA . ASN B 1 133 ? 32.17856 -33.47403 -3.55529 1.000 17.91584 133 ASN B CA 1
ATOM 4792 C C . ASN B 1 133 ? 32.92571 -32.41533 -4.35741 1.000 15.66951 133 ASN B C 1
ATOM 4793 O O . ASN B 1 133 ? 32.75820 -32.31806 -5.57681 1.000 12.33340 133 ASN B O 1
ATOM 4798 N N . ASP B 1 134 ? 33.75536 -31.62387 -3.66860 1.000 14.70237 134 ASP B N 1
ATOM 4799 C CA . ASP B 1 134 ? 34.52838 -30.58741 -4.34850 1.000 19.22770 134 ASP B CA 1
ATOM 4800 C C . ASP B 1 134 ? 35.43775 -31.17129 -5.42301 1.000 17.26651 134 ASP B C 1
ATOM 4801 O O . ASP B 1 134 ? 35.78187 -30.47722 -6.38635 1.000 19.40985 134 ASP B O 1
ATOM 4806 N N . ASP B 1 135 ? 35.83250 -32.43911 -5.28099 1.000 20.97414 135 ASP B N 1
ATOM 4807 C CA . ASP B 1 135 ? 36.65581 -33.10146 -6.28584 1.000 15.31397 135 ASP B CA 1
ATOM 4808 C C . ASP B 1 135 ? 35.92539 -33.31998 -7.60380 1.000 16.69919 135 ASP B C 1
ATOM 4809 O O . ASP B 1 135 ? 36.57929 -33.63729 -8.60316 1.000 20.21216 135 ASP B O 1
ATOM 4814 N N . SER B 1 136 ? 34.59643 -33.17373 -7.62596 1.000 18.12712 136 SER B N 1
ATOM 4815 C CA . SER B 1 136 ? 33.83654 -33.32050 -8.86526 1.000 20.11753 136 SER B CA 1
ATOM 4816 C C . SER B 1 136 ? 34.38859 -32.45360 -9.98997 1.000 17.68247 136 SER B C 1
ATOM 4817 O O . SER B 1 136 ? 34.27152 -32.81688 -11.16614 1.000 17.00675 136 SER B O 1
ATOM 4820 N N . VAL B 1 137 ? 34.97152 -31.29939 -9.65592 1.000 16.17221 137 VAL B N 1
ATOM 4821 C CA . VAL B 1 137 ? 35.50836 -30.41455 -10.68648 1.000 18.77208 137 VAL B CA 1
ATOM 4822 C C . VAL B 1 137 ? 36.63317 -31.09825 -11.45358 1.000 18.29282 137 VAL B C 1
ATOM 4823 O O . VAL B 1 137 ? 36.70213 -31.01512 -12.68625 1.000 20.01296 137 VAL B O 1
ATOM 4827 N N . GLU B 1 138 ? 37.52189 -31.79678 -10.74366 1.000 14.42672 138 GLU B N 1
ATOM 4828 C CA . GLU B 1 138 ? 38.59990 -32.50740 -11.42426 1.000 20.89102 138 GLU B CA 1
ATOM 4829 C C . GLU B 1 138 ? 38.08534 -33.73879 -12.15773 1.000 18.79938 138 GLU B C 1
ATOM 4830 O O . GLU B 1 138 ? 38.55350 -34.04321 -13.26160 1.000 19.86677 138 GLU B O 1
ATOM 4836 N N . TRP B 1 139 ? 37.13417 -34.46413 -11.56123 1.000 17.02986 139 TRP B N 1
ATOM 4837 C CA . TRP B 1 139 ? 36.58532 -35.64806 -12.21608 1.000 18.40514 139 TRP B CA 1
ATOM 4838 C C . TRP B 1 139 ? 36.08577 -35.30993 -13.61351 1.000 16.96254 139 TRP B C 1
ATOM 4839 O O . TRP B 1 139 ? 36.43413 -35.97844 -14.59297 1.000 22.39248 139 TRP B O 1
ATOM 4850 N N . PHE B 1 140 ? 35.27469 -34.25678 -13.72252 1.000 16.36816 140 PHE B N 1
ATOM 4851 C CA . PHE B 1 140 ? 34.72550 -33.87794 -15.01919 1.000 24.13223 140 PHE B CA 1
ATOM 4852 C C . PHE B 1 140 ? 35.79115 -33.25653 -15.91507 1.000 17.22341 140 PHE B C 1
ATOM 4853 O O . PHE B 1 140 ? 35.76145 -33.43690 -17.13790 1.000 15.87574 140 PHE B O 1
ATOM 4861 N N . LYS B 1 141 ? 36.72969 -32.50865 -15.32792 1.000 18.38394 141 LYS B N 1
ATOM 4862 C CA . LYS B 1 141 ? 37.79696 -31.89797 -16.11610 1.000 19.45534 141 LYS B CA 1
ATOM 4863 C C . LYS B 1 141 ? 38.64610 -32.96131 -16.80564 1.000 25.03210 141 LYS B C 1
ATOM 4864 O O . LYS B 1 141 ? 38.86518 -32.90534 -18.02171 1.000 17.25928 141 LYS B O 1
ATOM 4870 N N . ASP B 1 142 ? 39.13890 -33.94013 -16.03859 1.000 17.36095 142 ASP B N 1
ATOM 4871 C CA . ASP B 1 142 ? 39.93228 -35.01401 -16.62923 1.000 20.52470 142 ASP B CA 1
ATOM 4872 C C . ASP B 1 142 ? 39.11373 -35.80560 -17.63956 1.000 26.67050 142 ASP B C 1
ATOM 4873 O O . ASP B 1 142 ? 39.64010 -36.25076 -18.66663 1.000 22.15375 142 ASP B O 1
ATOM 4878 N N . TYR B 1 143 ? 37.82153 -35.99032 -17.36273 1.000 20.98534 143 TYR B N 1
ATOM 4879 C CA . TYR B 1 143 ? 36.94554 -36.64856 -18.32437 1.000 19.56571 143 TYR B CA 1
ATOM 4880 C C . TYR B 1 143 ? 36.85949 -35.84287 -19.61409 1.000 20.69256 143 TYR B C 1
ATOM 4881 O O . TYR B 1 143 ? 36.95505 -36.40152 -20.71325 1.000 19.68068 143 TYR B O 1
ATOM 4890 N N . ALA B 1 144 ? 36.69628 -34.52378 -19.49841 1.000 16.90292 144 ALA B N 1
ATOM 4891 C CA . ALA B 1 144 ? 36.70178 -33.67051 -20.68133 1.000 19.49859 144 ALA B CA 1
ATOM 4892 C C . ALA B 1 144 ? 38.07357 -33.64924 -21.34412 1.000 19.71314 144 ALA B C 1
ATOM 4893 O O . ALA B 1 144 ? 38.17056 -33.66872 -22.57683 1.000 21.00461 144 ALA B O 1
ATOM 4895 N N . GLU B 1 145 ? 39.14462 -33.59931 -20.54441 1.000 22.15795 145 GLU B N 1
ATOM 4896 C CA . GLU B 1 145 ? 40.48907 -33.53021 -21.11167 1.000 24.39105 145 GLU B CA 1
ATOM 4897 C C . GLU B 1 145 ? 40.79601 -34.75541 -21.96255 1.000 25.52061 145 GLU B C 1
ATOM 4898 O O . GLU B 1 145 ? 41.37473 -34.63592 -23.04959 1.000 20.68228 145 GLU B O 1
ATOM 4904 N N . PHE B 1 146 ? 40.41850 -35.94349 -21.48498 1.000 21.18100 146 PHE B N 1
ATOM 4905 C CA . PHE B 1 146 ? 40.65138 -37.15403 -22.26466 1.000 18.45782 146 PHE B CA 1
ATOM 4906 C C . PHE B 1 146 ? 39.85424 -37.13176 -23.56150 1.000 22.28194 146 PHE B C 1
ATOM 4907 O O . PHE B 1 146 ? 40.38051 -37.45877 -24.63188 1.000 25.89088 146 PHE B O 1
ATOM 4915 N N . PHE B 1 147 ? 38.57302 -36.75998 -23.48271 1.000 22.03432 147 PHE B N 1
ATOM 4916 C CA . PHE B 1 147 ? 37.73491 -36.76224 -24.67724 1.000 18.91441 147 PHE B CA 1
ATOM 4917 C C . PHE B 1 147 ? 38.24522 -35.76482 -25.70891 1.000 23.12755 147 PHE B C 1
ATOM 4918 O O . PHE B 1 147 ? 38.19392 -36.02855 -26.91702 1.000 26.11587 147 PHE B O 1
ATOM 4926 N N . GLY B 1 148 ? 38.73159 -34.60924 -25.25445 1.000 21.23559 148 GLY B N 1
ATOM 4927 C CA . GLY B 1 148 ? 39.32824 -33.66086 -26.18062 1.000 23.59403 148 GLY B CA 1
ATOM 4928 C C . GLY B 1 148 ? 40.59936 -34.19943 -26.80958 1.000 25.44732 148 GLY B C 1
ATOM 4929 O O . GLY B 1 148 ? 40.80913 -34.08065 -28.02007 1.000 27.36147 148 GLY B O 1
ATOM 4930 N N . LYS B 1 149 ? 41.46852 -34.79384 -25.98952 1.000 23.59143 149 LYS B N 1
ATOM 4931 C CA . LYS B 1 149 ? 42.68784 -35.40442 -26.50896 1.000 30.06169 149 LYS B CA 1
ATOM 4932 C C . LYS B 1 149 ? 42.37303 -36.53392 -27.48306 1.000 27.09234 149 LYS B C 1
ATOM 4933 O O . LYS B 1 149 ? 43.05413 -36.69248 -28.50294 1.000 29.08891 149 LYS B O 1
ATOM 4939 N N . GLU B 1 150 ? 41.34128 -37.32800 -27.18724 1.000 30.24576 150 GLU B N 1
ATOM 4940 C CA . GLU B 1 150 ? 41.07966 -38.53867 -27.95819 1.000 24.42032 150 GLU B CA 1
ATOM 4941 C C . GLU B 1 150 ? 40.29089 -38.27067 -29.23540 1.000 27.05115 150 GLU B C 1
ATOM 4942 O O . GLU B 1 150 ? 40.48891 -38.97408 -30.23315 1.000 28.09175 150 GLU B O 1
ATOM 4948 N N . TYR B 1 151 ? 39.39692 -37.27768 -29.23543 1.000 24.05468 151 TYR B N 1
ATOM 4949 C CA . TYR B 1 151 ? 38.53354 -37.04058 -30.38508 1.000 23.38543 151 TYR B CA 1
ATOM 4950 C C . TYR B 1 151 ? 38.52608 -35.60285 -30.88711 1.000 19.89308 151 TYR B C 1
ATOM 4951 O O . TYR B 1 151 ? 37.83143 -35.31983 -31.86980 1.000 28.05019 151 TYR B O 1
ATOM 4960 N N . GLY B 1 152 ? 39.26551 -34.69151 -30.25004 1.000 22.93261 152 GLY B N 1
ATOM 4961 C CA . GLY B 1 152 ? 39.18090 -33.28571 -30.61645 1.000 25.57527 152 GLY B CA 1
ATOM 4962 C C . GLY B 1 152 ? 39.48411 -33.00091 -32.07481 1.000 30.55436 152 GLY B C 1
ATOM 4963 O O . GLY B 1 152 ? 38.95657 -32.04187 -32.64497 1.000 31.95702 152 GLY B O 1
ATOM 4964 N N . HIS B 1 153 ? 40.32787 -33.82317 -32.69995 1.000 34.20562 153 HIS B N 1
ATOM 4965 C CA . HIS B 1 153 ? 40.72561 -33.58487 -34.08234 1.000 23.63428 153 HIS B CA 1
ATOM 4966 C C . HIS B 1 153 ? 39.60428 -33.83467 -35.08194 1.000 29.86837 153 HIS B C 1
ATOM 4967 O O . HIS B 1 153 ? 39.73457 -33.42443 -36.24067 1.000 36.87944 153 HIS B O 1
ATOM 4974 N N . LYS B 1 154 ? 38.51274 -34.48943 -34.67272 1.000 32.81922 154 LYS B N 1
ATOM 4975 C CA . LYS B 1 154 ? 37.40404 -34.77312 -35.57827 1.000 29.83157 154 LYS B CA 1
ATOM 4976 C C . LYS B 1 154 ? 36.04807 -34.41200 -34.97568 1.000 27.27289 154 LYS B C 1
ATOM 4977 O O . LYS B 1 154 ? 35.01583 -34.88504 -35.46211 1.000 19.48141 154 LYS B O 1
ATOM 4983 N N . ILE B 1 155 ? 36.02537 -33.59678 -33.92450 1.000 26.68412 155 ILE B N 1
ATOM 4984 C CA . ILE B 1 155 ? 34.79039 -33.09077 -33.33308 1.000 19.47276 155 ILE B CA 1
ATOM 4985 C C . ILE B 1 155 ? 34.86789 -31.56757 -33.31056 1.000 20.01888 155 ILE B C 1
ATOM 4986 O O . ILE B 1 155 ? 35.75582 -31.00365 -32.66079 1.000 23.34827 155 ILE B O 1
ATOM 4991 N N . LYS B 1 156 ? 33.93505 -30.89953 -34.00196 1.000 24.17107 156 LYS B N 1
ATOM 4992 C CA . LYS B 1 156 ? 33.91283 -29.43768 -34.04073 1.000 24.07142 156 LYS B CA 1
ATOM 4993 C C . LYS B 1 156 ? 32.96804 -28.81742 -33.02071 1.000 30.72644 156 LYS B C 1
ATOM 4994 O O . LYS B 1 156 ? 32.98673 -27.59291 -32.85694 1.000 28.10746 156 LYS B O 1
ATOM 5000 N N . TYR B 1 157 ? 32.14529 -29.60607 -32.33322 1.000 26.61133 157 TYR B N 1
ATOM 5001 C CA . TYR B 1 157 ? 31.15965 -29.03678 -31.42064 1.000 24.61909 157 TYR B CA 1
ATOM 5002 C C . TYR B 1 157 ? 31.04183 -29.92589 -30.19599 1.000 22.52231 157 TYR B C 1
ATOM 5003 O O . TYR B 1 157 ? 30.70713 -31.10740 -30.31587 1.000 27.49640 157 TYR B O 1
ATOM 5012 N N . ILE B 1 158 ? 31.30439 -29.35674 -29.02263 1.000 21.95396 158 ILE B N 1
ATOM 5013 C CA . ILE B 1 158 ? 31.15622 -30.05768 -27.75338 1.000 19.97565 158 ILE B CA 1
ATOM 5014 C C . ILE B 1 158 ? 30.36155 -29.18012 -26.79519 1.000 30.13707 158 ILE B C 1
ATOM 5015 O O . ILE B 1 158 ? 30.68048 -27.99881 -26.61838 1.000 21.38807 158 ILE B O 1
ATOM 5020 N N . MET B 1 159 ? 29.32711 -29.75641 -26.18490 1.000 26.21099 159 MET B N 1
ATOM 5021 C CA . MET B 1 159 ? 28.60105 -29.13588 -25.08499 1.000 18.12430 159 MET B CA 1
ATOM 5022 C C . MET B 1 159 ? 28.88633 -29.87387 -23.78877 1.000 16.56292 159 MET B C 1
ATOM 5023 O O . MET B 1 159 ? 28.88188 -31.10868 -23.75057 1.000 16.05353 159 MET B O 1
ATOM 5028 N N . THR B 1 160 ? 29.11642 -29.11053 -22.72583 1.000 14.32987 160 THR B N 1
ATOM 5029 C CA . THR B 1 160 ? 29.53182 -29.69986 -21.46305 1.000 19.16162 160 THR B CA 1
ATOM 5030 C C . THR B 1 160 ? 28.38340 -30.45483 -20.80536 1.000 22.44781 160 THR B C 1
ATOM 5031 O O . THR B 1 160 ? 28.44735 -31.67914 -20.65139 1.000 15.16803 160 THR B O 1
ATOM 5035 N N . PHE B 1 161 ? 27.33374 -29.73789 -20.41090 1.000 17.17928 161 PHE B N 1
ATOM 5036 C CA . PHE B 1 161 ? 26.23671 -30.31122 -19.64542 1.000 15.87679 161 PHE B CA 1
ATOM 5037 C C . PHE B 1 161 ? 24.92658 -30.19089 -20.40948 1.000 15.39426 161 PHE B C 1
ATOM 5038 O O . PHE B 1 161 ? 24.69457 -29.20360 -21.11528 1.000 13.93186 161 PHE B O 1
ATOM 5046 N N . ASN B 1 162 ? 24.07999 -31.20937 -20.27564 1.000 16.63778 162 ASN B N 1
ATOM 5047 C CA . ASN B 1 162 ? 22.70185 -31.15258 -20.74503 1.000 15.44639 162 ASN B CA 1
ATOM 5048 C C . ASN B 1 162 ? 21.78599 -30.94052 -19.54797 1.000 13.95833 162 ASN B C 1
ATOM 5049 O O . ASN B 1 162 ? 21.81151 -31.73079 -18.59853 1.000 13.81480 162 ASN B O 1
ATOM 5054 N N . GLU B 1 163 ? 20.98272 -29.87920 -19.60250 1.000 16.04317 163 GLU B N 1
ATOM 5055 C CA . GLU B 1 163 ? 19.93821 -29.56622 -18.63239 1.000 15.39312 163 GLU B CA 1
ATOM 5056 C C . GLU B 1 163 ? 20.39117 -29.76224 -17.19006 1.000 14.28311 163 GLU B C 1
ATOM 5057 O O . GLU B 1 163 ? 19.93633 -30.69985 -16.52158 1.000 17.34942 163 GLU B O 1
ATOM 5063 N N . PRO B 1 164 ? 21.28267 -28.91290 -16.67462 1.000 11.26615 164 PRO B N 1
ATOM 5064 C CA . PRO B 1 164 ? 21.62367 -28.99943 -15.24562 1.000 17.02172 164 PRO B CA 1
ATOM 5065 C C . PRO B 1 164 ? 20.43327 -28.75781 -14.33505 1.000 13.64119 164 PRO B C 1
ATOM 5066 O O . PRO B 1 164 ? 20.46965 -29.17124 -13.16936 1.000 17.98384 164 PRO B O 1
ATOM 5070 N N . GLN B 1 165 ? 19.38704 -28.08995 -14.82989 1.000 14.09848 165 GLN B N 1
ATOM 5071 C CA . GLN B 1 165 ? 18.14593 -27.95570 -14.07305 1.000 13.46990 165 GLN B CA 1
ATOM 5072 C C . GLN B 1 165 ? 17.60727 -29.31340 -13.63589 1.000 15.62769 165 GLN B C 1
ATOM 5073 O O . GLN B 1 165 ? 17.05870 -29.44777 -12.53659 1.000 13.08746 165 GLN B O 1
ATOM 5079 N N . CYS B 1 166 ? 17.74599 -30.33210 -14.48868 1.000 16.57927 166 CYS B N 1
ATOM 5080 C CA . CYS B 1 166 ? 17.25790 -31.66478 -14.14663 1.000 16.59388 166 CYS B CA 1
ATOM 5081 C C . CYS B 1 166 ? 18.22769 -32.39739 -13.22737 1.000 15.36442 166 CYS B C 1
ATOM 5082 O O . CYS B 1 166 ? 17.80966 -33.02883 -12.25077 1.000 14.04701 166 CYS B O 1
ATOM 5085 N N . THR B 1 167 ? 19.52502 -32.34086 -13.54030 1.000 15.68594 167 THR B N 1
ATOM 5086 C CA . THR B 1 167 ? 20.52342 -33.01537 -12.71525 1.000 14.18372 167 THR B CA 1
ATOM 5087 C C . THR B 1 167 ? 20.51054 -32.48125 -11.28814 1.000 12.94126 167 THR B C 1
ATOM 5088 O O . THR B 1 167 ? 20.50459 -33.25392 -10.32292 1.000 12.06246 167 THR B O 1
ATOM 5092 N N . ILE B 1 168 ? 20.50725 -31.15705 -11.13549 1.000 13.51739 168 ILE B N 1
ATOM 5093 C CA . ILE B 1 168 ? 20.53947 -30.55804 -9.80552 1.000 13.08163 168 ILE B CA 1
ATOM 5094 C C . ILE B 1 168 ? 19.13794 -30.47099 -9.21506 1.000 14.04436 168 ILE B C 1
ATOM 5095 O O . ILE B 1 168 ? 18.88409 -30.95550 -8.10631 1.000 11.21656 168 ILE B O 1
ATOM 5100 N N . GLY B 1 169 ? 18.20816 -29.85977 -9.94526 1.000 13.14430 169 GLY B N 1
ATOM 5101 C CA . GLY B 1 169 ? 16.87652 -29.61945 -9.42440 1.000 13.35258 169 GLY B CA 1
ATOM 5102 C C . GLY B 1 169 ? 16.05992 -30.87593 -9.22381 1.000 11.13067 169 GLY B C 1
ATOM 5103 O O . GLY B 1 169 ? 15.66890 -31.19393 -8.09717 1.000 15.85576 169 GLY B O 1
ATOM 5104 N N . LEU B 1 170 ? 15.78939 -31.59871 -10.31161 1.000 11.56555 170 LEU B N 1
ATOM 5105 C CA . LEU B 1 170 ? 15.01691 -32.82942 -10.19460 1.000 15.90356 170 LEU B CA 1
ATOM 5106 C C . LEU B 1 170 ? 15.80377 -33.92054 -9.48059 1.000 12.43932 170 LEU B C 1
ATOM 5107 O O . LEU B 1 170 ? 15.21069 -34.77408 -8.81113 1.000 14.60405 170 LEU B O 1
ATOM 5112 N N . GLY B 1 171 ? 17.12731 -33.90861 -9.60327 1.000 12.23120 171 GLY B N 1
ATOM 5113 C CA . GLY B 1 171 ? 17.94493 -34.96084 -9.03491 1.000 11.15058 171 GLY B CA 1
ATOM 5114 C C . GLY B 1 171 ? 18.22232 -34.81174 -7.55409 1.000 10.20468 171 GLY B C 1
ATOM 5115 O O . GLY B 1 171 ? 18.23433 -35.80423 -6.81894 1.000 7.95100 171 GLY B O 1
ATOM 5116 N N . LEU B 1 172 ? 18.43655 -33.57608 -7.09630 1.000 14.07722 172 LEU B N 1
ATOM 5117 C CA . LEU B 1 172 ? 18.87345 -33.33389 -5.72949 1.000 12.52163 172 LEU B CA 1
ATOM 5118 C C . LEU B 1 172 ? 17.95973 -32.42473 -4.91966 1.000 13.44069 172 LEU B C 1
ATOM 5119 O O . LEU B 1 172 ? 18.01405 -32.47752 -3.68604 1.000 12.58123 172 LEU B O 1
ATOM 5124 N N . GLN B 1 173 ? 17.13255 -31.59834 -5.55833 1.000 12.92755 173 GLN B N 1
ATOM 5125 C CA . GLN B 1 173 ? 16.24830 -30.69440 -4.83004 1.000 13.92778 173 GLN B CA 1
ATOM 5126 C C . GLN B 1 173 ? 14.81262 -31.19531 -4.75444 1.000 13.77587 173 GLN B C 1
ATOM 5127 O O . GLN B 1 173 ? 14.17670 -31.07241 -3.70384 1.000 15.83538 173 GLN B O 1
ATOM 5133 N N . GLN B 1 174 ? 14.28885 -31.76612 -5.84034 1.000 15.61351 174 GLN B N 1
ATOM 5134 C CA . GLN B 1 174 ? 12.89663 -32.18564 -5.90421 1.000 14.09094 174 GLN B CA 1
ATOM 5135 C C . GLN B 1 174 ? 12.70480 -33.69399 -5.82556 1.000 14.49965 174 GLN B C 1
ATOM 5136 O O . GLN B 1 174 ? 11.56092 -34.14645 -5.70560 1.000 18.04458 174 GLN B O 1
ATOM 5142 N N . GLY B 1 175 ? 13.77823 -34.47889 -5.88588 1.000 13.95152 175 GLY B N 1
ATOM 5143 C CA . GLY B 1 175 ? 13.65416 -35.92287 -5.77051 1.000 14.30464 175 GLY B CA 1
ATOM 5144 C C . GLY B 1 175 ? 12.88598 -36.58101 -6.89333 1.000 16.11442 175 GLY B C 1
ATOM 5145 O O . GLY B 1 175 ? 12.25658 -37.62207 -6.67695 1.000 14.58283 175 GLY B O 1
ATOM 5146 N N . ILE B 1 176 ? 12.91943 -36.00420 -8.09341 1.000 14.17526 176 ILE B N 1
ATOM 5147 C CA . ILE B 1 176 ? 12.13108 -36.51315 -9.21013 1.000 13.92069 176 ILE B CA 1
ATOM 5148 C C . ILE B 1 176 ? 13.02014 -37.30957 -10.16098 1.000 13.40875 176 ILE B C 1
ATOM 5149 O O . ILE B 1 176 ? 12.57092 -38.28062 -10.78048 1.000 15.48920 176 ILE B O 1
ATOM 5154 N N . HIS B 1 177 ? 14.29095 -36.93009 -10.26258 1.000 15.39772 177 HIS B N 1
ATOM 5155 C CA . HIS B 1 177 ? 15.24922 -37.62674 -11.10812 1.000 13.15056 177 HIS B CA 1
ATOM 5156 C C . HIS B 1 177 ? 16.35297 -38.23797 -10.25490 1.000 12.24491 177 HIS B C 1
ATOM 5157 O O . HIS B 1 177 ? 16.53102 -37.87942 -9.08825 1.000 14.87866 177 HIS B O 1
ATOM 5164 N N . ALA B 1 178 ? 17.07504 -39.18541 -10.85339 1.000 12.85888 178 ALA B N 1
ATOM 5165 C CA . ALA B 1 178 ? 18.19402 -39.84485 -10.19202 1.000 13.35592 178 ALA B CA 1
ATOM 5166 C C . ALA B 1 178 ? 19.12992 -38.81559 -9.55801 1.000 12.22347 178 ALA B C 1
ATOM 5167 O O . ALA B 1 178 ? 19.47507 -37.81818 -10.20637 1.000 10.25864 178 ALA B O 1
ATOM 5169 N N . PRO B 1 179 ? 19.57137 -39.02393 -8.30834 1.000 12.01616 179 PRO B N 1
ATOM 5170 C CA . PRO B 1 179 ? 19.31390 -40.18233 -7.43650 1.000 12.50629 179 PRO B CA 1
ATOM 5171 C C . PRO B 1 179 ? 17.96375 -40.14673 -6.72126 1.000 14.27163 179 PRO B C 1
ATOM 5172 O O . PRO B 1 179 ? 17.65843 -41.05614 -5.95095 1.000 10.24104 179 PRO B O 1
ATOM 5176 N N . GLY B 1 180 ? 17.14776 -39.11443 -6.92191 1.000 10.40010 180 GLY B N 1
ATOM 5177 C CA . GLY B 1 180 ? 15.81789 -39.09276 -6.34841 1.000 10.54284 180 GLY B CA 1
ATOM 5178 C C . GLY B 1 180 ? 15.72289 -38.49999 -4.96324 1.000 13.01985 180 GLY B C 1
ATOM 5179 O O . GLY B 1 180 ? 14.88328 -38.94198 -4.16981 1.000 11.69276 180 GLY B O 1
ATOM 5180 N N . VAL B 1 181 ? 16.55645 -37.51277 -4.63953 1.000 10.99880 181 VAL B N 1
ATOM 5181 C CA . VAL B 1 181 ? 16.66371 -37.01105 -3.27792 1.000 11.99994 181 VAL B CA 1
ATOM 5182 C C . VAL B 1 181 ? 16.24356 -35.54619 -3.22827 1.000 15.85918 181 VAL B C 1
ATOM 5183 O O . VAL B 1 181 ? 16.22173 -34.83736 -4.23900 1.000 8.17871 181 VAL B O 1
ATOM 5187 N N . LYS B 1 182 ? 15.90877 -35.09911 -2.01834 1.000 17.09562 182 LYS B N 1
ATOM 5188 C CA . LYS B 1 182 ? 15.55752 -33.70923 -1.73305 1.000 15.88629 182 LYS B CA 1
ATOM 5189 C C . LYS B 1 182 ? 16.48156 -33.22932 -0.61977 1.000 13.89796 182 LYS B C 1
ATOM 5190 O O . LYS B 1 182 ? 16.20203 -33.44897 0.56297 1.000 9.30413 182 LYS B O 1
ATOM 5196 N N . LEU B 1 183 ? 17.57286 -32.57152 -0.99232 1.000 13.42452 183 LEU B N 1
ATOM 5197 C CA . LEU B 1 183 ? 18.60969 -32.19331 -0.04501 1.000 12.72238 183 LEU B CA 1
ATOM 5198 C C . LEU B 1 183 ? 18.45812 -30.73704 0.38482 1.000 14.74517 183 LEU B C 1
ATOM 5199 O O . LEU B 1 183 ? 17.63864 -29.97982 -0.14110 1.000 13.34769 183 LEU B O 1
ATOM 5204 N N . SER B 1 184 ? 19.26809 -30.35966 1.37542 1.000 12.59126 184 SER B N 1
ATOM 5205 C CA . SER B 1 184 ? 19.26404 -29.00770 1.90682 1.000 14.75885 184 SER B CA 1
ATOM 5206 C C . SER B 1 184 ? 19.58994 -27.98795 0.81499 1.000 14.71219 184 SER B C 1
ATOM 5207 O O . SER B 1 184 ? 20.21129 -28.32033 -0.19740 1.000 12.20195 184 SER B O 1
ATOM 5210 N N . PRO B 1 185 ? 19.15511 -26.73569 0.99768 1.000 16.75971 185 PRO B N 1
ATOM 5211 C CA . PRO B 1 185 ? 19.58641 -25.67712 0.06718 1.000 15.96765 185 PRO B CA 1
ATOM 5212 C C . PRO B 1 185 ? 21.09632 -25.55325 -0.03902 1.000 16.23718 185 PRO B C 1
ATOM 5213 O O . PRO B 1 185 ? 21.61157 -25.27230 -1.12774 1.000 17.35014 185 PRO B O 1
ATOM 5217 N N . LYS B 1 186 ? 21.82251 -25.74512 1.06606 1.000 17.58871 186 LYS B N 1
ATOM 5218 C CA . LYS B 1 186 ? 23.28172 -25.74745 1.00478 1.000 15.79094 186 LYS B CA 1
ATOM 5219 C C . LYS B 1 186 ? 23.78572 -26.83095 0.06018 1.000 15.98057 186 LYS B C 1
ATOM 5220 O O . LYS B 1 186 ? 24.62326 -26.57221 -0.81204 1.000 17.84261 186 LYS B O 1
ATOM 5226 N N . ALA B 1 187 ? 23.28571 -28.05854 0.22722 1.000 14.17851 187 ALA B N 1
ATOM 5227 C CA . ALA B 1 187 ? 23.68709 -29.15584 -0.64741 1.000 13.78697 187 ALA B CA 1
ATOM 5228 C C . ALA B 1 187 ? 23.34292 -28.86111 -2.10169 1.000 14.29574 187 ALA B C 1
ATOM 5229 O O . ALA B 1 187 ? 24.14495 -29.12770 -3.00447 1.000 15.40762 187 ALA B O 1
ATOM 5231 N N . VAL B 1 188 ? 22.15148 -28.31248 -2.34763 1.000 14.00055 188 VAL B N 1
ATOM 5232 C CA . VAL B 1 188 ? 21.72076 -28.05237 -3.71705 1.000 15.31333 188 VAL B CA 1
ATOM 5233 C C . VAL B 1 188 ? 22.57787 -26.96522 -4.35349 1.000 12.02153 188 VAL B C 1
ATOM 5234 O O . VAL B 1 188 ? 22.94195 -27.05368 -5.53227 1.000 11.60268 188 VAL B O 1
ATOM 5238 N N . LEU B 1 189 ? 22.92549 -25.93112 -3.58687 1.000 14.21122 189 LEU B N 1
ATOM 5239 C CA . LEU B 1 189 ? 23.72403 -24.84193 -4.13540 1.000 16.01638 189 LEU B CA 1
ATOM 5240 C C . LEU B 1 189 ? 25.19573 -25.21518 -4.25475 1.000 15.41526 189 LEU B C 1
ATOM 5241 O O . LEU B 1 189 ? 25.86573 -24.76988 -5.19264 1.000 14.11055 189 LEU B O 1
ATOM 5246 N N . LYS B 1 190 ? 25.71621 -26.01795 -3.32212 1.000 17.46559 190 LYS B N 1
ATOM 5247 C CA . LYS B 1 190 ? 27.07493 -26.52963 -3.47095 1.000 16.97204 190 LYS B CA 1
ATOM 5248 C C . LYS B 1 190 ? 27.19782 -27.39480 -4.71723 1.000 18.87950 190 LYS B C 1
ATOM 5249 O O . LYS B 1 190 ? 28.19096 -27.30625 -5.44900 1.000 21.70653 190 LYS B O 1
ATOM 5255 N N . SER B 1 191 ? 26.20060 -28.24435 -4.97074 1.000 18.15249 191 SER B N 1
ATOM 5256 C CA . SER B 1 191 ? 26.19899 -29.04328 -6.19131 1.000 14.97213 191 SER B CA 1
ATOM 5257 C C . SER B 1 191 ? 26.13857 -28.15109 -7.42409 1.000 14.18800 191 SER B C 1
ATOM 5258 O O . SER B 1 191 ? 26.90636 -28.33467 -8.37552 1.000 15.23744 191 SER B O 1
ATOM 5261 N N . THR B 1 192 ? 25.20406 -27.19594 -7.43217 1.000 13.89377 192 THR B N 1
ATOM 5262 C CA . THR B 1 192 ? 25.14769 -26.19250 -8.49193 1.000 13.37066 192 THR B CA 1
ATOM 5263 C C . THR B 1 192 ? 26.51126 -25.55220 -8.72516 1.000 18.73972 192 THR B C 1
ATOM 5264 O O . THR B 1 192 ? 26.97813 -25.45289 -9.86621 1.000 11.58157 192 THR B O 1
ATOM 5268 N N . HIS B 1 193 ? 27.16707 -25.11327 -7.64633 1.000 15.23607 193 HIS B N 1
ATOM 5269 C CA . HIS B 1 193 ? 28.45170 -24.43518 -7.78640 1.000 18.54431 193 HIS B CA 1
ATOM 5270 C C . HIS B 1 193 ? 29.52120 -25.37607 -8.32835 1.000 19.48040 193 HIS B C 1
ATOM 5271 O O . HIS B 1 193 ? 30.30956 -24.99077 -9.19979 1.000 18.28380 193 HIS B O 1
ATOM 5278 N N . ASN B 1 194 ? 29.56346 -26.61404 -7.82884 1.000 15.85122 194 ASN B N 1
ATOM 5279 C CA . ASN B 1 194 ? 30.55490 -27.56803 -8.31425 1.000 13.46199 194 ASN B CA 1
ATOM 5280 C C . ASN B 1 194 ? 30.29563 -27.95820 -9.76359 1.000 16.54695 194 ASN B C 1
ATOM 5281 O O . ASN B 1 194 ? 31.24516 -28.20539 -10.51576 1.000 18.68728 194 ASN B O 1
ATOM 5286 N N . LEU B 1 195 ? 29.02532 -28.02467 -10.17128 1.000 13.71596 195 LEU B N 1
ATOM 5287 C CA . LEU B 1 195 ? 28.71177 -28.30734 -11.56848 1.000 14.40834 195 LEU B CA 1
ATOM 5288 C C . LEU B 1 195 ? 29.16869 -27.17113 -12.47688 1.000 15.35140 195 LEU B C 1
ATOM 5289 O O . LEU B 1 195 ? 29.72608 -27.41632 -13.55329 1.000 17.33030 195 LEU B O 1
ATOM 5294 N N . LEU B 1 196 ? 28.92441 -25.92269 -12.06925 1.000 12.71422 196 LEU B N 1
ATOM 5295 C CA . LEU B 1 196 ? 29.37427 -24.78318 -12.86256 1.000 18.95507 196 LEU B CA 1
ATOM 5296 C C . LEU B 1 196 ? 30.89404 -24.73433 -12.93920 1.000 19.09684 196 LEU B C 1
ATOM 5297 O O . LEU B 1 196 ? 31.46137 -24.44584 -13.99975 1.000 17.96434 196 LEU B O 1
ATOM 5302 N N . LYS B 1 197 ? 31.57094 -25.00550 -11.82076 1.000 18.76752 197 LYS B N 1
ATOM 5303 C CA . LYS B 1 197 ? 33.02687 -25.09083 -11.84439 1.000 21.71530 197 LYS B CA 1
ATOM 5304 C C . LYS B 1 197 ? 33.49096 -26.21304 -12.76394 1.000 21.16855 197 LYS B C 1
ATOM 5305 O O . LYS B 1 197 ? 34.45989 -26.04969 -13.51545 1.000 24.05961 197 LYS B O 1
ATOM 5311 N N . ALA B 1 198 ? 32.80526 -27.35925 -12.72182 1.000 17.72341 198 ALA B N 1
ATOM 5312 C CA . ALA B 1 198 ? 33.13867 -28.45723 -13.62373 1.000 16.88352 198 ALA B CA 1
ATOM 5313 C C . ALA B 1 198 ? 32.97998 -28.04078 -15.07937 1.000 17.76956 198 ALA B C 1
ATOM 5314 O O . ALA B 1 198 ? 33.78292 -28.43109 -15.93605 1.000 22.69845 198 ALA B O 1
ATOM 5316 N N . HIS B 1 199 ? 31.94797 -27.24895 -15.37875 1.000 14.62026 199 HIS B N 1
ATOM 5317 C CA . HIS B 1 199 ? 31.77369 -26.73457 -16.73309 1.000 16.08729 199 HIS B CA 1
ATOM 5318 C C . HIS B 1 199 ? 32.95733 -25.87194 -17.15004 1.000 20.93419 199 HIS B C 1
ATOM 5319 O O . HIS B 1 199 ? 33.50365 -26.03252 -18.24772 1.000 16.08743 199 HIS B O 1
ATOM 5326 N N . GLY B 1 200 ? 33.36179 -24.93997 -16.28507 1.000 16.10284 200 GLY B N 1
ATOM 5327 C CA . GLY B 1 200 ? 34.45254 -24.04732 -16.63518 1.000 18.61598 200 GLY B CA 1
ATOM 5328 C C . GLY B 1 200 ? 35.78214 -24.76248 -16.76931 1.000 24.46224 200 GLY B C 1
ATOM 5329 O O . GLY B 1 200 ? 36.54570 -24.49892 -17.70281 1.000 22.54927 200 GLY B O 1
ATOM 5330 N N . ALA B 1 201 ? 36.08256 -25.66854 -15.83496 1.000 24.77782 201 ALA B N 1
ATOM 5331 C CA . ALA B 1 201 ? 37.29669 -26.47204 -15.94250 1.000 24.19905 201 ALA B CA 1
ATOM 5332 C C . ALA B 1 201 ? 37.32420 -27.25568 -17.24849 1.000 24.04786 201 ALA B C 1
ATOM 5333 O O . ALA B 1 201 ? 38.38019 -27.39372 -17.87804 1.000 31.78330 201 ALA B O 1
ATOM 5335 N N . ALA B 1 202 ? 36.17184 -27.78137 -17.66957 1.000 19.25511 202 ALA B N 1
ATOM 5336 C CA . ALA B 1 202 ? 36.11767 -28.53530 -18.91635 1.000 18.79682 202 ALA B CA 1
ATOM 5337 C C . ALA B 1 202 ? 36.37856 -27.63771 -20.11981 1.000 21.32252 202 ALA B C 1
ATOM 5338 O O . ALA B 1 202 ? 37.13590 -28.01002 -21.02302 1.000 28.45473 202 ALA B O 1
ATOM 5340 N N . VAL B 1 203 ? 35.76037 -26.45424 -20.15041 1.000 18.86721 203 VAL B N 1
ATOM 5341 C CA . VAL B 1 203 ? 35.97404 -25.52525 -21.25907 1.000 26.65322 203 VAL B CA 1
ATOM 5342 C C . VAL B 1 203 ? 37.44546 -25.13643 -21.35720 1.000 26.00772 203 VAL B C 1
ATOM 5343 O O . VAL B 1 203 ? 38.03130 -25.12527 -22.44646 1.000 24.45750 203 VAL B O 1
ATOM 5347 N N . LYS B 1 204 ? 38.06144 -24.81026 -20.21806 1.000 21.01044 204 LYS B N 1
ATOM 5348 C CA . LYS B 1 204 ? 39.44859 -24.35302 -20.21817 1.000 27.07403 204 LYS B CA 1
ATOM 5349 C C . LYS B 1 204 ? 40.38250 -25.40961 -20.79698 1.000 28.70753 204 LYS B C 1
ATOM 5350 O O . LYS B 1 204 ? 41.18511 -25.12084 -21.69252 1.000 27.79715 204 LYS B O 1
ATOM 5356 N N . VAL B 1 205 ? 40.28984 -26.64487 -20.29935 1.000 25.16709 205 VAL B N 1
ATOM 5357 C CA . VAL B 1 205 ? 41.19022 -27.69131 -20.77188 1.000 22.86908 205 VAL B CA 1
ATOM 5358 C C . VAL B 1 205 ? 40.88051 -28.06533 -22.21775 1.000 24.38320 205 VAL B C 1
ATOM 5359 O O . VAL B 1 205 ? 41.78638 -28.43396 -22.97599 1.000 32.28581 205 VAL B O 1
ATOM 5363 N N . LEU B 1 206 ? 39.61198 -27.97473 -22.63039 1.000 26.47993 206 LEU B N 1
ATOM 5364 C CA . LEU B 1 206 ? 39.25169 -28.29888 -24.00614 1.000 24.48101 206 LEU B CA 1
ATOM 5365 C C . LEU B 1 206 ? 39.79830 -27.28737 -25.00404 1.000 30.24667 206 LEU B C 1
ATOM 5366 O O . LEU B 1 206 ? 39.85005 -27.58431 -26.20207 1.000 32.01987 206 LEU B O 1
ATOM 5371 N N . ARG B 1 207 ? 40.20451 -26.10358 -24.54406 1.000 24.19410 207 ARG B N 1
ATOM 5372 C CA . ARG B 1 207 ? 40.81075 -25.13453 -25.44745 1.000 25.75939 207 ARG B CA 1
ATOM 5373 C C . ARG B 1 207 ? 42.27703 -25.44860 -25.71027 1.000 29.10647 207 ARG B C 1
ATOM 5374 O O . ARG B 1 207 ? 42.80738 -25.07389 -26.76224 1.000 34.78577 207 ARG B O 1
ATOM 5382 N N . LYS B 1 208 ? 42.94133 -26.13570 -24.77881 1.000 28.44836 208 LYS B N 1
ATOM 5383 C CA . LYS B 1 208 ? 44.30451 -26.59541 -25.01916 1.000 25.54089 208 LYS B CA 1
ATOM 5384 C C . LYS B 1 208 ? 44.32178 -27.87016 -25.85521 1.000 32.88988 208 LYS B C 1
ATOM 5385 O O . LYS B 1 208 ? 45.07392 -27.97181 -26.83097 1.000 34.33024 208 LYS B O 1
ATOM 5387 N N . VAL B 1 209 ? 43.48696 -28.84710 -25.49648 1.000 30.90350 209 VAL B N 1
ATOM 5388 C CA . VAL B 1 209 ? 43.54816 -30.15842 -26.13241 1.000 25.36645 209 VAL B CA 1
ATOM 5389 C C . VAL B 1 209 ? 42.68583 -30.26525 -27.38662 1.000 27.86535 209 VAL B C 1
ATOM 5390 O O . VAL B 1 209 ? 42.89723 -31.18241 -28.19355 1.000 32.77101 209 VAL B O 1
ATOM 5394 N N . ALA B 1 210 ? 41.72633 -29.36160 -27.57708 1.000 25.56984 210 ALA B N 1
ATOM 5395 C CA . ALA B 1 210 ? 40.85960 -29.36276 -28.75701 1.000 23.31402 210 ALA B CA 1
ATOM 5396 C C . ALA B 1 210 ? 40.65926 -27.92288 -29.21238 1.000 29.97300 210 ALA B C 1
ATOM 5397 O O . ALA B 1 210 ? 39.55026 -27.38292 -29.16078 1.000 25.42095 210 ALA B O 1
ATOM 5399 N N . PRO B 1 211 ? 41.72830 -27.27954 -29.69581 1.000 34.62009 211 PRO B N 1
ATOM 5400 C CA . PRO B 1 211 ? 41.66338 -25.82902 -29.94227 1.000 32.26955 211 PRO B CA 1
ATOM 5401 C C . PRO B 1 211 ? 40.78051 -25.43744 -31.11489 1.000 29.34822 211 PRO B C 1
ATOM 5402 O O . PRO B 1 211 ? 40.49804 -24.24254 -31.27460 1.000 32.34585 211 PRO B O 1
ATOM 5406 N N . ASN B 1 212 ? 40.33445 -26.38968 -31.93461 1.000 28.98975 212 ASN B N 1
ATOM 5407 C CA . ASN B 1 212 ? 39.44863 -26.09969 -33.05456 1.000 30.44580 212 ASN B CA 1
ATOM 5408 C C . ASN B 1 212 ? 38.03376 -26.61506 -32.81682 1.000 31.88228 212 ASN B C 1
ATOM 5409 O O . ASN B 1 212 ? 37.24871 -26.72830 -33.76454 1.000 33.03081 212 ASN B O 1
ATOM 5414 N N . THR B 1 213 ? 37.69546 -26.92913 -31.56929 1.000 28.04496 213 THR B N 1
ATOM 5415 C CA . THR B 1 213 ? 36.36361 -27.39096 -31.20510 1.000 27.53177 213 THR B CA 1
ATOM 5416 C C . THR B 1 213 ? 35.59256 -26.26425 -30.53474 1.000 20.42910 213 THR B C 1
ATOM 5417 O O . THR B 1 213 ? 36.06272 -25.67264 -29.55677 1.000 20.26932 213 THR B O 1
ATOM 5421 N N . GLN B 1 214 ? 34.41011 -25.97940 -31.06059 1.000 19.58612 214 GLN B N 1
ATOM 5422 C CA . GLN B 1 214 ? 33.56354 -24.93916 -30.50778 1.000 21.00383 214 GLN B CA 1
ATOM 5423 C C . GLN B 1 214 ? 32.80102 -25.48281 -29.30366 1.000 22.71226 214 GLN B C 1
ATOM 5424 O O . GLN B 1 214 ? 32.30917 -26.61290 -29.32658 1.000 22.79405 214 GLN B O 1
ATOM 5430 N N . LEU B 1 215 ? 32.70061 -24.67393 -28.24992 1.000 21.08140 215 LEU B N 1
ATOM 5431 C CA . LEU B 1 215 ? 32.24309 -25.13913 -26.94616 1.000 21.27515 215 LEU B CA 1
ATOM 5432 C C . LEU B 1 215 ? 30.98207 -24.40388 -26.51619 1.000 21.59714 215 LEU B C 1
ATOM 5433 O O . LEU B 1 215 ? 30.84591 -23.19924 -26.74777 1.000 21.72023 215 LEU B O 1
ATOM 5438 N N . GLY B 1 216 ? 30.06864 -25.13259 -25.88989 1.000 20.49778 216 GLY B N 1
ATOM 5439 C CA . GLY B 1 216 ? 28.84233 -24.54933 -25.39914 1.000 20.08578 216 GLY B CA 1
ATOM 5440 C C . GLY B 1 216 ? 28.23193 -25.36866 -24.28226 1.000 16.61866 216 GLY B C 1
ATOM 5441 O O . GLY B 1 216 ? 28.89038 -26.21460 -23.67580 1.000 16.85782 216 GLY B O 1
ATOM 5442 N N . ILE B 1 217 ? 26.95544 -25.09597 -24.01001 1.000 18.79837 217 ILE B N 1
ATOM 5443 C CA . ILE B 1 217 ? 26.20108 -25.81351 -22.98689 1.000 18.12427 217 ILE B CA 1
ATOM 5444 C C . ILE B 1 217 ? 24.72477 -25.67947 -23.33277 1.000 15.32418 217 ILE B C 1
ATOM 5445 O O . ILE B 1 217 ? 24.30902 -24.70302 -23.96060 1.000 18.38532 217 ILE B O 1
ATOM 5450 N N . ALA B 1 218 ? 23.92850 -26.67283 -22.93303 1.000 15.33508 218 ALA B N 1
ATOM 5451 C CA . ALA B 1 218 ? 22.51009 -26.74018 -23.29276 1.000 21.80894 218 ALA B CA 1
ATOM 5452 C C . ALA B 1 218 ? 21.64093 -26.88778 -22.05088 1.000 14.83236 218 ALA B C 1
ATOM 5453 O O . ALA B 1 218 ? 21.20346 -27.99569 -21.71449 1.000 13.28330 218 ALA B O 1
ATOM 5455 N N . PRO B 1 219 ? 21.36041 -25.79396 -21.35453 1.000 16.13495 219 PRO B N 1
ATOM 5456 C CA . PRO B 1 219 ? 20.41413 -25.84010 -20.23592 1.000 15.77901 219 PRO B CA 1
ATOM 5457 C C . PRO B 1 219 ? 18.98243 -25.86526 -20.76327 1.000 12.74911 219 PRO B C 1
ATOM 5458 O O . PRO B 1 219 ? 18.73598 -25.85280 -21.96784 1.000 12.04426 219 PRO B O 1
ATOM 5462 N N . THR B 1 220 ? 18.02905 -25.90130 -19.83480 1.000 13.55690 220 THR B N 1
ATOM 5463 C CA . THR B 1 220 ? 16.62388 -25.89933 -20.21470 1.000 13.44572 220 THR B CA 1
ATOM 5464 C C . THR B 1 220 ? 15.81895 -25.13527 -19.17594 1.000 11.40821 220 THR B C 1
ATOM 5465 O O . THR B 1 220 ? 16.26603 -24.92070 -18.04663 1.000 14.15470 220 THR B O 1
ATOM 5469 N N . CYS B 1 221 ? 14.62262 -24.72187 -19.58391 1.000 12.19883 221 CYS B N 1
ATOM 5470 C CA . CYS B 1 221 ? 13.62693 -24.13246 -18.69896 1.000 10.62027 221 CYS B CA 1
ATOM 5471 C C . CYS B 1 221 ? 12.34718 -23.94537 -19.49345 1.000 12.09514 221 CYS B C 1
ATOM 5472 O O . CYS B 1 221 ? 12.35602 -23.95861 -20.72826 1.000 11.57084 221 CYS B O 1
ATOM 5475 N N . GLY B 1 222 ? 11.24731 -23.76166 -18.77137 1.000 11.82528 222 GLY B N 1
ATOM 5476 C CA . GLY B 1 222 ? 10.06179 -23.21353 -19.39618 1.000 11.41701 222 GLY B CA 1
ATOM 5477 C C . GLY B 1 222 ? 10.31638 -21.77307 -19.80209 1.000 10.59525 222 GLY B C 1
ATOM 5478 O O . GLY B 1 222 ? 11.03561 -21.03235 -19.12744 1.000 10.62534 222 GLY B O 1
ATOM 5479 N N . VAL B 1 223 ? 9.73923 -21.37859 -20.92870 1.000 9.99321 223 VAL B N 1
ATOM 5480 C CA . VAL B 1 223 ? 9.94754 -20.04232 -21.47225 1.000 12.89620 223 VAL B CA 1
ATOM 5481 C C . VAL B 1 223 ? 8.81997 -19.14107 -20.98763 1.000 12.87347 223 VAL B C 1
ATOM 5482 O O . VAL B 1 223 ? 7.64314 -19.41063 -21.24812 1.000 13.63632 223 VAL B O 1
ATOM 5486 N N . ALA B 1 224 ? 9.17353 -18.07839 -20.27102 1.000 12.99937 224 ALA B N 1
ATOM 5487 C CA . ALA B 1 224 ? 8.19134 -17.06434 -19.91774 1.000 13.26525 224 ALA B CA 1
ATOM 5488 C C . ALA B 1 224 ? 7.72521 -16.34529 -21.17797 1.000 17.02092 224 ALA B C 1
ATOM 5489 O O . ALA B 1 224 ? 8.54203 -15.90031 -21.98948 1.000 17.60521 224 ALA B O 1
ATOM 5491 N N . LEU B 1 225 ? 6.40992 -16.23723 -21.34441 1.000 14.30314 225 LEU B N 1
ATOM 5492 C CA . LEU B 1 225 ? 5.81317 -15.68382 -22.54713 1.000 15.62469 225 LEU B CA 1
ATOM 5493 C C . LEU B 1 225 ? 5.03003 -14.42220 -22.21417 1.000 19.70037 225 LEU B C 1
ATOM 5494 O O . LEU B 1 225 ? 4.24443 -14.42011 -21.25467 1.000 16.76054 225 LEU B O 1
ATOM 5499 N N . PRO B 1 226 ? 5.20797 -13.33799 -22.96578 1.000 18.81651 226 PRO B N 1
ATOM 5500 C CA . PRO B 1 226 ? 4.42107 -12.12857 -22.70357 1.000 20.46704 226 PRO B CA 1
ATOM 5501 C C . PRO B 1 226 ? 2.97989 -12.29927 -23.15805 1.000 17.01097 226 PRO B C 1
ATOM 5502 O O . PRO B 1 226 ? 2.69852 -12.96855 -24.15501 1.000 17.47786 226 PRO B O 1
ATOM 5506 N N . ILE B 1 227 ? 2.06001 -11.69044 -22.40570 1.000 14.82270 227 ILE B N 1
ATOM 5507 C CA . ILE B 1 227 ? 0.64874 -11.73938 -22.77167 1.000 19.56539 227 ILE B CA 1
ATOM 5508 C C . ILE B 1 227 ? 0.35485 -10.85719 -23.97538 1.000 15.51156 227 ILE B C 1
ATOM 5509 O O . ILE B 1 227 ? -0.70648 -10.98823 -24.59520 1.000 20.38611 227 ILE B O 1
ATOM 5514 N N . SER B 1 228 ? 1.27172 -9.95842 -24.31768 1.000 16.55643 228 SER B N 1
ATOM 5515 C CA . SER B 1 228 ? 1.17290 -9.13092 -25.51147 1.000 21.73506 228 SER B CA 1
ATOM 5516 C C . SER B 1 228 ? 2.57246 -8.62590 -25.82162 1.000 19.39112 228 SER B C 1
ATOM 5517 O O . SER B 1 228 ? 3.50167 -8.79997 -25.03076 1.000 24.35040 228 SER B O 1
ATOM 5520 N N . GLU B 1 229 ? 2.71830 -7.99242 -26.98237 1.000 18.52644 229 GLU B N 1
ATOM 5521 C CA . GLU B 1 229 ? 4.03142 -7.56792 -27.44337 1.000 22.54897 229 GLU B CA 1
ATOM 5522 C C . GLU B 1 229 ? 4.29453 -6.08218 -27.21156 1.000 23.59189 229 GLU B C 1
ATOM 5523 O O . GLU B 1 229 ? 5.15165 -5.50435 -27.88530 1.000 33.38711 229 GLU B O 1
ATOM 5529 N N . ASN B 1 230 ? 3.59165 -5.45444 -26.27295 1.000 16.80778 230 ASN B N 1
ATOM 5530 C CA . ASN B 1 230 ? 3.97489 -4.10802 -25.89177 1.000 20.72678 230 ASN B CA 1
ATOM 5531 C C . ASN B 1 230 ? 5.14423 -4.16229 -24.90709 1.000 22.53001 230 ASN B C 1
ATOM 5532 O O . ASN B 1 230 ? 5.49545 -5.21955 -24.37524 1.000 25.49522 230 ASN B O 1
ATOM 5537 N N . LYS B 1 231 ? 5.77034 -3.00272 -24.68750 1.000 22.72845 231 LYS B N 1
ATOM 5538 C CA . LYS B 1 231 ? 7.04943 -2.97816 -23.98394 1.000 24.08067 231 LYS B CA 1
ATOM 5539 C C . LYS B 1 231 ? 6.92580 -3.49744 -22.55845 1.000 26.46791 231 LYS B C 1
ATOM 5540 O O . LYS B 1 231 ? 7.86153 -4.11755 -22.04020 1.000 29.66958 231 LYS B O 1
ATOM 5546 N N . LYS B 1 232 ? 5.78726 -3.25936 -21.90927 1.000 23.78588 232 LYS B N 1
ATOM 5547 C CA . LYS B 1 232 ? 5.65989 -3.62670 -20.50463 1.000 26.11985 232 LYS B CA 1
ATOM 5548 C C . LYS B 1 232 ? 5.45974 -5.12800 -20.32886 1.000 24.20571 232 LYS B C 1
ATOM 5549 O O . LYS B 1 232 ? 6.04958 -5.72974 -19.42560 1.000 19.23858 232 LYS B O 1
ATOM 5551 N N . ASP B 1 233 ? 4.64750 -5.75201 -21.18625 1.000 22.16652 233 ASP B N 1
ATOM 5552 C CA . ASP B 1 233 ? 4.40010 -7.18491 -21.05592 1.000 19.71505 233 ASP B CA 1
ATOM 5553 C C . ASP B 1 233 ? 5.63313 -7.99771 -21.43163 1.000 22.87740 233 ASP B C 1
ATOM 5554 O O . ASP B 1 233 ? 5.90133 -9.04199 -20.82586 1.000 20.22140 233 ASP B O 1
ATOM 5559 N N . ILE B 1 234 ? 6.38418 -7.54523 -22.43923 1.000 22.61775 234 ILE B N 1
ATOM 5560 C CA . ILE B 1 234 ? 7.63738 -8.20871 -22.79167 1.000 21.75052 234 ILE B CA 1
ATOM 5561 C C . ILE B 1 234 ? 8.61205 -8.15989 -21.62187 1.000 20.17594 234 ILE B C 1
ATOM 5562 O O . ILE B 1 234 ? 9.30370 -9.14318 -21.32679 1.000 17.33408 234 ILE B O 1
ATOM 5567 N N . GLU B 1 235 ? 8.67858 -7.01718 -20.93415 1.000 21.06098 235 GLU B N 1
ATOM 5568 C CA . GLU B 1 235 ? 9.61183 -6.87856 -19.82106 1.000 18.05682 235 GLU B CA 1
ATOM 5569 C C . GLU B 1 235 ? 9.23034 -7.78564 -18.65763 1.000 17.85871 235 GLU B C 1
ATOM 5570 O O . GLU B 1 235 ? 10.10902 -8.33321 -17.98109 1.000 17.40247 235 GLU B O 1
ATOM 5576 N N . ILE B 1 236 ? 7.92903 -7.96056 -18.40998 1.000 20.56949 236 ILE B N 1
ATOM 5577 C CA . ILE B 1 236 ? 7.49148 -8.87972 -17.36056 1.000 15.81598 236 ILE B CA 1
ATOM 5578 C C . ILE B 1 236 ? 7.95868 -10.29550 -17.67261 1.000 14.49676 236 ILE B C 1
ATOM 5579 O O . ILE B 1 236 ? 8.55978 -10.97161 -16.82931 1.000 15.29163 236 ILE B O 1
ATOM 5584 N N . ALA B 1 237 ? 7.68936 -10.76277 -18.89448 1.000 11.80554 237 ALA B N 1
ATOM 5585 C CA . ALA B 1 237 ? 8.13832 -12.09096 -19.29806 1.000 13.63527 237 ALA B CA 1
ATOM 5586 C C . ALA B 1 237 ? 9.65593 -12.20899 -19.23053 1.000 17.64095 237 ALA B C 1
ATOM 5587 O O . ALA B 1 237 ? 10.18484 -13.21341 -18.73967 1.000 11.51138 237 ALA B O 1
ATOM 5589 N N . ARG B 1 238 ? 10.37362 -11.18924 -19.71071 1.000 14.33176 238 ARG B N 1
ATOM 5590 C CA . ARG B 1 238 ? 11.83297 -11.22105 -19.66660 1.000 15.15262 238 ARG B CA 1
ATOM 5591 C C . ARG B 1 238 ? 12.33733 -11.33426 -18.23313 1.000 16.71030 238 ARG B C 1
ATOM 5592 O O . ARG B 1 238 ? 13.16912 -12.19442 -17.92040 1.000 13.68112 238 ARG B O 1
ATOM 5600 N N . LYS B 1 239 ? 11.84435 -10.46305 -17.34871 1.000 18.91971 239 LYS B N 1
ATOM 5601 C CA . LYS B 1 239 ? 12.24863 -10.49682 -15.94616 1.000 15.47888 239 LYS B CA 1
ATOM 5602 C C . LYS B 1 239 ? 11.97059 -11.85996 -15.32141 1.000 17.86212 239 LYS B C 1
ATOM 5603 O O . LYS B 1 239 ? 12.82012 -12.41919 -14.61769 1.000 16.02443 239 LYS B O 1
ATOM 5609 N N . ARG B 1 240 ? 10.78026 -12.41155 -15.57091 1.000 11.52853 240 ARG B N 1
ATOM 5610 C CA . ARG B 1 240 ? 10.44823 -13.72753 -15.03388 1.000 15.37109 240 ARG B CA 1
ATOM 5611 C C . ARG B 1 240 ? 11.35319 -14.80598 -15.61589 1.000 14.55697 240 ARG B C 1
ATOM 5612 O O . ARG B 1 240 ? 11.76491 -15.73081 -14.90504 1.000 13.93709 240 ARG B O 1
ATOM 5620 N N . TYR B 1 241 ? 11.66865 -14.70676 -16.91083 1.000 12.99223 241 TYR B N 1
ATOM 5621 C CA . TYR B 1 241 ? 12.47613 -15.73321 -17.56336 1.000 12.98242 241 TYR B CA 1
ATOM 5622 C C . TYR B 1 241 ? 13.85169 -15.86619 -16.92135 1.000 16.65737 241 TYR B C 1
ATOM 5623 O O . TYR B 1 241 ? 14.39498 -16.97428 -16.84728 1.000 14.48790 241 TYR B O 1
ATOM 5632 N N . PHE B 1 242 ? 14.42637 -14.76061 -16.44398 1.000 10.49504 242 PHE B N 1
ATOM 5633 C CA . PHE B 1 242 ? 15.75432 -14.77125 -15.84323 1.000 12.06669 242 PHE B CA 1
ATOM 5634 C C . PHE B 1 242 ? 15.71027 -14.54670 -14.33572 1.000 13.72332 242 PHE B C 1
ATOM 5635 O O . PHE B 1 242 ? 16.71491 -14.14418 -13.74189 1.000 12.96086 242 PHE B O 1
ATOM 5643 N N . ASP B 1 243 ? 14.57236 -14.81361 -13.70357 1.000 14.35089 243 ASP B N 1
ATOM 5644 C CA . ASP B 1 243 ? 14.41553 -14.54447 -12.28445 1.000 13.54656 243 ASP B CA 1
ATOM 5645 C C . ASP B 1 243 ? 15.08183 -15.62877 -11.43905 1.000 16.36355 243 ASP B C 1
ATOM 5646 O O . ASP B 1 243 ? 15.35406 -16.74196 -11.89798 1.000 14.52841 243 ASP B O 1
ATOM 5651 N N . ILE B 1 244 ? 15.35310 -15.27737 -10.18513 1.000 13.80578 244 ILE B N 1
ATOM 5652 C CA . ILE B 1 244 ? 15.84983 -16.20586 -9.17660 1.000 15.45316 244 ILE B CA 1
ATOM 5653 C C . ILE B 1 244 ? 14.70956 -16.48904 -8.20845 1.000 17.39825 244 ILE B C 1
ATOM 5654 O O . ILE B 1 244 ? 14.12445 -15.55839 -7.64155 1.000 18.93701 244 ILE B O 1
ATOM 5659 N N . LEU B 1 245 ? 14.39458 -17.76585 -8.01959 1.000 18.02156 245 LEU B N 1
ATOM 5660 C CA . LEU B 1 245 ? 13.18005 -18.15862 -7.32013 1.000 19.95762 245 LEU B CA 1
ATOM 5661 C C . LEU B 1 245 ? 13.43299 -18.35567 -5.82925 1.000 20.56904 245 LEU B C 1
ATOM 5662 O O . LEU B 1 245 ? 14.56205 -18.58025 -5.38534 1.000 17.94947 245 LEU B O 1
ATOM 5667 N N . ASP B 1 246 ? 12.35229 -18.26510 -5.05565 1.000 22.33813 246 ASP B N 1
ATOM 5668 C CA . ASP B 1 246 ? 12.45288 -18.42227 -3.61427 1.000 21.67796 246 ASP B CA 1
ATOM 5669 C C . ASP B 1 246 ? 12.83394 -19.85606 -3.25138 1.000 21.40103 246 ASP B C 1
ATOM 5670 O O . ASP B 1 246 ? 12.60635 -20.80295 -4.01003 1.000 22.31689 246 ASP B O 1
ATOM 5675 N N . LEU B 1 247 ? 13.41617 -20.00817 -2.05927 1.000 13.33011 247 LEU B N 1
ATOM 5676 C CA . LEU B 1 247 ? 13.90655 -21.31387 -1.63105 1.000 17.19429 247 LEU B CA 1
ATOM 5677 C C . LEU B 1 247 ? 12.78672 -22.30860 -1.35105 1.000 21.33659 247 LEU B C 1
ATOM 5678 O O . LEU B 1 247 ? 13.05261 -23.51377 -1.28841 1.000 19.27440 247 LEU B O 1
ATOM 5683 N N . ASN B 1 248 ? 11.55020 -21.84626 -1.18608 1.000 19.82020 248 ASN B N 1
ATOM 5684 C CA . ASN B 1 248 ? 10.42681 -22.74870 -0.97593 1.000 18.65329 248 ASN B CA 1
ATOM 5685 C C . ASN B 1 248 ? 9.78766 -23.20417 -2.28222 1.000 19.55210 248 ASN B C 1
ATOM 5686 O O . ASN B 1 248 ? 8.86935 -24.03060 -2.25199 1.000 26.38685 248 ASN B O 1
ATOM 5691 N N . ASP B 1 249 ? 10.24509 -22.68577 -3.41870 1.000 19.07116 249 ASP B N 1
ATOM 5692 C CA . ASP B 1 249 ? 9.81724 -23.14335 -4.72968 1.000 24.27718 249 ASP B CA 1
ATOM 5693 C C . ASP B 1 249 ? 10.83500 -24.14102 -5.27975 1.000 24.14060 249 ASP B C 1
ATOM 5694 O O . ASP B 1 249 ? 11.79793 -24.52291 -4.60987 1.000 20.70396 249 ASP B O 1
ATOM 5699 N N . ALA B 1 250 ? 10.61819 -24.56661 -6.52515 1.000 18.36010 250 ALA B N 1
ATOM 5700 C CA . ALA B 1 250 ? 11.60193 -25.37336 -7.24700 1.000 15.44192 250 ALA B CA 1
ATOM 5701 C C . ALA B 1 250 ? 12.60138 -24.41040 -7.88161 1.000 17.01242 250 ALA B C 1
ATOM 5702 O O . ALA B 1 250 ? 12.57589 -24.12565 -9.08196 1.000 16.49659 250 ALA B O 1
ATOM 5704 N N . TYR B 1 251 ? 13.51239 -23.90916 -7.04460 1.000 14.04029 251 TYR B N 1
ATOM 5705 C CA . TYR B 1 251 ? 14.32119 -22.74971 -7.40400 1.000 16.99253 251 TYR B CA 1
ATOM 5706 C C . TYR B 1 251 ? 15.44894 -23.07193 -8.37337 1.000 13.99817 251 TYR B C 1
ATOM 5707 O O . TYR B 1 251 ? 16.01504 -22.14711 -8.96580 1.000 23.33125 251 TYR B O 1
ATOM 5716 N N . VAL B 1 252 ? 15.79505 -24.34799 -8.55173 1.000 11.70343 252 VAL B N 1
ATOM 5717 C CA . VAL B 1 252 ? 16.84179 -24.68103 -9.50824 1.000 14.18727 252 VAL B CA 1
ATOM 5718 C C . VAL B 1 252 ? 16.36183 -24.47903 -10.94032 1.000 17.19440 252 VAL B C 1
ATOM 5719 O O . VAL B 1 252 ? 17.18195 -24.37196 -11.86078 1.000 13.80545 252 VAL B O 1
ATOM 5723 N N . TRP B 1 253 ? 15.04730 -24.39351 -11.15312 1.000 11.97603 253 TRP B N 1
ATOM 5724 C CA . TRP B 1 253 ? 14.49233 -24.16192 -12.48639 1.000 16.24828 253 TRP B CA 1
ATOM 5725 C C . TRP B 1 253 ? 14.56225 -22.66889 -12.80541 1.000 15.48817 253 TRP B C 1
ATOM 5726 O O . TRP B 1 253 ? 13.55953 -21.96394 -12.94192 1.000 16.52819 253 TRP B O 1
ATOM 5737 N N . SER B 1 254 ? 15.79830 -22.19434 -12.91649 1.000 16.24376 254 SER B N 1
ATOM 5738 C CA . SER B 1 254 ? 16.10483 -20.81309 -13.24342 1.000 14.25637 254 SER B CA 1
ATOM 5739 C C . SER B 1 254 ? 17.11830 -20.79119 -14.37512 1.000 16.13428 254 SER B C 1
ATOM 5740 O O . SER B 1 254 ? 18.07925 -21.56664 -14.37319 1.000 14.62080 254 SER B O 1
ATOM 5743 N N . VAL B 1 255 ? 16.88963 -19.91298 -15.35085 1.000 15.78217 255 VAL B N 1
ATOM 5744 C CA . VAL B 1 255 ? 17.85752 -19.73888 -16.42896 1.000 11.36690 255 VAL B CA 1
ATOM 5745 C C . VAL B 1 255 ? 19.11516 -19.05582 -15.90551 1.000 14.94504 255 VAL B C 1
ATOM 5746 O O . VAL B 1 255 ? 20.24004 -19.49974 -16.16583 1.000 11.18489 255 VAL B O 1
ATOM 5750 N N . SER B 1 256 ? 18.93876 -17.97261 -15.14405 1.000 16.75209 256 SER B N 1
ATOM 5751 C CA . SER B 1 256 ? 20.06852 -17.15619 -14.71192 1.000 16.71988 256 SER B CA 1
ATOM 5752 C C . SER B 1 256 ? 20.95355 -17.87847 -13.70377 1.000 12.98034 256 SER B C 1
ATOM 5753 O O . SER B 1 256 ? 22.15584 -17.60256 -13.63756 1.000 11.29829 256 SER B O 1
ATOM 5756 N N . LEU B 1 257 ? 20.37936 -18.78038 -12.90122 1.000 15.22761 257 LEU B N 1
ATOM 5757 C CA . LEU B 1 257 ? 21.15200 -19.47525 -11.87300 1.000 15.44463 257 LEU B CA 1
ATOM 5758 C C . LEU B 1 257 ? 22.41388 -20.11139 -12.44555 1.000 14.52024 257 LEU B C 1
ATOM 5759 O O . LEU B 1 257 ? 23.46671 -20.11648 -11.79669 1.000 14.33222 257 LEU B O 1
ATOM 5764 N N . PHE B 1 258 ? 22.33169 -20.64220 -13.66389 1.000 11.72317 258 PHE B N 1
ATOM 5765 C CA . PHE B 1 258 ? 23.47263 -21.27513 -14.31296 1.000 14.74125 258 PHE B CA 1
ATOM 5766 C C . PHE B 1 258 ? 24.14415 -20.39017 -15.35582 1.000 12.94191 258 PHE B C 1
ATOM 5767 O O . PHE B 1 258 ? 25.37579 -20.34502 -15.41684 1.000 18.53366 258 PHE B O 1
ATOM 5775 N N . LEU B 1 259 ? 23.37048 -19.67182 -16.16976 1.000 14.48194 259 LEU B N 1
ATOM 5776 C CA . LEU B 1 259 ? 23.93207 -18.99186 -17.33111 1.000 16.77736 259 LEU B CA 1
ATOM 5777 C C . LEU B 1 259 ? 24.47816 -17.60462 -17.02098 1.000 18.99307 259 LEU B C 1
ATOM 5778 O O . LEU B 1 259 ? 25.41312 -17.15774 -17.69586 1.000 20.74280 259 LEU B O 1
ATOM 5783 N N . ASP B 1 260 ? 23.92031 -16.90208 -16.03613 1.000 17.05712 260 ASP B N 1
ATOM 5784 C CA . ASP B 1 260 ? 24.53598 -15.64674 -15.61083 1.000 20.52709 260 ASP B CA 1
ATOM 5785 C C . ASP B 1 260 ? 25.96141 -15.85034 -15.10832 1.000 17.30544 260 ASP B C 1
ATOM 5786 O O . ASP B 1 260 ? 26.84787 -15.08191 -15.51672 1.000 17.38510 260 ASP B O 1
ATOM 5791 N N . PRO B 1 261 ? 26.26201 -16.83328 -14.24811 1.000 15.40616 261 PRO B N 1
ATOM 5792 C CA . PRO B 1 261 ? 27.67822 -17.07719 -13.92066 1.000 17.49299 261 PRO B CA 1
ATOM 5793 C C . PRO B 1 261 ? 28.51687 -17.45341 -15.13009 1.000 20.29117 261 PRO B C 1
ATOM 5794 O O . PRO B 1 261 ? 29.64428 -16.96338 -15.27569 1.000 18.75870 261 PRO B O 1
ATOM 5798 N N . ILE B 1 262 ? 27.99203 -18.31265 -16.00624 1.000 14.28671 262 ILE B N 1
ATOM 5799 C CA . ILE B 1 262 ? 28.77631 -18.81036 -17.13297 1.000 17.98594 262 ILE B CA 1
ATOM 5800 C C . ILE B 1 262 ? 29.08004 -17.69337 -18.12678 1.000 22.14874 262 ILE B C 1
ATOM 5801 O O . ILE B 1 262 ? 30.21029 -17.56966 -18.61305 1.000 24.68162 262 ILE B O 1
ATOM 5806 N N . VAL B 1 263 ? 28.08830 -16.86980 -18.44969 1.000 18.18973 263 VAL B N 1
ATOM 5807 C CA . VAL B 1 263 ? 28.22574 -15.86912 -19.49891 1.000 20.73778 263 VAL B CA 1
ATOM 5808 C C . VAL B 1 263 ? 28.59752 -14.50118 -18.93941 1.000 20.50153 263 VAL B C 1
ATOM 5809 O O . VAL B 1 263 ? 29.42968 -13.80204 -19.51780 1.000 24.84815 263 VAL B O 1
ATOM 5813 N N . LEU B 1 264 ? 28.00178 -14.10070 -17.81604 1.000 20.92962 264 LEU B N 1
ATOM 5814 C CA . LEU B 1 264 ? 28.18551 -12.75170 -17.29679 1.000 18.96556 264 LEU B CA 1
ATOM 5815 C C . LEU B 1 264 ? 29.21166 -12.66465 -16.17306 1.000 20.10053 264 LEU B C 1
ATOM 5816 O O . LEU B 1 264 ? 29.59149 -11.55225 -15.79226 1.000 19.76752 264 LEU B O 1
ATOM 5821 N N . GLY B 1 265 ? 29.67063 -13.79488 -15.63642 1.000 18.55912 265 GLY B N 1
ATOM 5822 C CA . GLY B 1 265 ? 30.77886 -13.80899 -14.70528 1.000 14.34859 265 GLY B CA 1
ATOM 5823 C C . GLY B 1 265 ? 30.41445 -13.92906 -13.23976 1.000 15.50492 265 GLY B C 1
ATOM 5824 O O . GLY B 1 265 ? 31.32295 -14.04561 -12.40691 1.000 14.90129 265 GLY B O 1
ATOM 5825 N N . ASP B 1 266 ? 29.12994 -13.90417 -12.89301 1.000 16.46711 266 ASP B N 1
ATOM 5826 C CA . ASP B 1 266 ? 28.73802 -14.00482 -11.49315 1.000 16.69269 266 ASP B CA 1
ATOM 5827 C C . ASP B 1 266 ? 27.27098 -14.39629 -11.40634 1.000 16.47870 266 ASP B C 1
ATOM 5828 O O . ASP B 1 266 ? 26.49858 -14.20340 -12.34955 1.000 18.03458 266 ASP B O 1
ATOM 5833 N N . TYR B 1 267 ? 26.90259 -14.95508 -10.25523 1.000 17.46539 267 TYR B N 1
ATOM 5834 C CA . TYR B 1 267 ? 25.50125 -15.18411 -9.94781 1.000 19.94746 267 TYR B CA 1
ATOM 5835 C C . TYR B 1 267 ? 24.74623 -13.85514 -9.92230 1.000 16.37424 267 TYR B C 1
ATOM 5836 O O . TYR B 1 267 ? 25.33688 -12.80096 -9.66732 1.000 20.37168 267 TYR B O 1
ATOM 5845 N N . PRO B 1 268 ? 23.43930 -13.87564 -10.17326 1.000 18.34693 268 PRO B N 1
ATOM 5846 C CA . PRO B 1 268 ? 22.64767 -12.64629 -10.05710 1.000 21.97796 268 PRO B CA 1
ATOM 5847 C C . PRO B 1 268 ? 22.60872 -12.14120 -8.62180 1.000 23.83968 268 PRO B C 1
ATOM 5848 O O . PRO B 1 268 ? 22.87649 -12.86959 -7.66326 1.000 18.51934 268 PRO B O 1
ATOM 5852 N N . THR B 1 269 ? 22.28738 -10.85180 -8.48937 1.000 24.67140 269 THR B N 1
ATOM 5853 C CA . THR B 1 269 ? 22.21183 -10.23889 -7.16614 1.000 24.57624 269 THR B CA 1
ATOM 5854 C C . THR B 1 269 ? 21.18341 -10.93748 -6.28019 1.000 24.17100 269 THR B C 1
ATOM 5855 O O . THR B 1 269 ? 21.44431 -11.18068 -5.09558 1.000 18.01138 269 THR B O 1
ATOM 5859 N N . LYS B 1 270 ? 20.01156 -11.27589 -6.83570 1.000 19.70000 270 LYS B N 1
ATOM 5860 C CA . LYS B 1 270 ? 18.98673 -11.96387 -6.04913 1.000 20.91419 270 LYS B CA 1
ATOM 5861 C C . LYS B 1 270 ? 19.50652 -13.26643 -5.45392 1.000 19.06164 270 LYS B C 1
ATOM 5862 O O . LYS B 1 270 ? 19.08422 -13.65843 -4.35967 1.000 20.69357 270 LYS B O 1
ATOM 5868 N N . TYR B 1 271 ? 20.40511 -13.95361 -6.16333 1.000 20.06400 271 TYR B N 1
ATOM 5869 C CA . TYR B 1 271 ? 20.99777 -15.18289 -5.64261 1.000 17.88495 271 TYR B CA 1
ATOM 5870 C C . TYR B 1 271 ? 21.68435 -14.93403 -4.30404 1.000 18.14523 271 TYR B C 1
ATOM 5871 O O . TYR B 1 271 ? 21.48869 -15.68596 -3.34228 1.000 20.92282 271 TYR B O 1
ATOM 5880 N N . TYR B 1 272 ? 22.48889 -13.87190 -4.22037 1.000 17.75168 272 TYR B N 1
ATOM 5881 C CA . TYR B 1 272 ? 23.22109 -13.59614 -2.98881 1.000 19.50136 272 TYR B CA 1
ATOM 5882 C C . TYR B 1 272 ? 22.30270 -13.14097 -1.86115 1.000 20.96452 272 TYR B C 1
ATOM 5883 O O . TYR B 1 272 ? 22.57355 -13.43546 -0.69157 1.000 20.17273 272 TYR B O 1
ATOM 5892 N N . GLU B 1 273 ? 21.22191 -12.42683 -2.18116 1.000 19.95607 273 GLU B N 1
ATOM 5893 C CA . GLU B 1 273 ? 20.34218 -11.91650 -1.13429 1.000 22.06225 273 GLU B CA 1
ATOM 5894 C C . GLU B 1 273 ? 19.43466 -13.00932 -0.57906 1.000 22.38212 273 GLU B C 1
ATOM 5895 O O . GLU B 1 273 ? 19.30705 -13.15955 0.64094 1.000 22.88699 273 GLU B O 1
ATOM 5901 N N . LEU B 1 274 ? 18.79671 -13.78222 -1.46010 1.000 19.42501 274 LEU B N 1
ATOM 5902 C CA . LEU B 1 274 ? 17.80078 -14.75157 -1.01422 1.000 18.02259 274 LEU B CA 1
ATOM 5903 C C . LEU B 1 274 ? 18.43987 -16.01188 -0.44352 1.000 21.85205 274 LEU B C 1
ATOM 5904 O O . LEU B 1 274 ? 17.91806 -16.59245 0.51506 1.000 20.90335 274 LEU B O 1
ATOM 5909 N N . TYR B 1 275 ? 19.55752 -16.45609 -1.01845 1.000 19.56977 275 TYR B N 1
ATOM 5910 C CA . TYR B 1 275 ? 20.19352 -17.70455 -0.62082 1.000 18.00616 275 TYR B CA 1
ATOM 5911 C C . TYR B 1 275 ? 21.32167 -17.49214 0.38506 1.000 20.24742 275 TYR B C 1
ATOM 5912 O O . TYR B 1 275 ? 22.16669 -18.37823 0.54965 1.000 18.45970 275 TYR B O 1
ATOM 5921 N N . LYS B 1 276 ? 21.32898 -16.35142 1.08311 1.000 22.28148 276 LYS B N 1
ATOM 5922 C CA . LYS B 1 276 ? 22.51699 -15.92401 1.82091 1.000 21.27984 276 LYS B CA 1
ATOM 5923 C C . LYS B 1 276 ? 22.92219 -16.93542 2.88680 1.000 20.48037 276 LYS B C 1
ATOM 5924 O O . LYS B 1 276 ? 24.11511 -17.19633 3.08273 1.000 23.86801 276 LYS B O 1
ATOM 5930 N N . GLU B 1 277 ? 21.94864 -17.51493 3.58608 1.000 20.43709 277 GLU B N 1
ATOM 5931 C CA . GLU B 1 277 ? 22.25180 -18.41778 4.68746 1.000 16.67311 277 GLU B CA 1
ATOM 5932 C C . GLU B 1 277 ? 22.70263 -19.79289 4.21782 1.000 20.54634 277 GLU B C 1
ATOM 5933 O O . GLU B 1 277 ? 23.15499 -20.59282 5.04424 1.000 22.64513 277 GLU B O 1
ATOM 5939 N N . HIS B 1 278 ? 22.59717 -20.08302 2.92054 1.000 22.54053 278 HIS B N 1
ATOM 5940 C CA . HIS B 1 278 ? 22.95940 -21.38567 2.37672 1.000 19.05385 278 HIS B CA 1
ATOM 5941 C C . HIS B 1 278 ? 24.02749 -21.29753 1.29338 1.000 20.51145 278 HIS B C 1
ATOM 5942 O O . HIS B 1 278 ? 24.29755 -22.30373 0.62438 1.000 17.76575 278 HIS B O 1
ATOM 5949 N N . LEU B 1 279 ? 24.64236 -20.13139 1.10901 1.000 23.56627 279 LEU B N 1
ATOM 5950 C CA . LEU B 1 279 ? 25.59438 -19.94900 0.02339 1.000 19.29100 279 LEU B CA 1
ATOM 5951 C C . LEU B 1 279 ? 26.80902 -20.85585 0.21797 1.000 19.59397 279 LEU B C 1
ATOM 5952 O O . LEU B 1 279 ? 27.30465 -21.00115 1.34142 1.000 20.24803 279 LEU B O 1
ATOM 5957 N N . PRO B 1 280 ? 27.30592 -21.47663 -0.84565 1.000 21.20966 280 PRO B N 1
ATOM 5958 C CA . PRO B 1 280 ? 28.59360 -22.16985 -0.77129 1.000 19.96140 280 PRO B CA 1
ATOM 5959 C C . PRO B 1 280 ? 29.73279 -21.16206 -0.79477 1.000 22.97613 280 PRO B C 1
ATOM 5960 O O . PRO B 1 280 ? 29.54739 -19.97512 -1.07029 1.000 21.32515 280 PRO B O 1
ATOM 5964 N N . LYS B 1 281 ? 30.92687 -21.65555 -0.48229 1.000 25.59980 281 LYS B N 1
ATOM 5965 C CA . LYS B 1 281 ? 32.10760 -20.80598 -0.53659 1.000 32.03987 281 LYS B CA 1
ATOM 5966 C C . LYS B 1 281 ? 32.38956 -20.43252 -1.99074 1.000 29.25293 281 LYS B C 1
ATOM 5967 O O . LYS B 1 281 ? 32.67067 -21.29834 -2.82563 1.000 32.87705 281 LYS B O 1
ATOM 5973 N N . ILE B 1 282 ? 32.28473 -19.14123 -2.29457 1.000 29.63866 282 ILE B N 1
ATOM 5974 C CA . ILE B 1 282 ? 32.44228 -18.61913 -3.64741 1.000 24.91963 282 ILE B CA 1
ATOM 5975 C C . ILE B 1 282 ? 33.61989 -17.65801 -3.63568 1.000 27.34276 282 ILE B C 1
ATOM 5976 O O . ILE B 1 282 ? 33.59008 -16.64244 -2.92992 1.000 27.42407 282 ILE B O 1
ATOM 5981 N N . THR B 1 283 ? 34.64726 -17.96969 -4.41569 1.000 27.25615 283 THR B N 1
ATOM 5982 C CA . THR B 1 283 ? 35.78935 -17.08963 -4.59630 1.000 29.08164 283 THR B CA 1
ATOM 5983 C C . THR B 1 283 ? 35.70396 -16.42419 -5.96156 1.000 29.05439 283 THR B C 1
ATOM 5984 O O . THR B 1 283 ? 34.99438 -16.88920 -6.85728 1.000 27.10562 283 THR B O 1
ATOM 5988 N N . GLN B 1 284 ? 36.43009 -15.31422 -6.11210 1.000 27.10775 284 GLN B N 1
ATOM 5989 C CA . GLN B 1 284 ? 36.47534 -14.65925 -7.41404 1.000 29.57886 284 GLN B CA 1
ATOM 5990 C C . GLN B 1 284 ? 37.21907 -15.51477 -8.42718 1.000 27.60569 284 GLN B C 1
ATOM 5991 O O . GLN B 1 284 ? 36.97145 -15.40663 -9.63372 1.000 30.19964 284 GLN B O 1
ATOM 5997 N N . GLU B 1 285 ? 38.13033 -16.36664 -7.95428 1.000 24.02638 285 GLU B N 1
ATOM 5998 C CA . GLU B 1 285 ? 38.77304 -17.33078 -8.83660 1.000 29.93872 285 GLU B CA 1
ATOM 5999 C C . GLU B 1 285 ? 37.74884 -18.32108 -9.38929 1.000 34.28408 285 GLU B C 1
ATOM 6000 O O . GLU B 1 285 ? 37.78727 -18.66755 -10.57604 1.000 31.42037 285 GLU B O 1
ATOM 6006 N N . ASP B 1 286 ? 36.83898 -18.80258 -8.53191 1.000 25.60950 286 ASP B N 1
ATOM 6007 C CA . ASP B 1 286 ? 35.72737 -19.64078 -8.97858 1.000 23.00454 286 ASP B CA 1
ATOM 6008 C C . ASP B 1 286 ? 34.93666 -18.97209 -10.09595 1.000 23.10364 286 ASP B C 1
ATOM 6009 O O . ASP B 1 286 ? 34.64320 -19.59185 -11.12388 1.000 30.16318 286 ASP B O 1
ATOM 6014 N N . LEU B 1 287 ? 34.57566 -17.70037 -9.90450 1.000 19.26455 287 LEU B N 1
ATOM 6015 C CA . LEU B 1 287 ? 33.76093 -17.00552 -10.89572 1.000 26.47369 287 LEU B CA 1
ATOM 6016 C C . LEU B 1 287 ? 34.48986 -16.84894 -12.22423 1.000 28.07451 287 LEU B C 1
ATOM 6017 O O . LEU B 1 287 ? 33.85390 -16.89791 -13.28523 1.000 25.53624 287 LEU B O 1
ATOM 6022 N N . LYS B 1 288 ? 35.81450 -16.66186 -12.19500 1.000 31.09241 288 LYS B N 1
ATOM 6023 C CA . LYS B 1 288 ? 36.55872 -16.57693 -13.44745 1.000 34.72813 288 LYS B CA 1
ATOM 6024 C C . LYS B 1 288 ? 36.61029 -17.93029 -14.14092 1.000 29.73076 288 LYS B C 1
ATOM 6025 O O . LYS B 1 288 ? 36.57208 -18.00319 -15.37578 1.000 24.82967 288 LYS B O 1
ATOM 6031 N N . LEU B 1 289 ? 36.64198 -19.01171 -13.36127 1.000 27.71079 289 LEU B N 1
ATOM 6032 C CA . LEU B 1 289 ? 36.68308 -20.34249 -13.95161 1.000 24.78227 289 LEU B CA 1
ATOM 6033 C C . LEU B 1 289 ? 35.35474 -20.69436 -14.60406 1.000 25.98357 289 LEU B C 1
ATOM 6034 O O . LEU B 1 289 ? 35.32872 -21.27702 -15.69202 1.000 26.91252 289 LEU B O 1
ATOM 6039 N N . ILE B 1 290 ? 34.24169 -20.32141 -13.97509 1.000 19.61914 290 ILE B N 1
ATOM 6040 C CA . ILE B 1 290 ? 32.93848 -20.62677 -14.55371 1.000 23.08738 290 ILE B CA 1
ATOM 6041 C C . ILE B 1 290 ? 32.70389 -19.79981 -15.81282 1.000 20.72895 290 ILE B C 1
ATOM 6042 O O . ILE B 1 290 ? 32.12607 -20.28508 -16.79294 1.000 22.35956 290 ILE B O 1
ATOM 6047 N N . SER B 1 291 ? 33.16629 -18.55025 -15.81607 1.000 24.81440 291 SER B N 1
ATOM 6048 C CA . SER B 1 291 ? 32.89531 -17.61410 -16.90146 1.000 22.89435 291 SER B CA 1
ATOM 6049 C C . SER B 1 291 ? 33.86160 -17.74610 -18.07496 1.000 24.37183 291 SER B C 1
ATOM 6050 O O . SER B 1 291 ? 34.14541 -16.75249 -18.75211 1.000 25.94271 291 SER B O 1
ATOM 6053 N N . GLN B 1 292 ? 34.38912 -18.94383 -18.31077 1.000 22.53831 292 GLN B N 1
ATOM 6054 C CA . GLN B 1 292 ? 35.20860 -19.17402 -19.49171 1.000 24.22400 292 GLN B CA 1
ATOM 6055 C C . GLN B 1 292 ? 34.44073 -18.76472 -20.74764 1.000 26.12969 292 GLN B C 1
ATOM 6056 O O . GLN B 1 292 ? 33.26557 -19.12843 -20.89622 1.000 28.47104 292 GLN B O 1
ATOM 6062 N N . PRO B 1 293 ? 35.05260 -18.00176 -21.65521 1.000 23.85226 293 PRO B N 1
ATOM 6063 C CA . PRO B 1 293 ? 34.35471 -17.61978 -22.88847 1.000 23.43025 293 PRO B CA 1
ATOM 6064 C C . PRO B 1 293 ? 33.92288 -18.84049 -23.68793 1.000 22.78115 293 PRO B C 1
ATOM 6065 O O . PRO B 1 293 ? 34.65671 -19.82467 -23.80330 1.000 24.52068 293 PRO B O 1
ATOM 6069 N N . LEU B 1 294 ? 32.71276 -18.76895 -24.23316 1.000 23.64885 294 LEU B N 1
ATOM 6070 C CA . LEU B 1 294 ? 32.12914 -19.84503 -25.01855 1.000 20.23017 294 LEU B CA 1
ATOM 6071 C C . LEU B 1 294 ? 32.01611 -19.43354 -26.48044 1.000 21.24802 294 LEU B C 1
ATOM 6072 O O . LEU B 1 294 ? 32.15198 -18.26129 -26.83941 1.000 25.32402 294 LEU B O 1
ATOM 6077 N N . ASP B 1 295 ? 31.75976 -20.42798 -27.32808 1.000 18.44940 295 ASP B N 1
ATOM 6078 C CA . ASP B 1 295 ? 31.56624 -20.20469 -28.75435 1.000 14.24276 295 ASP B CA 1
ATOM 6079 C C . ASP B 1 295 ? 30.10183 -20.20645 -29.16410 1.000 21.49177 295 ASP B C 1
ATOM 6080 O O . ASP B 1 295 ? 29.74853 -19.57481 -30.16515 1.000 19.67780 295 ASP B O 1
ATOM 6085 N N . PHE B 1 296 ? 29.24597 -20.90403 -28.42281 1.000 19.82147 296 PHE B N 1
ATOM 6086 C CA . PHE B 1 296 ? 27.81808 -20.89353 -28.70018 1.000 22.87266 296 PHE B CA 1
ATOM 6087 C C . PHE B 1 296 ? 27.07365 -21.22705 -27.41777 1.000 24.10506 296 PHE B C 1
ATOM 6088 O O . PHE B 1 296 ? 27.62334 -21.83963 -26.49898 1.000 23.57328 296 PHE B O 1
ATOM 6096 N N . LEU B 1 297 ? 25.81626 -20.80343 -27.36474 1.000 17.08487 297 LEU B N 1
ATOM 6097 C CA . LEU B 1 297 ? 24.91073 -21.16526 -26.28666 1.000 20.01547 297 LEU B CA 1
ATOM 6098 C C . LEU B 1 297 ? 23.74737 -21.95608 -26.86291 1.000 20.86187 297 LEU B C 1
ATOM 6099 O O . LEU B 1 297 ? 23.24331 -21.63825 -27.94413 1.000 23.74901 297 LEU B O 1
ATOM 6104 N N . ALA B 1 298 ? 23.32776 -22.98729 -26.14235 1.000 15.63365 298 ALA B N 1
ATOM 6105 C CA . ALA B 1 298 ? 22.25328 -23.86047 -26.58077 1.000 15.52756 298 ALA B CA 1
ATOM 6106 C C . ALA B 1 298 ? 21.12454 -23.83739 -25.55971 1.000 17.61312 298 ALA B C 1
ATOM 6107 O O . ALA B 1 298 ? 21.27794 -23.35165 -24.43625 1.000 12.67417 298 ALA B O 1
ATOM 6109 N N . GLN B 1 299 ? 19.97199 -24.36405 -25.96666 1.000 13.89754 299 GLN B N 1
ATOM 6110 C CA . GLN B 1 299 ? 18.82537 -24.42597 -25.07107 1.000 12.83862 299 GLN B CA 1
ATOM 6111 C C . GLN B 1 299 ? 17.86745 -25.50179 -25.55444 1.000 13.33325 299 GLN B C 1
ATOM 6112 O O . GLN B 1 299 ? 17.55894 -25.57110 -26.74811 1.000 11.91524 299 GLN B O 1
ATOM 6118 N N . ASN B 1 300 ? 17.41164 -26.33877 -24.62831 1.000 14.71730 300 ASN B N 1
ATOM 6119 C CA . ASN B 1 300 ? 16.31634 -27.26281 -24.88264 1.000 12.27681 300 ASN B CA 1
ATOM 6120 C C . ASN B 1 300 ? 15.00961 -26.56848 -24.52010 1.000 8.34091 300 ASN B C 1
ATOM 6121 O O . ASN B 1 300 ? 14.80089 -26.20081 -23.35900 1.000 14.77879 300 ASN B O 1
ATOM 6126 N N . ILE B 1 301 ? 14.13723 -26.38102 -25.50730 1.000 9.87098 301 ILE B N 1
ATOM 6127 C CA . ILE B 1 301 ? 12.88027 -25.66505 -25.31585 1.000 10.88063 301 ILE B CA 1
ATOM 6128 C C . ILE B 1 301 ? 11.74536 -26.55314 -25.80046 1.000 11.87797 301 ILE B C 1
ATOM 6129 O O . ILE B 1 301 ? 11.73134 -26.97081 -26.96493 1.000 12.00598 301 ILE B O 1
ATOM 6134 N N . TYR B 1 302 ? 10.79778 -26.83485 -24.91626 1.000 13.02046 302 TYR B N 1
ATOM 6135 C CA . TYR B 1 302 ? 9.63224 -27.64021 -25.25050 1.000 11.37509 302 TYR B CA 1
ATOM 6136 C C . TYR B 1 302 ? 8.32229 -26.88056 -25.13418 1.000 13.37472 302 TYR B C 1
ATOM 6137 O O . TYR B 1 302 ? 7.41590 -27.10236 -25.94068 1.000 12.81201 302 TYR B O 1
ATOM 6146 N N . ASN B 1 303 ? 8.19521 -25.98103 -24.16344 1.000 11.57077 303 ASN B N 1
ATOM 6147 C CA . ASN B 1 303 ? 6.94708 -25.25390 -23.98282 1.000 18.41351 303 ASN B CA 1
ATOM 6148 C C . ASN B 1 303 ? 7.21981 -23.97158 -23.20986 1.000 19.20936 303 ASN B C 1
ATOM 6149 O O . ASN B 1 303 ? 8.32353 -23.74078 -22.71047 1.000 16.08797 303 ASN B O 1
ATOM 6154 N N . GLY B 1 304 ? 6.18910 -23.12871 -23.13425 1.000 18.19215 304 GLY B N 1
ATOM 6155 C CA . GLY B 1 304 ? 6.26293 -21.87670 -22.41301 1.000 15.20984 304 GLY B CA 1
ATOM 6156 C C . GLY B 1 304 ? 4.98765 -21.62452 -21.63246 1.000 14.47999 304 GLY B C 1
ATOM 6157 O O . GLY B 1 304 ? 4.02901 -22.39517 -21.70915 1.000 15.71229 304 GLY B O 1
ATOM 6158 N N . TYR B 1 305 ? 4.99261 -20.52351 -20.88305 1.000 12.34153 305 TYR B N 1
ATOM 6159 C CA . TYR B 1 305 ? 3.85879 -20.15020 -20.05091 1.000 13.46878 305 TYR B CA 1
ATOM 6160 C C . TYR B 1 305 ? 3.64107 -18.64610 -20.11848 1.000 15.07598 305 TYR B C 1
ATOM 6161 O O . TYR B 1 305 ? 4.59945 -17.87001 -20.07690 1.000 14.69124 305 TYR B O 1
ATOM 6170 N N . ARG B 1 306 ? 2.37647 -18.24302 -20.22874 1.000 17.81592 306 ARG B N 1
ATOM 6171 C CA . ARG B 1 306 ? 2.02362 -16.82993 -20.15956 1.000 15.86411 306 ARG B CA 1
ATOM 6172 C C . ARG B 1 306 ? 2.22143 -16.31642 -18.73847 1.000 15.73196 306 ARG B C 1
ATOM 6173 O O . ARG B 1 306 ? 1.82411 -16.97350 -17.77172 1.000 15.95551 306 ARG B O 1
ATOM 6181 N N . VAL B 1 307 ? 2.84158 -15.14669 -18.60627 1.000 16.26423 307 VAL B N 1
ATOM 6182 C CA . VAL B 1 307 ? 3.09344 -14.54992 -17.29923 1.000 19.98831 307 VAL B CA 1
ATOM 6183 C C . VAL B 1 307 ? 2.84909 -13.04637 -17.36962 1.000 24.45777 307 VAL B C 1
ATOM 6184 O O . VAL B 1 307 ? 3.24707 -12.38097 -18.33206 1.000 17.79876 307 VAL B O 1
ATOM 6188 N N . SER B 1 308 ? 2.16915 -12.51851 -16.35405 1.000 23.73771 308 SER B N 1
ATOM 6189 C CA . SER B 1 308 ? 1.98720 -11.08237 -16.18293 1.000 22.76942 308 SER B CA 1
ATOM 6190 C C . SER B 1 308 ? 2.15148 -10.76662 -14.69954 1.000 22.76913 308 SER B C 1
ATOM 6191 O O . SER B 1 308 ? 2.66032 -11.58145 -13.92345 1.000 21.03992 308 SER B O 1
ATOM 6194 N N . GLU B 1 309 ? 1.71738 -9.57415 -14.29963 1.000 26.45843 309 GLU B N 1
ATOM 6195 C CA . GLU B 1 309 ? 1.81014 -9.14810 -12.91224 1.000 23.74372 309 GLU B CA 1
ATOM 6196 C C . GLU B 1 309 ? 0.51787 -8.45155 -12.51168 1.000 25.62427 309 GLU B C 1
ATOM 6197 O O . GLU B 1 309 ? -0.24179 -7.97316 -13.35723 1.000 24.53553 309 GLU B O 1
ATOM 6203 N N . ASP B 1 310 ? 0.27033 -8.40911 -11.20536 1.000 21.70173 310 ASP B N 1
ATOM 6204 C CA . ASP B 1 310 ? -0.91698 -7.77381 -10.65991 1.000 25.98897 310 ASP B CA 1
ATOM 6205 C C . ASP B 1 310 ? -0.56477 -6.38484 -10.12645 1.000 30.90235 310 ASP B C 1
ATOM 6206 O O . ASP B 1 310 ? 0.55778 -5.89573 -10.29116 1.000 30.85640 310 ASP B O 1
ATOM 6211 N N . GLU B 1 311 ? -1.53949 -5.73626 -9.48225 1.000 39.20965 311 GLU B N 1
ATOM 6212 C CA . GLU B 1 311 ? -1.33216 -4.39496 -8.94536 1.000 40.09911 311 GLU B CA 1
ATOM 6213 C C . GLU B 1 311 ? -0.21068 -4.33906 -7.91514 1.000 33.76464 311 GLU B C 1
ATOM 6214 O O . GLU B 1 311 ? 0.36211 -3.26581 -7.69900 1.000 46.71233 311 GLU B O 1
ATOM 6216 N N . ASN B 1 312 ? 0.11267 -5.45871 -7.27367 1.000 31.14743 312 ASN B N 1
ATOM 6217 C CA . ASN B 1 312 ? 1.18439 -5.51229 -6.28987 1.000 35.40218 312 ASN B CA 1
ATOM 6218 C C . ASN B 1 312 ? 2.51995 -5.93059 -6.89310 1.000 38.47777 312 ASN B C 1
ATOM 6219 O O . ASN B 1 312 ? 3.48811 -6.12615 -6.15011 1.000 38.83295 312 ASN B O 1
ATOM 6224 N N . GLY B 1 313 ? 2.59456 -6.07145 -8.21406 1.000 30.68836 313 GLY B N 1
ATOM 6225 C CA . GLY B 1 313 ? 3.80968 -6.55287 -8.84312 1.000 36.09301 313 GLY B CA 1
ATOM 6226 C C . GLY B 1 313 ? 4.12260 -8.00818 -8.57707 1.000 36.66684 313 GLY B C 1
ATOM 6227 O O . GLY B 1 313 ? 5.29180 -8.40213 -8.62866 1.000 29.47574 313 GLY B O 1
ATOM 6228 N N . ASN B 1 314 ? 3.10925 -8.81907 -8.28693 1.000 28.10445 314 ASN B N 1
ATOM 6229 C CA . ASN B 1 314 ? 3.27934 -10.25143 -8.09194 1.000 25.92619 314 ASN B CA 1
ATOM 6230 C C . ASN B 1 314 ? 2.94179 -10.98934 -9.38014 1.000 21.89782 314 ASN B C 1
ATOM 6231 O O . ASN B 1 314 ? 1.98969 -10.63077 -10.07969 1.000 24.56619 314 ASN B O 1
ATOM 6236 N N . TYR B 1 315 ? 3.73072 -12.01766 -9.69047 1.000 16.83842 315 TYR B N 1
ATOM 6237 C CA . TYR B 1 315 ? 3.52803 -12.77448 -10.92015 1.000 17.29799 315 TYR B CA 1
ATOM 6238 C C . TYR B 1 315 ? 2.13975 -13.40343 -10.95325 1.000 17.92530 315 TYR B C 1
ATOM 6239 O O . TYR B 1 315 ? 1.67869 -13.98003 -9.96383 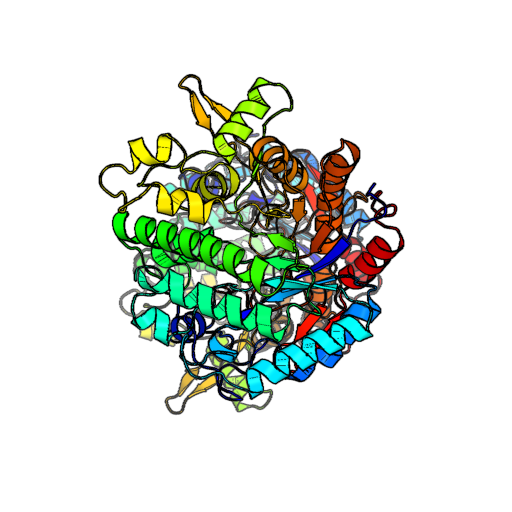1.000 15.75973 315 TYR B O 1
ATOM 6248 N N . VAL B 1 316 ? 1.47411 -13.28008 -12.09892 1.000 20.03465 316 VAL B N 1
ATOM 6249 C CA . VAL B 1 316 ? 0.19245 -13.92150 -12.35942 1.000 20.90493 316 VAL B CA 1
ATOM 6250 C C . VAL B 1 316 ? 0.35850 -14.84256 -13.55976 1.000 18.43294 316 VAL B C 1
ATOM 6251 O O . VAL B 1 316 ? 0.96548 -14.45797 -14.56511 1.000 17.69616 316 VAL B O 1
ATOM 6255 N N . TYR B 1 317 ? -0.17903 -16.05594 -13.45540 1.000 17.66311 317 TYR B N 1
ATOM 6256 C CA . TYR B 1 317 ? -0.07799 -17.05313 -14.52240 1.000 17.33813 317 TYR B CA 1
ATOM 6257 C C . TYR B 1 317 ? -1.47283 -17.40746 -15.01721 1.000 17.74208 317 TYR B C 1
ATOM 6258 O O . TYR B 1 317 ? -2.19120 -18.18149 -14.35923 1.000 20.80083 317 TYR B O 1
ATOM 6267 N N . PRO B 1 318 ? -1.90384 -16.86769 -16.15683 1.000 12.96610 318 PRO B N 1
ATOM 6268 C CA . PRO B 1 318 ? -3.27157 -17.12316 -16.62100 1.000 13.95366 318 PRO B CA 1
ATOM 6269 C C . PRO B 1 318 ? -3.48905 -18.58957 -16.95850 1.000 19.53563 318 PRO B C 1
ATOM 6270 O O . PRO B 1 318 ? -2.55753 -19.32129 -17.30010 1.000 21.93416 318 PRO B O 1
ATOM 6274 N N . LYS B 1 319 ? -4.74466 -19.01126 -16.85552 1.000 20.52347 319 LYS B N 1
ATOM 6275 C CA . LYS B 1 319 ? -5.12174 -20.37192 -17.19496 1.000 13.53935 319 LYS B CA 1
ATOM 6276 C C . LYS B 1 319 ? -4.95278 -20.62414 -18.69122 1.000 17.51860 319 LYS B C 1
ATOM 6277 O O . LYS B 1 319 ? -4.93426 -19.70253 -19.51268 1.000 14.46113 319 LYS B O 1
ATOM 6283 N N . ARG B 1 320 ? -4.81911 -21.89924 -19.03735 1.000 15.84894 320 ARG B N 1
ATOM 6284 C CA . ARG B 1 320 ? -4.82752 -22.32925 -20.42681 1.000 19.38469 320 ARG B CA 1
ATOM 6285 C C . ARG B 1 320 ? -6.25606 -22.64283 -20.85247 1.000 15.48153 320 ARG B C 1
ATOM 6286 O O . ARG B 1 320 ? -7.05945 -23.12973 -20.05124 1.000 11.63036 320 ARG B O 1
ATOM 6294 N N . LYS B 1 321 ? -6.57410 -22.33766 -22.11047 1.000 13.21441 321 LYS B N 1
ATOM 6295 C CA . LYS B 1 321 ? -7.92908 -22.54392 -22.60760 1.000 14.18636 321 LYS B CA 1
ATOM 6296 C C . LYS B 1 321 ? -8.32863 -24.00966 -22.50102 1.000 13.39203 321 LYS B C 1
ATOM 6297 O O . LYS B 1 321 ? -7.50670 -24.91073 -22.69031 1.000 11.57093 321 LYS B O 1
ATOM 6303 N N . ALA B 1 322 ? -9.60156 -24.24193 -22.18548 1.000 9.79118 322 ALA B N 1
ATOM 6304 C CA . ALA B 1 322 ? -10.11348 -25.60220 -22.09054 1.000 12.86034 322 ALA B CA 1
ATOM 6305 C C . ALA B 1 322 ? -9.91692 -26.33406 -23.41125 1.000 11.58156 322 ALA B C 1
ATOM 6306 O O . ALA B 1 322 ? -10.35049 -25.86336 -24.46722 1.000 12.24061 322 ALA B O 1
ATOM 6308 N N . GLY B 1 323 ? -9.25986 -27.48975 -23.34757 1.000 8.32173 323 GLY B N 1
ATOM 6309 C CA . GLY B 1 323 ? -8.98889 -28.26274 -24.54223 1.000 9.35614 323 GLY B CA 1
ATOM 6310 C C . GLY B 1 323 ? -7.76060 -27.84042 -25.31228 1.000 11.93952 323 GLY B C 1
ATOM 6311 O O . GLY B 1 323 ? -7.66481 -28.13568 -26.50813 1.000 11.29949 323 GLY B O 1
ATOM 6312 N N . TYR B 1 324 ? -6.81153 -27.16709 -24.66252 1.000 8.37057 324 TYR B N 1
ATOM 6313 C CA . TYR B 1 324 ? -5.64781 -26.63981 -25.36198 1.000 8.32046 324 TYR B CA 1
ATOM 6314 C C . TYR B 1 324 ? -4.82935 -27.76436 -25.98616 1.000 11.91523 324 TYR B C 1
ATOM 6315 O O . TYR B 1 324 ? -4.80691 -28.89628 -25.49394 1.000 9.09148 324 TYR B O 1
ATOM 6324 N N . ASP B 1 325 ? -4.16058 -27.43743 -27.09225 1.000 9.23651 325 ASP B N 1
ATOM 6325 C CA . ASP B 1 325 ? -3.30362 -28.39863 -27.77489 1.000 8.40710 325 ASP B CA 1
ATOM 6326 C C . ASP B 1 325 ? -2.22334 -28.91116 -26.83135 1.000 12.00207 325 ASP B C 1
ATOM 6327 O O . ASP B 1 325 ? -1.58010 -28.13238 -26.12155 1.000 8.78828 325 ASP B O 1
ATOM 6332 N N . HIS B 1 326 ? -2.02174 -30.22656 -26.82575 1.000 10.79834 326 HIS B N 1
ATOM 6333 C CA . HIS B 1 326 ? -1.10137 -30.84361 -25.88359 1.000 11.46591 326 HIS B CA 1
ATOM 6334 C C . HIS B 1 326 ? -0.50699 -32.10063 -26.50623 1.000 14.01791 326 HIS B C 1
ATOM 6335 O O . HIS B 1 326 ? -0.87194 -32.50688 -27.61350 1.000 9.16822 326 HIS B O 1
ATOM 6342 N N . THR B 1 327 ? 0.40935 -32.72114 -25.77059 1.000 8.26520 327 THR B N 1
ATOM 6343 C CA . THR B 1 327 ? 1.15115 -33.89562 -26.20543 1.000 10.01979 327 THR B CA 1
ATOM 6344 C C . THR B 1 327 ? 0.78305 -35.08203 -25.31962 1.000 10.04825 327 THR B C 1
ATOM 6345 O O . THR B 1 327 ? -0.02349 -34.96823 -24.39283 1.000 12.41607 327 THR B O 1
ATOM 6349 N N . ASP B 1 328 ? 1.38984 -36.23493 -25.61338 1.000 9.28232 328 ASP B N 1
ATOM 6350 C CA . ASP B 1 328 ? 1.15484 -37.43675 -24.81953 1.000 11.90751 328 ASP B CA 1
ATOM 6351 C C . ASP B 1 328 ? 1.75148 -37.34273 -23.42047 1.000 12.60827 328 ASP B C 1
ATOM 6352 O O . ASP B 1 328 ? 1.45931 -38.20438 -22.58372 1.000 11.25638 328 ASP B O 1
ATOM 6357 N N . MET B 1 329 ? 2.57842 -36.32842 -23.15057 1.000 10.06885 329 MET B N 1
ATOM 6358 C CA . MET B 1 329 ? 3.02847 -36.03008 -21.79584 1.000 13.64688 329 MET B CA 1
ATOM 6359 C C . MET B 1 329 ? 2.02974 -35.18693 -21.01716 1.000 11.37065 329 MET B C 1
ATOM 6360 O O . MET B 1 329 ? 2.24214 -34.94740 -19.82410 1.000 13.86710 329 MET B O 1
ATOM 6365 N N . GLY B 1 330 ? 0.95580 -34.73053 -21.65523 1.000 10.45549 330 GLY B N 1
ATOM 6366 C CA . GLY B 1 330 ? 0.13416 -33.68895 -21.08463 1.000 8.29605 330 GLY B CA 1
ATOM 6367 C C . GLY B 1 330 ? 0.75613 -32.31277 -21.12767 1.000 10.25443 330 GLY B C 1
ATOM 6368 O O . GLY B 1 330 ? 0.15963 -31.36516 -20.60351 1.000 12.40597 330 GLY B O 1
ATOM 6369 N N . TRP B 1 331 ? 1.93241 -32.17247 -21.73606 1.000 8.43375 331 TRP B N 1
ATOM 6370 C CA . TRP B 1 331 ? 2.56044 -30.87189 -21.87791 1.000 9.23562 331 TRP B CA 1
ATOM 6371 C C . TRP B 1 331 ? 1.78486 -30.01545 -22.87493 1.000 12.64520 331 TRP B C 1
ATOM 6372 O O . TRP B 1 331 ? 1.20255 -30.53588 -23.82868 1.000 11.35800 331 TRP B O 1
ATOM 6383 N N . PRO B 1 332 ? 1.77531 -28.70083 -22.68720 1.000 12.79250 332 PRO B N 1
ATOM 6384 C CA . PRO B 1 332 ? 1.09859 -27.82180 -23.64272 1.000 13.51412 332 PRO B CA 1
ATOM 6385 C C . PRO B 1 332 ? 1.91816 -27.62749 -24.91138 1.000 10.07324 332 PRO B C 1
ATOM 6386 O O . PRO B 1 332 ? 3.14018 -27.77933 -24.93254 1.000 10.56778 332 PRO B O 1
ATOM 6390 N N . ILE B 1 333 ? 1.21221 -27.28216 -25.98167 1.000 10.45646 333 ILE B N 1
ATOM 6391 C CA . ILE B 1 333 ? 1.82174 -26.99595 -27.27433 1.000 13.24572 333 ILE B CA 1
ATOM 6392 C C . ILE B 1 333 ? 1.85677 -25.48215 -27.43438 1.000 13.37195 333 ILE B C 1
ATOM 6393 O O . ILE B 1 333 ? 0.82344 -24.84650 -27.66817 1.000 10.02177 333 ILE B O 1
ATOM 6398 N N . THR B 1 334 ? 3.04431 -24.89697 -27.28645 1.000 10.76026 334 THR B N 1
ATOM 6399 C CA . THR B 1 334 ? 3.22329 -23.44562 -27.29385 1.000 14.78773 334 THR B CA 1
ATOM 6400 C C . THR B 1 334 ? 4.36793 -23.11060 -28.23950 1.000 13.84817 334 THR B C 1
ATOM 6401 O O . THR B 1 334 ? 5.52755 -22.99987 -27.81644 1.000 10.95675 334 THR B O 1
ATOM 6405 N N . PRO B 1 335 ? 4.07997 -22.93974 -29.53183 1.000 13.67174 335 PRO B N 1
ATOM 6406 C CA . PRO B 1 335 ? 5.16586 -22.69333 -30.49513 1.000 15.55071 335 PRO B CA 1
ATOM 6407 C C . PRO B 1 335 ? 5.89662 -21.38197 -30.26920 1.000 16.82337 335 PRO B C 1
ATOM 6408 O O . PRO B 1 335 ? 7.08667 -21.28750 -30.59630 1.000 12.39954 335 PRO B O 1
ATOM 6412 N N . SER B 1 336 ? 5.22261 -20.36682 -29.71881 1.000 17.16384 336 SER B N 1
ATOM 6413 C CA . SER B 1 336 ? 5.87289 -19.08760 -29.44484 1.000 18.54820 336 SER B CA 1
ATOM 6414 C C . SER B 1 336 ? 7.07290 -19.22683 -28.51414 1.000 17.91149 336 SER B C 1
ATOM 6415 O O . SER B 1 336 ? 7.91124 -18.31962 -28.46632 1.000 17.99374 336 SER B O 1
ATOM 6418 N N . ALA B 1 337 ? 7.16623 -20.32894 -27.76215 1.000 15.85380 337 ALA B N 1
ATOM 6419 C CA . ALA B 1 337 ? 8.32408 -20.54200 -26.89860 1.000 18.67967 337 ALA B CA 1
ATOM 6420 C C . ALA B 1 337 ? 9.61850 -20.62125 -27.69830 1.000 18.43583 337 ALA B C 1
ATOM 6421 O O . ALA B 1 337 ? 10.68338 -20.24825 -27.19204 1.000 19.27734 337 ALA B O 1
ATOM 6423 N N . LEU B 1 338 ? 9.55420 -21.10466 -28.93855 1.000 14.95954 338 LEU B N 1
ATOM 6424 C CA . LEU B 1 338 ? 10.73744 -21.16691 -29.78655 1.000 19.61525 338 LEU B CA 1
ATOM 6425 C C . LEU B 1 338 ? 11.04935 -19.83857 -30.46237 1.000 22.17863 338 LEU B C 1
ATOM 6426 O O . LEU B 1 338 ? 11.98533 -19.77726 -31.26649 1.000 17.14152 338 LEU B O 1
ATOM 6431 N N . TYR B 1 339 ? 10.28623 -18.78375 -30.17268 1.000 20.53661 339 TYR B N 1
ATOM 6432 C CA . TYR B 1 339 ? 10.66602 -17.42575 -30.54704 1.000 13.94917 339 TYR B CA 1
ATOM 6433 C C . TYR B 1 339 ? 11.16681 -16.63629 -29.34140 1.000 16.57847 339 TYR B C 1
ATOM 6434 O O . TYR B 1 339 ? 12.29383 -16.13253 -29.34787 1.000 15.65868 339 TYR B O 1
ATOM 6443 N N . TRP B 1 340 ? 10.34083 -16.52309 -28.29737 1.000 18.63278 340 TRP B N 1
ATOM 6444 C CA . TRP B 1 340 ? 10.71079 -15.70907 -27.14279 1.000 18.65891 340 TRP B CA 1
ATOM 6445 C C . TRP B 1 340 ? 11.92415 -16.27953 -26.42343 1.000 15.76419 340 TRP B C 1
ATOM 6446 O O . TRP B 1 340 ? 12.79285 -15.52599 -25.96749 1.000 12.11495 340 TRP B O 1
ATOM 6457 N N . GLY B 1 341 ? 11.98986 -17.60215 -26.29303 1.000 13.80061 341 GLY B N 1
ATOM 6458 C CA . GLY B 1 341 ? 13.12807 -18.25492 -25.69276 1.000 17.33357 341 GLY B CA 1
ATOM 6459 C C . GLY B 1 341 ? 14.43889 -17.83550 -26.32734 1.000 16.54594 341 GLY B C 1
ATOM 6460 O O . GLY B 1 341 ? 15.29863 -17.23051 -25.67881 1.000 15.87272 341 GLY B O 1
ATOM 6461 N N . PRO B 1 342 ? 14.61473 -18.14454 -27.61706 1.000 16.59122 342 PRO B N 1
ATOM 6462 C CA . PRO B 1 342 ? 15.84510 -17.71285 -28.30396 1.000 18.76767 342 PRO B CA 1
ATOM 6463 C C . PRO B 1 342 ? 16.06460 -16.20901 -28.27126 1.000 17.15577 342 PRO B C 1
ATOM 6464 O O . PRO B 1 342 ? 17.20366 -15.75896 -28.09109 1.000 17.29319 342 PRO B O 1
ATOM 6468 N N . ARG B 1 343 ? 15.00459 -15.41677 -28.44965 1.000 14.29886 343 ARG B N 1
ATOM 6469 C CA . ARG B 1 343 ? 15.14813 -13.96410 -28.41033 1.000 16.78556 343 ARG B CA 1
ATOM 6470 C C . ARG B 1 343 ? 15.66849 -13.49497 -27.05631 1.000 21.47156 343 ARG B C 1
ATOM 6471 O O . ARG B 1 343 ? 16.66584 -12.76687 -26.98152 1.000 23.47687 343 ARG B O 1
ATOM 6479 N N . PHE B 1 344 ? 14.99806 -13.89932 -25.97182 1.000 16.86341 344 PHE B N 1
ATOM 6480 C CA . PHE B 1 344 ? 15.42756 -13.49076 -24.63612 1.000 17.23677 344 PHE B CA 1
ATOM 6481 C C . PHE B 1 344 ? 16.85112 -13.94870 -24.34570 1.000 17.01070 344 PHE B C 1
ATOM 6482 O O . PHE B 1 344 ? 17.63123 -13.21895 -23.72199 1.000 18.99917 344 PHE B O 1
ATOM 6490 N N . ILE B 1 345 ? 17.20838 -15.15434 -24.79173 1.000 16.92427 345 ILE B N 1
ATOM 6491 C CA . ILE B 1 345 ? 18.53818 -15.68567 -24.51187 1.000 19.21201 345 ILE B CA 1
ATOM 6492 C C . ILE B 1 345 ? 19.59621 -14.93136 -25.30884 1.000 22.75936 345 ILE B C 1
ATOM 6493 O O . ILE B 1 345 ? 20.68566 -14.64018 -24.79950 1.000 22.63254 345 ILE B O 1
ATOM 6498 N N . CYS B 1 346 ? 19.29263 -14.58746 -26.56353 1.000 23.99534 346 CYS B N 1
ATOM 6499 C CA . CYS B 1 346 ? 20.26656 -13.86536 -27.37626 1.000 21.84832 346 CYS B CA 1
ATOM 6500 C C . CYS B 1 346 ? 20.43648 -12.43002 -26.89582 1.000 17.49252 346 CYS B C 1
ATOM 6501 O O . CYS B 1 346 ? 21.54762 -11.88973 -26.92341 1.000 20.87051 346 CYS B O 1
ATOM 6504 N N . GLU B 1 347 ? 19.35155 -11.79767 -26.44153 1.000 18.34835 347 GLU B N 1
ATOM 6505 C CA . GLU B 1 347 ? 19.44998 -10.41255 -25.99287 1.000 17.70955 347 GLU B CA 1
ATOM 6506 C C . GLU B 1 347 ? 20.23582 -10.29298 -24.69472 1.000 16.35803 347 GLU B C 1
ATOM 6507 O O . GLU B 1 347 ? 20.87948 -9.26542 -24.45522 1.000 24.69385 347 GLU B O 1
ATOM 6513 N N . ARG B 1 348 ? 20.20530 -11.32282 -23.85166 1.000 22.77467 348 ARG B N 1
ATOM 6514 C CA . ARG B 1 348 ? 20.91808 -11.26143 -22.58265 1.000 23.58237 348 ARG B CA 1
ATOM 6515 C C . ARG B 1 348 ? 22.36815 -11.71062 -22.70293 1.000 16.37337 348 ARG B C 1
ATOM 6516 O O . ARG B 1 348 ? 23.24749 -11.13177 -22.05606 1.000 21.71205 348 ARG B O 1
ATOM 6524 N N . TYR B 1 349 ? 22.64178 -12.72731 -23.52077 1.000 15.30439 349 TYR B N 1
ATOM 6525 C CA . TYR B 1 349 ? 23.95894 -13.34675 -23.55283 1.000 27.60807 349 TYR B CA 1
ATOM 6526 C C . TYR B 1 349 ? 24.71966 -13.12890 -24.85432 1.000 21.51928 349 TYR B C 1
ATOM 6527 O O . TYR B 1 349 ? 25.92870 -13.38709 -24.88892 1.000 25.86505 349 TYR B O 1
ATOM 6536 N N . ASN B 1 350 ? 24.05755 -12.63309 -25.89539 1.000 22.27453 350 ASN B N 1
ATOM 6537 C CA . ASN B 1 350 ? 24.64295 -12.37070 -27.21351 1.000 22.49422 350 ASN B CA 1
ATOM 6538 C C . ASN B 1 350 ? 25.68338 -13.41954 -27.60984 1.000 24.44214 350 ASN B C 1
ATOM 6539 O O . ASN B 1 350 ? 26.87203 -13.13777 -27.77632 1.000 20.62556 350 ASN B O 1
ATOM 6544 N N . LEU B 1 351 ? 25.20390 -14.65025 -27.76153 1.000 22.72226 351 LEU B N 1
ATOM 6545 C CA . LEU B 1 351 ? 26.01953 -15.76485 -28.20894 1.000 22.79073 351 LEU B CA 1
ATOM 6546 C C . LEU B 1 351 ? 25.30128 -16.49738 -29.33372 1.000 18.13432 351 LEU B C 1
ATOM 6547 O O . LEU B 1 351 ? 24.06910 -16.48529 -29.39265 1.000 23.87364 351 LEU B O 1
ATOM 6552 N N . PRO B 1 352 ? 26.04660 -17.11592 -30.24775 1.000 18.57054 352 PRO B N 1
ATOM 6553 C CA . PRO B 1 352 ? 25.40286 -17.93968 -31.28197 1.000 17.39491 352 PRO B CA 1
ATOM 6554 C C . PRO B 1 352 ? 24.53943 -19.01735 -30.64270 1.000 24.18051 352 PRO B C 1
ATOM 6555 O O . PRO B 1 352 ? 24.95987 -19.70184 -29.70753 1.000 22.78730 352 PRO B O 1
ATOM 6559 N N . PHE B 1 353 ? 23.31947 -19.16170 -31.15271 1.000 16.89688 353 PHE B N 1
ATOM 6560 C CA . PHE B 1 353 ? 22.26931 -19.89987 -30.46579 1.000 18.97146 353 PHE B CA 1
ATOM 6561 C C . PHE B 1 353 ? 21.87304 -21.14107 -31.25128 1.000 19.13799 353 PHE B C 1
ATOM 6562 O O . PHE B 1 353 ? 21.64847 -21.07247 -32.46385 1.000 21.35633 353 PHE B O 1
ATOM 6570 N N . TYR B 1 354 ? 21.79189 -22.26958 -30.55138 1.000 21.59699 354 TYR B N 1
ATOM 6571 C CA . TYR B 1 354 ? 21.28584 -23.52437 -31.08932 1.000 18.64679 354 TYR B CA 1
ATOM 6572 C C . TYR B 1 354 ? 20.09439 -23.98759 -30.26139 1.000 16.99060 354 TYR B C 1
ATOM 6573 O O . TYR B 1 354 ? 20.09110 -23.84991 -29.03404 1.000 18.45714 354 TYR B O 1
ATOM 6582 N N . ILE B 1 355 ? 19.08507 -24.53761 -30.92893 1.000 16.58859 355 ILE B N 1
ATOM 6583 C CA . ILE B 1 355 ? 18.06652 -25.34162 -30.26212 1.000 14.00780 355 ILE B CA 1
ATOM 6584 C C . ILE B 1 355 ? 18.55463 -26.78577 -30.29108 1.000 17.54765 355 ILE B C 1
ATOM 6585 O O . ILE B 1 355 ? 18.55766 -27.43027 -31.34312 1.000 17.62241 355 ILE B O 1
ATOM 6590 N N . THR B 1 356 ? 18.98807 -27.29210 -29.13940 1.000 16.81759 356 THR B N 1
ATOM 6591 C CA . THR B 1 356 ? 19.53205 -28.64024 -29.07267 1.000 14.09720 356 THR B CA 1
ATOM 6592 C C . THR B 1 356 ? 18.48299 -29.70152 -28.77738 1.000 16.91635 356 THR B C 1
ATOM 6593 O O . THR B 1 356 ? 18.77730 -30.89223 -28.92799 1.000 15.59330 356 THR B O 1
ATOM 6597 N N . GLU B 1 357 ? 17.27568 -29.30548 -28.37779 1.000 14.92122 357 GLU B N 1
ATOM 6598 C CA . GLU B 1 357 ? 16.17612 -30.24186 -28.18249 1.000 12.92663 357 GLU B CA 1
ATOM 6599 C C . GLU B 1 357 ? 14.85959 -29.51900 -28.41208 1.000 15.29026 357 GLU B C 1
ATOM 6600 O O . GLU B 1 357 ? 14.64199 -28.43229 -27.86692 1.000 12.57343 357 GLU B O 1
ATOM 6606 N N . ASN B 1 358 ? 13.99531 -30.12358 -29.22455 1.000 14.78448 358 ASN B N 1
ATOM 6607 C CA . ASN B 1 358 ? 12.60675 -29.69670 -29.33688 1.000 15.77063 358 ASN B CA 1
ATOM 6608 C C . ASN B 1 358 ? 11.82337 -30.82484 -29.98675 1.000 17.33345 358 ASN B C 1
ATOM 6609 O O . ASN B 1 358 ? 12.26166 -31.38351 -30.99671 1.000 17.48348 358 ASN B O 1
ATOM 6614 N N . GLY B 1 359 ? 10.67639 -31.15534 -29.40726 1.000 13.70414 359 GLY B N 1
ATOM 6615 C CA . GLY B 1 359 ? 9.88818 -32.26845 -29.88996 1.000 12.01256 359 GLY B CA 1
ATOM 6616 C C . GLY B 1 359 ? 8.72464 -32.52562 -28.95550 1.000 16.85042 359 GLY B C 1
ATOM 6617 O O . GLY B 1 359 ? 8.41142 -31.70887 -28.08576 1.000 17.36874 359 GLY B O 1
ATOM 6618 N N . LEU B 1 360 ? 8.09932 -33.68438 -29.13992 1.000 13.22628 360 LEU B N 1
ATOM 6619 C CA . LEU B 1 360 ? 6.93714 -34.02006 -28.33097 1.000 15.99065 360 LEU B CA 1
ATOM 6620 C C . LEU B 1 360 ? 6.75641 -35.52898 -28.30302 1.000 18.19715 360 LEU B C 1
ATOM 6621 O O . LEU B 1 360 ? 7.25126 -36.25298 -29.17188 1.000 13.09911 360 LEU B O 1
ATOM 6626 N N . ALA B 1 361 ? 6.05180 -35.99223 -27.27581 1.000 16.70699 361 ALA B N 1
ATOM 6627 C CA . ALA B 1 361 ? 5.63514 -37.38152 -27.19721 1.000 12.71679 361 ALA B CA 1
ATOM 6628 C C . ALA B 1 361 ? 4.26329 -37.54167 -27.83801 1.000 11.19245 361 ALA B C 1
ATOM 6629 O O . ALA B 1 361 ? 3.36357 -36.72551 -27.62086 1.000 13.60844 361 ALA B O 1
ATOM 6631 N N . CYS B 1 362 ? 4.11502 -38.59280 -28.63823 1.000 10.90594 362 CYS B N 1
ATOM 6632 C CA . CYS B 1 362 ? 2.85038 -38.93336 -29.27047 1.000 13.11232 362 CYS B CA 1
ATOM 6633 C C . CYS B 1 362 ? 2.55223 -40.40325 -29.02269 1.000 15.76975 362 CYS B C 1
ATOM 6634 O O . CYS B 1 362 ? 3.46372 -41.23329 -28.95855 1.000 13.03609 362 CYS B O 1
ATOM 6637 N N . HIS B 1 363 ? 1.26503 -40.72375 -28.87887 1.000 13.99478 363 HIS B N 1
ATOM 6638 C CA . HIS B 1 363 ? 0.84276 -42.11322 -28.69898 1.000 12.95065 363 HIS B CA 1
ATOM 6639 C C . HIS B 1 363 ? 0.91162 -42.82484 -30.05170 1.000 11.16711 363 HIS B C 1
ATOM 6640 O O . HIS B 1 363 ? -0.08942 -43.24119 -30.63844 1.000 13.49296 363 HIS B O 1
ATOM 6647 N N . ASP B 1 364 ? 2.14160 -42.95961 -30.54238 1.000 12.58930 364 ASP B N 1
ATOM 6648 C CA . ASP B 1 364 ? 2.37508 -43.52436 -31.86303 1.000 14.37727 364 ASP B CA 1
ATOM 6649 C C . ASP B 1 364 ? 2.17694 -45.03251 -31.84881 1.000 14.49717 364 ASP B C 1
ATOM 6650 O O . ASP B 1 364 ? 2.49121 -45.70910 -30.86569 1.000 13.74198 364 ASP B O 1
ATOM 6655 N N . VAL B 1 365 ? 1.64572 -45.55738 -32.95162 1.000 18.34189 365 VAL B N 1
ATOM 6656 C CA . VAL B 1 365 ? 1.49239 -46.99244 -33.14870 1.000 14.82873 365 VAL B CA 1
ATOM 6657 C C . VAL B 1 365 ? 1.89456 -47.33023 -34.57701 1.000 18.29647 365 VAL B C 1
ATOM 6658 O O . VAL B 1 365 ? 1.83483 -46.48539 -35.47661 1.000 17.64850 365 VAL B O 1
ATOM 6662 N N . VAL B 1 366 ? 2.32069 -48.57248 -34.78089 1.000 15.67432 366 VAL B N 1
ATOM 6663 C CA . VAL B 1 366 ? 2.44239 -49.12158 -36.12677 1.000 12.44121 366 VAL B CA 1
ATOM 6664 C C . VAL B 1 366 ? 1.04904 -49.56406 -36.55888 1.000 12.92272 366 VAL B C 1
ATOM 6665 O O . VAL B 1 366 ? 0.48377 -50.50379 -35.99565 1.000 18.23263 366 VAL B O 1
ATOM 6669 N N . SER B 1 367 ? 0.49375 -48.88867 -37.55961 1.000 11.76865 367 SER B N 1
ATOM 6670 C CA . SER B 1 367 ? -0.87223 -49.15459 -37.97980 1.000 18.70711 367 SER B CA 1
ATOM 6671 C C . SER B 1 367 ? -0.91946 -50.39072 -38.87568 1.000 15.31061 367 SER B C 1
ATOM 6672 O O . SER B 1 367 ? 0.08940 -51.05839 -39.11841 1.000 18.39548 367 SER B O 1
ATOM 6675 N N . LEU B 1 368 ? -2.11903 -50.70721 -39.36807 1.000 18.80827 368 LEU B N 1
ATOM 6676 C CA . LEU B 1 368 ? -2.30854 -51.92210 -40.15258 1.000 20.97811 368 LEU B CA 1
ATOM 6677 C C . LEU B 1 368 ? -1.54410 -51.89416 -41.47010 1.000 21.17913 368 LEU B C 1
ATOM 6678 O O . LEU B 1 368 ? -1.36767 -52.94781 -42.08974 1.000 28.10414 368 LEU B O 1
ATOM 6683 N N . ASP B 1 369 ? -1.08017 -50.72489 -41.90540 1.000 18.71747 369 ASP B N 1
ATOM 6684 C CA . ASP B 1 369 ? -0.29106 -50.60300 -43.12207 1.000 18.09370 369 ASP B CA 1
ATOM 6685 C C . ASP B 1 369 ? 1.20684 -50.67887 -42.85692 1.000 21.39361 369 ASP B C 1
ATOM 6686 O O . ASP B 1 369 ? 1.99793 -50.32345 -43.73718 1.000 23.33020 369 ASP B O 1
ATOM 6691 N N . ASN B 1 370 ? 1.60451 -51.12250 -41.66324 1.000 18.78168 370 ASN B N 1
ATOM 6692 C CA . ASN B 1 370 ? 3.00250 -51.25636 -41.25689 1.000 24.72227 370 ASN B CA 1
ATOM 6693 C C . ASN B 1 370 ? 3.73480 -49.91588 -41.21905 1.000 16.94907 370 ASN B C 1
ATOM 6694 O O . ASN B 1 370 ? 4.96972 -49.87960 -41.19053 1.000 20.76646 370 ASN B O 1
ATOM 6699 N N . LYS B 1 371 ? 2.99948 -48.80948 -41.21681 1.000 18.09688 371 LYS B N 1
ATOM 6700 C CA . LYS B 1 371 ? 3.57227 -47.47484 -41.12576 1.000 24.16688 371 LYS B CA 1
ATOM 6701 C C . LYS B 1 371 ? 3.20535 -46.83297 -39.79305 1.000 18.35848 371 LYS B C 1
ATOM 6702 O O . LYS B 1 371 ? 2.33666 -47.31080 -39.05827 1.000 16.35244 371 LYS B O 1
ATOM 6708 N N . VAL B 1 372 ? 3.89165 -45.73622 -39.48506 1.000 18.03220 372 VAL B N 1
ATOM 6709 C CA . VAL B 1 372 ? 3.67770 -44.97706 -38.25710 1.000 11.65109 372 VAL B CA 1
ATOM 6710 C C . VAL B 1 372 ? 3.26593 -43.56966 -38.67176 1.000 15.28839 372 VAL B C 1
ATOM 6711 O O . VAL B 1 372 ? 4.11343 -42.74335 -39.03184 1.000 17.04003 372 VAL B O 1
ATOM 6715 N N . HIS B 1 373 ? 1.96536 -43.29252 -38.62832 1.000 13.68850 373 HIS B N 1
ATOM 6716 C CA . HIS B 1 373 ? 1.42421 -41.99464 -39.02029 1.000 16.55712 373 HIS B CA 1
ATOM 6717 C C . HIS B 1 373 ? 1.34851 -41.09355 -37.79213 1.000 18.93826 373 HIS B C 1
ATOM 6718 O O . HIS B 1 373 ? 0.56373 -41.34981 -36.87212 1.000 15.39375 373 HIS B O 1
ATOM 6725 N N . ASP B 1 374 ? 2.15368 -40.03150 -37.78066 1.000 17.44545 374 ASP B N 1
ATOM 6726 C CA . ASP B 1 374 ? 2.19445 -39.07808 -36.67145 1.000 13.69989 374 ASP B CA 1
ATOM 6727 C C . ASP B 1 374 ? 2.03244 -37.65290 -37.19412 1.000 17.81932 374 ASP B C 1
ATOM 6728 O O . ASP B 1 374 ? 2.94970 -36.82952 -37.09025 1.000 13.82557 374 ASP B O 1
ATOM 6733 N N . PRO B 1 375 ? 0.86534 -37.32420 -37.75768 1.000 17.20946 375 PRO B N 1
ATOM 6734 C CA . PRO B 1 375 ? 0.66187 -35.94678 -38.23545 1.000 14.72874 375 PRO B CA 1
ATOM 6735 C C . PRO B 1 375 ? 0.68795 -34.91434 -37.12304 1.000 15.91271 375 PRO B C 1
ATOM 6736 O O . PRO B 1 375 ? 1.02265 -33.75066 -37.38003 1.000 18.77592 375 PRO B O 1
ATOM 6740 N N . ASN B 1 376 ? 0.34201 -35.30383 -35.89258 1.000 15.84916 376 ASN B N 1
ATOM 6741 C CA . ASN B 1 376 ? 0.39604 -34.36555 -34.77526 1.000 13.44956 376 ASN B CA 1
ATOM 6742 C C . ASN B 1 376 ? 1.81997 -33.88424 -34.53013 1.000 12.91658 376 ASN B C 1
ATOM 6743 O O . ASN B 1 376 ? 2.03748 -32.71757 -34.18044 1.000 13.38997 376 ASN B O 1
ATOM 6748 N N . ARG B 1 377 ? 2.80324 -34.77283 -34.69896 1.000 8.41404 377 ARG B N 1
ATOM 6749 C CA . ARG B 1 377 ? 4.19871 -34.36613 -34.57133 1.000 12.16437 377 ARG B CA 1
ATOM 6750 C C . ARG B 1 377 ? 4.58532 -33.37851 -35.66419 1.000 15.71095 377 ARG B C 1
ATOM 6751 O O . ARG B 1 377 ? 5.26891 -32.38302 -35.39713 1.000 17.11410 377 ARG B O 1
ATOM 6759 N N . ILE B 1 378 ? 4.17048 -33.64734 -36.90532 1.000 11.27213 378 ILE B N 1
ATOM 6760 C CA . ILE B 1 378 ? 4.47977 -32.74361 -38.01071 1.000 16.32211 378 ILE B CA 1
ATOM 6761 C C . ILE B 1 378 ? 3.93478 -31.35070 -37.72300 1.000 17.36610 378 ILE B C 1
ATOM 6762 O O . ILE B 1 378 ? 4.63021 -30.34279 -37.89537 1.000 15.10458 378 ILE B O 1
ATOM 6767 N N . ASP B 1 379 ? 2.68299 -31.27672 -37.26458 1.000 14.39371 379 ASP B N 1
ATOM 6768 C CA . ASP B 1 379 ? 2.07883 -29.98505 -36.95662 1.000 16.98374 379 ASP B CA 1
ATOM 6769 C C . ASP B 1 379 ? 2.81949 -29.28029 -35.82522 1.000 17.27558 379 ASP B C 1
ATOM 6770 O O . ASP B 1 379 ? 3.07066 -28.07130 -35.89774 1.000 16.19733 379 ASP B O 1
ATOM 6775 N N . PHE B 1 380 ? 3.15908 -30.01809 -34.76554 1.000 17.07190 380 PHE B N 1
ATOM 6776 C CA . PHE B 1 380 ? 3.95360 -29.47199 -33.66864 1.000 11.96056 380 PHE B CA 1
ATOM 6777 C C . PHE B 1 380 ? 5.24584 -28.84739 -34.18341 1.000 16.79609 380 PHE B C 1
ATOM 6778 O O . PHE B 1 380 ? 5.53475 -27.67359 -33.92489 1.000 12.62282 380 PHE B O 1
ATOM 6786 N N . LEU B 1 381 ? 6.03736 -29.62943 -34.92261 1.000 18.70713 381 LEU B N 1
ATOM 6787 C CA . LEU B 1 381 ? 7.32549 -29.13945 -35.40116 1.000 14.71316 381 LEU B CA 1
ATOM 6788 C C . LEU B 1 381 ? 7.14685 -27.98171 -36.37362 1.000 16.46950 381 LEU B C 1
ATOM 6789 O O . LEU B 1 381 ? 7.90874 -27.00852 -36.33720 1.000 18.97025 381 LEU B O 1
ATOM 6794 N N . ASN B 1 382 ? 6.15051 -28.07509 -37.25756 1.000 13.00446 382 ASN B N 1
ATOM 6795 C CA . ASN B 1 382 ? 5.89157 -26.99808 -38.20792 1.000 14.74997 382 ASN B CA 1
ATOM 6796 C C . ASN B 1 382 ? 5.58649 -25.68769 -37.48689 1.000 18.97495 382 ASN B C 1
ATOM 6797 O O . ASN B 1 382 ? 6.14383 -24.63734 -37.82511 1.000 25.03677 382 ASN B O 1
ATOM 6802 N N . LYS B 1 383 ? 4.70411 -25.72896 -36.48454 1.000 15.32220 383 LYS B N 1
ATOM 6803 C CA . LYS B 1 383 ? 4.35619 -24.50434 -35.76897 1.000 15.12296 383 LYS B CA 1
ATOM 6804 C C . LYS B 1 383 ? 5.55387 -23.94942 -35.01032 1.000 13.99007 383 LYS B C 1
ATOM 6805 O O . LYS B 1 383 ? 5.78719 -22.73446 -35.00535 1.000 14.54211 383 LYS B O 1
ATOM 6811 N N . TYR B 1 384 ? 6.33017 -24.82675 -34.36811 1.000 15.82841 384 TYR B N 1
ATOM 6812 C CA . TYR B 1 384 ? 7.47477 -24.37134 -33.58535 1.000 12.22495 384 TYR B CA 1
ATOM 6813 C C . TYR B 1 384 ? 8.56213 -23.78131 -34.47323 1.000 18.14243 384 TYR B C 1
ATOM 6814 O O . TYR B 1 384 ? 9.16662 -22.76045 -34.12496 1.000 16.37143 384 TYR B O 1
ATOM 6823 N N . LEU B 1 385 ? 8.82715 -24.40614 -35.62316 1.000 17.63303 385 LEU B N 1
ATOM 6824 C CA . LEU B 1 385 ? 9.85859 -23.88538 -36.51360 1.000 17.99915 385 LEU B CA 1
ATOM 6825 C C . LEU B 1 385 ? 9.44608 -22.55345 -37.12583 1.000 18.25913 385 LEU B C 1
ATOM 6826 O O . LEU B 1 385 ? 10.30716 -21.71544 -37.41577 1.000 18.24060 385 LEU B O 1
ATOM 6831 N N . LEU B 1 386 ? 8.14235 -22.34063 -37.32772 1.000 17.85803 386 LEU B N 1
ATOM 6832 C CA . LEU B 1 386 ? 7.67082 -21.05390 -37.83088 1.000 16.84455 386 LEU B CA 1
ATOM 6833 C C . LEU B 1 386 ? 8.04215 -19.91971 -36.88394 1.000 18.23566 386 LEU B C 1
ATOM 6834 O O . LEU B 1 386 ? 8.48690 -18.85337 -37.32521 1.000 22.80493 386 LEU B O 1
ATOM 6839 N N . ASP B 1 387 ? 7.86791 -20.12992 -35.57636 1.000 16.17520 387 ASP B N 1
ATOM 6840 C CA . ASP B 1 387 ? 8.25524 -19.10669 -34.61137 1.000 18.68728 387 ASP B CA 1
ATOM 6841 C C . ASP B 1 387 ? 9.76883 -19.01079 -34.47446 1.000 16.21460 387 ASP B C 1
ATOM 6842 O O . ASP B 1 387 ? 10.30023 -17.91910 -34.24118 1.000 17.58283 387 ASP B O 1
ATOM 6847 N N . TYR B 1 388 ? 10.47564 -20.13535 -34.60529 1.000 17.16113 388 TYR B N 1
ATOM 6848 C CA . TYR B 1 388 ? 11.93243 -20.08832 -34.67499 1.000 15.72554 388 TYR B CA 1
ATOM 6849 C C . TYR B 1 388 ? 12.39066 -19.31394 -35.90480 1.000 20.98551 388 TYR B C 1
ATOM 6850 O O . TYR B 1 388 ? 13.33311 -18.51563 -35.83383 1.000 18.27713 388 TYR B O 1
ATOM 6859 N N . SER B 1 389 ? 11.73228 -19.54489 -37.04456 1.000 13.88091 389 SER B N 1
ATOM 6860 C CA . SER B 1 389 ? 12.05832 -18.81785 -38.26670 1.000 17.51005 389 SER B CA 1
ATOM 6861 C C . SER B 1 389 ? 11.88615 -17.31620 -38.08476 1.000 25.31354 389 SER B C 1
ATOM 6862 O O . SER B 1 389 ? 12.69792 -16.52702 -38.58363 1.000 23.73760 389 SER B O 1
ATOM 6865 N N . ARG B 1 390 ? 10.82216 -16.90409 -37.38981 1.000 21.35548 390 ARG B N 1
ATOM 6866 C CA . ARG B 1 390 ? 10.62387 -15.49049 -37.08695 1.000 17.22231 390 ARG B CA 1
ATOM 6867 C C . ARG B 1 390 ? 11.84802 -14.89542 -36.40512 1.000 19.91832 390 ARG B C 1
ATOM 6868 O O . ARG B 1 390 ? 12.25381 -13.76734 -36.70788 1.000 18.99684 390 ARG B O 1
ATOM 6876 N N . ALA B 1 391 ? 12.45153 -15.64289 -35.47995 1.000 14.25235 391 ALA B N 1
ATOM 6877 C CA . ALA B 1 391 ? 13.63668 -15.14670 -34.79092 1.000 17.92214 391 ALA B CA 1
ATOM 6878 C C . ALA B 1 391 ? 14.81955 -15.02601 -35.74504 1.000 22.41646 391 ALA B C 1
ATOM 6879 O O . ALA B 1 391 ? 15.61571 -14.08487 -35.64130 1.000 23.83351 391 ALA B O 1
ATOM 6881 N N . SER B 1 392 ? 14.95052 -15.96869 -36.68218 1.000 23.54479 392 SER B N 1
ATOM 6882 C CA . SER B 1 392 ? 16.04166 -15.90290 -37.64811 1.000 29.46242 392 SER B CA 1
ATOM 6883 C C . SER B 1 392 ? 15.84269 -14.76363 -38.63634 1.000 24.83167 392 SER B C 1
ATOM 6884 O O . SER B 1 392 ? 16.81825 -14.14080 -39.07004 1.000 31.17578 392 SER B O 1
ATOM 6887 N N . CYS B 1 393 ? 14.59210 -14.47849 -39.00089 1.000 24.83959 393 CYS B N 1
ATOM 6888 C CA . CYS B 1 393 ? 14.32219 -13.40085 -39.94331 1.000 23.32971 393 CYS B CA 1
ATOM 6889 C C . CYS B 1 393 ? 14.51946 -12.03321 -39.30341 1.000 24.51627 393 CYS B C 1
ATOM 6890 O O . CYS B 1 393 ? 14.90131 -11.07932 -39.99065 1.000 25.80145 393 CYS B O 1
ATOM 6893 N N . GLU B 1 394 ? 14.28589 -11.91980 -37.99645 1.000 24.35066 394 GLU B N 1
ATOM 6894 C CA . GLU B 1 394 ? 14.49883 -10.66446 -37.28833 1.000 21.26995 394 GLU B CA 1
ATOM 6895 C C . GLU B 1 394 ? 15.96567 -10.38154 -36.99090 1.000 21.66646 394 GLU B C 1
ATOM 6896 O O . GLU B 1 394 ? 16.27073 -9.31589 -36.44714 1.000 21.97828 394 GLU B O 1
ATOM 6902 N N . GLY B 1 395 ? 16.87559 -11.29334 -37.32423 1.000 19.83683 395 GLY B N 1
ATOM 6903 C CA . GLY B 1 395 ? 18.29439 -11.02733 -37.22213 1.000 22.25086 395 GLY B CA 1
ATOM 6904 C C . GLY B 1 395 ? 19.00348 -11.65731 -36.04347 1.000 24.69561 395 GLY B C 1
ATOM 6905 O O . GLY B 1 395 ? 20.20830 -11.42862 -35.87808 1.000 23.98735 395 GLY B O 1
ATOM 6906 N N . TYR B 1 396 ? 18.30840 -12.43841 -35.22253 1.000 20.98359 396 TYR B N 1
ATOM 6907 C CA . TYR B 1 396 ? 18.96428 -13.09635 -34.10135 1.000 24.10794 396 TYR B CA 1
ATOM 6908 C C . TYR B 1 396 ? 19.84743 -14.23354 -34.59759 1.000 21.67442 396 TYR B C 1
ATOM 6909 O O . TYR B 1 396 ? 19.49996 -14.94909 -35.54148 1.000 24.72639 396 TYR B O 1
ATOM 6918 N N . ASP B 1 397 ? 21.01015 -14.38244 -33.96138 1.000 16.78685 397 ASP B N 1
ATOM 6919 C CA . ASP B 1 397 ? 22.05847 -15.28427 -34.43666 1.000 20.02944 397 ASP B CA 1
ATOM 6920 C C . ASP B 1 397 ? 21.73503 -16.72534 -34.03827 1.000 23.73071 397 ASP B C 1
ATOM 6921 O O . ASP B 1 397 ? 22.36583 -17.33011 -33.16862 1.000 18.58536 397 ASP B O 1
ATOM 6926 N N . ILE B 1 398 ? 20.72543 -17.28139 -34.70246 1.000 18.94021 398 ILE B N 1
ATOM 6927 C CA . ILE B 1 398 ? 20.34227 -18.67426 -34.50958 1.000 25.87882 398 ILE B CA 1
ATOM 6928 C C . ILE B 1 398 ? 21.02885 -19.50211 -35.58924 1.000 26.36994 398 ILE B C 1
ATOM 6929 O O . ILE B 1 398 ? 21.02276 -19.13251 -36.77197 1.000 28.76852 398 ILE B O 1
ATOM 6934 N N . ARG B 1 399 ? 21.68708 -20.58592 -35.17433 1.000 24.76688 399 ARG B N 1
ATOM 6935 C CA . ARG B 1 399 ? 22.53688 -21.34529 -36.07737 1.000 23.55276 399 ARG B CA 1
ATOM 6936 C C . ARG B 1 399 ? 22.00140 -22.72119 -36.43988 1.000 30.74212 399 ARG B C 1
ATOM 6937 O O . ARG B 1 399 ? 22.46157 -23.29448 -37.43213 1.000 32.94689 399 ARG B O 1
ATOM 6945 N N . GLY B 1 400 ? 21.04934 -23.26105 -35.68904 1.000 29.00810 400 GLY B N 1
ATOM 6946 C CA . GLY B 1 400 ? 20.61029 -24.61476 -35.97140 1.000 29.53977 400 GLY B CA 1
ATOM 6947 C C . GLY B 1 400 ? 19.50360 -25.05469 -35.04084 1.000 24.92792 400 GLY B C 1
ATOM 6948 O O . GLY B 1 400 ? 19.10394 -24.33633 -34.11808 1.000 24.92661 400 GLY B O 1
ATOM 6949 N N . TYR B 1 401 ? 19.02149 -26.26942 -35.30011 1.000 24.48448 401 TYR B N 1
ATOM 6950 C CA . TYR B 1 401 ? 17.87569 -26.83601 -34.60265 1.000 19.76757 401 TYR B CA 1
ATOM 6951 C C . TYR B 1 401 ? 18.02095 -28.35032 -34.59307 1.000 22.57680 401 TYR B C 1
ATOM 6952 O O . TYR B 1 401 ? 18.19264 -28.96326 -35.65116 1.000 23.28479 401 TYR B O 1
ATOM 6961 N N . PHE B 1 402 ? 17.95217 -28.94639 -33.40475 1.000 18.31449 402 PHE B N 1
ATOM 6962 C CA . PHE B 1 402 ? 18.00482 -30.39423 -33.24045 1.000 17.34896 402 PHE B CA 1
ATOM 6963 C C . PHE B 1 402 ? 16.66794 -30.85994 -32.67856 1.000 18.58223 402 PHE B C 1
ATOM 6964 O O . PHE B 1 402 ? 16.30855 -30.50451 -31.55141 1.000 17.91324 402 PHE B O 1
ATOM 6972 N N . GLN B 1 403 ? 15.94767 -31.67087 -33.45126 1.000 14.73540 403 GLN B N 1
ATOM 6973 C CA . GLN B 1 403 ? 14.63355 -32.15525 -33.04556 1.000 18.73977 403 GLN B CA 1
ATOM 6974 C C . GLN B 1 403 ? 14.80858 -33.27095 -32.02929 1.000 18.36668 403 GLN B C 1
ATOM 6975 O O . GLN B 1 403 ? 15.58768 -34.20147 -32.26104 1.000 15.56437 403 GLN B O 1
ATOM 6981 N N . TRP B 1 404 ? 14.10117 -33.18969 -30.90174 1.000 18.10445 404 TRP B N 1
ATOM 6982 C CA . TRP B 1 404 ? 14.43097 -34.17846 -29.88952 1.000 16.38242 404 TRP B CA 1
ATOM 6983 C C . TRP B 1 404 ? 14.03103 -35.58280 -30.33223 1.000 25.34141 404 TRP B C 1
ATOM 6984 O O . TRP B 1 404 ? 13.01076 -35.80437 -30.98456 1.000 25.41728 404 TRP B O 1
ATOM 6995 N N . SER B 1 405 ? 14.81510 -36.53750 -29.84168 1.000 30.01716 405 SER B N 1
ATOM 6996 C CA . SER B 1 405 ? 15.09644 -37.86343 -30.37033 1.000 16.40067 405 SER B CA 1
ATOM 6997 C C . SER B 1 405 ? 14.70949 -38.15148 -31.81053 1.000 21.14701 405 SER B C 1
ATOM 6998 O O . SER B 1 405 ? 13.58191 -37.93575 -32.26855 1.000 13.22955 405 SER B O 1
ATOM 7001 N N . LEU B 1 406 ? 15.70924 -38.69026 -32.49693 1.000 22.32711 406 LEU B N 1
ATOM 7002 C CA . LEU B 1 406 ? 15.53148 -39.39382 -33.75121 1.000 18.27022 406 LEU B CA 1
ATOM 7003 C C . LEU B 1 406 ? 14.65539 -40.62793 -33.58226 1.000 19.94993 406 LEU B C 1
ATOM 7004 O O . LEU B 1 406 ? 13.90551 -40.98719 -34.49713 1.000 21.20792 406 LEU B O 1
ATOM 7009 N N . MET B 1 407 ? 14.71935 -41.27789 -32.42117 1.000 16.94501 407 MET B N 1
ATOM 7010 C CA . MET B 1 407 ? 14.00499 -42.52557 -32.19827 1.000 19.49644 407 MET B CA 1
ATOM 7011 C C . MET B 1 407 ? 13.42023 -42.55394 -30.79376 1.000 16.21552 407 MET B C 1
ATOM 7012 O O . MET B 1 407 ? 13.96352 -41.95302 -29.86343 1.000 15.31065 407 MET B O 1
ATOM 7017 N N . ASP B 1 408 ? 12.30505 -43.26732 -30.65099 1.000 15.85410 408 ASP B N 1
ATOM 7018 C CA . ASP B 1 408 ? 11.72064 -43.47796 -29.33472 1.000 15.39580 408 ASP B CA 1
ATOM 7019 C C . ASP B 1 408 ? 12.72794 -44.17608 -28.43200 1.000 18.63163 408 ASP B C 1
ATOM 7020 O O . ASP B 1 408 ? 13.45710 -45.07058 -28.86824 1.000 22.58476 408 ASP B O 1
ATOM 7025 N N . ASN B 1 409 ? 12.77281 -43.76389 -27.16909 1.000 17.08805 409 ASN B N 1
ATOM 7026 C CA . ASN B 1 409 ? 13.80677 -44.24671 -26.26525 1.000 18.49960 409 ASN B CA 1
ATOM 7027 C C . ASN B 1 409 ? 13.27335 -44.23531 -24.83647 1.000 19.31585 409 ASN B C 1
ATOM 7028 O O . ASN B 1 409 ? 12.07715 -44.04019 -24.59771 1.000 15.84735 409 ASN B O 1
ATOM 7033 N N . PHE B 1 410 ? 14.17790 -44.45146 -23.88433 1.000 14.26122 410 PHE B N 1
ATOM 7034 C CA . PHE B 1 410 ? 13.83730 -44.49019 -22.46668 1.000 14.80442 410 PHE B CA 1
ATOM 7035 C C . PHE B 1 410 ? 13.57937 -43.07365 -21.97151 1.000 17.00485 410 PHE B C 1
ATOM 7036 O O . PHE B 1 410 ? 14.51168 -42.27705 -21.83230 1.000 15.35073 410 PHE B O 1
ATOM 7044 N N . GLU B 1 411 ? 12.31639 -42.75154 -21.70325 1.000 17.62572 411 GLU B N 1
ATOM 7045 C CA . GLU B 1 411 ? 11.94982 -41.40292 -21.27213 1.000 15.47656 411 GLU B CA 1
ATOM 7046 C C . GLU B 1 411 ? 11.96943 -41.32189 -19.74370 1.000 15.65477 411 GLU B C 1
ATOM 7047 O O . GLU B 1 411 ? 10.99883 -40.94431 -19.08424 1.000 14.44082 411 GLU B O 1
ATOM 7053 N N . TRP B 1 412 ? 13.12007 -41.71004 -19.18912 1.000 17.58229 412 TRP B N 1
ATOM 7054 C CA . TRP B 1 412 ? 13.42202 -41.51715 -17.77351 1.000 16.92533 412 TRP B CA 1
ATOM 7055 C C . TRP B 1 412 ? 12.34473 -42.08853 -16.85571 1.000 13.04694 412 TRP B C 1
ATOM 7056 O O . TRP B 1 412 ? 12.05937 -43.28444 -16.91629 1.000 12.34448 412 TRP B O 1
ATOM 7067 N N . ARG B 1 413 ? 11.73824 -41.26874 -15.99470 1.000 13.46260 413 ARG B N 1
ATOM 7068 C CA . ARG B 1 413 ? 10.75751 -41.82781 -15.06733 1.000 10.85268 413 ARG B CA 1
ATOM 7069 C C . ARG B 1 413 ? 9.56559 -42.45639 -15.77097 1.000 16.60464 413 ARG B C 1
ATOM 7070 O O . ARG B 1 413 ? 8.93118 -43.34690 -15.19722 1.000 13.27345 413 ARG B O 1
ATOM 7078 N N . GLU B 1 414 ? 9.26200 -42.03391 -16.99594 1.000 13.08589 414 GLU B N 1
ATOM 7079 C CA . GLU B 1 414 ? 8.17333 -42.60876 -17.77329 1.000 17.67698 414 GLU B CA 1
ATOM 7080 C C . GLU B 1 414 ? 8.58286 -43.87017 -18.52320 1.000 13.48860 414 GLU B C 1
ATOM 7081 O O . GLU B 1 414 ? 7.73427 -44.47893 -19.18427 1.000 11.67768 414 GLU B O 1
ATOM 7087 N N . GLY B 1 415 ? 9.85131 -44.26709 -18.44601 1.000 10.88439 415 GLY B N 1
ATOM 7088 C CA . GLY B 1 415 ? 10.30272 -45.45371 -19.15882 1.000 14.54570 415 GLY B CA 1
ATOM 7089 C C . GLY B 1 415 ? 10.03969 -45.35525 -20.65028 1.000 14.59004 415 GLY B C 1
ATOM 7090 O O . GLY B 1 415 ? 10.32446 -44.33695 -21.29046 1.000 16.84820 415 GLY B O 1
ATOM 7091 N N . TYR B 1 416 ? 9.47835 -46.42423 -21.21704 1.000 11.50461 416 TYR B N 1
ATOM 7092 C CA . TYR B 1 416 ? 9.14985 -46.48261 -22.63456 1.000 14.25251 416 TYR B CA 1
ATOM 7093 C C . TYR B 1 416 ? 7.67360 -46.20664 -22.89697 1.000 14.64995 416 TYR B C 1
ATOM 7094 O O . TYR B 1 416 ? 7.15378 -46.57955 -23.95407 1.000 17.08825 416 TYR B O 1
ATOM 7103 N N . SER B 1 417 ? 6.98945 -45.55746 -21.95475 1.000 11.63563 417 SER B N 1
ATOM 7104 C CA . SER B 1 417 ? 5.59113 -45.19604 -22.14077 1.000 11.54774 417 SER B CA 1
ATOM 7105 C C . SER B 1 417 ? 5.41055 -43.93339 -22.97306 1.000 10.48677 417 SER B C 1
ATOM 7106 O O . SER B 1 417 ? 4.27367 -43.60301 -23.32541 1.000 14.79993 417 SER B O 1
ATOM 7109 N N . LYS B 1 418 ? 6.48929 -43.21734 -23.28484 1.000 12.46446 418 LYS B N 1
ATOM 7110 C CA . LYS B 1 418 ? 6.41710 -41.97915 -24.04937 1.000 12.84384 418 LYS B CA 1
ATOM 7111 C C . LYS B 1 418 ? 7.37917 -42.05566 -25.22524 1.000 13.37514 418 LYS B C 1
ATOM 7112 O O . LYS B 1 418 ? 8.54252 -42.43633 -25.05608 1.000 12.67341 418 LYS B O 1
ATOM 7118 N N . ARG B 1 419 ? 6.89974 -41.67152 -26.40753 1.000 11.00139 419 ARG B N 1
ATOM 7119 C CA . ARG B 1 419 ? 7.64521 -41.81929 -27.65521 1.000 13.67459 419 ARG B CA 1
ATOM 7120 C C . ARG B 1 419 ? 7.91374 -40.44171 -28.24942 1.000 10.32263 419 ARG B C 1
ATOM 7121 O O . ARG B 1 419 ? 6.98113 -39.75118 -28.67101 1.000 10.67224 419 ARG B O 1
ATOM 7129 N N . PHE B 1 420 ? 9.18967 -40.05536 -28.30728 1.000 11.62628 420 PHE B N 1
ATOM 7130 C CA . PHE B 1 420 ? 9.58879 -38.74463 -28.80349 1.000 16.51944 420 PHE B CA 1
ATOM 7131 C C . PHE B 1 420 ? 10.21374 -38.77541 -30.19047 1.000 14.43320 420 PHE B C 1
ATOM 7132 O O . PHE B 1 420 ? 10.43546 -37.70730 -30.77226 1.000 12.03962 420 PHE B O 1
ATOM 7140 N N . GLY B 1 421 ? 10.50365 -39.95480 -30.73352 1.000 13.31156 421 GLY B N 1
ATOM 7141 C CA . GLY B 1 421 ? 11.29839 -40.03324 -31.93781 1.000 12.95176 421 GLY B CA 1
ATOM 7142 C C . GLY B 1 421 ? 10.50750 -39.78363 -33.20757 1.000 16.02759 421 GLY B C 1
ATOM 7143 O O . GLY B 1 421 ? 9.28102 -39.86563 -33.24831 1.000 14.08793 421 GLY B O 1
ATOM 7144 N N . MET B 1 422 ? 11.24220 -39.44079 -34.26168 1.000 13.09420 422 MET B N 1
ATOM 7145 C CA . MET B 1 422 ? 10.73012 -39.50882 -35.62238 1.000 16.66159 422 MET B CA 1
ATOM 7146 C C . MET B 1 422 ? 10.93305 -40.88196 -36.24247 1.000 14.74934 422 MET B C 1
ATOM 7147 O O . MET B 1 422 ? 10.50348 -41.10536 -37.37888 1.000 18.00795 422 MET B O 1
ATOM 7152 N N . VAL B 1 423 ? 11.60005 -41.78926 -35.53460 1.000 13.27263 423 VAL B N 1
ATOM 7153 C CA . VAL B 1 423 ? 11.72398 -43.18558 -35.93215 1.000 17.40120 423 VAL B CA 1
ATOM 7154 C C . VAL B 1 423 ? 11.10253 -44.03548 -34.83250 1.000 18.77200 423 VAL B C 1
ATOM 7155 O O . VAL B 1 423 ? 11.52301 -43.96125 -33.67040 1.000 18.49849 423 VAL B O 1
ATOM 7159 N N . TYR B 1 424 ? 10.10882 -44.84054 -35.19634 1.000 15.31759 424 TYR B N 1
ATOM 7160 C CA . TYR B 1 424 ? 9.47121 -45.72601 -34.23319 1.000 13.41318 424 TYR B CA 1
ATOM 7161 C C . TYR B 1 424 ? 10.39401 -46.89147 -33.90162 1.000 14.03731 424 TYR B C 1
ATOM 7162 O O . TYR B 1 424 ? 11.11215 -47.39958 -34.76602 1.000 13.69654 424 TYR B O 1
ATOM 7171 N N . VAL B 1 425 ? 10.38423 -47.30644 -32.63644 1.000 13.49074 425 VAL B N 1
ATOM 7172 C CA . VAL B 1 425 ? 11.22939 -48.39552 -32.15881 1.000 13.94587 425 VAL B CA 1
ATOM 7173 C C . VAL B 1 425 ? 10.36523 -49.38009 -31.38374 1.000 19.96968 425 VAL B C 1
ATOM 7174 O O . VAL B 1 425 ? 9.81533 -49.03315 -30.33106 1.000 17.99172 425 VAL B O 1
ATOM 7178 N N . ASP B 1 426 ? 10.24265 -50.60087 -31.90282 1.000 21.41991 426 ASP B N 1
ATOM 7179 C CA . ASP B 1 426 ? 9.65017 -51.70384 -31.15222 1.000 16.71062 426 ASP B CA 1
ATOM 7180 C C . ASP B 1 426 ? 10.72406 -52.24761 -30.21945 1.000 16.95597 426 ASP B C 1
ATOM 7181 O O . ASP B 1 426 ? 11.70500 -52.83916 -30.67451 1.000 22.62110 426 ASP B O 1
ATOM 7186 N N . PHE B 1 427 ? 10.54286 -52.06391 -28.91540 1.000 23.54562 427 PHE B N 1
ATOM 7187 C CA . PHE B 1 427 ? 11.61951 -52.34506 -27.97398 1.000 23.27396 427 PHE B CA 1
ATOM 7188 C C . PHE B 1 427 ? 11.82312 -53.82974 -27.71071 1.000 21.12049 427 PHE B C 1
ATOM 7189 O O . PHE B 1 427 ? 12.77098 -54.19091 -27.00505 1.000 25.77330 427 PHE B O 1
ATOM 7197 N N . GLU B 1 428 ? 10.97881 -54.69593 -28.26254 1.000 20.13789 428 GLU B N 1
ATOM 7198 C CA . GLU B 1 428 ? 11.25175 -56.12587 -28.22199 1.000 30.03291 428 GLU B CA 1
ATOM 7199 C C . GLU B 1 428 ? 12.05147 -56.56941 -29.44501 1.000 23.88264 428 GLU B C 1
ATOM 7200 O O . GLU B 1 428 ? 13.10818 -57.19221 -29.30574 1.000 18.96635 428 GLU B O 1
ATOM 7206 N N . THR B 1 429 ? 11.56260 -56.25522 -30.64727 1.000 18.65884 429 THR B N 1
ATOM 7207 C CA . THR B 1 429 ? 12.25083 -56.64981 -31.87139 1.000 23.40011 429 THR B CA 1
ATOM 7208 C C . THR B 1 429 ? 13.37816 -55.69690 -32.25369 1.000 22.59209 429 THR B C 1
ATOM 7209 O O . THR B 1 429 ? 14.23948 -56.07542 -33.05542 1.000 23.48919 429 THR B O 1
ATOM 7213 N N . GLN B 1 430 ? 13.38142 -54.47626 -31.71106 1.000 23.31346 430 GLN B N 1
ATOM 7214 C CA . GLN B 1 430 ? 14.34843 -53.42348 -32.03409 1.000 18.87788 430 GLN B CA 1
ATOM 7215 C C . GLN B 1 430 ? 14.25211 -52.95710 -33.48511 1.000 21.43571 430 GLN B C 1
ATOM 7216 O O . GLN B 1 430 ? 15.18257 -52.32705 -34.00008 1.000 19.36956 430 GLN B O 1
ATOM 7222 N N . LYS B 1 431 ? 13.14023 -53.24748 -34.15694 1.000 18.81626 431 LYS B N 1
ATOM 7223 C CA . LYS B 1 431 ? 12.94551 -52.80912 -35.53366 1.000 18.64826 431 LYS B CA 1
ATOM 7224 C C . LYS B 1 431 ? 12.63698 -51.31522 -35.57373 1.000 18.89554 431 LYS B C 1
ATOM 7225 O O . LYS B 1 431 ? 11.69771 -50.84828 -34.91922 1.000 17.71128 431 LYS B O 1
ATOM 7231 N N . ARG B 1 432 ? 13.42911 -50.56388 -36.33265 1.000 21.01653 432 ARG B N 1
ATOM 7232 C CA . ARG B 1 432 ? 13.18541 -49.14115 -36.52692 1.000 19.33802 432 ARG B CA 1
ATOM 7233 C C . ARG B 1 432 ? 12.33328 -48.91043 -37.76873 1.000 16.52390 432 ARG B C 1
ATOM 7234 O O . ARG B 1 432 ? 12.65666 -49.39912 -38.85637 1.000 27.84077 432 ARG B O 1
ATOM 7242 N N . THR B 1 433 ? 11.23437 -48.18061 -37.59206 1.000 18.58517 433 THR B N 1
ATOM 7243 C CA . THR B 1 433 ? 10.36626 -47.75630 -38.68327 1.000 17.58517 433 THR B CA 1
ATOM 7244 C C . THR B 1 433 ? 10.29939 -46.23584 -38.68536 1.000 23.00012 433 THR B C 1
ATOM 7245 O O . THR B 1 433 ? 9.87425 -45.62993 -37.69522 1.000 18.65796 433 THR B O 1
ATOM 7249 N N . ILE B 1 434 ? 10.72379 -45.62485 -39.79210 1.000 19.88408 434 ILE B N 1
ATOM 7250 C CA . ILE B 1 434 ? 10.67317 -44.17300 -39.91805 1.000 16.20733 434 ILE B CA 1
ATOM 7251 C C . ILE B 1 434 ? 9.22406 -43.71056 -39.96728 1.000 19.64502 434 ILE B C 1
ATOM 7252 O O . ILE B 1 434 ? 8.41250 -44.23202 -40.74342 1.000 16.51488 434 ILE B O 1
ATOM 7257 N N . LYS B 1 435 ? 8.89316 -42.72514 -39.13602 1.000 18.46344 435 LYS B N 1
ATOM 7258 C CA . LYS B 1 435 ? 7.55954 -42.14831 -39.10548 1.000 17.14259 435 LYS B CA 1
ATOM 7259 C C . LYS B 1 435 ? 7.39579 -41.12264 -40.22727 1.000 17.82041 435 LYS B C 1
ATOM 7260 O O . LYS B 1 435 ? 8.36135 -40.70148 -40.87036 1.000 16.29094 435 LYS B O 1
ATOM 7266 N N . ASP B 1 436 ? 6.14303 -40.71754 -40.45638 1.000 17.21401 436 ASP B N 1
ATOM 7267 C CA . ASP B 1 436 ? 5.86530 -39.68303 -41.44908 1.000 16.24457 436 ASP B CA 1
ATOM 7268 C C . ASP B 1 436 ? 6.63828 -38.40371 -41.14975 1.000 22.05431 436 ASP B C 1
ATOM 7269 O O . ASP B 1 436 ? 7.09612 -37.71736 -42.07131 1.000 28.27931 436 ASP B O 1
ATOM 7274 N N . SER B 1 437 ? 6.79498 -38.06737 -39.86512 1.000 18.81890 437 SER B N 1
ATOM 7275 C CA . SER B 1 437 ? 7.55137 -36.87372 -39.49915 1.000 15.81800 437 SER B CA 1
ATOM 7276 C C . SER B 1 437 ? 8.99431 -36.95604 -39.97469 1.000 21.16018 437 SER B C 1
ATOM 7277 O O . SER B 1 437 ? 9.59905 -35.92726 -40.29830 1.000 16.27517 437 SER B O 1
ATOM 7280 N N . GLY B 1 438 ? 9.56268 -38.16283 -40.01994 1.000 18.53240 438 GLY B N 1
ATOM 7281 C CA . GLY B 1 438 ? 10.92322 -38.30775 -40.50962 1.000 15.84319 438 GLY B CA 1
ATOM 7282 C C . GLY B 1 438 ? 11.04086 -37.99212 -41.98810 1.000 19.94622 438 GLY B C 1
ATOM 7283 O O . GLY B 1 438 ? 12.00040 -37.34780 -42.42064 1.000 23.35464 438 GLY B O 1
ATOM 7284 N N . TYR B 1 439 ? 10.06807 -38.44113 -42.78438 1.000 19.38813 439 TYR B N 1
ATOM 7285 C CA . TYR B 1 439 ? 10.06948 -38.11364 -44.20641 1.000 25.63163 439 TYR B CA 1
ATOM 7286 C C . TYR B 1 439 ? 9.69914 -36.65415 -44.43541 1.000 27.27703 439 TYR B C 1
ATOM 7287 O O . TYR B 1 439 ? 10.22964 -36.00921 -45.34755 1.000 26.79597 439 TYR B O 1
ATOM 7296 N N . TRP B 1 440 ? 8.78410 -36.11944 -43.62280 1.000 21.33553 440 TRP B N 1
ATOM 7297 C CA . TRP B 1 440 ? 8.48835 -34.69217 -43.68161 1.000 16.87010 440 TRP B CA 1
ATOM 7298 C C . TRP B 1 440 ? 9.71506 -33.86595 -43.31783 1.000 16.85033 440 TRP B C 1
ATOM 7299 O O . TRP B 1 440 ? 10.02370 -32.87248 -43.98541 1.000 26.13547 440 TRP B O 1
ATOM 7310 N N . TYR B 1 441 ? 10.43292 -34.27176 -42.26645 1.000 21.61046 441 TYR B N 1
ATOM 7311 C CA . TYR B 1 441 ? 11.63949 -33.55714 -41.85738 1.000 22.37881 441 TYR B CA 1
ATOM 7312 C C . TYR B 1 441 ? 12.69817 -33.60270 -42.94887 1.000 21.77826 441 TYR B C 1
ATOM 7313 O O . TYR B 1 441 ? 13.44581 -32.63624 -43.14113 1.000 24.14339 441 TYR B O 1
ATOM 7322 N N . LYS B 1 442 ? 12.77969 -34.72498 -43.66712 1.000 21.33487 442 LYS B N 1
ATOM 7323 C CA . LYS B 1 442 ? 13.73859 -34.85122 -44.75916 1.000 27.00692 442 LYS B CA 1
ATOM 7324 C C . LYS B 1 442 ? 13.54428 -33.75560 -45.80004 1.000 27.73826 442 LYS B C 1
ATOM 7325 O O . LYS B 1 442 ? 14.52014 -33.17689 -46.29172 1.000 27.76881 442 LYS B O 1
ATOM 7331 N N . LYS B 1 443 ? 12.29011 -33.44942 -46.14210 1.000 22.43523 443 LYS B N 1
ATOM 7332 C CA . LYS B 1 443 ? 12.03271 -32.37821 -47.09809 1.000 29.87898 443 LYS B CA 1
ATOM 7333 C C . LYS B 1 443 ? 12.26325 -31.00325 -46.48087 1.000 36.51790 443 LYS B C 1
ATOM 7334 O O . LYS B 1 443 ? 12.62006 -30.05910 -47.19605 1.000 31.09733 443 LYS B O 1
ATOM 7340 N N . VAL B 1 444 ? 12.04739 -30.86501 -45.16893 1.000 26.20962 444 VAL B N 1
ATOM 7341 C CA . VAL B 1 444 ? 12.33821 -29.60142 -44.49513 1.000 24.20177 444 VAL B CA 1
ATOM 7342 C C . VAL B 1 444 ? 13.82078 -29.26974 -44.60481 1.000 25.37070 444 VAL B C 1
ATOM 7343 O O . VAL B 1 444 ? 14.19754 -28.12587 -44.89088 1.000 25.56516 444 VAL B O 1
ATOM 7347 N N . ILE B 1 445 ? 14.68388 -30.26290 -44.38468 1.000 25.57504 445 ILE B N 1
ATOM 7348 C CA . ILE B 1 445 ? 16.12103 -30.03857 -44.50764 1.000 28.18300 445 ILE B CA 1
ATOM 7349 C C . ILE B 1 445 ? 16.48765 -29.72465 -45.95298 1.000 31.49503 445 ILE B C 1
ATOM 7350 O O . ILE B 1 445 ? 17.27711 -28.81324 -46.22672 1.000 37.84677 445 ILE B O 1
ATOM 7355 N N . GLU B 1 446 ? 15.92550 -30.48301 -46.89856 1.000 25.39998 446 GLU B N 1
ATOM 7356 C CA . GLU B 1 446 ? 16.25037 -30.28177 -48.30780 1.000 29.70166 446 GLU B CA 1
ATOM 7357 C C . GLU B 1 446 ? 15.86529 -28.88683 -48.78580 1.000 28.49424 446 GLU B C 1
ATOM 7358 O O . GLU B 1 446 ? 16.57213 -28.29776 -49.61140 1.000 23.08057 446 GLU B O 1
ATOM 7364 N N . GLU B 1 447 ? 14.76740 -28.33651 -48.27278 1.000 28.84351 447 GLU B N 1
ATOM 7365 C CA . GLU B 1 447 ? 14.29467 -27.01926 -48.67235 1.000 29.11577 447 GLU B CA 1
ATOM 7366 C C . GLU B 1 447 ? 14.65212 -25.93842 -47.66228 1.000 26.62923 447 GLU B C 1
ATOM 7367 O O . GLU B 1 447 ? 14.20312 -24.79654 -47.80856 1.000 28.87926 447 GLU B O 1
ATOM 7373 N N . ASN B 1 448 ? 15.45390 -26.27550 -46.64873 1.000 21.95104 448 ASN B N 1
ATOM 7374 C CA . ASN B 1 448 ? 15.89114 -25.33105 -45.61653 1.000 24.08210 448 ASN B CA 1
ATOM 7375 C C . ASN B 1 448 ? 14.71602 -24.58868 -44.98152 1.000 26.54602 448 ASN B C 1
ATOM 7376 O O . ASN B 1 448 ? 14.85629 -23.45594 -44.51374 1.000 32.37054 448 ASN B O 1
ATOM 7381 N N . GLY B 1 449 ? 13.54438 -25.22146 -44.96381 1.000 26.08540 449 GLY B N 1
ATOM 7382 C CA . GLY B 1 449 ? 12.40017 -24.68844 -44.25949 1.000 24.88947 449 GLY B CA 1
ATOM 7383 C C . GLY B 1 449 ? 11.45222 -23.84715 -45.08565 1.000 32.17779 449 GLY B C 1
ATOM 7384 O O . GLY B 1 449 ? 10.47778 -23.32245 -44.53083 1.000 33.33517 449 GLY B O 1
ATOM 7385 N N . GLU B 1 450 ? 11.68869 -23.70709 -46.39254 1.000 30.48165 450 GLU B N 1
ATOM 7386 C CA . GLU B 1 450 ? 10.75063 -22.96408 -47.22677 1.000 29.08248 450 GLU B CA 1
ATOM 7387 C C . GLU B 1 450 ? 9.43146 -23.69842 -47.42610 1.000 32.07131 450 GLU B C 1
ATOM 7388 O O . GLU B 1 450 ? 8.45065 -23.07560 -47.84701 1.000 37.45648 450 GLU B O 1
ATOM 7394 N N . ASN B 1 451 ? 9.37731 -24.99663 -47.12785 1.000 31.03301 451 ASN B N 1
ATOM 7395 C CA . ASN B 1 451 ? 8.11228 -25.71701 -47.18541 1.000 36.86304 451 ASN B CA 1
ATOM 7396 C C . ASN B 1 451 ? 7.23975 -25.45814 -45.96455 1.000 36.20932 451 ASN B C 1
ATOM 7397 O O . ASN B 1 451 ? 6.02519 -25.67161 -46.03327 1.000 35.86083 451 ASN B O 1
ATOM 7402 N N . LEU B 1 452 ? 7.82764 -25.01140 -44.85091 1.000 34.11965 452 LEU B N 1
ATOM 7403 C CA . LEU B 1 452 ? 7.11491 -24.81381 -43.58857 1.000 32.02942 452 LEU B CA 1
ATOM 7404 C C . LEU B 1 452 ? 5.96670 -23.81297 -43.68832 1.000 37.01033 452 LEU B C 1
ATOM 7405 O O . LEU B 1 452 ? 5.47541 -23.32500 -42.66581 1.000 50.78357 452 LEU B O 1
ATOM 7410 N N . LEU B 1 453 ? 5.51232 -23.52292 -44.90482 1.000 42.45403 453 LEU B N 1
ATOM 7411 C CA . LEU B 1 453 ? 4.47184 -22.53169 -45.13943 1.000 52.07584 453 LEU B CA 1
ATOM 7412 C C . LEU B 1 453 ? 3.09925 -23.15932 -44.94347 1.000 65.80604 453 LEU B C 1
ATOM 7413 O O . LEU B 1 453 ? 2.25132 -23.08411 -45.84505 1.000 65.19168 453 LEU B O 1
ATOM 7418 N N . GLU B 1 454 ? 2.87967 -23.76839 -43.77185 1.000 56.12402 454 GLU B N 1
ATOM 7419 C CA . GLU B 1 454 ? 1.69294 -24.58687 -43.51422 1.000 42.58421 454 GLU B CA 1
ATOM 7420 C C . GLU B 1 454 ? 1.67386 -25.83090 -44.40086 1.000 42.29315 454 GLU B C 1
ATOM 7421 O O . GLU B 1 454 ? 1.16920 -26.88274 -44.00743 1.000 41.61510 454 GLU B O 1
#

Nearest PDB structures (foldseek):
  1oim-assembly2_B  TM=9.372E-01  e=2.902E-56  Thermotoga maritima
  2j7h-assembly1_A  TM=9.402E-01  e=3.835E-56  Thermotoga maritima
  7bbs-assembly1_A  TM=8.988E-01  e=5.861E-51  uncultured bacterium
  5yj7-assembly1_A  TM=9.229E-01  e=4.405E-47  Nannochloris
  4ze5-assembly1_A-2  TM=9.138E-01  e=6.156E-47  Geobacillus stearothermophilus

InterPro domains:
  IPR001360 Glycoside hydrolase family 1 [PF00232] (2-451)
  IPR001360 Glycoside hydrolase family 1 [PR00131] (295-309)
  IPR001360 Glycoside hydrolase family 1 [PR00131] (355-363)
  IPR001360 Glycoside hydrolase family 1 [PR00131] (376-387)
  IPR001360 Glycoside hydrolase family 1 [PR00131] (397-414)
  IPR001360 Glycoside hydrolase family 1 [PR00131] (421-433)
  IPR001360 Glycoside hydrolase family 1 [PTHR10353] (4-452)
  IPR017736 Glycoside hydrolase, family 1, beta-glucosidase [TIGR03356] (3-443)
  IPR017853 Glycoside hydrolase superfamily [SSF51445] (1-448)
  IPR018120 Glycoside hydrolase family 1, active site [PS00572] (355-363)
  IPR033132 Glycosyl hydrolases family 1, N-terminal conserved site [PS00653] (7-21)

Secondary structure (DSSP, 8-state):
--S-TT-EEEEE--HHHH---TTSTTPPPBHHHHHHTSTTSSGGG--SSSTT-HHHHHHHHHHHHHHTT--EEEEE--HHHH-TTSSSS--HHHHHHHHHHHHHHHHTT-EEEEEEESS--BHHHHTTTGGGSTTHHHHHHHHHHHHHHHHGGG--EEEEEE-HIIIIIIIIISSSSTT-----HHHHHHHHHHHHHHHHHHHHHHHHH-TT-EEEEE-B-PEEE-SSSSHHHHHHHHHHHT----TTS-TT--HHHHHIIIIISS--HHHHHHTGGGPPP--HHHHHHHT---S-EEEE---EEE-EE-TTS-EE-PPPPTT--B-TTS-B--TTHHHHHHHHHHHHH---EEEEE----------TTS----HHHHHHHHHHHHHHHHHHHTT--EEEEEEE-SB----GGGTTS----SEEE-TTT--EEE-HHHHHHHHHHHHTTTT-----/---TT-EEEEE--HHHH---TTSTTPPPBHHHHHHTSTTSSGGG--SSSTT-HHHHHHHHHHHHHHTT--EEEEE--HHHH-TTSSSS--HHHHHHHHHHHHHHHHTT-EEEEEEESS--BHHHHTTTGGGSTTHHHHHHHHHHHHHHHHGGG--EEEEEE-HIIIIIIIIISSSSTT-----HHHHHHHHHHHHHHHHHHHHHHHHH-TT-EEEEE-B-PEEEESSSSHHHHHHHHHHHT----TTS-TT--SHHHHIIIIISS--HHHHHHTGGG-----HHHHHHHT---S-EEEE---EEEEEE-TTS-EE-PPPPTT--B-TTS-B--TTHHHHHHHHHHHHH---EEEEE----------TTS----HHHHHHHHHHHHHHHHHHHTT--EEEEEEE-SB----GGGTTS----SEEE-TTT--EEE-HHHHHHHHHHHTTTTT---

Radius of gyration: 30.38 Å; Cα contacts (8 Å, |Δi|>4): 2054; chains: 2; bounding box: 91×72×56 Å

Organism: NCBI:txid3018743

B-factor: mean 19.77, std 8.33, range [2.76, 95.88]